Protein AF-A0A7R8VKT1-F1 (afdb_monomer)

Solvent-accessible surface area (backbone atoms only — not comparable to full-atom values): 41586 Å² total; per-residue (Å²): 107,72,68,59,52,53,40,37,74,68,46,33,39,62,60,88,63,53,74,83,79,58,71,83,88,78,96,69,90,50,70,75,56,58,56,60,56,55,73,73,61,69,80,31,70,52,97,81,28,36,50,45,56,24,13,39,73,94,34,78,64,62,48,25,39,42,39,38,41,68,52,102,74,37,32,41,41,34,40,34,48,70,44,85,89,47,74,69,26,64,50,76,47,53,55,71,70,37,42,43,81,52,91,62,98,83,56,97,67,86,50,70,47,78,37,61,58,68,59,52,48,50,54,48,36,67,52,32,42,49,56,46,51,36,50,60,31,47,77,69,74,41,81,44,99,45,88,89,26,50,57,69,69,57,54,52,54,55,46,68,76,42,54,70,66,55,44,53,56,48,30,71,73,41,73,69,46,26,49,57,46,61,74,76,43,52,74,64,57,52,49,48,56,44,46,63,59,56,71,53,59,46,29,34,38,39,39,54,42,72,36,37,29,55,59,55,38,48,52,77,75,37,94,56,59,49,48,32,44,25,16,52,52,77,70,66,91,51,84,63,21,40,59,38,47,50,57,35,45,78,70,70,33,48,73,45,55,51,42,48,56,52,44,41,59,74,39,87,89,43,50,88,44,66,20,43,31,40,36,34,63,62,78,70,61,63,50,76,89,49,57,71,55,39,28,50,49,46,26,34,22,29,43,28,45,52,78,31,46,33,91,92,24,38,42,35,40,31,38,44,45,26,36,46,48,44,93,85,29,62,65,65,48,59,60,92,77,20,42,34,46,60,47,24,27,14,70,28,28,20,27,37,51,46,75,44,75,51,65,58,83,83,34,81,67,45,61,61,51,43,50,57,68,33,97,35,55,70,72,57,74,67,12,36,32,38,35,28,33,78,40,62,74,79,74,67,94,69,61,67,67,62,53,51,55,34,65,40,77,40,80,44,81,53,88,71,48,76,43,62,39,46,41,45,55,48,52,49,61,76,62,40,41,73,79,33,86,46,15,48,43,21,45,58,54,51,52,50,52,54,51,54,57,57,48,63,71,53,81,85,73,84,67,65,67,49,69,43,82,45,67,48,68,80,53,63,60,50,39,73,42,80,84,50,100,89,50,86,54,55,54,38,68,27,69,40,79,71,75,47,41,87,70,53,58,81,66,56,66,90,53,57,39,35,23,43,33,41,42,44,70,19,35,44,81,82,54,72,56,49,83,59,61,50,57,42,46,33,38,36,39,35,14,54,50,31,65,59,53,69,57,53,49,54,51,47,53,34,64,69,53,62,55,82,63,58,67,43,77,48,76,44,79,39,89,72,80,65,90,50,96,77,39,46,67,76,46,42,33,31,38,37,37,18,34,62,94,43,67,85,52,75,47,34,53,35,42,37,38,34,35,32,44,89,92,47,59,35,21,36,34,39,37,40,39,47,43,42,36,30,60,72,60,74,49,93,53,73,60,52,70,68,21,63,78,34,28,56,42,68,92,51,88,51,65,39,75,45,55,37,28,56,84,59,62,79,46,77,51,75,48,38,33,31,44,73,99,65,76,64,63,70,59,54,34,45,46,49,38,35,69,50,35,79,35,48,54,41,63,41,84,74,46,77,49,74,44,90,89,77,71,48,32,38,41,29,32,38,38,31,34,37,44,43,45,34,28,66,32,73,70,59,52,51,45,47,52,53,70,45,50,43,47,44,42,28,74,75,69,68,28,45,76,106

Mean predicted aligned error: 15.31 Å

Organism: Timema douglasi (NCBI:txid61478)

InterPro domains:
  IPR001810 F-box domain [PF00646] (148-181)
  IPR001810 F-box domain [PS50181] (144-190)
  IPR005121 Ferrodoxin-fold anticodon-binding domain [SM00896] (661-750)
  IPR019446 25S rRNA (uridine-N(3))-methyltransferase BMT5-like [PF10354] (205-368)
  IPR029063 S-adenosyl-L-methionine-dependent methyltransferase superfamily [SSF53335] (199-322)
  IPR036047 F-box-like domain superfamily [SSF81383] (147-184)
  IPR036690 Ferrodoxin-fold anticodon-binding domain superfamily [G3DSA:3.30.70.380] (659-753)
  IPR036690 Ferrodoxin-fold anticodon-binding domain superfamily [SSF54991] (661-744)

Structure (mmCIF, N/CA/C/O backbone):
data_AF-A0A7R8VKT1-F1
#
_entry.id   AF-A0A7R8VKT1-F1
#
loop_
_atom_site.group_PDB
_atom_site.id
_atom_site.type_symbol
_atom_site.label_atom_id
_atom_site.label_alt_id
_atom_site.label_comp_id
_atom_site.label_asym_id
_atom_site.label_entity_id
_atom_site.label_seq_id
_atom_site.pdbx_PDB_ins_code
_atom_site.Cartn_x
_atom_site.Cartn_y
_atom_site.Cartn_z
_atom_site.occupancy
_atom_site.B_iso_or_equiv
_atom_site.auth_seq_id
_atom_site.auth_comp_id
_atom_site.auth_asym_id
_atom_site.auth_atom_id
_atom_site.pdbx_PDB_model_num
ATOM 1 N N . MET A 1 1 ? 58.160 -6.072 -0.728 1.00 74.44 1 MET A N 1
ATOM 2 C CA . MET A 1 1 ? 57.510 -4.891 -0.114 1.00 74.44 1 MET A CA 1
ATOM 3 C C . MET A 1 1 ? 56.003 -4.844 -0.368 1.00 74.44 1 MET A C 1
ATOM 5 O O . MET A 1 1 ? 55.272 -4.896 0.606 1.00 74.44 1 MET A O 1
ATOM 9 N N . LEU A 1 2 ? 55.513 -4.826 -1.620 1.00 81.81 2 LEU A N 1
ATOM 10 C CA . LEU A 1 2 ? 54.060 -4.818 -1.907 1.00 81.81 2 LEU A CA 1
ATOM 11 C C . LEU A 1 2 ? 53.289 -5.960 -1.220 1.00 81.81 2 LEU A C 1
ATOM 13 O O . LEU A 1 2 ? 52.277 -5.713 -0.577 1.00 81.81 2 LEU A O 1
ATOM 17 N N . LEU A 1 3 ? 53.807 -7.192 -1.287 1.00 87.00 3 LEU A N 1
ATOM 18 C CA . LEU A 1 3 ? 53.205 -8.347 -0.608 1.00 87.00 3 LEU A CA 1
ATOM 19 C C . LEU A 1 3 ? 53.095 -8.136 0.907 1.00 87.00 3 LEU A C 1
ATOM 21 O O . LEU A 1 3 ? 52.035 -8.346 1.479 1.00 87.00 3 LEU A O 1
ATOM 25 N N . PHE A 1 4 ? 54.164 -7.653 1.540 1.00 82.88 4 PHE A N 1
ATOM 26 C CA . PHE A 1 4 ? 54.177 -7.331 2.966 1.00 82.88 4 PHE A CA 1
ATOM 27 C C . PHE A 1 4 ? 53.109 -6.283 3.324 1.00 82.88 4 PHE A C 1
ATOM 29 O O . PHE A 1 4 ? 52.345 -6.498 4.259 1.00 82.88 4 PHE A O 1
ATOM 36 N N . LEU A 1 5 ? 52.982 -5.207 2.537 1.00 81.94 5 LEU A N 1
ATOM 37 C CA . LEU A 1 5 ? 51.957 -4.177 2.754 1.00 81.94 5 LEU A CA 1
ATOM 38 C C . LEU A 1 5 ? 50.534 -4.742 2.669 1.00 81.94 5 LEU A C 1
ATOM 40 O O . LEU A 1 5 ? 49.705 -4.416 3.511 1.00 81.94 5 LEU A O 1
ATOM 44 N N . LEU A 1 6 ? 50.262 -5.619 1.700 1.00 87.00 6 LEU A N 1
ATOM 45 C CA . LEU A 1 6 ? 48.952 -6.264 1.547 1.00 87.00 6 LEU A CA 1
ATOM 46 C C . LEU A 1 6 ? 48.613 -7.184 2.730 1.00 87.00 6 LEU A C 1
ATOM 48 O O . LEU A 1 6 ? 47.460 -7.236 3.168 1.00 87.00 6 LEU A O 1
ATOM 52 N N . ILE A 1 7 ? 49.607 -7.892 3.274 1.00 87.44 7 ILE A N 1
ATOM 53 C CA . ILE A 1 7 ? 49.425 -8.707 4.480 1.00 87.44 7 ILE A CA 1
ATOM 54 C C . ILE A 1 7 ? 49.178 -7.814 5.707 1.00 87.44 7 ILE A C 1
ATOM 56 O O . ILE A 1 7 ? 48.276 -8.098 6.496 1.00 87.44 7 ILE A O 1
ATOM 60 N N . VAL A 1 8 ? 49.891 -6.692 5.832 1.00 81.19 8 VAL A N 1
ATOM 61 C CA . VAL A 1 8 ? 49.675 -5.725 6.920 1.00 81.19 8 VAL A CA 1
ATOM 62 C C . VAL A 1 8 ? 48.287 -5.077 6.845 1.00 81.19 8 VAL A C 1
ATOM 64 O O . VAL A 1 8 ? 47.579 -4.995 7.850 1.00 81.19 8 VAL A O 1
ATOM 67 N N . GLU A 1 9 ? 47.842 -4.688 5.648 1.00 80.31 9 GLU A N 1
ATOM 68 C CA . GLU A 1 9 ? 46.485 -4.179 5.396 1.00 80.31 9 GLU A CA 1
ATOM 69 C C . GLU A 1 9 ? 45.405 -5.195 5.811 1.00 80.31 9 GLU A C 1
ATOM 71 O O . GLU A 1 9 ? 44.314 -4.826 6.241 1.00 80.31 9 GLU A O 1
ATOM 76 N N . SER A 1 10 ? 45.729 -6.489 5.753 1.00 83.38 10 SER A N 1
ATOM 77 C CA . SER A 1 10 ? 44.830 -7.581 6.141 1.00 83.38 10 SER A CA 1
ATOM 78 C C . SER A 1 10 ? 44.747 -7.810 7.659 1.00 83.38 10 SER A C 1
ATOM 80 O O . SER A 1 10 ? 44.007 -8.692 8.105 1.00 83.38 10 SER A O 1
ATOM 82 N N . GLY A 1 11 ? 45.448 -7.003 8.466 1.00 81.81 11 GLY A N 1
ATOM 83 C CA . GLY A 1 11 ? 45.383 -7.011 9.932 1.00 81.81 11 GLY A CA 1
ATOM 84 C C . GLY A 1 11 ? 46.581 -7.651 10.639 1.00 81.81 11 GLY A C 1
ATOM 85 O O . GLY A 1 11 ? 46.549 -7.790 11.863 1.00 81.81 11 GLY A O 1
ATOM 86 N N . PHE A 1 12 ? 47.625 -8.024 9.898 1.00 85.69 12 PHE A N 1
ATOM 87 C CA . PHE A 1 12 ? 48.885 -8.514 10.459 1.00 85.69 12 PHE A CA 1
ATOM 88 C C . PHE A 1 12 ? 49.859 -7.358 10.737 1.00 85.69 12 PHE A C 1
ATOM 90 O O . PHE A 1 12 ? 49.762 -6.290 10.137 1.00 85.69 12 PHE A O 1
ATOM 97 N N . ILE A 1 13 ? 50.807 -7.563 11.644 1.00 81.62 13 ILE A N 1
ATOM 98 C CA . ILE A 1 13 ? 51.897 -6.629 11.960 1.00 81.62 13 ILE A CA 1
ATOM 99 C C . ILE A 1 13 ? 53.204 -7.412 12.164 1.00 81.62 13 ILE A C 1
ATOM 101 O O . ILE A 1 13 ? 53.125 -8.586 12.515 1.00 81.62 13 ILE A O 1
ATOM 105 N N . PRO A 1 14 ? 54.393 -6.824 11.944 1.00 82.62 14 PRO A N 1
ATOM 106 C CA . PRO A 1 14 ? 55.668 -7.447 12.310 1.00 82.62 14 PRO A CA 1
ATOM 107 C C . PRO A 1 14 ? 55.707 -7.948 13.758 1.00 82.62 14 PRO A C 1
ATOM 109 O O . PRO A 1 14 ? 55.243 -7.251 14.658 1.00 82.62 14 PRO A O 1
ATOM 112 N N . ALA A 1 15 ? 56.280 -9.135 13.970 1.00 76.75 15 ALA A N 1
ATOM 113 C CA . ALA A 1 15 ? 56.376 -9.757 15.295 1.00 76.75 15 ALA A CA 1
ATOM 114 C C . ALA A 1 15 ? 57.289 -8.989 16.274 1.00 76.75 15 ALA A C 1
ATOM 116 O O . ALA A 1 15 ? 57.076 -9.057 17.479 1.00 76.75 15 ALA A O 1
ATOM 117 N N . ASP A 1 16 ? 58.257 -8.226 15.757 1.00 69.38 16 ASP A N 1
ATOM 118 C CA . ASP A 1 16 ? 59.292 -7.551 16.556 1.00 69.38 16 ASP A CA 1
ATOM 119 C C . ASP A 1 16 ? 58.910 -6.113 16.986 1.00 69.38 16 ASP A C 1
ATOM 121 O O . ASP A 1 16 ? 59.743 -5.374 17.510 1.00 69.38 16 ASP A O 1
ATOM 125 N N . LEU A 1 17 ? 57.664 -5.680 16.747 1.00 66.12 17 LEU A N 1
ATOM 126 C CA . LEU A 1 17 ? 57.168 -4.353 17.151 1.00 66.12 17 LEU A CA 1
ATOM 127 C C . LEU A 1 17 ? 56.748 -4.340 18.631 1.00 66.12 17 LEU A C 1
ATOM 129 O O . LEU A 1 17 ? 56.031 -5.228 19.089 1.00 66.12 17 LEU A O 1
ATOM 133 N N . THR A 1 18 ? 57.128 -3.297 19.379 1.00 56.66 18 THR A N 1
ATOM 134 C CA . THR A 1 18 ? 56.712 -3.136 20.785 1.00 56.66 18 THR A CA 1
ATOM 135 C C . THR A 1 18 ? 55.255 -2.662 20.904 1.00 56.66 18 THR A C 1
ATOM 137 O O . THR A 1 18 ? 54.708 -2.008 20.010 1.00 56.66 18 THR A O 1
ATOM 140 N N . ALA A 1 19 ? 54.603 -2.941 22.041 1.00 51.47 19 ALA A N 1
ATOM 141 C CA . ALA A 1 19 ? 53.229 -2.496 22.314 1.00 51.47 19 ALA A CA 1
ATOM 142 C C . ALA A 1 19 ? 53.057 -0.962 22.211 1.00 51.47 19 ALA A C 1
ATOM 144 O O . ALA A 1 19 ? 52.011 -0.493 21.770 1.00 51.47 19 ALA A O 1
ATOM 145 N N . GLU A 1 20 ? 54.098 -0.178 22.521 1.00 50.81 20 GLU A N 1
ATOM 146 C CA . GLU A 1 20 ? 54.108 1.289 22.374 1.00 50.81 20 GLU A CA 1
ATOM 147 C C . GLU A 1 20 ? 54.136 1.760 20.911 1.00 50.81 20 GLU A C 1
ATOM 149 O O . GLU A 1 20 ? 53.556 2.794 20.584 1.00 50.81 20 GLU A O 1
ATOM 154 N N . GLN A 1 21 ? 54.736 0.985 20.001 1.00 54.53 21 GLN A N 1
ATOM 155 C CA . GLN A 1 21 ? 54.680 1.241 18.553 1.00 54.53 21 GLN A CA 1
ATOM 156 C C . GLN A 1 21 ? 53.331 0.817 17.941 1.00 54.53 21 GLN A C 1
ATOM 158 O O . GLN A 1 21 ? 53.035 1.126 16.784 1.00 54.53 21 GLN A O 1
ATOM 163 N N . THR A 1 22 ? 52.483 0.154 18.733 1.00 54.19 22 THR A N 1
ATOM 164 C CA . THR A 1 22 ? 51.160 -0.346 18.352 1.00 54.19 22 THR A CA 1
ATOM 165 C C . THR A 1 22 ? 50.065 0.573 18.920 1.00 54.19 22 THR A C 1
ATOM 167 O O . THR A 1 22 ? 49.308 0.202 19.812 1.00 54.19 22 THR A O 1
ATOM 170 N N . LEU A 1 23 ? 49.973 1.816 18.432 1.00 48.44 23 LEU A N 1
ATOM 171 C CA . LEU A 1 23 ? 49.007 2.807 18.939 1.00 48.44 23 LEU A CA 1
ATOM 172 C C . LEU A 1 23 ? 47.580 2.647 18.366 1.00 48.44 23 LEU A C 1
ATOM 174 O O . LEU A 1 23 ? 47.381 2.325 17.193 1.00 48.44 23 LEU A O 1
ATOM 178 N N . LYS A 1 24 ? 46.596 2.882 19.252 1.00 47.28 24 LYS A N 1
ATOM 179 C CA . LYS A 1 24 ? 45.136 2.701 19.111 1.00 47.28 24 LYS A CA 1
ATOM 180 C C . LYS A 1 24 ? 44.534 3.236 17.800 1.00 47.28 24 LYS A C 1
ATOM 182 O O . LYS A 1 24 ? 44.789 4.368 17.412 1.00 47.28 24 LYS A O 1
ATOM 187 N N . ASN A 1 25 ? 43.610 2.440 17.249 1.00 52.12 25 ASN A N 1
ATOM 188 C CA . ASN A 1 25 ? 42.536 2.808 16.316 1.00 52.12 25 ASN A CA 1
ATOM 189 C C . ASN A 1 25 ? 42.935 3.607 15.066 1.00 52.12 25 ASN A C 1
ATOM 191 O O . ASN A 1 25 ? 42.801 4.825 15.045 1.00 52.12 25 ASN A O 1
ATOM 195 N N . ASP A 1 26 ? 43.270 2.915 13.969 1.00 45.19 26 ASP A N 1
ATOM 196 C CA . ASP A 1 26 ? 43.007 3.480 12.640 1.00 45.19 26 ASP A CA 1
ATOM 197 C C . ASP A 1 26 ? 42.969 2.419 11.524 1.00 45.19 26 ASP A C 1
ATOM 199 O O . ASP A 1 26 ? 43.840 1.548 11.435 1.00 45.19 26 ASP A O 1
ATOM 203 N N . LEU A 1 27 ? 41.949 2.506 10.666 1.00 49.31 27 LEU A N 1
ATOM 204 C CA . LEU A 1 27 ? 41.695 1.629 9.508 1.00 49.31 27 LEU A CA 1
ATOM 205 C C . LEU A 1 27 ? 42.434 2.093 8.235 1.00 49.31 27 LEU A C 1
ATOM 207 O O . LEU A 1 27 ? 42.359 1.428 7.205 1.00 49.31 27 LEU A O 1
ATOM 211 N N . LYS A 1 28 ? 43.146 3.228 8.285 1.00 50.75 28 LYS A N 1
ATOM 212 C CA . LYS A 1 28 ? 43.832 3.841 7.137 1.00 50.75 28 LYS A CA 1
ATOM 213 C C . LYS A 1 28 ? 45.353 3.723 7.296 1.00 50.75 28 LYS A C 1
ATOM 215 O O . LYS A 1 28 ? 45.971 4.409 8.110 1.00 50.75 28 LYS A O 1
ATOM 220 N N . LEU A 1 29 ? 45.968 2.807 6.547 1.00 56.16 29 LEU A N 1
ATOM 221 C CA . LEU A 1 29 ? 47.426 2.675 6.471 1.00 56.16 29 LEU A CA 1
ATOM 222 C C . LEU A 1 29 ? 48.002 3.928 5.768 1.00 56.16 29 LEU A C 1
ATOM 224 O O . LEU A 1 29 ? 47.835 4.074 4.562 1.00 56.16 29 LEU A O 1
ATOM 228 N N . ASN A 1 30 ? 48.640 4.851 6.498 1.00 57.78 30 ASN A N 1
ATOM 229 C CA . ASN A 1 30 ? 49.242 6.069 5.920 1.00 57.78 30 ASN A CA 1
ATOM 230 C C . ASN A 1 30 ? 50.706 5.842 5.491 1.00 57.78 30 ASN A C 1
ATOM 232 O O . ASN A 1 30 ? 51.422 5.057 6.113 1.00 57.78 30 ASN A O 1
ATOM 236 N N . LEU A 1 31 ? 51.163 6.566 4.460 1.00 55.44 31 LEU A N 1
ATOM 237 C CA . LEU A 1 31 ? 52.484 6.417 3.819 1.00 55.44 31 LEU A CA 1
ATOM 238 C C . LEU A 1 31 ? 53.666 6.524 4.805 1.00 55.44 31 LEU A C 1
ATOM 240 O O . LEU A 1 31 ? 54.539 5.661 4.812 1.00 55.44 31 LEU A O 1
ATOM 244 N N . SER A 1 32 ? 53.627 7.496 5.719 1.00 56.88 32 SER A N 1
ATOM 245 C CA . SER A 1 32 ? 54.643 7.689 6.768 1.00 56.88 32 SER A CA 1
ATOM 246 C C . SER A 1 32 ? 54.764 6.503 7.739 1.00 56.88 32 SER A C 1
ATOM 248 O O . SER A 1 32 ? 55.822 6.265 8.318 1.00 56.88 32 SER A O 1
ATOM 250 N N . ARG A 1 33 ? 53.698 5.703 7.903 1.00 60.38 33 ARG A N 1
ATOM 251 C CA . ARG A 1 33 ? 53.712 4.477 8.724 1.00 60.38 33 ARG A CA 1
ATOM 252 C C . ARG A 1 33 ? 54.333 3.299 7.974 1.00 60.38 33 ARG A C 1
ATOM 254 O O . ARG A 1 33 ? 55.044 2.506 8.583 1.00 60.38 33 ARG A O 1
ATOM 261 N N . ALA A 1 34 ? 54.093 3.196 6.664 1.00 61.66 34 ALA A N 1
ATOM 262 C CA . ALA A 1 34 ? 54.766 2.213 5.815 1.00 61.66 34 ALA A CA 1
ATOM 263 C C . ALA A 1 34 ? 56.289 2.447 5.787 1.00 61.66 34 ALA A C 1
ATOM 265 O O . ALA A 1 34 ? 57.058 1.488 5.785 1.00 61.66 34 ALA A O 1
ATOM 266 N N . GLU A 1 35 ? 56.718 3.711 5.842 1.00 59.72 35 GLU A N 1
ATOM 267 C CA . GLU A 1 35 ? 58.127 4.097 5.974 1.00 59.72 35 GLU A CA 1
ATOM 268 C C . GLU A 1 35 ? 58.716 3.716 7.340 1.00 59.72 35 GLU A C 1
ATOM 270 O O . GLU A 1 35 ? 59.794 3.130 7.386 1.00 59.72 35 GLU A O 1
ATOM 275 N N . ALA A 1 36 ? 57.993 3.929 8.447 1.00 59.06 36 ALA A N 1
ATOM 276 C CA . ALA A 1 36 ? 58.439 3.496 9.779 1.00 59.06 36 ALA A CA 1
ATOM 277 C C . ALA A 1 36 ? 58.608 1.964 9.883 1.00 59.06 36 ALA A C 1
ATOM 279 O O . ALA A 1 36 ? 59.564 1.476 10.484 1.00 59.06 36 ALA A O 1
ATOM 280 N N . MET A 1 37 ? 57.729 1.194 9.229 1.00 61.88 37 MET A N 1
ATOM 281 C CA . MET A 1 37 ? 57.812 -0.274 9.165 1.00 61.88 37 MET A CA 1
ATOM 282 C C . MET A 1 37 ? 58.984 -0.786 8.306 1.00 61.88 37 MET A C 1
ATOM 284 O O . MET A 1 37 ? 59.338 -1.961 8.402 1.00 61.88 37 MET A O 1
ATOM 288 N N . LYS A 1 38 ? 59.625 0.075 7.499 1.00 59.19 38 LYS A N 1
ATOM 289 C CA . LYS A 1 38 ? 60.808 -0.260 6.684 1.00 59.19 38 LYS A CA 1
ATOM 290 C C . LYS A 1 38 ? 62.045 -0.541 7.547 1.00 59.19 38 LYS A C 1
ATOM 292 O O . LYS A 1 38 ? 62.877 -1.352 7.152 1.00 59.19 38 LYS A O 1
ATOM 297 N N . HIS A 1 39 ? 62.147 0.081 8.726 1.00 55.41 39 HIS A N 1
ATOM 298 C CA . HIS A 1 39 ? 63.264 -0.115 9.661 1.00 55.41 39 HIS A CA 1
ATOM 299 C C . HIS A 1 39 ? 63.240 -1.480 10.370 1.00 55.41 39 HIS A C 1
ATOM 301 O O . HIS A 1 39 ? 64.290 -1.953 10.790 1.00 55.41 39 HIS A O 1
ATOM 307 N N . GLY A 1 40 ? 62.078 -2.142 10.447 1.00 55.34 40 GLY A N 1
ATOM 308 C CA . GLY A 1 40 ? 61.934 -3.504 10.984 1.00 55.34 40 GLY A CA 1
ATOM 309 C C . GLY A 1 40 ? 62.310 -4.615 9.995 1.00 55.34 40 GLY A C 1
ATOM 310 O O . GLY A 1 40 ? 62.209 -5.791 10.320 1.00 55.34 40 GLY A O 1
ATOM 311 N N . LEU A 1 41 ? 62.738 -4.268 8.777 1.00 60.34 41 LEU A N 1
ATOM 312 C CA . LEU A 1 41 ? 63.150 -5.214 7.737 1.00 60.34 41 LEU A CA 1
ATOM 313 C C . LEU A 1 41 ? 64.656 -5.503 7.806 1.00 60.34 41 LEU A C 1
ATOM 315 O O . LEU A 1 41 ? 65.353 -5.425 6.798 1.00 60.34 41 LEU A O 1
ATOM 319 N N . VAL A 1 42 ? 65.194 -5.809 8.984 1.00 59.56 42 VAL A N 1
ATOM 320 C CA . VAL A 1 42 ? 66.598 -6.231 9.125 1.00 59.56 42 VAL A CA 1
ATOM 321 C C . VAL A 1 42 ? 66.647 -7.758 9.018 1.00 59.56 42 VAL A C 1
ATOM 323 O O . VAL A 1 42 ? 65.883 -8.445 9.680 1.00 5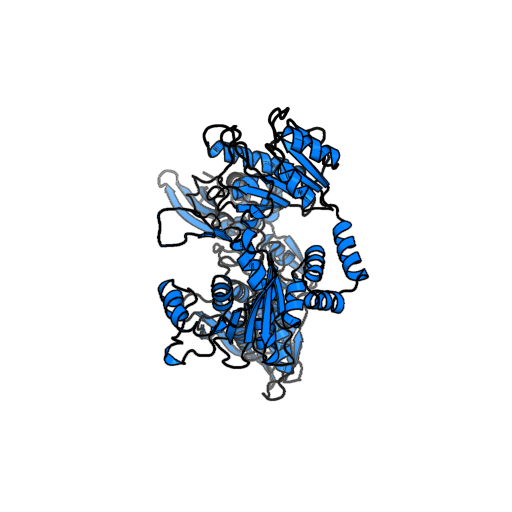9.56 42 VAL A O 1
ATOM 326 N N . GLY A 1 43 ? 67.489 -8.312 8.139 1.00 60.66 43 GLY A N 1
ATOM 327 C CA . GLY A 1 43 ? 67.652 -9.773 8.006 1.00 60.66 43 GLY A CA 1
ATOM 328 C C . GLY A 1 43 ? 66.546 -10.528 7.242 1.00 60.66 43 GLY A C 1
ATOM 329 O O . GLY A 1 43 ? 66.628 -11.739 7.103 1.00 60.66 43 GLY A O 1
ATOM 330 N N . TRP A 1 44 ? 65.548 -9.839 6.677 1.00 67.88 44 TRP A N 1
ATOM 331 C CA . TRP A 1 44 ? 64.434 -10.430 5.901 1.00 67.88 44 TRP A CA 1
ATOM 332 C C . TRP A 1 44 ? 64.834 -11.194 4.628 1.00 67.88 44 TRP A C 1
ATOM 334 O O . TRP A 1 44 ? 63.996 -11.878 4.046 1.00 67.88 44 TRP A O 1
ATOM 344 N N . ARG A 1 45 ? 66.071 -11.044 4.141 1.00 73.06 45 ARG A N 1
ATOM 345 C CA . ARG A 1 45 ? 66.588 -11.749 2.961 1.00 73.06 45 ARG A CA 1
ATOM 346 C C . ARG A 1 45 ? 67.631 -12.758 3.411 1.00 73.06 45 ARG A C 1
ATOM 348 O O . ARG A 1 45 ? 68.710 -12.367 3.842 1.00 73.06 45 ARG A O 1
ATOM 355 N N . GLU A 1 46 ? 67.340 -14.033 3.205 1.00 71.88 46 GLU A N 1
ATOM 356 C CA . GLU A 1 46 ? 68.229 -15.128 3.576 1.00 71.88 46 GLU A CA 1
ATOM 357 C C . GLU A 1 46 ? 68.284 -16.149 2.436 1.00 71.88 46 GLU A C 1
ATOM 359 O O . GLU A 1 46 ? 67.250 -16.606 1.944 1.00 71.88 46 GLU A O 1
ATOM 364 N N . SER A 1 47 ? 69.495 -16.468 1.966 1.00 72.06 47 SER A N 1
ATOM 365 C CA . SER A 1 47 ? 69.740 -17.499 0.941 1.00 72.06 47 SER A CA 1
ATOM 366 C C . SER A 1 47 ? 68.851 -17.385 -0.310 1.00 72.06 47 SER A C 1
ATOM 368 O O . SER A 1 47 ? 68.350 -18.375 -0.835 1.00 72.06 47 SER A O 1
ATOM 370 N N . GLY A 1 48 ? 68.613 -16.156 -0.784 1.00 76.50 48 GLY A N 1
ATOM 371 C CA . GLY A 1 48 ? 67.796 -15.891 -1.976 1.00 76.50 48 GLY A CA 1
ATOM 372 C C . GLY A 1 48 ? 66.280 -15.935 -1.757 1.00 76.50 48 GLY A C 1
ATOM 373 O O . GLY A 1 48 ? 65.551 -15.585 -2.677 1.00 76.50 48 GLY A O 1
ATOM 374 N N . SER A 1 49 ? 65.807 -16.279 -0.559 1.00 82.81 49 SER A N 1
ATOM 375 C CA . SER A 1 49 ? 64.396 -16.219 -0.161 1.00 82.81 49 SER A CA 1
ATOM 376 C C . SER A 1 49 ? 64.135 -15.038 0.773 1.00 82.81 49 SER A C 1
ATOM 378 O O . SER A 1 49 ? 65.062 -14.457 1.346 1.00 82.81 49 SER A O 1
ATOM 380 N N . TYR A 1 50 ? 62.865 -14.667 0.914 1.00 85.94 50 TYR A N 1
ATOM 381 C CA . TYR A 1 50 ? 62.441 -13.563 1.765 1.00 85.94 50 TYR A CA 1
ATOM 382 C C . TYR A 1 50 ? 61.495 -14.037 2.866 1.00 85.94 50 TYR A C 1
ATOM 384 O O . TYR A 1 50 ? 60.541 -14.764 2.590 1.00 85.94 50 TYR A O 1
ATOM 392 N N . TYR A 1 51 ? 61.732 -13.582 4.093 1.00 86.12 51 TYR A N 1
ATOM 393 C CA . TYR A 1 51 ? 61.024 -14.018 5.292 1.00 86.12 51 TYR A CA 1
ATOM 394 C C . TYR A 1 51 ? 60.540 -12.819 6.104 1.00 86.12 51 TYR A C 1
ATOM 396 O O . TYR A 1 51 ? 61.306 -11.899 6.383 1.00 86.12 51 TYR A O 1
ATOM 404 N N . PHE A 1 52 ? 59.271 -12.845 6.512 1.00 86.25 52 PHE A N 1
ATOM 405 C CA . PHE A 1 52 ? 58.696 -11.847 7.415 1.00 86.25 52 PHE A CA 1
ATOM 406 C C . PHE A 1 52 ? 57.914 -12.557 8.518 1.00 86.25 52 PHE A C 1
ATOM 408 O O . PHE A 1 52 ? 56.946 -13.264 8.228 1.00 86.25 52 PHE A O 1
ATOM 415 N N . ASN A 1 53 ? 58.326 -12.366 9.772 1.00 87.12 53 ASN A N 1
ATOM 416 C CA . ASN A 1 53 ? 57.565 -12.824 10.931 1.00 87.12 53 ASN A CA 1
ATOM 417 C C . ASN A 1 53 ? 56.499 -11.781 11.273 1.00 87.12 53 ASN A C 1
ATOM 419 O O . ASN A 1 53 ? 56.771 -10.583 11.356 1.00 87.12 53 ASN A O 1
ATOM 423 N N . LEU A 1 54 ? 55.271 -12.247 11.432 1.00 87.25 54 LEU A N 1
ATOM 424 C CA . LEU A 1 54 ? 54.067 -11.446 11.519 1.00 87.25 54 LEU A CA 1
ATOM 425 C C . LEU A 1 54 ? 53.166 -12.009 12.613 1.00 87.25 54 LEU A C 1
ATOM 427 O O . LEU A 1 54 ? 53.086 -13.215 12.794 1.00 87.25 54 LEU A O 1
ATOM 431 N N . VAL A 1 55 ? 52.424 -11.158 13.295 1.00 86.31 55 VAL A N 1
ATOM 432 C CA . VAL A 1 55 ? 51.391 -11.545 14.259 1.00 86.31 55 VAL A CA 1
ATOM 433 C C . VAL A 1 55 ? 50.097 -10.830 13.898 1.00 86.31 55 VAL A C 1
ATOM 435 O O . VAL A 1 55 ? 50.116 -9.797 13.222 1.00 86.31 55 VAL A O 1
ATOM 438 N N . LEU A 1 56 ? 48.947 -11.368 14.298 1.00 85.31 56 LEU A N 1
ATOM 439 C CA . LEU A 1 56 ? 47.703 -10.615 14.162 1.00 85.31 56 LEU A CA 1
ATOM 440 C C . LEU A 1 56 ? 47.733 -9.459 15.161 1.00 85.31 56 LEU A C 1
ATOM 442 O O . LEU A 1 56 ? 48.071 -9.650 16.323 1.00 85.31 56 LEU A O 1
ATOM 446 N N . ARG A 1 57 ? 47.327 -8.258 14.739 1.00 75.62 57 ARG A N 1
ATOM 447 C CA . ARG A 1 57 ? 47.378 -7.062 15.603 1.00 75.62 57 ARG A CA 1
ATOM 448 C C . ARG A 1 57 ? 46.704 -7.269 16.964 1.00 75.62 57 ARG A C 1
ATOM 450 O O . ARG A 1 57 ? 47.153 -6.736 17.967 1.00 75.62 57 ARG A O 1
ATOM 457 N N . THR A 1 58 ? 45.603 -8.012 16.983 1.00 73.75 58 THR A N 1
ATOM 458 C CA . THR A 1 58 ? 44.806 -8.283 18.185 1.00 73.75 58 THR A CA 1
ATOM 459 C C . THR A 1 58 ? 45.252 -9.539 18.937 1.00 73.75 58 THR A C 1
ATOM 461 O O . THR A 1 58 ? 44.695 -9.833 19.989 1.00 73.75 58 THR A O 1
ATOM 464 N N . LEU A 1 59 ? 46.194 -10.312 18.387 1.00 81.19 59 LEU A N 1
ATOM 465 C CA . LEU A 1 59 ? 46.635 -11.606 18.903 1.00 81.19 59 LEU A CA 1
ATOM 466 C C . LEU A 1 59 ? 48.141 -11.791 18.615 1.00 81.19 59 LEU A C 1
ATOM 468 O O . LEU A 1 59 ? 48.495 -12.234 17.519 1.00 81.19 59 LEU A O 1
ATOM 472 N N . PRO A 1 60 ? 49.025 -11.471 19.581 1.00 77.38 60 PRO A N 1
ATOM 473 C CA . PRO A 1 60 ? 50.479 -11.522 19.389 1.00 77.38 60 PRO A CA 1
ATOM 474 C C . PRO A 1 60 ? 51.029 -12.948 19.221 1.00 77.38 60 PRO A C 1
ATOM 476 O O . PRO A 1 60 ? 52.135 -13.135 18.735 1.00 77.38 60 PRO A O 1
ATOM 479 N N . GLU A 1 61 ? 50.241 -13.966 19.551 1.00 81.81 61 GLU A N 1
ATOM 480 C CA . GLU A 1 61 ? 50.511 -15.363 19.215 1.00 81.81 61 GLU A CA 1
ATOM 481 C C . GLU A 1 61 ? 49.286 -15.952 18.510 1.00 81.81 61 GLU A C 1
ATOM 483 O O . GLU A 1 61 ? 48.174 -15.504 18.814 1.00 81.81 61 GLU A O 1
ATOM 488 N N . PRO A 1 62 ? 49.428 -16.972 17.643 1.00 85.69 62 PRO A N 1
ATOM 489 C CA . PRO A 1 62 ? 50.687 -17.564 17.176 1.00 85.69 62 PRO A CA 1
ATOM 490 C C . PRO A 1 62 ? 51.413 -16.688 16.138 1.00 85.69 62 PRO A C 1
ATOM 492 O O . PRO A 1 62 ? 50.785 -15.979 15.347 1.00 85.69 62 PRO A O 1
ATOM 495 N N . VAL A 1 63 ? 52.748 -16.776 16.106 1.00 89.75 63 VAL A N 1
ATOM 496 C CA . VAL A 1 63 ? 53.567 -16.111 15.080 1.00 89.75 63 VAL A CA 1
ATOM 497 C C . VAL A 1 63 ? 53.302 -16.756 13.722 1.00 89.75 63 VAL A C 1
ATOM 499 O O . VAL A 1 63 ? 53.344 -17.973 13.560 1.00 89.75 63 VAL A O 1
ATOM 502 N N . CYS A 1 64 ? 53.033 -15.924 12.730 1.00 92.12 64 CYS A N 1
ATOM 503 C CA . CYS A 1 64 ? 52.875 -16.290 11.335 1.00 92.12 64 CYS A CA 1
ATOM 504 C C . CYS A 1 64 ? 54.126 -15.886 10.552 1.00 92.12 64 CYS A C 1
ATOM 506 O O . CYS A 1 64 ? 54.747 -14.866 10.833 1.00 92.12 64 CYS A O 1
ATOM 508 N N . ARG A 1 65 ? 54.499 -16.654 9.534 1.00 91.44 65 ARG A N 1
ATOM 509 C CA . ARG A 1 65 ? 55.659 -16.380 8.690 1.00 91.44 65 ARG A CA 1
ATOM 510 C C . ARG A 1 65 ? 55.237 -16.288 7.233 1.00 91.44 65 ARG A C 1
ATOM 512 O O . ARG A 1 65 ? 54.746 -17.260 6.664 1.00 91.44 65 ARG A O 1
ATOM 519 N N . LEU A 1 66 ? 55.449 -15.120 6.631 1.00 91.50 66 LEU A N 1
ATOM 520 C CA . LEU A 1 66 ? 55.389 -14.940 5.184 1.00 91.50 66 LEU A CA 1
ATOM 521 C C . LEU A 1 66 ? 56.736 -15.368 4.600 1.00 91.50 66 LEU A C 1
ATOM 523 O O . LEU A 1 66 ? 57.763 -14.777 4.929 1.00 91.50 66 LEU A O 1
ATOM 527 N N . VAL A 1 67 ? 56.721 -16.374 3.734 1.00 91.62 67 VAL A N 1
ATOM 528 C CA . VAL A 1 67 ? 57.888 -16.905 3.028 1.00 91.62 67 VAL A CA 1
ATOM 529 C C . VAL A 1 67 ? 57.701 -16.653 1.538 1.00 91.62 67 VAL A C 1
ATOM 531 O O . VAL A 1 67 ? 56.731 -17.122 0.949 1.00 91.62 67 VAL A O 1
ATOM 534 N N . VAL A 1 68 ? 58.620 -15.923 0.917 1.00 91.44 68 VAL A N 1
ATOM 535 C CA . VAL A 1 68 ? 58.613 -15.656 -0.524 1.00 91.44 68 VAL A CA 1
ATOM 536 C C . VAL A 1 68 ? 59.867 -16.255 -1.140 1.00 91.44 68 VAL A C 1
ATOM 538 O O . VAL A 1 68 ? 60.975 -15.806 -0.855 1.00 91.44 68 VAL A O 1
ATOM 541 N N . VAL A 1 69 ? 59.686 -17.251 -2.001 1.00 90.69 69 VAL A N 1
ATOM 542 C CA . VAL A 1 69 ? 60.771 -17.968 -2.674 1.00 90.69 69 VAL A CA 1
ATOM 543 C C . VAL A 1 69 ? 60.740 -17.626 -4.164 1.00 90.69 69 VAL A C 1
ATOM 545 O O . VAL A 1 69 ? 59.773 -17.982 -4.845 1.00 90.69 69 VAL A O 1
ATOM 548 N N . PRO A 1 70 ? 61.754 -16.928 -4.698 1.00 86.44 70 PRO A N 1
ATOM 549 C CA . PRO A 1 70 ? 61.872 -16.713 -6.131 1.00 86.44 70 PRO A CA 1
ATOM 550 C C . PRO A 1 70 ? 62.341 -17.981 -6.847 1.00 86.44 70 PRO A C 1
ATOM 552 O O . PRO A 1 70 ? 63.339 -18.595 -6.480 1.00 86.44 70 PRO A O 1
ATOM 555 N N . THR A 1 71 ? 61.631 -18.347 -7.909 1.00 81.56 71 THR A N 1
ATOM 556 C CA . THR A 1 71 ? 61.919 -19.500 -8.766 1.00 81.56 71 THR A CA 1
ATOM 557 C C . THR A 1 71 ? 62.037 -19.034 -10.214 1.00 81.56 71 THR A C 1
ATOM 559 O O . THR A 1 71 ? 61.017 -18.911 -10.879 1.00 81.56 71 THR A O 1
ATOM 562 N N . GLN A 1 72 ? 63.254 -18.773 -10.705 1.00 78.31 72 GLN A N 1
ATOM 563 C CA . GLN A 1 72 ? 63.571 -18.294 -12.070 1.00 78.31 72 GLN A CA 1
ATOM 564 C C . GLN A 1 72 ? 62.667 -17.153 -12.600 1.00 78.31 72 GLN A C 1
ATOM 566 O O . GLN A 1 72 ? 63.095 -16.004 -12.576 1.00 78.31 72 GLN A O 1
ATOM 571 N N . ALA A 1 73 ? 61.443 -17.446 -13.056 1.00 82.62 73 ALA A N 1
ATOM 572 C CA . ALA A 1 73 ? 60.451 -16.481 -13.545 1.00 82.62 73 ALA A CA 1
ATOM 573 C C . ALA A 1 73 ? 59.253 -16.217 -12.598 1.00 82.62 73 ALA A C 1
ATOM 575 O O . ALA A 1 73 ? 58.523 -15.256 -12.805 1.00 82.62 73 ALA A O 1
ATOM 576 N N . MET A 1 74 ? 59.036 -17.035 -11.563 1.00 88.81 74 MET A N 1
ATOM 577 C CA . MET A 1 74 ? 57.872 -16.969 -10.662 1.00 88.81 74 MET A CA 1
ATOM 578 C C . MET A 1 74 ? 58.275 -16.694 -9.207 1.00 88.81 74 MET A C 1
ATOM 580 O O . MET A 1 74 ? 59.419 -16.904 -8.809 1.00 88.81 74 MET A O 1
ATOM 584 N N . LEU A 1 75 ? 57.315 -16.263 -8.390 1.00 90.31 75 LEU A N 1
ATOM 585 C CA . LEU A 1 75 ? 57.406 -16.223 -6.931 1.00 90.31 75 LEU A CA 1
ATOM 586 C C . LEU A 1 75 ? 56.437 -17.232 -6.328 1.00 90.31 75 LEU A C 1
ATOM 588 O O . LEU A 1 75 ? 55.237 -17.188 -6.607 1.00 90.31 75 LEU A O 1
ATOM 592 N N . ILE A 1 76 ? 56.946 -18.076 -5.439 1.00 92.62 76 ILE A N 1
ATOM 593 C CA . ILE A 1 76 ? 56.132 -18.871 -4.523 1.00 92.62 76 ILE A CA 1
ATOM 594 C C . ILE A 1 76 ? 55.974 -18.059 -3.240 1.00 92.62 76 ILE A C 1
ATOM 596 O O . ILE A 1 76 ? 56.963 -17.680 -2.617 1.00 92.62 76 ILE A O 1
ATOM 600 N N . VAL A 1 77 ? 54.734 -17.776 -2.852 1.00 94.06 77 VAL A N 1
ATOM 601 C CA . VAL A 1 77 ? 54.404 -16.986 -1.664 1.00 94.06 77 VAL A CA 1
ATOM 602 C C . VAL A 1 77 ? 53.602 -17.856 -0.710 1.00 94.06 77 VAL A C 1
ATOM 604 O O . VAL A 1 77 ? 52.453 -18.192 -0.992 1.00 94.06 77 VAL A O 1
ATOM 607 N N . ASN A 1 78 ? 54.205 -18.188 0.426 1.00 93.56 78 ASN A N 1
ATOM 608 C CA . ASN A 1 78 ? 53.600 -18.980 1.486 1.00 93.56 78 ASN A CA 1
ATOM 609 C C . ASN A 1 78 ? 53.342 -18.107 2.710 1.00 93.56 78 ASN A C 1
ATOM 611 O O . ASN A 1 78 ? 54.174 -17.281 3.076 1.00 93.56 78 ASN A O 1
ATOM 615 N N . LEU A 1 79 ? 52.219 -18.324 3.379 1.00 93.69 79 LEU A N 1
ATOM 616 C CA . LEU A 1 79 ? 51.905 -17.736 4.670 1.00 93.69 79 LEU A CA 1
ATOM 617 C C . LEU A 1 79 ? 51.580 -18.876 5.637 1.00 93.69 79 LEU A C 1
ATOM 619 O O . LEU A 1 79 ? 50.593 -19.593 5.463 1.00 93.69 79 LEU A O 1
ATOM 623 N N . VAL A 1 80 ? 52.463 -19.073 6.612 1.00 93.06 80 VAL A N 1
ATOM 624 C CA . VAL A 1 80 ? 52.470 -20.235 7.511 1.00 93.06 80 VAL A CA 1
ATOM 625 C C . VAL A 1 80 ? 52.227 -19.773 8.939 1.00 93.06 80 VAL A C 1
ATOM 627 O O . VAL A 1 80 ? 52.704 -18.711 9.325 1.00 93.06 80 VAL A O 1
ATOM 630 N N . CYS A 1 81 ? 51.506 -20.558 9.731 1.00 91.25 81 CYS A N 1
ATOM 631 C CA . CYS A 1 81 ? 51.325 -20.320 11.158 1.00 91.25 81 CYS A CA 1
ATOM 632 C C . CYS A 1 81 ? 52.270 -21.210 11.972 1.00 91.25 81 CYS A C 1
ATOM 634 O O . CYS A 1 81 ? 52.502 -22.352 11.588 1.00 91.25 81 CYS A O 1
ATOM 636 N N . ALA A 1 82 ? 52.791 -20.724 13.100 1.00 88.75 82 ALA A N 1
ATOM 637 C CA . ALA A 1 82 ? 53.548 -21.559 14.037 1.00 88.75 82 ALA A CA 1
ATOM 638 C C . ALA A 1 82 ? 52.668 -22.604 14.752 1.00 88.75 82 ALA A C 1
ATOM 640 O O . ALA A 1 82 ? 53.183 -23.592 15.269 1.00 88.75 82 ALA A O 1
ATOM 641 N N . ASP A 1 83 ? 51.351 -22.393 14.777 1.00 86.44 83 ASP A N 1
ATOM 642 C CA . ASP A 1 83 ? 50.382 -23.362 15.280 1.00 86.44 83 ASP A CA 1
ATOM 643 C C . ASP A 1 83 ? 50.168 -24.478 14.244 1.00 86.44 83 ASP A C 1
ATOM 645 O O . ASP A 1 83 ? 49.707 -24.215 13.132 1.00 86.44 83 ASP A O 1
ATOM 649 N N . GLN A 1 84 ? 50.505 -25.718 14.613 1.00 79.00 84 GLN A N 1
ATOM 650 C CA . GLN A 1 84 ? 50.483 -26.876 13.712 1.00 79.00 84 GLN A CA 1
ATOM 651 C C . GLN A 1 84 ? 49.074 -27.286 13.261 1.00 79.00 84 GLN A C 1
ATOM 653 O O . GLN A 1 84 ? 48.948 -27.925 12.217 1.00 79.00 84 GLN A O 1
ATOM 658 N N . ASP A 1 85 ? 48.019 -26.894 13.984 1.00 81.19 85 ASP A N 1
ATOM 659 C CA . ASP A 1 85 ? 46.641 -27.189 13.567 1.00 81.19 85 ASP A CA 1
ATOM 660 C C . ASP A 1 85 ? 46.095 -26.148 12.578 1.00 81.19 85 ASP A C 1
ATOM 662 O O . ASP A 1 85 ? 44.981 -26.284 12.067 1.00 81.19 85 ASP A O 1
ATOM 666 N N . VAL A 1 86 ? 46.844 -25.070 12.325 1.00 84.25 86 VAL A N 1
ATOM 667 C CA . VAL A 1 86 ? 46.464 -24.043 11.357 1.00 84.25 86 VAL A CA 1
ATOM 668 C C . VAL A 1 86 ? 47.136 -24.355 10.015 1.00 84.25 86 VAL A C 1
ATOM 670 O O . VAL A 1 86 ? 48.365 -24.401 9.937 1.00 84.25 86 VAL A O 1
ATOM 673 N N . PRO A 1 87 ? 46.366 -24.545 8.927 1.00 85.06 87 PRO A N 1
ATOM 674 C CA . PRO A 1 87 ? 46.936 -24.893 7.634 1.00 85.06 87 PRO A CA 1
ATOM 675 C C . PRO A 1 87 ? 47.821 -23.770 7.081 1.00 85.06 87 PRO A C 1
ATOM 677 O O . PRO A 1 87 ? 47.550 -22.580 7.259 1.00 85.06 87 PRO A O 1
ATOM 680 N N . ALA A 1 88 ? 48.868 -24.158 6.354 1.00 87.94 88 ALA A N 1
ATOM 681 C CA . ALA A 1 88 ? 49.667 -23.235 5.563 1.00 87.94 88 ALA A CA 1
ATOM 682 C C . ALA A 1 88 ? 48.935 -22.864 4.267 1.00 87.94 88 ALA A C 1
ATOM 684 O O . ALA A 1 88 ? 48.338 -23.717 3.607 1.00 87.94 88 ALA A O 1
ATOM 685 N N . PHE A 1 89 ? 49.032 -21.598 3.873 1.00 91.94 89 PHE A N 1
ATOM 686 C CA . PHE A 1 89 ? 48.444 -21.098 2.635 1.00 91.94 89 PHE A CA 1
ATOM 687 C C . PHE A 1 89 ? 49.540 -20.704 1.653 1.00 91.94 89 PHE A C 1
ATOM 689 O O . PHE A 1 89 ? 50.540 -20.108 2.046 1.00 91.94 89 PHE A O 1
ATOM 696 N N . ALA A 1 90 ? 49.350 -21.025 0.375 1.00 92.19 90 ALA A N 1
ATOM 697 C CA . ALA A 1 90 ? 50.349 -20.817 -0.665 1.00 92.19 90 ALA A CA 1
ATOM 698 C C . ALA A 1 90 ? 49.715 -20.291 -1.955 1.00 92.19 90 ALA A C 1
ATOM 700 O O . ALA A 1 90 ? 48.576 -20.618 -2.293 1.00 92.19 90 ALA A O 1
ATOM 701 N N . THR A 1 91 ? 50.468 -19.486 -2.697 1.00 93.25 91 THR A N 1
ATOM 702 C CA . THR A 1 91 ? 50.109 -19.057 -4.051 1.00 93.25 91 THR A CA 1
ATOM 703 C C . THR A 1 91 ? 51.364 -18.830 -4.887 1.00 93.25 91 THR A C 1
ATOM 705 O O . THR A 1 91 ? 52.436 -18.549 -4.351 1.00 93.25 91 THR A O 1
ATOM 708 N N . VAL A 1 92 ? 51.228 -18.945 -6.207 1.00 91.44 92 VAL A N 1
ATOM 709 C CA . VAL A 1 92 ? 52.308 -18.700 -7.170 1.00 91.44 92 VAL A CA 1
ATOM 710 C C . VAL A 1 92 ? 51.939 -17.493 -8.025 1.00 91.44 92 VAL A C 1
ATOM 712 O O . VAL A 1 92 ? 50.778 -17.319 -8.408 1.00 91.44 92 VAL A O 1
ATOM 715 N N . MET A 1 93 ? 52.910 -16.631 -8.311 1.00 91.31 93 MET A N 1
ATOM 716 C CA . MET A 1 93 ? 52.679 -15.412 -9.082 1.00 91.31 93 MET A CA 1
ATOM 717 C C . MET A 1 93 ? 53.875 -15.034 -9.953 1.00 91.31 93 MET A C 1
ATOM 719 O O . MET A 1 93 ? 55.015 -15.221 -9.541 1.00 91.31 93 MET A O 1
ATOM 723 N N . ASP A 1 94 ? 53.603 -14.469 -11.128 1.00 90.81 94 ASP A N 1
ATOM 724 C CA . ASP A 1 94 ? 54.616 -13.875 -12.006 1.00 90.81 94 ASP A CA 1
ATOM 725 C C . ASP A 1 94 ? 54.848 -12.409 -11.603 1.00 90.81 94 ASP A C 1
ATOM 727 O O . ASP A 1 94 ? 53.916 -11.604 -11.704 1.00 90.81 94 ASP A O 1
ATOM 731 N N . PRO A 1 95 ? 56.053 -12.025 -11.143 1.00 87.50 95 PRO A N 1
ATOM 732 C CA . PRO A 1 95 ? 56.378 -10.635 -10.838 1.00 87.50 95 PRO A CA 1
ATOM 733 C C . PRO A 1 95 ? 56.177 -9.684 -12.013 1.00 87.50 95 PRO A C 1
ATOM 735 O O . PRO A 1 95 ? 55.744 -8.556 -11.787 1.00 87.50 95 PRO A O 1
ATOM 738 N N . HIS A 1 96 ? 56.455 -10.124 -13.245 1.00 86.25 96 HIS A N 1
ATOM 739 C CA . HIS A 1 96 ? 56.411 -9.276 -14.439 1.00 86.25 96 HIS A CA 1
ATOM 740 C C . HIS A 1 96 ? 54.982 -8.865 -14.805 1.00 86.25 96 HIS A C 1
ATOM 742 O O . HIS A 1 96 ? 54.780 -7.804 -15.392 1.00 86.25 96 HIS A O 1
ATOM 748 N N . HIS A 1 97 ? 53.982 -9.654 -14.392 1.00 88.00 97 HIS A N 1
ATOM 749 C CA . HIS A 1 97 ? 52.565 -9.301 -14.533 1.00 88.00 97 HIS A CA 1
ATOM 750 C C . HIS A 1 97 ? 52.171 -8.099 -13.662 1.00 88.00 97 HIS A C 1
ATOM 752 O O . HIS A 1 97 ? 51.222 -7.384 -13.972 1.00 88.00 97 HIS A O 1
ATOM 758 N N . TYR A 1 98 ? 52.901 -7.852 -12.570 1.00 88.00 98 TYR A N 1
ATOM 759 C CA . TYR A 1 98 ? 52.564 -6.804 -11.604 1.00 88.00 98 TYR A CA 1
ATOM 760 C C . TYR A 1 98 ? 53.567 -5.656 -11.563 1.00 88.00 98 TYR A C 1
ATOM 762 O O . TYR A 1 98 ? 53.199 -4.556 -11.153 1.00 88.00 98 TYR A O 1
ATOM 770 N N . ILE A 1 99 ? 54.822 -5.888 -11.946 1.00 84.88 99 ILE A N 1
ATOM 771 C CA . ILE A 1 99 ? 55.909 -4.915 -11.851 1.00 84.88 99 ILE A CA 1
ATOM 772 C C . ILE A 1 99 ? 56.772 -4.999 -13.109 1.00 84.88 99 ILE A C 1
ATOM 774 O O . ILE A 1 99 ? 57.302 -6.054 -13.440 1.00 84.88 99 ILE A O 1
ATOM 778 N N . THR A 1 100 ? 56.979 -3.860 -13.765 1.00 81.50 100 THR A N 1
ATOM 779 C CA . THR A 1 100 ? 57.923 -3.718 -14.883 1.00 81.50 100 THR A CA 1
ATOM 780 C C . THR A 1 100 ? 58.951 -2.638 -14.556 1.00 81.50 100 THR A C 1
ATOM 782 O O . THR A 1 100 ? 58.568 -1.533 -14.165 1.00 81.50 100 THR A O 1
ATOM 785 N N . GLU A 1 101 ? 60.240 -2.944 -14.711 1.00 73.81 101 GLU A N 1
ATOM 786 C CA . GLU A 1 101 ? 61.342 -1.989 -14.514 1.00 73.81 101 GLU A CA 1
ATOM 787 C C . GLU A 1 101 ? 61.375 -0.961 -15.658 1.00 73.81 101 GLU A C 1
ATOM 789 O O . GLU A 1 101 ? 61.273 -1.329 -16.832 1.00 73.81 101 GLU A O 1
ATOM 794 N N . ILE A 1 102 ? 61.503 0.326 -15.324 1.00 66.12 102 ILE A N 1
ATOM 795 C CA . ILE A 1 102 ? 61.693 1.400 -16.301 1.00 66.12 102 ILE A CA 1
ATOM 796 C C . ILE A 1 102 ? 63.202 1.600 -16.455 1.00 66.12 102 ILE A C 1
ATOM 798 O O . ILE A 1 102 ? 63.882 2.019 -15.523 1.00 66.12 102 ILE A O 1
ATOM 802 N N . LYS A 1 103 ? 63.749 1.271 -17.628 1.00 56.94 103 LYS A N 1
ATOM 803 C CA . LYS A 1 103 ? 65.160 1.529 -17.938 1.00 56.94 103 LYS A CA 1
ATOM 804 C C . LYS A 1 103 ? 65.327 2.991 -18.342 1.00 56.94 103 LYS A C 1
ATOM 806 O O . LYS A 1 103 ? 65.250 3.288 -19.531 1.00 56.94 103 LYS A O 1
ATOM 811 N N . ASP A 1 104 ? 65.555 3.876 -17.380 1.00 53.91 104 ASP A N 1
ATOM 812 C CA . ASP A 1 104 ? 66.076 5.212 -17.671 1.00 53.91 104 ASP A CA 1
ATOM 813 C C . ASP A 1 104 ? 67.571 5.264 -17.325 1.00 53.91 104 ASP A C 1
ATOM 815 O O . ASP A 1 104 ? 67.991 4.858 -16.243 1.00 53.91 104 ASP A O 1
ATOM 819 N N . VAL A 1 105 ? 68.407 5.673 -18.282 1.00 52.59 105 VAL A N 1
ATOM 820 C CA . VAL A 1 105 ? 69.880 5.517 -18.223 1.00 52.59 105 VAL A CA 1
ATOM 821 C C . VAL A 1 105 ? 70.549 6.669 -17.447 1.00 52.59 105 VAL A C 1
ATOM 823 O O . VAL A 1 105 ? 71.771 6.719 -17.334 1.00 52.59 105 VAL A O 1
ATOM 826 N N . SER A 1 106 ? 69.771 7.586 -16.863 1.00 56.22 106 SER A N 1
ATOM 827 C CA . SER A 1 106 ? 70.293 8.791 -16.198 1.00 56.22 106 SER A CA 1
ATOM 828 C C . SER A 1 106 ? 69.867 9.012 -14.741 1.00 56.22 106 SER A C 1
ATOM 830 O O . SER A 1 106 ? 70.273 10.020 -14.164 1.00 56.22 106 SER A O 1
ATOM 832 N N . SER A 1 107 ? 69.108 8.113 -14.106 1.00 51.22 107 SER A N 1
ATOM 833 C CA . SER A 1 107 ? 68.731 8.249 -12.688 1.00 51.22 107 SER A CA 1
ATOM 834 C C . SER A 1 107 ? 69.419 7.204 -11.804 1.00 51.22 107 SER A C 1
ATOM 836 O O . SER A 1 107 ? 69.477 6.019 -12.118 1.00 51.22 107 SER A O 1
ATOM 838 N N . VAL A 1 108 ? 69.942 7.652 -10.659 1.00 54.47 108 VAL A N 1
ATOM 839 C CA . VAL A 1 108 ? 70.494 6.780 -9.602 1.00 54.47 108 VAL A CA 1
ATOM 840 C C . VAL A 1 108 ? 69.375 5.992 -8.891 1.00 54.47 108 VAL A C 1
ATOM 842 O O . VAL A 1 108 ? 69.642 4.964 -8.268 1.00 54.47 108 VAL A O 1
ATOM 845 N N . ASP A 1 109 ? 68.119 6.420 -9.049 1.00 52.12 109 ASP A N 1
ATOM 846 C CA . ASP A 1 109 ? 66.928 5.728 -8.562 1.00 52.12 109 ASP A CA 1
ATOM 847 C C . ASP A 1 109 ? 66.305 4.838 -9.646 1.00 52.12 109 ASP A C 1
ATOM 849 O O . ASP A 1 109 ? 66.067 5.268 -10.778 1.00 52.12 109 ASP A O 1
ATOM 853 N N . ARG A 1 110 ? 66.045 3.575 -9.282 1.00 56.78 110 ARG A N 1
ATOM 854 C CA . ARG A 1 110 ? 65.322 2.613 -10.124 1.00 56.78 110 ARG A CA 1
ATOM 855 C C . ARG A 1 110 ? 63.825 2.885 -10.035 1.00 56.78 110 ARG A C 1
ATOM 857 O O . ARG A 1 110 ? 63.217 2.591 -9.005 1.00 56.78 110 ARG A O 1
ATOM 864 N N . ASP A 1 111 ? 63.235 3.364 -11.123 1.00 63.16 111 ASP A N 1
ATOM 865 C CA . ASP A 1 111 ? 61.789 3.535 -11.224 1.00 63.16 111 ASP A CA 1
ATOM 866 C C . ASP A 1 111 ? 61.095 2.244 -11.686 1.00 63.16 111 ASP A C 1
ATOM 868 O O . ASP A 1 111 ? 61.491 1.580 -12.649 1.00 63.16 111 ASP A O 1
ATOM 872 N N . PHE A 1 112 ? 60.013 1.882 -10.993 1.00 72.75 112 PHE A N 1
ATOM 873 C CA . PHE A 1 112 ? 59.191 0.713 -11.303 1.00 72.75 112 PHE A CA 1
ATOM 874 C C . PHE A 1 112 ? 57.764 1.139 -11.630 1.00 72.75 112 PHE A C 1
ATOM 876 O O . PHE A 1 112 ? 57.164 1.945 -10.917 1.00 72.75 112 PHE A O 1
ATOM 883 N N . LYS A 1 113 ? 57.169 0.525 -12.657 1.00 79.38 113 LYS A N 1
ATOM 884 C CA . LYS A 1 113 ? 55.742 0.676 -12.955 1.00 79.38 113 LYS A CA 1
ATOM 885 C C . LYS A 1 113 ? 54.960 -0.526 -12.444 1.00 79.38 113 LYS A C 1
ATOM 887 O O . LYS A 1 113 ? 55.344 -1.666 -12.694 1.00 79.38 113 LYS A O 1
ATOM 892 N N . CYS A 1 114 ? 53.864 -0.259 -11.740 1.00 84.12 114 CYS A N 1
ATOM 893 C CA . CYS A 1 114 ? 52.986 -1.286 -11.190 1.00 84.12 114 CYS A CA 1
ATOM 894 C C . CYS A 1 114 ? 51.734 -1.480 -12.056 1.00 84.12 114 CYS A C 1
ATOM 896 O O . CYS A 1 114 ? 51.103 -0.505 -12.469 1.00 84.12 114 CYS A O 1
ATOM 898 N N . TRP A 1 115 ? 51.335 -2.732 -12.259 1.00 80.38 115 TRP A N 1
ATOM 899 C CA . TRP A 1 115 ? 50.182 -3.139 -13.061 1.00 80.38 115 TRP A CA 1
ATOM 900 C C . TRP A 1 115 ? 49.307 -4.128 -12.287 1.00 80.38 115 TRP A C 1
ATOM 902 O O . TRP A 1 115 ? 49.748 -4.739 -11.316 1.00 80.38 115 TRP A O 1
ATOM 912 N N . HIS A 1 116 ? 48.036 -4.256 -12.683 1.00 87.38 116 HIS A N 1
ATOM 913 C CA . HIS A 1 116 ? 47.102 -5.255 -12.140 1.00 87.38 116 HIS A CA 1
ATOM 914 C C . HIS A 1 116 ? 47.007 -5.300 -10.595 1.00 87.38 116 HIS A C 1
ATOM 916 O O . HIS A 1 116 ? 46.678 -6.329 -10.008 1.00 87.38 116 HIS A O 1
ATOM 922 N N . LEU A 1 117 ? 47.237 -4.171 -9.908 1.00 86.25 117 LEU A N 1
ATOM 923 C CA . LEU A 1 117 ? 47.323 -4.119 -8.440 1.00 86.25 117 LEU A CA 1
ATOM 924 C C . LEU A 1 117 ? 46.041 -4.566 -7.722 1.00 86.25 117 LEU A C 1
ATOM 926 O O . LEU A 1 117 ? 46.116 -5.137 -6.636 1.00 86.25 117 LEU A O 1
ATOM 930 N N . LYS A 1 118 ? 44.863 -4.352 -8.327 1.00 79.94 118 LYS A N 1
ATOM 931 C CA . LYS A 1 118 ? 43.589 -4.864 -7.793 1.00 79.94 118 LYS A CA 1
ATOM 932 C C . LYS A 1 118 ? 43.563 -6.393 -7.795 1.00 79.94 118 LYS A C 1
ATOM 934 O O . LYS A 1 118 ? 43.162 -6.998 -6.806 1.00 79.94 118 LYS A O 1
ATOM 939 N N . GLU A 1 119 ? 44.015 -7.003 -8.887 1.00 87.75 119 GLU A N 1
ATOM 940 C CA . GLU A 1 119 ? 44.117 -8.456 -9.013 1.00 87.75 119 GLU A CA 1
ATOM 941 C C . GLU A 1 119 ? 45.148 -9.019 -8.025 1.00 87.75 119 GLU A C 1
ATOM 943 O O . GLU A 1 119 ? 44.854 -9.989 -7.332 1.00 87.75 119 GLU A O 1
ATOM 948 N N . LEU A 1 120 ? 46.316 -8.374 -7.895 1.00 88.81 120 LEU A N 1
ATOM 949 C CA . LEU A 1 120 ? 47.339 -8.742 -6.909 1.00 88.81 120 LEU A CA 1
ATOM 950 C C . LEU A 1 120 ? 46.794 -8.681 -5.477 1.00 88.81 120 LEU A C 1
ATOM 952 O O . LEU A 1 120 ? 46.996 -9.613 -4.700 1.00 88.81 120 LEU A O 1
ATOM 956 N N . SER A 1 121 ? 46.084 -7.599 -5.138 1.00 88.81 121 SER A N 1
ATOM 957 C CA . SER A 1 121 ? 45.478 -7.400 -3.819 1.00 88.81 121 SER A CA 1
ATOM 958 C C . SER A 1 121 ? 44.483 -8.511 -3.493 1.00 88.81 121 SER A C 1
ATOM 960 O O . SER A 1 121 ? 44.623 -9.156 -2.457 1.00 88.81 121 SER A O 1
ATOM 962 N N . LEU A 1 122 ? 43.542 -8.794 -4.402 1.00 83.81 122 LEU A N 1
ATOM 963 C CA . LEU A 1 122 ? 42.564 -9.873 -4.234 1.00 83.81 122 LEU A CA 1
ATOM 964 C C . LEU A 1 122 ? 43.253 -11.236 -4.130 1.00 83.81 122 LEU A C 1
ATOM 966 O O . LEU A 1 122 ? 42.999 -11.985 -3.194 1.00 83.81 122 LEU A O 1
ATOM 970 N N . ARG A 1 123 ? 44.207 -11.539 -5.020 1.00 88.44 123 ARG A N 1
ATOM 971 C CA . ARG A 1 123 ? 44.928 -12.818 -5.007 1.00 88.44 123 ARG A CA 1
ATOM 972 C C . ARG A 1 123 ? 45.661 -13.050 -3.685 1.00 88.44 123 ARG A C 1
ATOM 974 O O . ARG A 1 123 ? 45.580 -14.149 -3.148 1.00 88.44 123 ARG A O 1
ATOM 981 N N . VAL A 1 124 ? 46.363 -12.048 -3.154 1.00 89.81 124 VAL A N 1
ATOM 982 C CA . VAL A 1 124 ? 47.105 -12.167 -1.885 1.00 89.81 124 VAL A CA 1
ATOM 983 C C . VAL A 1 124 ? 46.153 -12.256 -0.690 1.00 89.81 124 VAL A C 1
ATOM 985 O O . VAL A 1 124 ? 46.337 -13.113 0.176 1.00 89.81 124 VAL A O 1
ATOM 988 N N . LYS A 1 125 ? 45.120 -11.409 -0.639 1.00 88.75 125 LYS A N 1
ATOM 989 C CA . LYS A 1 125 ? 44.161 -11.387 0.473 1.00 88.75 125 LYS A CA 1
ATOM 990 C C . LYS A 1 125 ? 43.331 -12.666 0.525 1.00 88.75 125 LYS A C 1
ATOM 992 O O . LYS A 1 125 ? 43.293 -13.309 1.571 1.00 88.75 125 LYS A O 1
ATOM 997 N N . ASP A 1 126 ? 42.756 -13.077 -0.599 1.00 85.00 126 ASP A N 1
ATOM 998 C CA . ASP A 1 126 ? 41.797 -14.182 -0.655 1.00 85.00 126 ASP A CA 1
ATOM 999 C C . ASP A 1 126 ? 42.471 -15.555 -0.584 1.00 85.00 126 ASP A C 1
ATOM 1001 O O . ASP A 1 126 ? 41.867 -16.507 -0.096 1.00 85.00 126 ASP A O 1
ATOM 1005 N N . ARG A 1 127 ? 43.721 -15.685 -1.057 1.00 86.62 127 ARG A N 1
ATOM 1006 C CA . ARG A 1 127 ? 44.448 -16.968 -1.025 1.00 86.62 127 ARG A CA 1
ATOM 1007 C C . ARG A 1 127 ? 45.303 -17.160 0.217 1.00 86.62 127 ARG A C 1
ATOM 1009 O O . ARG A 1 127 ? 45.530 -18.308 0.579 1.00 86.62 127 ARG A O 1
ATOM 1016 N N . LEU A 1 128 ? 45.790 -16.082 0.838 1.00 91.19 128 LEU A N 1
ATOM 1017 C CA . LEU A 1 128 ? 46.747 -16.165 1.946 1.00 91.19 128 LEU A CA 1
ATOM 1018 C C . LEU A 1 128 ? 46.200 -15.536 3.229 1.00 91.19 128 LEU A C 1
ATOM 1020 O O . LEU A 1 128 ? 45.999 -16.225 4.225 1.00 91.19 128 LEU A O 1
ATOM 1024 N N . ALA A 1 129 ? 45.967 -14.222 3.217 1.00 89.12 129 ALA A N 1
ATOM 1025 C CA . ALA A 1 129 ? 45.808 -13.458 4.452 1.00 89.12 129 ALA A CA 1
ATOM 1026 C C . ALA A 1 129 ? 44.458 -13.688 5.147 1.00 89.12 129 ALA A C 1
ATOM 1028 O O . ALA A 1 129 ? 44.417 -13.939 6.351 1.00 89.12 129 ALA A O 1
ATOM 1029 N N . VAL A 1 130 ? 43.353 -13.604 4.401 1.00 87.56 130 VAL A N 1
ATOM 1030 C CA . VAL A 1 130 ? 41.990 -13.751 4.933 1.00 87.56 130 VAL A CA 1
ATOM 1031 C C . VAL A 1 130 ? 41.722 -15.185 5.400 1.00 87.56 130 VAL A C 1
ATOM 1033 O O . VAL A 1 130 ? 41.242 -15.331 6.528 1.00 87.56 130 VAL A O 1
ATOM 1036 N N . PRO A 1 131 ? 42.061 -16.247 4.636 1.00 86.56 131 PRO A N 1
ATOM 1037 C CA . PRO A 1 131 ? 41.891 -17.621 5.106 1.00 86.56 131 PRO A CA 1
ATOM 1038 C C . PRO A 1 131 ? 42.677 -17.919 6.383 1.00 86.56 131 PRO A C 1
ATOM 1040 O O . PRO A 1 131 ? 42.113 -18.499 7.314 1.00 86.56 131 PRO A O 1
ATOM 1043 N N . LEU A 1 132 ? 43.941 -17.479 6.456 1.00 88.62 132 LEU A N 1
ATOM 1044 C CA . LEU A 1 132 ? 44.778 -17.691 7.634 1.00 88.62 132 LEU A CA 1
ATOM 1045 C C . LEU A 1 132 ? 44.232 -16.946 8.852 1.00 88.62 132 LEU A C 1
ATOM 1047 O O . LEU A 1 132 ? 44.053 -17.539 9.914 1.00 88.62 132 LEU A O 1
ATOM 1051 N N . ARG A 1 133 ? 43.914 -15.656 8.690 1.00 88.88 133 ARG A N 1
ATOM 1052 C CA . ARG A 1 133 ? 43.315 -14.842 9.753 1.00 88.88 133 ARG A CA 1
ATOM 1053 C C . ARG A 1 133 ? 42.023 -15.472 10.267 1.00 88.88 133 ARG A C 1
ATOM 1055 O O . ARG A 1 133 ? 41.826 -15.536 11.475 1.00 88.88 133 ARG A O 1
ATOM 1062 N N . SER A 1 134 ? 41.167 -15.951 9.368 1.00 86.25 134 SER A N 1
ATOM 1063 C CA . SER A 1 134 ? 39.893 -16.574 9.741 1.00 86.25 134 SER A CA 1
ATOM 1064 C C . SER A 1 134 ? 40.112 -17.868 10.528 1.00 86.25 134 SER A C 1
ATOM 1066 O O . SER A 1 134 ? 39.460 -18.055 11.547 1.00 86.25 134 SER A O 1
ATOM 1068 N N . HIS A 1 135 ? 41.075 -18.715 10.138 1.00 85.69 135 HIS A N 1
ATOM 1069 C CA . HIS A 1 135 ? 41.413 -19.927 10.900 1.00 85.69 135 HIS A CA 1
ATOM 1070 C C . HIS A 1 135 ? 41.928 -19.609 12.308 1.00 85.69 135 HIS A C 1
ATOM 1072 O O . HIS A 1 135 ? 41.458 -20.211 13.272 1.00 85.69 135 HIS A O 1
ATOM 1078 N N . ILE A 1 136 ? 42.840 -18.639 12.445 1.00 86.88 136 ILE A N 1
ATOM 1079 C CA . ILE A 1 136 ? 43.390 -18.246 13.753 1.00 86.88 136 ILE A CA 1
ATOM 1080 C C . ILE A 1 136 ? 42.285 -17.698 14.670 1.00 86.88 136 ILE A C 1
ATOM 1082 O O . ILE A 1 136 ? 42.226 -18.051 15.847 1.00 86.88 136 ILE A O 1
ATOM 1086 N N . LEU A 1 137 ? 41.397 -16.851 14.137 1.00 85.81 137 LEU A N 1
ATOM 1087 C CA . LEU A 1 137 ? 40.294 -16.264 14.904 1.00 85.81 137 LEU A CA 1
ATOM 1088 C C . LEU A 1 137 ? 39.241 -17.313 15.286 1.00 85.81 137 LEU A C 1
ATOM 1090 O O . LEU A 1 137 ? 38.862 -17.386 16.454 1.00 85.81 137 LEU A O 1
ATOM 1094 N N . ASN A 1 138 ? 38.840 -18.176 14.347 1.00 80.00 138 ASN A N 1
ATOM 1095 C CA . ASN A 1 138 ? 37.864 -19.239 14.594 1.00 80.00 138 ASN A CA 1
ATOM 1096 C C . ASN A 1 138 ? 38.359 -20.234 15.651 1.00 80.00 138 ASN A C 1
ATOM 1098 O O . ASN A 1 138 ? 37.598 -20.587 16.548 1.00 80.00 138 ASN A O 1
ATOM 1102 N N . LYS A 1 139 ? 39.638 -20.640 15.603 1.00 82.06 139 LYS A N 1
ATOM 1103 C CA . LYS A 1 139 ? 40.231 -21.543 16.608 1.00 82.06 139 LYS A CA 1
ATOM 1104 C C . LYS A 1 139 ? 40.165 -20.957 18.025 1.00 82.06 139 LYS A C 1
ATOM 1106 O O . LYS A 1 139 ? 40.116 -21.699 18.998 1.00 82.06 139 LYS A O 1
ATOM 1111 N N . ARG A 1 140 ? 40.127 -19.626 18.147 1.00 81.88 140 ARG A N 1
ATOM 1112 C CA . ARG A 1 140 ? 40.002 -18.901 19.422 1.00 81.88 140 ARG A CA 1
ATOM 1113 C C . ARG A 1 140 ? 38.568 -18.502 19.774 1.00 81.88 140 ARG A C 1
ATOM 1115 O O . ARG A 1 140 ? 38.377 -17.755 20.727 1.00 81.88 140 ARG A O 1
ATOM 1122 N N . GLY A 1 141 ? 37.574 -18.953 19.006 1.00 77.88 141 GLY A N 1
ATOM 1123 C CA . GLY A 1 141 ? 36.172 -18.580 19.206 1.00 77.88 141 GLY A CA 1
ATOM 1124 C C . GLY A 1 141 ? 35.880 -17.099 18.939 1.00 77.88 141 GLY A C 1
ATOM 1125 O O . GLY A 1 141 ? 34.873 -16.578 19.410 1.00 77.88 141 GLY A O 1
ATOM 1126 N N . ILE A 1 142 ? 36.751 -16.396 18.207 1.00 81.50 142 ILE A N 1
ATOM 1127 C CA . ILE A 1 142 ? 36.589 -14.971 17.907 1.00 81.50 142 ILE A CA 1
ATOM 1128 C C . ILE A 1 142 ? 35.868 -14.820 16.566 1.00 81.50 142 ILE A C 1
ATOM 1130 O O . ILE A 1 142 ? 36.395 -15.178 15.508 1.00 81.50 142 ILE A O 1
ATOM 1134 N N . LEU A 1 143 ? 34.672 -14.231 16.612 1.00 70.44 143 LEU A N 1
ATOM 1135 C CA . LEU A 1 143 ? 33.884 -13.903 15.426 1.00 70.44 143 LEU A CA 1
ATOM 1136 C C . LEU A 1 143 ? 34.646 -12.947 14.505 1.00 70.44 143 LEU A C 1
ATOM 1138 O O . LEU A 1 143 ? 35.304 -12.004 14.951 1.00 70.44 143 LEU A O 1
ATOM 1142 N N . ASN A 1 144 ? 34.527 -13.159 13.196 1.00 74.50 1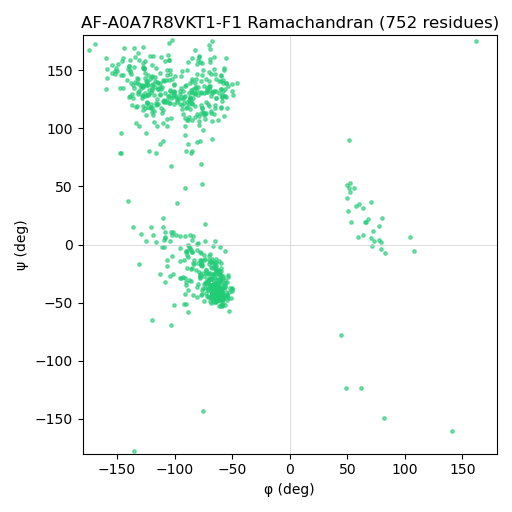44 ASN A N 1
ATOM 1143 C CA . ASN A 1 144 ? 35.136 -12.280 12.207 1.00 74.50 144 ASN A CA 1
ATOM 1144 C C . ASN A 1 144 ? 34.213 -12.043 11.010 1.00 74.50 144 ASN A C 1
ATOM 1146 O O . ASN A 1 144 ? 33.367 -12.864 10.682 1.00 74.50 144 ASN A O 1
ATOM 1150 N N . ALA A 1 145 ? 34.394 -10.896 10.351 1.00 67.69 145 ALA A N 1
ATOM 1151 C CA . ALA A 1 145 ? 33.545 -10.420 9.257 1.00 67.69 145 ALA A CA 1
ATOM 1152 C C . ALA A 1 145 ? 33.734 -11.178 7.924 1.00 67.69 145 ALA A C 1
ATOM 1154 O O . ALA A 1 145 ? 33.361 -10.668 6.869 1.00 67.69 145 ALA A O 1
ATOM 1155 N N . SER A 1 146 ? 34.340 -12.369 7.943 1.00 73.38 146 SER A N 1
ATOM 1156 C CA . SER A 1 146 ? 34.410 -13.238 6.771 1.00 73.38 146 SER A CA 1
ATOM 1157 C C . SER A 1 146 ? 33.262 -14.245 6.807 1.00 73.38 146 SER A C 1
ATOM 1159 O O . SER A 1 146 ? 32.899 -14.753 7.865 1.00 73.38 146 SER A O 1
ATOM 1161 N N . LEU A 1 147 ? 32.717 -14.594 5.640 1.00 68.38 147 LEU A N 1
ATOM 1162 C CA . LEU A 1 147 ? 31.678 -15.625 5.543 1.00 68.38 147 LEU A CA 1
ATOM 1163 C C . LEU A 1 147 ? 32.186 -17.010 6.005 1.00 68.38 147 LEU A C 1
ATOM 1165 O O . LEU A 1 147 ? 31.400 -17.857 6.407 1.00 68.38 147 LEU A O 1
ATOM 1169 N N . LEU A 1 148 ? 33.509 -17.219 5.986 1.00 67.31 148 LEU A N 1
ATOM 1170 C CA . LEU A 1 148 ? 34.188 -18.409 6.515 1.00 67.31 148 LEU A CA 1
ATOM 1171 C C . LEU A 1 148 ? 34.306 -18.413 8.051 1.00 67.31 148 LEU A C 1
ATOM 1173 O O . LEU A 1 148 ? 34.680 -19.431 8.630 1.00 67.31 148 LEU A O 1
ATOM 1177 N N . GLY A 1 149 ? 34.060 -17.276 8.702 1.00 67.50 149 GLY A N 1
ATOM 1178 C CA . GLY A 1 149 ? 34.275 -17.067 10.132 1.00 67.50 149 GLY A CA 1
ATOM 1179 C C . GLY A 1 149 ? 33.027 -16.721 10.934 1.00 67.50 149 GLY A C 1
ATOM 1180 O O . GLY A 1 149 ? 33.140 -16.386 12.112 1.00 67.50 149 GLY A O 1
ATOM 1181 N N . VAL A 1 150 ? 31.849 -16.796 10.313 1.00 73.50 150 VAL A N 1
ATOM 1182 C CA . VAL A 1 150 ? 30.564 -16.707 11.012 1.00 73.50 150 VAL A CA 1
ATOM 1183 C C . VAL A 1 150 ? 30.050 -18.111 11.374 1.00 73.50 150 VAL A C 1
ATOM 1185 O O . VAL A 1 150 ? 30.337 -19.063 10.642 1.00 73.50 150 VAL A O 1
ATOM 1188 N N . PRO A 1 151 ? 29.292 -18.269 12.476 1.00 72.38 151 PRO A N 1
ATOM 1189 C CA . PRO A 1 151 ? 28.726 -19.556 12.881 1.00 72.38 151 PRO A CA 1
ATOM 1190 C C . PRO A 1 151 ? 27.840 -20.175 11.796 1.00 72.38 151 PRO A C 1
ATOM 1192 O O . PRO A 1 151 ? 27.205 -19.458 11.013 1.00 72.38 151 PRO A O 1
ATOM 1195 N N . CYS A 1 152 ? 27.772 -21.507 11.755 1.00 68.62 152 CYS A N 1
ATOM 1196 C CA . CYS A 1 152 ? 27.033 -22.238 10.722 1.00 68.62 152 CYS A CA 1
ATOM 1197 C C . CYS A 1 152 ? 25.539 -21.877 10.695 1.00 68.62 152 CYS A C 1
ATOM 1199 O O . CYS A 1 152 ? 24.945 -21.798 9.624 1.00 68.62 152 CYS A O 1
ATOM 1201 N N . GLU A 1 153 ? 24.966 -21.528 11.843 1.00 72.12 153 GLU A N 1
ATOM 1202 C CA . GLU A 1 153 ? 23.595 -21.062 12.024 1.00 72.12 153 GLU A CA 1
ATOM 1203 C C . GLU A 1 153 ? 23.352 -19.738 11.291 1.00 72.12 153 GLU A C 1
ATOM 1205 O O . GLU A 1 153 ? 22.302 -19.532 10.679 1.00 72.12 153 GLU A O 1
ATOM 1210 N N . VAL A 1 154 ? 24.341 -18.839 11.305 1.00 74.88 154 VAL A N 1
ATOM 1211 C CA . VAL A 1 154 ? 24.287 -17.562 10.583 1.00 74.88 154 VAL A CA 1
ATOM 1212 C C . VAL A 1 154 ? 24.433 -17.803 9.084 1.00 74.88 154 VAL A C 1
ATOM 1214 O O . VAL A 1 154 ? 23.677 -17.228 8.304 1.00 74.88 154 VAL A O 1
ATOM 1217 N N . VAL A 1 155 ? 25.334 -18.701 8.671 1.00 75.25 155 VAL A N 1
ATOM 1218 C CA . VAL A 1 155 ? 25.440 -19.128 7.264 1.00 75.25 155 VAL A CA 1
ATOM 1219 C C . VAL A 1 155 ? 24.119 -19.729 6.782 1.00 75.25 155 VAL A C 1
ATOM 1221 O O . VAL A 1 155 ? 23.671 -19.423 5.680 1.00 75.25 155 VAL A O 1
ATOM 1224 N N . TRP A 1 156 ? 23.449 -20.534 7.606 1.00 76.25 156 TRP A N 1
ATOM 1225 C CA . TRP A 1 156 ? 22.152 -21.123 7.288 1.00 76.25 156 TRP A CA 1
ATOM 1226 C C . TRP A 1 156 ? 21.033 -20.094 7.167 1.00 76.25 156 TRP A C 1
ATOM 1228 O O . TRP A 1 156 ? 20.210 -20.233 6.264 1.00 76.25 156 TRP A O 1
ATOM 1238 N N . LYS A 1 157 ? 21.013 -19.061 8.017 1.00 77.19 157 LYS A N 1
ATOM 1239 C CA . LYS A 1 157 ? 20.089 -17.925 7.866 1.00 77.19 157 LYS A CA 1
ATOM 1240 C C . LYS A 1 157 ? 20.378 -17.135 6.594 1.00 77.19 157 LYS A C 1
ATOM 1242 O O . LYS A 1 157 ? 19.458 -16.806 5.859 1.00 77.19 157 LYS A O 1
ATOM 1247 N N . ILE A 1 158 ? 21.649 -16.878 6.278 1.00 77.69 158 ILE A N 1
ATOM 1248 C CA . ILE A 1 158 ? 22.038 -16.234 5.012 1.00 77.69 158 ILE A CA 1
ATOM 1249 C C . ILE A 1 158 ? 21.546 -17.070 3.827 1.00 77.69 158 ILE A C 1
ATOM 1251 O O . ILE A 1 158 ? 20.946 -16.526 2.905 1.00 77.69 158 ILE A O 1
ATOM 1255 N N . LEU A 1 159 ? 21.730 -18.392 3.877 1.00 75.75 159 LEU A N 1
ATOM 1256 C CA . LEU A 1 159 ? 21.231 -19.309 2.856 1.00 75.75 159 LEU A CA 1
ATOM 1257 C C . LEU A 1 159 ? 19.714 -19.231 2.689 1.00 75.75 159 LEU A C 1
ATOM 1259 O O . LEU A 1 159 ? 19.251 -19.328 1.562 1.00 75.75 159 LEU A O 1
ATOM 1263 N N . GLU A 1 160 ? 18.930 -19.052 3.752 1.00 75.50 160 GLU A N 1
ATOM 1264 C CA . GLU A 1 160 ? 17.468 -18.913 3.648 1.00 75.50 160 GLU A CA 1
ATOM 1265 C C . GLU A 1 160 ? 17.037 -17.698 2.816 1.00 75.50 160 GLU A C 1
ATOM 1267 O O . GLU A 1 160 ? 16.044 -17.788 2.096 1.00 75.50 160 GLU A O 1
ATOM 1272 N N . TYR A 1 161 ? 17.811 -16.609 2.831 1.00 72.81 161 TYR A N 1
ATOM 1273 C CA . TYR A 1 161 ? 17.542 -15.415 2.021 1.00 72.81 161 TYR A CA 1
ATOM 1274 C C . TYR A 1 161 ? 17.918 -15.563 0.544 1.00 72.81 161 TYR A C 1
ATOM 1276 O O . TYR A 1 161 ? 17.473 -14.775 -0.292 1.00 72.81 161 TYR A O 1
ATOM 1284 N N . LEU A 1 162 ? 18.752 -16.545 0.208 1.00 69.50 162 LEU A N 1
ATOM 1285 C CA . LEU A 1 162 ? 19.226 -16.750 -1.153 1.00 69.50 162 LEU A CA 1
ATOM 1286 C C . LEU A 1 162 ? 18.226 -17.582 -1.963 1.00 69.50 162 LEU A C 1
ATOM 1288 O O . LEU A 1 162 ? 17.657 -18.570 -1.490 1.00 69.50 162 LEU A O 1
ATOM 1292 N N . ASN A 1 163 ? 18.039 -17.219 -3.233 1.00 70.75 163 ASN A N 1
ATOM 1293 C CA . ASN A 1 163 ? 17.306 -18.076 -4.161 1.00 70.75 163 ASN A CA 1
ATOM 1294 C C . ASN A 1 163 ? 18.127 -19.344 -4.483 1.00 70.75 163 ASN A C 1
ATOM 1296 O O . ASN A 1 163 ? 19.315 -19.450 -4.174 1.00 70.75 163 ASN A O 1
ATOM 1300 N N . THR A 1 164 ? 17.495 -20.326 -5.125 1.00 66.69 164 THR A N 1
ATOM 1301 C CA . THR A 1 164 ? 18.119 -21.623 -5.435 1.00 66.69 164 THR A CA 1
ATOM 1302 C C . THR A 1 164 ? 19.404 -21.497 -6.259 1.00 66.69 164 THR A C 1
ATOM 1304 O O . THR A 1 164 ? 20.335 -22.276 -6.072 1.00 66.69 164 THR A O 1
ATOM 1307 N N . PHE A 1 165 ? 19.482 -20.513 -7.156 1.00 65.56 165 PHE A N 1
ATOM 1308 C CA . PHE A 1 165 ? 20.663 -20.284 -7.983 1.00 65.56 165 PHE A CA 1
ATOM 1309 C C . PHE A 1 165 ? 21.830 -19.718 -7.168 1.00 65.56 165 PHE A C 1
ATOM 1311 O O . PHE A 1 165 ? 22.954 -20.208 -7.276 1.00 65.56 165 PHE A O 1
ATOM 1318 N N . ASP A 1 166 ? 21.551 -18.748 -6.302 1.00 75.12 166 ASP A N 1
ATOM 1319 C CA . ASP A 1 166 ? 22.557 -18.134 -5.440 1.00 75.12 166 ASP A CA 1
ATOM 1320 C C . ASP A 1 166 ? 23.081 -19.123 -4.391 1.00 75.12 166 ASP A C 1
ATOM 1322 O O . ASP A 1 166 ? 24.283 -19.159 -4.136 1.00 75.12 166 ASP A O 1
ATOM 1326 N N . LYS A 1 167 ? 22.220 -20.005 -3.858 1.00 80.88 167 LYS A N 1
ATOM 1327 C CA . LYS A 1 167 ? 22.631 -21.126 -2.989 1.00 80.88 167 LYS A CA 1
ATOM 1328 C C . LYS A 1 167 ? 23.637 -22.045 -3.687 1.00 80.88 167 LYS A C 1
ATOM 1330 O O . LYS A 1 167 ? 24.670 -22.380 -3.108 1.00 80.88 167 LYS A O 1
ATOM 1335 N N . LEU A 1 168 ? 23.357 -22.424 -4.938 1.00 70.81 168 LEU A N 1
ATOM 1336 C CA . LEU A 1 168 ? 24.240 -23.283 -5.734 1.00 70.81 168 LEU A CA 1
ATOM 1337 C C . LEU A 1 168 ? 25.572 -22.592 -6.034 1.00 70.81 168 LEU A C 1
ATOM 1339 O O . LEU A 1 168 ? 26.620 -23.165 -5.745 1.00 70.81 168 LEU A O 1
ATOM 1343 N N . ARG A 1 169 ? 25.554 -21.340 -6.503 1.00 70.44 169 ARG A N 1
ATOM 1344 C CA . ARG A 1 169 ? 26.788 -20.569 -6.720 1.00 70.44 169 ARG A CA 1
ATOM 1345 C C . ARG A 1 169 ? 27.601 -20.408 -5.444 1.00 70.44 169 ARG A C 1
ATOM 1347 O O . ARG A 1 169 ? 28.819 -20.539 -5.477 1.00 70.44 169 ARG A O 1
ATOM 1354 N N . MET A 1 170 ? 26.953 -20.163 -4.307 1.00 75.62 170 MET A N 1
ATOM 1355 C CA . MET A 1 170 ? 27.651 -20.050 -3.028 1.00 75.62 170 MET A CA 1
ATOM 1356 C C . MET A 1 170 ? 28.319 -21.372 -2.633 1.00 75.62 170 MET A C 1
ATOM 1358 O O . MET A 1 170 ? 29.450 -21.361 -2.144 1.00 75.62 170 MET A O 1
ATOM 1362 N N . SER A 1 171 ? 27.679 -22.508 -2.928 1.00 76.75 171 SER A N 1
ATOM 1363 C CA . SER A 1 171 ? 28.257 -23.844 -2.724 1.00 76.75 171 SER A CA 1
ATOM 1364 C C . SER A 1 171 ? 29.500 -24.109 -3.591 1.00 76.75 171 SER A C 1
ATOM 1366 O O . SER A 1 171 ? 30.333 -24.937 -3.230 1.00 76.75 171 SER A O 1
ATOM 1368 N N . GLU A 1 172 ? 29.661 -23.397 -4.710 1.00 73.38 172 GLU A N 1
ATOM 1369 C CA . GLU A 1 172 ? 30.813 -23.526 -5.616 1.00 73.38 172 GLU A CA 1
ATOM 1370 C C . GLU A 1 172 ? 32.026 -22.698 -5.155 1.00 73.38 172 GLU A C 1
ATOM 1372 O O . GLU A 1 172 ? 33.140 -22.902 -5.635 1.00 73.38 172 GLU A O 1
ATOM 1377 N N . THR A 1 173 ? 31.842 -21.775 -4.205 1.00 66.88 173 THR A N 1
ATOM 1378 C CA . THR A 1 173 ? 32.909 -20.848 -3.794 1.00 66.88 173 THR A CA 1
ATOM 1379 C C . THR A 1 173 ? 33.963 -21.488 -2.893 1.00 66.88 173 THR A C 1
ATOM 1381 O O . THR A 1 173 ? 35.152 -21.187 -3.022 1.00 66.88 173 THR A O 1
ATOM 1384 N N . CYS A 1 174 ? 33.561 -22.363 -1.966 1.00 66.44 174 CYS A N 1
ATOM 1385 C CA . CYS A 1 174 ? 34.486 -23.071 -1.086 1.00 66.44 174 CYS A CA 1
ATOM 1386 C C . CYS A 1 174 ? 33.864 -24.335 -0.478 1.00 66.44 174 CYS A C 1
ATOM 1388 O O . CYS A 1 174 ? 32.647 -24.468 -0.369 1.00 66.44 174 CYS A O 1
ATOM 1390 N N . ARG A 1 175 ? 34.719 -25.246 0.003 1.00 66.25 175 ARG A N 1
ATOM 1391 C CA . ARG A 1 175 ? 34.298 -26.534 0.578 1.00 66.25 175 ARG A CA 1
ATOM 1392 C C . ARG A 1 175 ? 33.445 -26.391 1.846 1.00 66.25 175 ARG A C 1
ATOM 1394 O O . ARG A 1 175 ? 32.554 -27.199 2.068 1.00 66.25 175 ARG A O 1
ATOM 1401 N N . SER A 1 176 ? 33.689 -25.364 2.660 1.00 66.94 176 SER A N 1
ATOM 1402 C CA . SER A 1 176 ? 32.900 -25.119 3.878 1.00 66.94 176 SER A CA 1
ATOM 1403 C C . SER A 1 176 ? 31.451 -24.740 3.545 1.00 66.94 176 SER A C 1
ATOM 1405 O O . SER A 1 176 ? 30.509 -25.336 4.061 1.00 66.94 176 SER A O 1
ATOM 1407 N N . LEU A 1 177 ? 31.265 -23.815 2.599 1.00 73.50 177 LEU A N 1
ATOM 1408 C CA . LEU A 1 177 ? 29.941 -23.380 2.149 1.00 73.50 177 LEU A CA 1
ATOM 1409 C C . LEU A 1 177 ? 29.246 -24.440 1.297 1.00 73.50 177 LEU A C 1
ATOM 1411 O O . LEU A 1 177 ? 28.030 -24.583 1.387 1.00 73.50 177 LEU A O 1
ATOM 1415 N N . HIS A 1 178 ? 30.013 -25.228 0.540 1.00 77.31 178 HIS A N 1
ATOM 1416 C CA . HIS A 1 178 ? 29.523 -26.446 -0.093 1.00 77.31 178 HIS A CA 1
ATOM 1417 C C . HIS A 1 178 ? 28.856 -27.351 0.946 1.00 77.31 178 HIS A C 1
ATOM 1419 O O . HIS A 1 178 ? 27.663 -27.627 0.855 1.00 77.31 178 HIS A O 1
ATOM 1425 N N . ASN A 1 179 ? 29.593 -27.728 1.990 1.00 74.38 179 ASN A N 1
ATOM 1426 C CA . ASN A 1 179 ? 29.074 -28.595 3.040 1.00 74.38 179 ASN A CA 1
ATOM 1427 C C . ASN A 1 179 ? 27.864 -27.975 3.752 1.00 74.38 179 ASN A C 1
ATOM 1429 O O . ASN A 1 179 ? 26.903 -28.683 4.016 1.00 74.38 179 ASN A O 1
ATOM 1433 N N . ALA A 1 180 ? 27.861 -26.665 4.016 1.00 75.06 180 ALA A N 1
ATOM 1434 C CA . ALA A 1 180 ? 26.728 -25.992 4.654 1.00 75.06 180 ALA A CA 1
ATOM 1435 C C . ALA A 1 180 ? 25.441 -26.037 3.808 1.00 75.06 180 ALA A C 1
ATOM 1437 O O . ALA A 1 180 ? 24.355 -26.205 4.362 1.00 75.06 180 ALA A O 1
ATOM 1438 N N . VAL A 1 181 ? 25.554 -25.904 2.481 1.00 78.00 181 VAL A N 1
ATOM 1439 C CA . VAL A 1 181 ? 24.419 -26.032 1.552 1.00 78.00 181 VAL A CA 1
ATOM 1440 C C . VAL A 1 181 ? 23.920 -27.472 1.515 1.00 78.00 181 VAL A C 1
ATOM 1442 O O . VAL A 1 181 ? 22.732 -27.706 1.718 1.00 78.00 181 VAL A O 1
ATOM 1445 N N . TRP A 1 182 ? 24.822 -28.432 1.315 1.00 75.69 182 TRP A N 1
ATOM 1446 C CA . TRP A 1 182 ? 24.469 -29.845 1.150 1.00 75.69 182 TRP A CA 1
ATOM 1447 C C . TRP A 1 182 ? 24.116 -30.563 2.459 1.00 75.69 182 TRP A C 1
ATOM 1449 O O . TRP A 1 182 ? 23.510 -31.627 2.418 1.00 75.69 182 TRP A O 1
ATOM 1459 N N . ALA A 1 183 ? 24.445 -29.987 3.619 1.00 76.62 183 ALA A N 1
ATOM 1460 C CA . ALA A 1 183 ? 23.978 -30.464 4.921 1.00 76.62 183 ALA A CA 1
ATOM 1461 C C . ALA A 1 183 ? 22.528 -30.054 5.219 1.00 76.62 183 ALA A C 1
ATOM 1463 O O . ALA A 1 183 ? 21.863 -30.714 6.012 1.00 76.62 183 ALA A O 1
ATOM 1464 N N . LYS A 1 184 ? 22.050 -28.957 4.615 1.00 73.94 184 LYS A N 1
ATOM 1465 C CA . LYS A 1 184 ? 20.710 -28.403 4.865 1.00 73.94 184 LYS A CA 1
ATOM 1466 C C . LYS A 1 184 ? 19.713 -28.694 3.744 1.00 73.94 184 LYS A C 1
ATOM 1468 O O . LYS A 1 184 ? 18.518 -28.720 4.010 1.00 73.94 184 LYS A O 1
ATOM 1473 N N . TYR A 1 185 ? 20.184 -28.882 2.513 1.00 75.12 185 TYR A N 1
ATOM 1474 C CA . TYR A 1 185 ? 19.333 -29.084 1.345 1.00 75.12 185 TYR A CA 1
ATOM 1475 C C . TYR A 1 185 ? 19.809 -30.280 0.521 1.00 75.12 185 TYR A C 1
ATOM 1477 O O . TYR A 1 185 ? 20.981 -30.373 0.151 1.00 75.12 185 TYR A O 1
ATOM 1485 N N . THR A 1 186 ? 18.880 -31.165 0.179 1.00 75.62 186 THR A N 1
ATOM 1486 C CA . THR A 1 186 ? 19.117 -32.280 -0.740 1.00 75.62 186 THR A CA 1
ATOM 1487 C C . THR A 1 186 ? 19.107 -31.826 -2.198 1.00 75.62 186 THR A C 1
ATOM 1489 O O . THR A 1 186 ? 18.592 -30.766 -2.575 1.00 75.62 186 THR A O 1
ATOM 1492 N N . LEU A 1 187 ? 19.680 -32.667 -3.059 1.00 63.59 187 LEU A N 1
ATOM 1493 C CA . LEU A 1 187 ? 19.721 -32.429 -4.497 1.00 63.59 187 LEU A CA 1
ATOM 1494 C C . LEU A 1 187 ? 18.308 -32.468 -5.099 1.00 63.59 187 LEU A C 1
ATOM 1496 O O . LEU A 1 187 ? 18.026 -31.698 -6.018 1.00 63.59 187 LEU A O 1
ATOM 1500 N N . GLU A 1 188 ? 17.412 -33.304 -4.562 1.00 67.69 188 GLU A N 1
ATOM 1501 C CA . GLU A 1 188 ? 15.986 -33.309 -4.893 1.00 67.69 188 GLU A CA 1
ATOM 1502 C C . GLU A 1 188 ? 15.269 -32.030 -4.446 1.00 67.69 188 GLU A C 1
ATOM 1504 O O . GLU A 1 188 ? 14.574 -31.446 -5.268 1.00 67.69 188 GLU A O 1
ATOM 1509 N N . GLU A 1 189 ? 15.469 -31.532 -3.222 1.00 67.19 189 GLU A N 1
ATOM 1510 C CA . GLU A 1 189 ? 14.816 -30.300 -2.736 1.00 67.19 189 GLU A CA 1
ATOM 1511 C C . GLU A 1 189 ? 15.258 -29.061 -3.519 1.00 67.19 189 GLU A C 1
ATOM 1513 O O . GLU A 1 189 ? 14.438 -28.213 -3.873 1.00 67.19 189 GLU A O 1
ATOM 1518 N N . LEU A 1 190 ? 16.547 -28.965 -3.858 1.00 61.47 190 LEU A N 1
ATOM 1519 C CA . LEU A 1 190 ? 17.050 -27.893 -4.718 1.00 61.47 190 LEU A CA 1
ATOM 1520 C C . LEU A 1 190 ? 16.505 -28.032 -6.147 1.00 61.47 190 LEU A C 1
ATOM 1522 O O . LEU A 1 190 ? 16.169 -27.025 -6.774 1.00 61.47 190 LEU A O 1
ATOM 1526 N N . LYS A 1 191 ? 16.359 -29.260 -6.667 1.00 62.31 191 LYS A N 1
ATOM 1527 C CA . LYS A 1 191 ? 15.710 -29.523 -7.963 1.00 62.31 191 LYS A CA 1
ATOM 1528 C C . LYS A 1 191 ? 14.212 -29.236 -7.934 1.00 62.31 191 LYS A C 1
ATOM 1530 O O . LYS A 1 191 ? 13.702 -28.736 -8.928 1.00 62.31 191 LYS A O 1
ATOM 1535 N N . GLU A 1 192 ? 13.509 -29.509 -6.843 1.00 61.66 192 GLU A N 1
ATOM 1536 C CA . GLU A 1 192 ? 12.074 -29.274 -6.693 1.00 61.66 192 GLU A CA 1
ATOM 1537 C C . GLU A 1 192 ? 11.772 -27.790 -6.477 1.00 61.66 192 GLU A C 1
ATOM 1539 O O . GLU A 1 192 ? 10.885 -27.257 -7.136 1.00 61.66 192 GLU A O 1
ATOM 1544 N N . ALA A 1 193 ? 12.556 -27.084 -5.657 1.00 59.12 193 ALA A N 1
ATOM 1545 C CA . ALA A 1 193 ? 12.493 -25.630 -5.524 1.00 59.12 193 ALA A CA 1
ATOM 1546 C C . ALA A 1 193 ? 12.804 -24.941 -6.861 1.00 59.12 193 ALA A C 1
ATOM 1548 O O . ALA A 1 193 ? 12.083 -24.034 -7.279 1.00 59.12 193 ALA A O 1
ATOM 1549 N N . LYS A 1 194 ? 13.819 -25.433 -7.588 1.00 53.19 194 LYS A N 1
ATOM 1550 C CA . LYS A 1 194 ? 14.096 -25.015 -8.966 1.00 53.19 194 LYS A CA 1
ATOM 1551 C C . LYS A 1 194 ? 12.930 -25.356 -9.895 1.00 53.19 194 LYS A C 1
ATOM 1553 O O . LYS A 1 194 ? 12.528 -24.494 -10.654 1.00 53.19 194 LYS A O 1
ATOM 1558 N N . ASN A 1 195 ? 12.333 -26.544 -9.821 1.00 49.12 195 ASN A N 1
ATOM 1559 C CA . ASN A 1 195 ? 11.208 -26.952 -10.672 1.00 49.12 195 ASN A CA 1
ATOM 1560 C C . ASN A 1 195 ? 9.911 -26.190 -10.366 1.00 49.12 195 ASN A C 1
ATOM 1562 O O . ASN A 1 195 ? 9.171 -25.890 -11.296 1.00 49.12 195 ASN A O 1
ATOM 1566 N N . LYS A 1 196 ? 9.636 -25.827 -9.106 1.00 51.47 196 LYS A N 1
ATOM 1567 C CA . LYS A 1 196 ? 8.545 -24.914 -8.718 1.00 51.47 196 LYS A CA 1
ATOM 1568 C C . LYS A 1 196 ? 8.773 -23.517 -9.295 1.00 51.47 196 LYS A C 1
ATOM 1570 O O . LYS A 1 196 ? 7.833 -22.927 -9.812 1.00 51.47 196 LYS A O 1
ATOM 1575 N N . GLN A 1 197 ? 10.014 -23.030 -9.273 1.00 47.28 197 GLN A N 1
ATOM 1576 C CA . GLN A 1 197 ? 10.397 -21.734 -9.841 1.00 47.28 197 GLN A CA 1
ATOM 1577 C C . GLN A 1 197 ? 10.429 -21.743 -11.387 1.00 47.28 197 GLN A C 1
ATOM 1579 O O . GLN A 1 197 ? 10.083 -20.752 -12.020 1.00 47.28 197 GLN A O 1
ATOM 1584 N N . VAL A 1 198 ? 10.782 -22.877 -12.002 1.00 43.94 198 VAL A N 1
ATOM 1585 C CA . VAL A 1 198 ? 10.801 -23.117 -13.458 1.00 43.94 198 VAL A CA 1
ATOM 1586 C C . VAL A 1 198 ? 9.393 -23.384 -14.013 1.00 43.94 198 VAL A C 1
ATOM 1588 O O . VAL A 1 198 ? 9.131 -23.064 -15.171 1.00 43.94 198 VAL A O 1
ATOM 1591 N N . LYS A 1 199 ? 8.453 -23.918 -13.212 1.00 44.28 199 LYS A N 1
ATOM 1592 C CA . LYS A 1 199 ? 7.062 -24.187 -13.640 1.00 44.28 199 LYS A CA 1
ATOM 1593 C C . LYS A 1 199 ? 6.256 -22.927 -13.973 1.00 44.28 199 LYS A C 1
ATOM 1595 O O . LYS A 1 199 ? 5.239 -23.038 -14.650 1.00 44.28 199 LYS A O 1
ATOM 1600 N N . THR A 1 200 ? 6.710 -21.741 -13.573 1.00 52.91 200 THR A N 1
ATOM 1601 C CA . THR A 1 200 ? 6.165 -20.460 -14.035 1.00 52.91 200 THR A CA 1
ATOM 1602 C C . THR A 1 200 ? 7.211 -19.749 -14.887 1.00 52.91 200 THR A C 1
ATOM 1604 O O . THR A 1 200 ? 7.988 -18.950 -14.370 1.00 52.91 200 THR A O 1
ATOM 1607 N N . SER A 1 201 ? 7.265 -20.026 -16.195 1.00 65.38 201 SER A N 1
ATOM 1608 C CA . SER A 1 201 ? 8.057 -19.178 -17.095 1.00 65.38 201 SER A CA 1
ATOM 1609 C C . SER A 1 201 ? 7.461 -17.770 -17.066 1.00 65.38 201 SER A C 1
ATOM 1611 O O . SER A 1 201 ? 6.355 -17.539 -17.560 1.00 65.38 201 SER A O 1
ATOM 1613 N N . GLU A 1 202 ? 8.161 -16.837 -16.422 1.00 82.12 202 GLU A N 1
ATOM 1614 C CA . GLU A 1 202 ? 7.739 -15.443 -16.371 1.00 82.12 202 GLU A CA 1
ATOM 1615 C C . GLU A 1 202 ? 7.766 -14.865 -17.790 1.00 82.12 202 GLU A C 1
ATOM 1617 O O . GLU A 1 202 ? 8.781 -14.933 -18.489 1.00 82.12 202 GLU A O 1
ATOM 1622 N N . ARG A 1 203 ? 6.640 -14.289 -18.222 1.00 92.81 203 ARG A N 1
ATOM 1623 C CA . ARG A 1 203 ? 6.540 -13.592 -19.506 1.00 92.81 203 ARG A CA 1
ATOM 1624 C C . ARG A 1 203 ? 6.899 -12.133 -19.293 1.00 92.81 203 ARG A C 1
ATOM 1626 O O . ARG A 1 203 ? 6.199 -11.426 -18.567 1.00 92.81 203 ARG A O 1
ATOM 1633 N N . VAL A 1 204 ? 7.971 -11.698 -19.939 1.00 95.12 204 VAL A N 1
ATOM 1634 C CA . VAL A 1 204 ? 8.564 -10.377 -19.747 1.00 95.12 204 VAL A CA 1
ATOM 1635 C C . VAL A 1 204 ? 8.449 -9.573 -21.036 1.00 95.12 204 VAL A C 1
ATOM 1637 O O . VAL A 1 204 ? 8.914 -10.019 -22.082 1.00 95.12 204 VAL A O 1
ATOM 1640 N N . LEU A 1 205 ? 7.852 -8.387 -20.959 1.00 98.06 205 LEU A N 1
ATOM 1641 C CA . LEU A 1 205 ? 7.821 -7.413 -22.048 1.00 98.06 205 LEU A CA 1
ATOM 1642 C C . LEU A 1 205 ? 8.792 -6.272 -21.738 1.00 98.06 205 LEU A C 1
ATOM 1644 O O . LEU A 1 205 ? 8.644 -5.607 -20.713 1.00 98.06 205 LEU A O 1
ATOM 1648 N N . LEU A 1 206 ? 9.758 -6.033 -22.621 1.00 97.81 206 LEU A N 1
ATOM 1649 C CA . LEU A 1 206 ? 10.647 -4.872 -22.577 1.00 97.81 206 LEU A CA 1
ATOM 1650 C C . LEU A 1 206 ? 10.146 -3.839 -23.586 1.00 97.81 206 LEU A C 1
ATOM 1652 O O . LEU A 1 206 ? 10.017 -4.138 -24.776 1.00 97.81 206 LEU A O 1
ATOM 1656 N N . VAL A 1 207 ? 9.825 -2.643 -23.102 1.00 97.69 207 VAL A N 1
ATOM 1657 C CA . VAL A 1 207 ? 9.223 -1.559 -23.882 1.00 97.69 207 VAL A CA 1
ATOM 1658 C C . VAL A 1 207 ? 10.238 -0.451 -24.118 1.00 97.69 207 VAL A C 1
ATOM 1660 O O . VAL A 1 207 ? 10.853 0.034 -23.169 1.00 97.69 207 VAL A O 1
ATOM 1663 N N . GLY A 1 208 ? 10.370 -0.028 -25.377 1.00 94.12 208 GLY A N 1
ATOM 1664 C CA . GLY A 1 208 ? 11.224 1.096 -25.761 1.00 94.12 208 GLY A CA 1
ATOM 1665 C C . GLY A 1 208 ? 12.719 0.803 -25.641 1.00 94.12 208 GLY A C 1
ATOM 1666 O O . GLY A 1 208 ? 13.486 1.684 -25.258 1.00 94.12 208 GLY A O 1
ATOM 1667 N N . GLU A 1 209 ? 13.134 -0.428 -25.944 1.00 92.31 209 GLU A N 1
ATOM 1668 C CA . GLU A 1 209 ? 14.547 -0.759 -26.115 1.00 92.31 209 GLU A CA 1
ATOM 1669 C C . GLU A 1 209 ? 15.139 0.124 -27.221 1.00 92.31 209 GLU A C 1
ATOM 1671 O O . GLU A 1 209 ? 14.555 0.262 -28.290 1.00 92.31 209 GLU A O 1
ATOM 1676 N N . GLY A 1 210 ? 16.296 0.735 -26.963 1.00 86.88 210 GLY A N 1
ATOM 1677 C CA . GLY A 1 210 ? 16.977 1.562 -27.961 1.00 86.88 210 GLY A CA 1
ATOM 1678 C C . GLY A 1 210 ? 17.919 0.745 -28.841 1.00 86.88 210 GLY A C 1
ATOM 1679 O O . GLY A 1 210 ? 17.785 0.722 -30.053 1.00 86.88 210 GLY A O 1
ATOM 1680 N N . ASN A 1 211 ? 18.886 0.056 -28.230 1.00 91.19 211 ASN A N 1
ATOM 1681 C CA . ASN A 1 211 ? 19.858 -0.794 -28.929 1.00 91.19 211 ASN A CA 1
ATOM 1682 C C . ASN A 1 211 ? 19.818 -2.259 -28.465 1.00 91.19 211 ASN A C 1
ATOM 1684 O O . ASN A 1 211 ? 20.782 -2.985 -28.689 1.00 91.19 211 ASN A O 1
ATOM 1688 N N . PHE A 1 212 ? 18.765 -2.664 -27.750 1.00 94.56 212 PHE A N 1
ATOM 1689 C CA . PHE A 1 212 ? 18.560 -4.021 -27.225 1.00 94.56 212 PHE A CA 1
ATOM 1690 C C . PHE A 1 212 ? 19.632 -4.575 -26.264 1.00 94.56 212 PHE A C 1
ATOM 1692 O O . PHE A 1 212 ? 19.560 -5.733 -25.854 1.00 94.56 212 PHE A O 1
ATOM 1699 N N . SER A 1 213 ? 20.613 -3.768 -25.846 1.00 93.81 213 SER A N 1
ATOM 1700 C CA . SER A 1 213 ? 21.702 -4.242 -24.978 1.00 93.81 213 SER A CA 1
ATOM 1701 C C . SER A 1 213 ? 21.227 -4.689 -23.589 1.00 93.81 213 SER A C 1
ATOM 1703 O O . SER A 1 213 ? 21.830 -5.574 -22.990 1.00 93.81 213 SER A O 1
ATOM 1705 N N . PHE A 1 214 ? 20.127 -4.119 -23.079 1.00 93.19 214 PHE A N 1
ATOM 1706 C CA . PHE A 1 214 ? 19.531 -4.557 -21.814 1.00 93.19 214 PHE A CA 1
ATOM 1707 C C . PHE A 1 214 ? 18.917 -5.952 -21.945 1.00 93.19 214 PHE A C 1
ATOM 1709 O O . PHE A 1 214 ? 19.123 -6.800 -21.079 1.00 93.19 214 PHE A O 1
ATOM 1716 N N . ALA A 1 215 ? 18.184 -6.195 -23.034 1.00 94.00 215 ALA A N 1
ATOM 1717 C CA . ALA A 1 215 ? 17.600 -7.497 -23.322 1.00 94.00 215 ALA A CA 1
ATOM 1718 C C . ALA A 1 215 ? 18.671 -8.597 -23.439 1.00 94.00 215 ALA A C 1
ATOM 1720 O O . ALA A 1 215 ? 18.475 -9.676 -22.883 1.00 94.00 215 ALA A O 1
ATOM 1721 N N . VAL A 1 216 ? 19.810 -8.316 -24.089 1.00 93.50 216 VAL A N 1
ATOM 1722 C CA . VAL A 1 216 ? 20.940 -9.261 -24.197 1.00 93.50 216 VAL A CA 1
ATOM 1723 C C . VAL A 1 216 ? 21.458 -9.663 -22.813 1.00 93.50 216 VAL A C 1
ATOM 1725 O O . VAL A 1 216 ? 21.494 -10.852 -22.497 1.00 93.50 216 VAL A O 1
ATOM 1728 N N . ASP A 1 217 ? 21.777 -8.690 -21.953 1.00 89.62 217 ASP A N 1
ATOM 1729 C CA . ASP A 1 217 ? 22.239 -8.978 -20.589 1.00 89.62 217 ASP A CA 1
ATOM 1730 C C . ASP A 1 217 ? 21.172 -9.715 -19.761 1.00 89.62 217 ASP A C 1
ATOM 1732 O O . ASP A 1 217 ? 21.489 -10.598 -18.962 1.00 89.62 217 ASP A O 1
ATOM 1736 N N . LEU A 1 218 ? 19.891 -9.378 -19.942 1.00 88.12 218 LEU A N 1
ATOM 1737 C CA . LEU A 1 218 ? 18.801 -10.019 -19.211 1.00 88.12 218 LEU A CA 1
ATOM 1738 C C . LEU A 1 218 ? 18.651 -11.504 -19.577 1.00 88.12 218 LEU A C 1
ATOM 1740 O O . LEU A 1 218 ? 18.390 -12.319 -18.690 1.00 88.12 218 LEU A O 1
ATOM 1744 N N . VAL A 1 219 ? 18.834 -11.863 -20.851 1.00 87.94 219 VAL A N 1
ATOM 1745 C CA . VAL A 1 219 ? 18.830 -13.263 -21.315 1.00 87.94 219 VAL A CA 1
ATOM 1746 C C . VAL A 1 219 ? 19.965 -14.055 -20.670 1.00 87.94 219 VAL A C 1
ATOM 1748 O O . VAL A 1 219 ? 19.735 -15.165 -20.189 1.00 87.94 219 VAL A O 1
ATOM 1751 N N . GLU A 1 220 ? 21.167 -13.478 -20.599 1.00 79.81 220 GLU A N 1
ATOM 1752 C CA . GLU A 1 220 ? 22.338 -14.116 -19.976 1.00 79.81 220 GLU A CA 1
ATOM 1753 C C . GLU A 1 220 ? 22.130 -14.392 -18.480 1.00 79.81 220 GLU A C 1
ATOM 1755 O O . GLU A 1 220 ? 22.536 -15.434 -17.953 1.00 79.81 220 GLU A O 1
ATOM 1760 N N . LEU A 1 221 ? 21.448 -13.480 -17.785 1.00 73.19 221 LEU A N 1
ATOM 1761 C CA . LEU A 1 221 ? 21.135 -13.623 -16.364 1.00 73.19 221 LEU A CA 1
ATOM 1762 C C . LEU A 1 221 ? 19.957 -14.579 -16.099 1.00 73.19 221 LEU A C 1
ATOM 1764 O O . LEU A 1 221 ? 19.889 -15.185 -15.027 1.00 73.19 221 LEU A O 1
ATOM 1768 N N . GLY A 1 222 ? 19.016 -14.717 -17.040 1.00 65.69 222 GLY A N 1
ATOM 1769 C CA . GLY A 1 222 ? 17.691 -15.293 -16.799 1.00 65.69 222 GLY A CA 1
ATOM 1770 C C . GLY A 1 222 ? 17.338 -16.504 -17.665 1.00 65.69 222 GLY A C 1
ATOM 1771 O O . GLY A 1 222 ? 16.520 -16.394 -18.573 1.00 65.69 222 GLY A O 1
ATOM 1772 N N . LYS A 1 223 ? 17.825 -17.703 -17.308 1.00 58.56 223 LYS A N 1
ATOM 1773 C CA . LYS A 1 223 ? 17.591 -18.968 -18.054 1.00 58.56 223 LYS A CA 1
ATOM 1774 C C . LYS A 1 223 ? 16.126 -19.470 -18.115 1.00 58.56 223 LYS A C 1
ATOM 1776 O O . LYS A 1 223 ? 15.885 -20.554 -18.640 1.00 58.56 223 LYS A O 1
ATOM 1781 N N . CYS A 1 224 ? 15.146 -18.742 -17.567 1.00 64.12 224 CYS A N 1
ATOM 1782 C CA . CYS A 1 224 ? 13.733 -19.167 -17.480 1.00 64.12 224 CYS A CA 1
ATOM 1783 C C . CYS A 1 224 ? 12.709 -18.073 -17.850 1.00 64.12 224 CYS A C 1
ATOM 1785 O O . CYS A 1 224 ? 11.519 -18.217 -17.556 1.00 64.12 224 CYS A O 1
ATOM 1787 N N . LEU A 1 225 ? 13.147 -16.982 -18.485 1.00 79.19 225 LEU A N 1
ATOM 1788 C CA . LEU A 1 225 ? 12.278 -15.871 -18.876 1.00 79.19 225 LEU A CA 1
ATOM 1789 C C . LEU A 1 225 ? 11.822 -16.024 -20.330 1.00 79.19 225 LEU A C 1
ATOM 1791 O O . LEU A 1 225 ? 12.643 -16.223 -21.222 1.00 79.19 225 LEU A O 1
ATOM 1795 N N . LYS A 1 226 ? 10.522 -15.865 -20.593 1.00 90.69 226 LYS A N 1
ATOM 1796 C CA . LYS A 1 226 ? 10.012 -15.699 -21.958 1.00 90.69 226 LYS A CA 1
ATOM 1797 C C . LYS A 1 226 ? 9.975 -14.210 -22.283 1.00 90.69 226 LYS A C 1
ATOM 1799 O O . LYS A 1 226 ? 9.015 -13.521 -21.933 1.00 90.69 226 LYS A O 1
ATOM 1804 N N . ILE A 1 227 ? 11.036 -13.720 -22.917 1.00 94.00 227 ILE A N 1
ATOM 1805 C CA . ILE A 1 227 ? 11.235 -12.292 -23.185 1.00 94.00 227 ILE A CA 1
ATOM 1806 C C . ILE A 1 227 ? 10.633 -11.913 -24.544 1.00 94.00 227 ILE A C 1
ATOM 1808 O O . ILE A 1 227 ? 10.757 -12.627 -25.538 1.00 94.00 227 ILE A O 1
ATOM 1812 N N . THR A 1 228 ? 9.955 -10.770 -24.581 1.00 97.25 228 THR A N 1
ATOM 1813 C CA . THR A 1 228 ? 9.636 -10.021 -25.798 1.00 97.25 228 THR A CA 1
ATOM 1814 C C . THR A 1 228 ? 10.266 -8.644 -25.675 1.00 97.25 228 THR A C 1
ATOM 1816 O O . THR A 1 228 ? 9.921 -7.902 -24.757 1.00 97.25 228 THR A O 1
ATOM 1819 N N . ALA A 1 229 ? 11.190 -8.315 -26.570 1.00 97.00 229 ALA A N 1
ATOM 1820 C CA . ALA A 1 229 ? 11.880 -7.034 -26.591 1.00 97.00 229 ALA A CA 1
ATOM 1821 C C . ALA A 1 229 ? 11.310 -6.159 -27.706 1.00 97.00 229 ALA A C 1
ATOM 1823 O O . ALA A 1 229 ? 11.123 -6.627 -28.826 1.00 97.00 229 ALA A O 1
ATOM 1824 N N . THR A 1 230 ? 10.997 -4.901 -27.403 1.00 96.88 230 THR A N 1
ATOM 1825 C CA . THR A 1 230 ? 10.321 -4.011 -28.353 1.00 96.88 230 THR A CA 1
ATOM 1826 C C . THR A 1 230 ? 11.004 -2.656 -28.439 1.00 96.88 230 THR A C 1
ATOM 1828 O O . THR A 1 230 ? 11.438 -2.128 -27.417 1.00 96.88 230 THR A O 1
ATOM 1831 N N . CYS A 1 231 ? 11.063 -2.081 -29.637 1.00 93.56 231 CYS A N 1
ATOM 1832 C CA . CYS A 1 231 ? 11.555 -0.723 -29.877 1.00 93.56 231 CYS A CA 1
ATOM 1833 C C . CYS A 1 231 ? 10.517 0.107 -30.649 1.00 93.56 231 CYS A C 1
ATOM 1835 O O . CYS A 1 231 ? 9.623 -0.448 -31.297 1.00 93.56 231 CYS A O 1
ATOM 1837 N N . LEU A 1 232 ? 10.610 1.436 -30.541 1.00 92.50 232 LEU A N 1
ATOM 1838 C CA . LEU A 1 232 ? 9.675 2.359 -31.194 1.00 92.50 232 LEU A CA 1
ATOM 1839 C C . LEU A 1 232 ? 10.016 2.544 -32.677 1.00 92.50 232 LEU A C 1
ATOM 1841 O O . LEU A 1 232 ? 9.130 2.749 -33.504 1.00 92.50 232 LEU A O 1
ATOM 1845 N N . GLU A 1 233 ? 11.301 2.503 -33.008 1.00 89.00 233 GLU A N 1
ATOM 1846 C CA . GLU A 1 233 ? 11.819 2.640 -34.357 1.00 89.00 233 GLU A CA 1
ATOM 1847 C C . GLU A 1 233 ? 11.338 1.482 -35.242 1.00 89.00 233 GLU A C 1
ATOM 1849 O O . GLU A 1 233 ? 11.246 0.338 -34.801 1.00 89.00 233 GLU A O 1
ATOM 1854 N N . ALA A 1 234 ? 11.025 1.774 -36.507 1.00 86.88 234 ALA A N 1
ATOM 1855 C CA . ALA A 1 234 ? 10.604 0.751 -37.466 1.00 86.88 234 ALA A CA 1
ATOM 1856 C C . ALA A 1 234 ? 11.753 -0.199 -37.849 1.00 86.88 234 ALA A C 1
ATOM 1858 O O . ALA A 1 234 ? 11.510 -1.360 -38.159 1.00 86.88 234 ALA A O 1
ATOM 1859 N N . GLU A 1 235 ? 12.994 0.293 -37.802 1.00 80.69 235 GLU A N 1
ATOM 1860 C CA . GLU A 1 235 ? 14.220 -0.464 -38.050 1.00 80.69 235 GLU A CA 1
ATOM 1861 C C . GLU A 1 235 ? 15.370 0.133 -37.223 1.00 80.69 235 GLU A C 1
ATOM 1863 O O . GLU A 1 235 ? 15.422 1.346 -37.004 1.00 80.69 235 GLU A O 1
ATOM 1868 N N . ILE A 1 236 ? 16.332 -0.700 -36.807 1.00 79.19 236 ILE A N 1
ATOM 1869 C CA . ILE A 1 236 ? 17.584 -0.245 -36.184 1.00 79.19 236 ILE A CA 1
ATOM 1870 C C . ILE A 1 236 ? 18.729 -0.407 -37.183 1.00 79.19 236 ILE A C 1
ATOM 1872 O O . ILE A 1 236 ? 19.252 -1.499 -37.391 1.00 79.19 236 ILE A O 1
ATOM 1876 N N . GLY A 1 237 ? 19.136 0.705 -37.793 1.00 66.69 237 GLY A N 1
ATOM 1877 C CA . GLY A 1 237 ? 20.213 0.731 -38.789 1.00 66.69 237 GLY A CA 1
ATOM 1878 C C . GLY A 1 237 ? 21.628 0.920 -38.227 1.00 66.69 237 GLY A C 1
ATOM 1879 O O . GLY A 1 237 ? 22.573 0.985 -39.008 1.00 66.69 237 GLY A O 1
ATOM 1880 N N . VAL A 1 238 ? 21.797 1.057 -36.905 1.00 77.31 238 VAL A N 1
ATOM 1881 C CA . VAL A 1 238 ? 23.075 1.447 -36.274 1.00 77.31 238 VAL A CA 1
ATOM 1882 C C . VAL A 1 238 ? 23.559 0.375 -35.294 1.00 77.31 238 VAL A C 1
ATOM 1884 O O . VAL A 1 238 ? 22.811 -0.066 -34.421 1.00 77.31 238 VAL A O 1
ATOM 1887 N N . GLU A 1 239 ? 24.830 -0.018 -35.406 1.00 82.12 239 GLU A N 1
ATOM 1888 C CA . GLU A 1 239 ? 25.488 -0.925 -34.455 1.00 82.12 239 GLU A CA 1
ATOM 1889 C C . GLU A 1 239 ? 25.684 -0.270 -33.069 1.00 82.12 239 GLU A C 1
ATOM 1891 O O . GLU A 1 239 ? 25.906 0.943 -32.983 1.00 82.12 239 GLU A O 1
ATOM 1896 N N . PRO A 1 240 ? 25.619 -1.035 -31.961 1.00 87.50 240 PRO A N 1
ATOM 1897 C CA . PRO A 1 240 ? 25.447 -2.493 -31.890 1.00 87.50 240 PRO A CA 1
ATOM 1898 C C . PRO A 1 240 ? 23.977 -2.955 -31.919 1.00 87.50 240 PRO A C 1
ATOM 1900 O O . PRO A 1 240 ? 23.680 -4.110 -31.650 1.00 87.50 240 PRO A O 1
ATOM 1903 N N . GLY A 1 241 ? 23.012 -2.064 -32.174 1.00 88.88 241 GLY A N 1
ATOM 1904 C CA . GLY A 1 241 ? 21.598 -2.407 -32.003 1.00 88.88 241 GLY A CA 1
ATOM 1905 C C . GLY A 1 241 ? 21.094 -3.476 -32.977 1.00 88.88 241 GLY A C 1
ATOM 1906 O O . GLY A 1 241 ? 20.270 -4.305 -32.594 1.00 88.88 241 GLY A O 1
ATOM 1907 N N . ARG A 1 242 ? 21.623 -3.498 -34.207 1.00 88.69 242 ARG A N 1
ATOM 1908 C CA . ARG A 1 242 ? 21.288 -4.512 -35.215 1.00 88.69 242 ARG A CA 1
ATOM 1909 C C . ARG A 1 242 ? 21.829 -5.894 -34.843 1.00 88.69 242 ARG A C 1
ATOM 1911 O O . ARG A 1 242 ? 21.064 -6.853 -34.883 1.00 88.69 242 ARG A O 1
ATOM 1918 N N . SER A 1 243 ? 23.106 -5.989 -34.468 1.00 92.75 243 SER A N 1
ATOM 1919 C CA . SER A 1 243 ? 23.700 -7.247 -33.992 1.00 92.75 243 SER A CA 1
ATOM 1920 C C . SER A 1 243 ? 22.999 -7.761 -32.734 1.00 92.75 243 SER A C 1
ATOM 1922 O O . SER A 1 243 ? 22.579 -8.910 -32.710 1.00 92.75 243 SER A O 1
ATOM 1924 N N . ASN A 1 244 ? 22.726 -6.897 -31.752 1.00 95.06 244 ASN A N 1
ATOM 1925 C CA . ASN A 1 244 ? 21.987 -7.290 -30.547 1.00 95.06 244 ASN A CA 1
ATOM 1926 C C . ASN A 1 244 ? 20.586 -7.843 -30.861 1.00 95.06 244 ASN A C 1
ATOM 1928 O O . ASN A 1 244 ? 20.176 -8.838 -30.272 1.00 95.06 244 ASN A O 1
ATOM 1932 N N . ALA A 1 245 ? 19.835 -7.208 -31.769 1.00 93.25 245 ALA A N 1
ATOM 1933 C CA . ALA A 1 245 ? 18.511 -7.688 -32.168 1.00 93.25 245 ALA A CA 1
ATOM 1934 C C . ALA A 1 245 ? 18.576 -9.068 -32.840 1.00 93.25 245 ALA A C 1
ATOM 1936 O O . ALA A 1 245 ? 17.753 -9.931 -32.543 1.00 93.25 245 ALA A O 1
ATOM 1937 N N . HIS A 1 246 ? 19.562 -9.274 -33.716 1.00 92.81 246 HIS A N 1
ATOM 1938 C CA . HIS A 1 246 ? 19.796 -10.554 -34.379 1.00 92.81 246 HIS A CA 1
ATOM 1939 C C . HIS A 1 246 ? 20.171 -11.652 -33.373 1.00 92.81 246 HIS A C 1
ATOM 1941 O O . HIS A 1 246 ? 19.533 -12.700 -33.343 1.00 92.81 246 HIS A O 1
ATOM 1947 N N . ASP A 1 247 ? 21.132 -11.379 -32.489 1.00 93.62 247 ASP A N 1
ATOM 1948 C CA . ASP A 1 247 ? 21.577 -12.313 -31.452 1.00 93.62 247 ASP A CA 1
ATOM 1949 C C . ASP A 1 247 ? 20.433 -12.719 -30.508 1.00 93.62 247 ASP A C 1
ATOM 1951 O O . ASP A 1 247 ? 20.371 -13.854 -30.035 1.00 93.62 247 ASP A O 1
ATOM 1955 N N . LEU A 1 248 ? 19.513 -11.795 -30.213 1.00 94.44 248 LEU A N 1
ATOM 1956 C CA . LEU A 1 248 ? 18.324 -12.073 -29.410 1.00 94.44 248 LEU A CA 1
ATOM 1957 C C . LEU A 1 248 ? 17.349 -13.012 -30.123 1.00 94.44 248 LEU A C 1
ATOM 1959 O O . LEU A 1 248 ? 16.863 -13.955 -29.495 1.00 94.44 248 LEU A O 1
ATOM 1963 N N . ASP A 1 249 ? 17.085 -12.776 -31.408 1.00 92.69 249 ASP A N 1
ATOM 1964 C CA . ASP A 1 249 ? 16.198 -13.622 -32.211 1.00 92.69 249 ASP A CA 1
ATOM 1965 C C . ASP A 1 249 ? 16.768 -15.044 -32.357 1.00 92.69 249 ASP A C 1
ATOM 1967 O O . ASP A 1 249 ? 16.060 -16.022 -32.107 1.00 92.69 249 ASP A O 1
ATOM 1971 N N . GLU A 1 250 ? 18.081 -15.178 -32.598 1.00 93.06 250 GLU A N 1
ATOM 1972 C CA . GLU A 1 250 ? 18.779 -16.477 -32.610 1.00 93.06 250 GLU A CA 1
ATOM 1973 C C . GLU A 1 250 ? 18.679 -17.219 -31.269 1.00 93.06 250 GLU A C 1
ATOM 1975 O O . GLU A 1 250 ? 18.609 -18.450 -31.225 1.00 93.06 250 GLU A O 1
ATOM 1980 N N . ARG A 1 251 ? 18.623 -16.480 -30.155 1.00 90.50 251 ARG A N 1
ATOM 1981 C CA . ARG A 1 251 ? 18.421 -17.027 -28.801 1.00 90.50 251 ARG A CA 1
ATOM 1982 C C . ARG A 1 251 ? 16.946 -17.254 -28.453 1.00 90.50 251 ARG A C 1
ATOM 1984 O O . ARG A 1 251 ? 16.636 -17.598 -27.311 1.00 90.50 251 ARG A O 1
ATOM 1991 N N . GLY A 1 252 ? 16.035 -17.086 -29.412 1.00 89.81 252 GLY A N 1
ATOM 1992 C CA . GLY A 1 252 ? 14.602 -17.333 -29.257 1.00 89.81 252 GLY A CA 1
ATOM 1993 C C . GLY A 1 252 ? 13.842 -16.232 -28.511 1.00 89.81 252 GLY A C 1
ATOM 1994 O O . GLY A 1 252 ? 12.720 -16.467 -28.049 1.00 89.81 252 GLY A O 1
ATOM 1995 N N . VAL A 1 253 ? 14.426 -15.039 -28.365 1.00 93.88 253 VAL A N 1
ATOM 1996 C CA . VAL A 1 253 ? 13.722 -13.856 -27.855 1.00 93.88 253 VAL A CA 1
ATOM 1997 C C . VAL A 1 253 ? 12.940 -13.217 -28.987 1.00 93.88 253 VAL A C 1
ATOM 1999 O O . VAL A 1 253 ? 13.484 -12.904 -30.036 1.00 93.88 253 VAL A O 1
ATOM 2002 N N . ARG A 1 254 ? 11.655 -12.940 -28.756 1.00 95.31 254 ARG A N 1
ATOM 2003 C CA . ARG A 1 254 ? 10.842 -12.247 -29.757 1.00 95.31 254 ARG A CA 1
ATOM 2004 C C . ARG A 1 254 ? 11.193 -10.760 -29.788 1.00 95.31 254 ARG A C 1
ATOM 2006 O O . ARG A 1 254 ? 10.877 -10.052 -28.829 1.00 95.31 254 ARG A O 1
ATOM 2013 N N . VAL A 1 255 ? 11.765 -10.291 -30.892 1.00 95.88 255 VAL A N 1
ATOM 2014 C CA . VAL A 1 255 ? 12.086 -8.874 -31.121 1.00 95.88 255 VAL A CA 1
ATOM 2015 C C . VAL A 1 255 ? 11.021 -8.224 -32.010 1.00 95.88 255 VAL A C 1
ATOM 2017 O O . VAL A 1 255 ? 10.692 -8.756 -33.066 1.00 95.88 255 VAL A O 1
ATOM 2020 N N . LEU A 1 256 ? 10.457 -7.089 -31.583 1.00 95.75 256 LEU A N 1
ATOM 2021 C CA . LEU A 1 256 ? 9.436 -6.338 -32.326 1.00 95.75 256 LEU A CA 1
ATOM 2022 C C . LEU A 1 256 ? 9.859 -4.875 -32.537 1.00 95.75 256 LEU A C 1
ATOM 2024 O O . LEU A 1 256 ? 10.388 -4.229 -31.631 1.00 95.75 256 LEU A O 1
ATOM 2028 N N . PHE A 1 257 ? 9.563 -4.344 -33.719 1.00 94.25 257 PHE A N 1
ATOM 2029 C CA . PHE A 1 257 ? 9.851 -2.966 -34.126 1.00 94.25 257 PHE A CA 1
ATOM 2030 C C . PHE A 1 257 ? 8.552 -2.167 -34.288 1.00 94.25 257 PHE A C 1
ATOM 2032 O O . PHE A 1 257 ? 7.477 -2.751 -34.427 1.00 94.25 257 PHE A O 1
ATOM 2039 N N . GLY A 1 258 ? 8.632 -0.834 -34.276 1.00 93.94 258 GLY A N 1
ATOM 2040 C CA . GLY A 1 258 ? 7.461 0.028 -34.473 1.00 93.94 258 GLY A CA 1
ATOM 2041 C C . GLY A 1 258 ? 6.441 -0.014 -33.327 1.00 93.94 258 GLY A C 1
ATOM 2042 O O . GLY A 1 258 ? 5.262 0.278 -33.536 1.00 93.94 258 GLY A O 1
ATOM 2043 N N . VAL A 1 259 ? 6.857 -0.412 -32.122 1.00 96.31 259 VAL A N 1
ATOM 2044 C CA . VAL A 1 259 ? 5.964 -0.576 -30.971 1.00 96.31 259 VAL A CA 1
ATOM 2045 C C . VAL A 1 259 ? 5.883 0.725 -30.174 1.00 96.31 259 VAL A C 1
ATOM 2047 O O . VAL A 1 259 ? 6.804 1.100 -29.450 1.00 96.31 259 VAL A O 1
ATOM 2050 N N . ASP A 1 260 ? 4.736 1.399 -30.255 1.00 95.75 260 ASP A N 1
ATOM 2051 C CA . ASP A 1 260 ? 4.420 2.543 -29.398 1.00 95.75 260 ASP A CA 1
ATOM 2052 C C . ASP A 1 260 ? 4.009 2.062 -27.998 1.00 95.75 260 ASP A C 1
ATOM 2054 O O . ASP A 1 260 ? 2.953 1.455 -27.804 1.00 95.75 260 ASP A O 1
ATOM 2058 N N . GLY A 1 261 ? 4.838 2.370 -26.996 1.00 96.44 261 GLY A N 1
ATOM 2059 C CA . GLY A 1 261 ? 4.593 2.016 -25.596 1.00 96.44 261 GLY A CA 1
ATOM 2060 C C . GLY A 1 261 ? 3.297 2.592 -25.012 1.00 96.44 261 GLY A C 1
ATOM 2061 O O . GLY A 1 261 ? 2.779 2.056 -24.037 1.00 96.44 261 GLY A O 1
ATOM 2062 N N . THR A 1 262 ? 2.735 3.647 -25.608 1.00 97.50 262 THR A N 1
ATOM 2063 C CA . THR A 1 262 ? 1.435 4.217 -25.208 1.00 97.50 262 THR A CA 1
ATOM 2064 C C . THR A 1 262 ? 0.239 3.515 -25.856 1.00 97.50 262 THR A C 1
ATOM 2066 O O . THR A 1 262 ? -0.906 3.800 -25.503 1.00 97.50 262 THR A O 1
ATOM 2069 N N . LYS A 1 263 ? 0.500 2.586 -26.784 1.00 97.06 263 LYS A N 1
ATOM 2070 C CA . LYS A 1 263 ? -0.481 1.874 -27.613 1.00 97.06 263 LYS A CA 1
ATOM 2071 C C . LYS A 1 263 ? -0.115 0.397 -27.797 1.00 97.06 263 LYS A C 1
ATOM 2073 O O . LYS A 1 263 ? -0.332 -0.187 -28.855 1.00 97.06 263 LYS A O 1
ATOM 2078 N N . LEU A 1 264 ? 0.416 -0.245 -26.757 1.00 97.31 264 LEU A N 1
ATOM 2079 C CA . LEU A 1 264 ? 0.802 -1.663 -26.781 1.00 97.31 264 LEU A CA 1
ATOM 2080 C C . LEU A 1 264 ? -0.353 -2.577 -27.225 1.00 97.31 264 LEU A C 1
ATOM 2082 O O . LEU A 1 264 ? -0.122 -3.589 -27.880 1.00 97.31 264 LEU A O 1
ATOM 2086 N N . THR A 1 265 ? -1.597 -2.214 -26.900 1.00 95.19 265 THR A N 1
ATOM 2087 C CA . THR A 1 265 ? -2.796 -2.968 -27.301 1.00 95.19 265 THR A CA 1
ATOM 2088 C C . THR A 1 265 ? -3.177 -2.828 -28.770 1.00 95.19 265 THR A C 1
ATOM 2090 O O . THR A 1 265 ? -4.008 -3.596 -29.245 1.00 95.19 265 THR A O 1
ATOM 2093 N N . ASP A 1 266 ? -2.590 -1.880 -29.495 1.00 94.31 266 ASP A N 1
ATOM 2094 C CA . ASP A 1 266 ? -2.863 -1.693 -30.921 1.00 94.31 266 ASP A CA 1
ATOM 2095 C C . ASP A 1 266 ? -1.955 -2.608 -31.762 1.00 94.31 266 ASP A C 1
ATOM 2097 O O . ASP A 1 266 ? -2.280 -2.948 -32.901 1.00 94.31 266 ASP A O 1
ATOM 2101 N N . HIS A 1 267 ? -0.835 -3.068 -31.188 1.00 94.62 267 HIS A N 1
ATOM 2102 C CA . HIS A 1 267 ? 0.123 -3.915 -31.883 1.00 94.62 267 HIS A CA 1
ATOM 2103 C C . HIS A 1 267 ? -0.428 -5.346 -32.076 1.00 94.62 267 HIS A C 1
ATOM 2105 O O . HIS A 1 267 ? -0.719 -6.034 -31.086 1.00 94.62 267 HIS A O 1
ATOM 2111 N N . PRO A 1 268 ? -0.519 -5.867 -33.319 1.00 93.38 268 PRO A N 1
ATOM 2112 C CA . PRO A 1 268 ? -1.178 -7.143 -33.618 1.00 93.38 268 PRO A CA 1
ATOM 2113 C C . PRO A 1 268 ? -0.638 -8.348 -32.841 1.00 93.38 268 PRO A C 1
ATOM 2115 O O . PRO A 1 268 ? -1.405 -9.246 -32.502 1.00 93.38 268 PRO A O 1
ATOM 2118 N N . GLN A 1 269 ? 0.665 -8.354 -32.544 1.00 94.25 269 GLN A N 1
ATOM 2119 C CA . GLN A 1 269 ? 1.335 -9.449 -31.831 1.00 94.25 269 GLN A CA 1
ATOM 2120 C C . GLN A 1 269 ? 1.302 -9.314 -30.300 1.00 94.25 269 GLN A C 1
ATOM 2122 O O . GLN A 1 269 ? 1.678 -10.261 -29.615 1.00 94.25 269 GLN A O 1
ATOM 2127 N N . LEU A 1 270 ? 0.883 -8.164 -29.758 1.00 95.94 270 LEU A N 1
ATOM 2128 C CA . LEU A 1 270 ? 0.835 -7.926 -28.308 1.00 95.94 270 LEU A CA 1
ATOM 2129 C C . LEU A 1 270 ? -0.595 -7.896 -27.764 1.00 95.94 270 LEU A C 1
ATOM 2131 O O . LEU A 1 270 ? -0.816 -8.326 -26.639 1.00 95.94 270 LEU A O 1
ATOM 2135 N N . LYS A 1 271 ? -1.570 -7.435 -28.557 1.00 92.19 271 LYS A N 1
ATOM 2136 C CA . LYS A 1 271 ? -2.947 -7.146 -28.116 1.00 92.19 271 LYS A CA 1
ATOM 2137 C C . LYS A 1 271 ? -3.692 -8.280 -27.399 1.00 92.19 271 LYS A C 1
ATOM 2139 O O . LYS A 1 271 ? -4.591 -8.002 -26.617 1.00 92.19 271 LYS A O 1
ATOM 2144 N N . ASN A 1 272 ? -3.330 -9.534 -27.673 1.00 91.00 272 ASN A N 1
ATOM 2145 C CA . ASN A 1 272 ? -3.958 -10.730 -27.100 1.00 91.00 272 ASN A CA 1
ATOM 2146 C C . ASN A 1 272 ? -3.038 -11.463 -26.112 1.00 91.00 272 ASN A C 1
ATOM 2148 O O . ASN A 1 272 ? -3.260 -12.633 -25.805 1.00 91.00 272 ASN A O 1
ATOM 2152 N N . GLU A 1 273 ? -1.965 -10.818 -25.661 1.00 94.44 273 GLU A N 1
ATOM 2153 C CA . GLU A 1 273 ? -1.009 -11.412 -24.739 1.00 94.44 273 GLU A CA 1
ATOM 2154 C C . GLU A 1 273 ? -1.095 -10.821 -23.339 1.00 94.44 273 GLU A C 1
ATOM 2156 O O . GLU A 1 273 ? -1.528 -9.692 -23.132 1.00 94.44 273 GLU A O 1
ATOM 2161 N N . THR A 1 274 ? -0.605 -11.594 -22.372 1.00 95.56 274 THR A N 1
ATOM 2162 C CA . THR A 1 274 ? -0.421 -11.143 -20.996 1.00 95.56 274 THR A CA 1
ATOM 2163 C C . THR A 1 274 ? 1.011 -11.380 -20.543 1.00 95.56 274 THR A C 1
ATOM 2165 O O . THR A 1 274 ? 1.607 -12.422 -20.845 1.00 95.56 274 THR A O 1
ATOM 2168 N N . PHE A 1 275 ? 1.537 -10.451 -19.756 1.00 96.31 275 PHE A N 1
ATOM 2169 C CA . PHE A 1 275 ? 2.894 -10.467 -19.230 1.00 96.31 275 PHE A CA 1
ATOM 2170 C C . PHE A 1 275 ? 2.872 -10.377 -17.708 1.00 96.31 275 PHE A C 1
ATOM 2172 O O . PHE A 1 275 ? 2.116 -9.594 -17.136 1.00 96.31 275 PHE A O 1
ATOM 2179 N N . SER A 1 276 ? 3.727 -11.156 -17.047 1.00 94.31 276 SER A N 1
ATOM 2180 C CA . SER A 1 276 ? 3.911 -11.055 -15.597 1.00 94.31 276 SER A CA 1
ATOM 2181 C C . SER A 1 276 ? 4.797 -9.870 -15.221 1.00 94.31 276 SER A C 1
ATOM 2183 O O . SER A 1 276 ? 4.682 -9.352 -14.109 1.00 94.31 276 SER A O 1
ATOM 2185 N N . LYS A 1 277 ? 5.654 -9.411 -16.143 1.00 95.44 277 LYS A N 1
ATOM 2186 C CA . LYS A 1 277 ? 6.479 -8.210 -15.982 1.00 95.44 277 LYS A CA 1
ATOM 2187 C C . LYS A 1 277 ? 6.474 -7.374 -17.258 1.00 95.44 277 LYS A C 1
ATOM 2189 O O . LYS A 1 277 ? 6.757 -7.894 -18.334 1.00 95.44 277 LYS A O 1
ATOM 2194 N N . ILE A 1 278 ? 6.205 -6.079 -17.128 1.00 98.38 278 ILE A N 1
ATOM 2195 C CA . ILE A 1 278 ? 6.331 -5.100 -18.216 1.00 98.38 278 ILE A CA 1
ATOM 2196 C C . ILE A 1 278 ? 7.332 -4.039 -17.767 1.00 98.38 278 ILE A C 1
ATOM 2198 O O . ILE A 1 278 ? 7.108 -3.382 -16.752 1.00 98.38 278 ILE A O 1
ATOM 2202 N N . LEU A 1 279 ? 8.442 -3.889 -18.485 1.00 98.00 279 LEU A N 1
ATOM 2203 C CA . LEU A 1 279 ? 9.537 -2.993 -18.124 1.00 98.00 279 LEU A CA 1
ATOM 2204 C C . LEU A 1 279 ? 9.641 -1.843 -19.124 1.00 98.00 279 LEU A C 1
ATOM 2206 O O . LEU A 1 279 ? 9.626 -2.077 -20.329 1.00 98.00 279 LEU A O 1
ATOM 2210 N N . PHE A 1 280 ? 9.816 -0.620 -18.624 1.00 97.94 280 PHE A N 1
ATOM 2211 C CA . PHE A 1 280 ? 10.149 0.547 -19.438 1.00 97.94 280 PHE A CA 1
ATOM 2212 C C . PHE A 1 280 ? 11.327 1.293 -18.807 1.00 97.94 280 PHE A C 1
ATOM 2214 O O . PHE A 1 280 ? 11.193 1.993 -17.797 1.00 97.94 280 PHE A O 1
ATOM 2221 N N . ASN A 1 281 ? 12.515 1.103 -19.377 1.00 95.06 281 ASN A N 1
ATOM 2222 C CA . ASN A 1 281 ? 13.746 1.684 -18.858 1.00 95.06 281 ASN A CA 1
ATOM 2223 C C . ASN A 1 281 ? 13.991 3.069 -19.464 1.00 95.06 281 ASN A C 1
ATOM 2225 O O . ASN A 1 281 ? 14.119 3.209 -20.674 1.00 95.06 281 ASN A O 1
ATOM 2229 N N . PHE A 1 282 ? 14.106 4.084 -18.605 1.00 94.12 282 PHE A N 1
ATOM 2230 C CA . PHE A 1 282 ? 14.432 5.469 -18.968 1.00 94.12 282 PHE A CA 1
ATOM 2231 C C . PHE A 1 282 ? 13.545 6.048 -20.096 1.00 94.12 282 PHE A C 1
ATOM 2233 O O . PHE A 1 282 ? 14.065 6.639 -21.053 1.00 94.12 282 PHE A O 1
ATOM 2240 N N . PRO A 1 283 ? 12.204 5.907 -19.991 1.00 93.69 283 PRO A N 1
ATOM 2241 C CA . PRO A 1 283 ? 11.272 6.423 -20.989 1.00 93.69 283 PRO A CA 1
ATOM 2242 C C . PRO A 1 283 ? 11.453 7.925 -21.161 1.00 93.69 283 PRO A C 1
ATOM 2244 O O . PRO A 1 283 ? 11.612 8.643 -20.182 1.00 93.69 283 PRO A O 1
ATOM 2247 N N . HIS A 1 284 ? 11.401 8.437 -22.383 1.00 87.81 284 HIS A N 1
ATOM 2248 C CA . HIS A 1 284 ? 11.460 9.877 -22.607 1.00 87.81 284 HIS A CA 1
ATOM 2249 C C . HIS A 1 284 ? 10.876 10.240 -23.966 1.00 87.81 284 HIS A C 1
ATOM 2251 O O . HIS A 1 284 ? 10.956 9.470 -24.921 1.00 87.81 284 HIS A O 1
ATOM 2257 N N . VAL A 1 285 ? 10.330 11.450 -24.070 1.00 87.56 285 VAL A N 1
ATOM 2258 C CA . VAL A 1 285 ? 10.059 12.044 -25.376 1.00 87.56 285 VAL A CA 1
ATOM 2259 C C . VAL A 1 285 ? 11.354 12.622 -25.946 1.00 87.56 285 VAL A C 1
ATOM 2261 O O . VAL A 1 285 ? 12.134 13.262 -25.234 1.00 87.56 285 VAL A O 1
ATOM 2264 N N . GLY A 1 286 ? 11.602 12.376 -27.230 1.00 79.12 286 GLY A N 1
ATOM 2265 C CA . GLY A 1 286 ? 12.766 12.899 -27.940 1.00 79.12 286 GLY A CA 1
ATOM 2266 C C . GLY A 1 286 ? 12.901 14.428 -27.871 1.00 79.12 286 GLY A C 1
ATOM 2267 O O . GLY A 1 286 ? 11.941 15.161 -27.629 1.00 79.12 286 GLY A O 1
ATOM 2268 N N . GLY A 1 287 ? 14.110 14.938 -28.124 1.00 77.00 287 GLY A N 1
ATOM 2269 C CA . GLY A 1 287 ? 14.389 16.380 -28.163 1.00 77.00 287 GLY A CA 1
ATOM 2270 C C . GLY A 1 287 ? 14.621 17.047 -26.796 1.00 77.00 287 GLY A C 1
ATOM 2271 O O . GLY A 1 287 ? 15.209 16.462 -25.886 1.00 77.00 287 GLY A O 1
ATOM 2272 N N . LYS A 1 288 ? 14.259 18.336 -26.665 1.00 73.25 288 LYS A N 1
ATOM 2273 C CA . LYS A 1 288 ? 14.411 19.082 -25.398 1.00 73.25 288 LYS A CA 1
ATOM 2274 C C . LYS A 1 288 ? 13.423 18.545 -24.361 1.00 73.25 288 LYS A C 1
ATOM 2276 O O . LYS A 1 288 ? 12.247 18.374 -24.664 1.00 73.25 288 LYS A O 1
ATOM 2281 N N . MET A 1 289 ? 13.896 18.357 -23.130 1.00 72.12 289 MET A N 1
ATOM 2282 C CA . MET A 1 289 ? 13.092 17.851 -22.018 1.00 72.12 289 MET A CA 1
ATOM 2283 C C . MET A 1 289 ? 11.861 18.737 -21.776 1.00 72.12 289 MET A C 1
ATOM 2285 O O . MET A 1 289 ? 11.980 19.871 -21.316 1.00 72.12 289 MET A O 1
ATOM 2289 N N . LYS A 1 290 ? 10.677 18.197 -22.084 1.00 85.56 290 LYS A N 1
ATOM 2290 C CA . LYS A 1 290 ? 9.370 18.807 -21.822 1.00 85.56 290 LYS A CA 1
ATOM 2291 C C . LYS A 1 290 ? 8.625 17.933 -20.818 1.00 85.56 290 LYS A C 1
ATOM 2293 O O . LYS A 1 290 ? 8.090 16.889 -21.177 1.00 85.56 290 LYS A O 1
ATOM 2298 N N . ILE A 1 291 ? 8.596 18.363 -19.558 1.00 90.88 291 ILE A N 1
ATOM 2299 C CA . ILE A 1 291 ? 8.060 17.573 -18.434 1.00 90.88 291 ILE A CA 1
ATOM 2300 C C . ILE A 1 291 ? 6.624 17.100 -18.691 1.00 90.88 291 ILE A C 1
ATOM 2302 O O . ILE A 1 291 ? 6.327 15.929 -18.480 1.00 90.88 291 ILE A O 1
ATOM 2306 N N . HIS A 1 292 ? 5.753 17.969 -19.211 1.00 93.56 292 HIS A N 1
ATOM 2307 C CA . HIS A 1 292 ? 4.364 17.612 -19.516 1.00 93.56 292 HIS A CA 1
ATOM 2308 C C . HIS A 1 292 ? 4.242 16.500 -20.575 1.00 93.56 292 HIS A C 1
ATOM 2310 O O . HIS A 1 292 ? 3.342 15.674 -20.477 1.00 93.56 292 HIS A O 1
ATOM 2316 N N . LEU A 1 293 ? 5.161 16.428 -21.547 1.00 95.19 293 LEU A N 1
ATOM 2317 C CA . LEU A 1 293 ? 5.167 15.358 -22.549 1.00 95.19 293 LEU A CA 1
ATOM 2318 C C . LEU A 1 293 ? 5.681 14.034 -21.974 1.00 95.19 293 LEU A C 1
ATOM 2320 O O . LEU A 1 293 ? 5.125 12.989 -22.285 1.00 95.19 293 LEU A O 1
ATOM 2324 N N . ASN A 1 294 ? 6.687 14.062 -21.093 1.00 95.06 294 ASN A N 1
ATOM 2325 C CA . ASN A 1 294 ? 7.138 12.851 -20.390 1.00 95.06 294 ASN A CA 1
ATOM 2326 C C . ASN A 1 294 ? 6.053 12.306 -19.448 1.00 95.06 294 ASN A C 1
ATOM 2328 O O . ASN A 1 294 ? 5.867 11.096 -19.350 1.00 95.06 294 ASN A O 1
ATOM 2332 N N . ARG A 1 295 ? 5.288 13.195 -18.801 1.00 97.00 295 ARG A N 1
ATOM 2333 C CA . ARG A 1 295 ? 4.090 12.820 -18.037 1.00 97.00 295 ARG A CA 1
ATOM 2334 C C . ARG A 1 295 ? 3.039 12.160 -18.928 1.00 97.00 295 ARG A C 1
ATOM 2336 O O . ARG A 1 295 ? 2.552 11.088 -18.591 1.00 97.00 295 ARG A O 1
ATOM 2343 N N . ALA A 1 296 ? 2.741 12.751 -20.088 1.00 97.62 296 ALA A N 1
ATOM 2344 C CA . ALA A 1 296 ? 1.807 12.170 -21.053 1.00 97.62 296 ALA A CA 1
ATOM 2345 C C . ALA A 1 296 ? 2.269 10.790 -21.562 1.00 97.62 296 ALA A C 1
ATOM 2347 O O . ALA A 1 296 ? 1.450 9.877 -21.640 1.00 97.62 296 ALA A O 1
ATOM 2348 N N . LEU A 1 297 ? 3.571 10.617 -21.829 1.00 97.62 297 LEU A N 1
ATOM 2349 C CA . LEU A 1 297 ? 4.177 9.333 -22.196 1.00 97.62 297 LEU A CA 1
ATOM 2350 C C . LEU A 1 297 ? 3.959 8.276 -21.107 1.00 97.62 297 LEU A C 1
ATOM 2352 O O . LEU A 1 297 ? 3.443 7.202 -21.399 1.00 97.62 297 LEU A O 1
ATOM 2356 N N . LEU A 1 298 ? 4.306 8.584 -19.853 1.00 98.50 298 LEU A N 1
ATOM 2357 C CA . LEU A 1 298 ? 4.104 7.661 -18.734 1.00 98.50 298 LEU A CA 1
ATOM 2358 C C . LEU A 1 298 ? 2.620 7.332 -18.536 1.00 98.50 298 LEU A C 1
ATOM 2360 O O . LEU A 1 298 ? 2.270 6.164 -18.411 1.00 98.50 298 LEU A O 1
ATOM 2364 N N . CYS A 1 299 ? 1.744 8.339 -18.557 1.00 98.38 299 CYS A N 1
ATOM 2365 C CA . CYS A 1 299 ? 0.299 8.153 -18.417 1.00 98.38 299 CYS A CA 1
ATOM 2366 C C . CYS A 1 299 ? -0.262 7.228 -19.512 1.00 98.38 299 CYS A C 1
ATOM 2368 O O . CYS A 1 299 ? -0.983 6.277 -19.209 1.00 98.38 299 CYS A O 1
ATOM 2370 N N . GLY A 1 300 ? 0.100 7.465 -20.778 1.00 98.44 300 GLY A N 1
ATOM 2371 C CA . GLY A 1 300 ? -0.296 6.608 -21.897 1.00 98.44 300 GLY A CA 1
ATOM 2372 C C . GLY A 1 300 ? 0.248 5.185 -21.763 1.00 98.44 300 GLY A C 1
ATOM 2373 O O . GLY A 1 300 ? -0.491 4.221 -21.953 1.00 98.44 300 GLY A O 1
ATOM 2374 N N . PHE A 1 301 ? 1.514 5.050 -21.362 1.00 98.69 301 PHE A N 1
ATOM 2375 C CA . PHE A 1 301 ? 2.145 3.756 -21.125 1.00 98.69 301 PHE A CA 1
ATOM 2376 C C . PHE A 1 301 ? 1.432 2.949 -20.039 1.00 98.69 301 PHE A C 1
ATOM 2378 O O . PHE A 1 301 ? 1.039 1.817 -20.302 1.00 98.69 301 PHE A O 1
ATOM 2385 N N . PHE A 1 302 ? 1.203 3.513 -18.849 1.00 98.62 302 PHE A N 1
ATOM 2386 C CA . PHE A 1 302 ? 0.544 2.782 -17.761 1.00 98.62 302 PHE A CA 1
ATOM 2387 C C . PHE A 1 302 ? -0.880 2.358 -18.135 1.00 98.62 302 PHE A C 1
ATOM 2389 O O . PHE A 1 302 ? -1.249 1.209 -17.900 1.00 98.62 302 PHE A O 1
ATOM 2396 N N . LYS A 1 303 ? -1.651 3.224 -18.807 1.00 97.56 303 LYS A N 1
ATOM 2397 C CA . LYS A 1 303 ? -2.975 2.859 -19.341 1.00 97.56 303 LYS A CA 1
ATOM 2398 C C . LYS A 1 303 ? -2.910 1.693 -20.325 1.00 97.56 303 LYS A C 1
ATOM 2400 O O . LYS A 1 303 ? -3.760 0.806 -20.290 1.00 97.56 303 LYS A O 1
ATOM 2405 N N . SER A 1 304 ? -1.917 1.688 -21.213 1.00 98.00 304 SER A N 1
ATOM 2406 C CA . SER A 1 304 ? -1.763 0.609 -22.184 1.00 98.00 304 SER A CA 1
ATOM 2407 C C . SER A 1 304 ? -1.241 -0.683 -21.552 1.00 98.00 304 SER A C 1
ATOM 2409 O O . SER A 1 304 ? -1.674 -1.763 -21.947 1.00 98.00 304 SER A O 1
ATOM 2411 N N . ALA A 1 305 ? -0.325 -0.586 -20.586 1.00 98.06 305 ALA A N 1
ATOM 2412 C CA . ALA A 1 305 ? 0.281 -1.720 -19.896 1.00 98.06 305 ALA A CA 1
ATOM 2413 C C . ALA A 1 305 ? -0.724 -2.457 -19.001 1.00 98.06 305 ALA A C 1
ATOM 24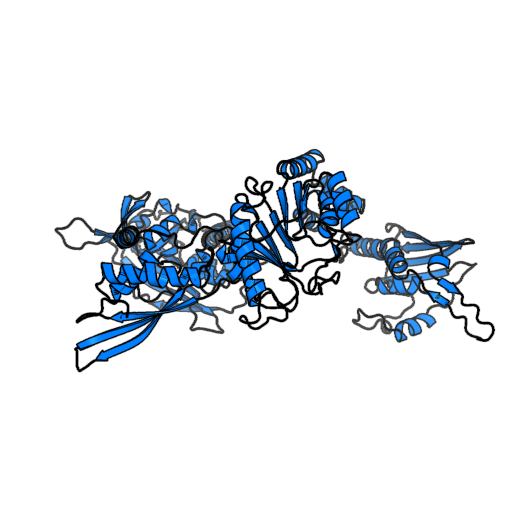15 O O . ALA A 1 305 ? -0.677 -3.683 -18.940 1.00 98.06 305 ALA A O 1
ATOM 2416 N N . ALA A 1 306 ? -1.667 -1.738 -18.373 1.00 96.88 306 ALA A N 1
ATOM 2417 C CA . ALA A 1 306 ? -2.731 -2.320 -17.547 1.00 96.88 306 ALA A CA 1
ATOM 2418 C C . ALA A 1 306 ? -3.478 -3.462 -18.255 1.00 96.88 306 ALA A C 1
ATOM 2420 O O . ALA A 1 306 ? -3.759 -4.492 -17.652 1.00 96.88 306 ALA A O 1
ATOM 2421 N N . ARG A 1 307 ? -3.737 -3.311 -19.560 1.00 95.75 307 ARG A N 1
ATOM 2422 C CA . ARG A 1 307 ? -4.486 -4.286 -20.370 1.00 95.75 307 ARG A CA 1
ATOM 2423 C C . ARG A 1 307 ? -3.694 -5.537 -20.750 1.00 95.75 307 ARG A C 1
ATOM 2425 O O . ARG A 1 307 ? -4.300 -6.526 -21.141 1.00 95.75 307 ARG A O 1
ATOM 2432 N N . LEU A 1 308 ? -2.366 -5.488 -20.661 1.00 96.88 308 LEU A N 1
ATOM 2433 C CA . LEU A 1 308 ? -1.476 -6.601 -21.007 1.00 96.88 308 LEU A CA 1
ATOM 2434 C C . LEU A 1 308 ? -0.823 -7.231 -19.772 1.00 96.88 308 LEU A C 1
ATOM 2436 O O . LEU A 1 308 ? 0.027 -8.110 -19.908 1.00 96.88 308 LEU A O 1
ATOM 2440 N N . LEU A 1 309 ? -1.161 -6.784 -18.564 1.00 96.56 309 LEU A N 1
ATOM 2441 C CA . LEU A 1 309 ? -0.577 -7.313 -17.340 1.00 96.56 309 LEU A CA 1
ATOM 2442 C C . LEU A 1 309 ? -1.372 -8.527 -16.853 1.00 96.56 309 LEU A C 1
ATOM 2444 O O . LEU A 1 309 ? -2.593 -8.477 -16.736 1.00 96.56 309 LEU A O 1
ATOM 2448 N N . SER A 1 310 ? -0.686 -9.627 -16.542 1.00 94.56 310 SER A N 1
ATOM 2449 C CA . SER A 1 310 ? -1.335 -10.784 -15.922 1.00 94.56 310 SER A CA 1
ATOM 2450 C C . SER A 1 310 ? -1.760 -10.471 -14.478 1.00 94.56 310 SER A C 1
ATOM 2452 O O . SER A 1 310 ? -1.124 -9.633 -13.827 1.00 94.56 310 SER A O 1
ATOM 2454 N N . PRO A 1 311 ? -2.751 -11.189 -13.914 1.00 91.06 311 PRO A N 1
ATOM 2455 C CA . PRO A 1 311 ? -3.068 -11.098 -12.490 1.00 91.06 311 PRO A CA 1
ATOM 2456 C C . PRO A 1 311 ? -1.813 -11.266 -11.626 1.00 91.06 311 PRO A C 1
ATOM 2458 O O . PRO A 1 311 ? -0.988 -12.147 -11.874 1.00 91.06 311 PRO A O 1
ATOM 2461 N N . GLY A 1 312 ? -1.628 -10.379 -10.648 1.00 88.62 312 GLY A N 1
ATOM 2462 C CA . GLY A 1 312 ? -0.438 -10.367 -9.793 1.00 88.62 312 GLY A CA 1
ATOM 2463 C C . GLY A 1 312 ? 0.864 -9.925 -10.479 1.00 88.62 312 GLY A C 1
ATOM 2464 O O . GLY A 1 312 ? 1.910 -9.965 -9.832 1.00 88.62 312 GLY A O 1
ATOM 2465 N N . GLY A 1 313 ? 0.826 -9.479 -11.739 1.00 93.06 313 GLY A N 1
ATOM 2466 C CA . GLY A 1 313 ? 1.990 -8.978 -12.470 1.00 93.06 313 GLY A CA 1
ATOM 2467 C C . GLY A 1 313 ? 2.547 -7.658 -11.924 1.00 93.06 313 GLY A C 1
ATOM 2468 O O . GLY A 1 313 ? 2.002 -7.051 -10.993 1.00 93.06 313 GLY A O 1
ATOM 2469 N N . ARG A 1 314 ? 3.673 -7.213 -12.491 1.00 96.62 314 ARG A N 1
ATOM 2470 C CA . ARG A 1 314 ? 4.355 -5.961 -12.129 1.00 96.62 314 ARG A CA 1
ATOM 2471 C C . ARG A 1 314 ? 4.690 -5.116 -13.353 1.00 96.62 314 ARG A C 1
ATOM 2473 O O . ARG A 1 314 ? 5.207 -5.629 -14.344 1.00 96.62 314 ARG A O 1
ATOM 2480 N N . VAL A 1 315 ? 4.478 -3.809 -13.244 1.00 98.50 315 VAL A N 1
ATOM 2481 C CA . VAL A 1 315 ? 5.036 -2.831 -14.188 1.00 98.50 315 VAL A CA 1
ATOM 2482 C C . VAL A 1 315 ? 6.256 -2.193 -13.541 1.00 98.50 315 VAL A C 1
ATOM 2484 O O . VAL A 1 315 ? 6.201 -1.794 -12.382 1.00 98.50 315 VAL A O 1
ATOM 2487 N N . ILE A 1 316 ? 7.373 -2.124 -14.255 1.00 98.44 316 ILE A N 1
ATOM 2488 C CA . ILE A 1 316 ? 8.652 -1.667 -13.715 1.00 98.44 316 ILE A CA 1
ATOM 2489 C C . ILE A 1 316 ? 9.150 -0.510 -14.574 1.00 98.44 316 ILE A C 1
ATOM 2491 O O . ILE A 1 316 ? 9.336 -0.662 -15.779 1.00 98.44 316 ILE A O 1
ATOM 2495 N N . VAL A 1 317 ? 9.377 0.645 -13.957 1.00 98.62 317 VAL A N 1
ATOM 2496 C CA . VAL A 1 317 ? 9.858 1.844 -14.652 1.00 98.62 317 VAL A CA 1
ATOM 2497 C C . VAL A 1 317 ? 11.144 2.338 -14.005 1.00 98.62 317 VAL A C 1
ATOM 2499 O O . VAL A 1 317 ? 11.172 2.650 -12.813 1.00 98.62 317 VAL A O 1
ATOM 2502 N N . SER A 1 318 ? 12.209 2.445 -14.797 1.00 96.88 318 SER A N 1
ATOM 2503 C CA . SER A 1 318 ? 13.497 2.981 -14.339 1.00 96.88 318 SER A CA 1
ATOM 2504 C C . SER A 1 318 ? 13.620 4.443 -14.750 1.00 96.88 318 SER A C 1
ATOM 2506 O O . SER A 1 318 ? 13.440 4.761 -15.924 1.00 96.88 318 SER A O 1
ATOM 2508 N N . LEU A 1 319 ? 13.932 5.336 -13.811 1.00 95.94 319 LEU A N 1
ATOM 2509 C CA . LEU A 1 319 ? 14.063 6.775 -14.053 1.00 95.94 319 LEU A CA 1
ATOM 2510 C C . LEU A 1 319 ? 15.414 7.299 -13.556 1.00 95.94 319 LEU A C 1
ATOM 2512 O O . LEU A 1 319 ? 15.986 6.774 -12.599 1.00 95.94 319 LEU A O 1
ATOM 2516 N N . CYS A 1 320 ? 15.931 8.354 -14.190 1.00 93.94 320 CYS A N 1
ATOM 2517 C CA . CYS A 1 320 ? 17.138 9.028 -13.711 1.00 93.94 320 CYS A CA 1
ATOM 2518 C C . CYS A 1 320 ? 16.871 9.773 -12.395 1.00 93.94 320 CYS A C 1
ATOM 2520 O O . CYS A 1 320 ? 15.737 10.149 -12.089 1.00 93.94 320 CYS A O 1
ATOM 2522 N N . ARG A 1 321 ? 17.944 10.055 -11.647 1.00 93.19 321 ARG A N 1
ATOM 2523 C CA . ARG A 1 321 ? 17.877 10.734 -10.346 1.00 93.19 321 ARG A CA 1
ATOM 2524 C C . ARG A 1 321 ? 17.022 12.013 -10.377 1.00 93.19 321 ARG A C 1
ATOM 2526 O O . ARG A 1 321 ? 17.227 12.900 -11.219 1.00 93.19 321 ARG A O 1
ATOM 2533 N N . GLY A 1 322 ? 16.077 12.132 -9.447 1.00 92.94 322 GLY A N 1
ATOM 2534 C CA . GLY A 1 322 ? 15.242 13.324 -9.295 1.00 92.94 322 GLY A CA 1
ATOM 2535 C C . GLY A 1 322 ? 14.077 13.427 -10.280 1.00 92.94 322 GLY A C 1
ATOM 2536 O O . GLY A 1 322 ? 13.385 14.443 -10.271 1.00 92.94 322 GLY A O 1
ATOM 2537 N N . GLN A 1 323 ? 13.860 12.440 -11.157 1.00 94.56 323 GLN A N 1
ATOM 2538 C CA . GLN A 1 323 ? 12.752 12.472 -12.116 1.00 94.56 323 GLN A CA 1
ATOM 2539 C C . GLN A 1 323 ? 11.446 11.926 -11.533 1.00 94.56 323 GLN A C 1
ATOM 2541 O O . GLN A 1 323 ? 10.389 12.402 -11.938 1.00 94.56 323 GLN A O 1
ATOM 2546 N N . GLY A 1 324 ? 11.479 10.966 -10.602 1.00 95.31 324 GLY A N 1
ATOM 2547 C CA . GLY A 1 324 ? 10.277 10.246 -10.159 1.00 95.31 324 GLY A CA 1
ATOM 2548 C C . GLY A 1 324 ? 9.235 11.141 -9.482 1.00 95.31 324 GLY A C 1
ATOM 2549 O O . GLY A 1 324 ? 8.033 10.998 -9.720 1.00 95.31 324 GLY A O 1
ATOM 2550 N N . GLY A 1 325 ? 9.686 12.110 -8.685 1.00 94.75 325 GLY A N 1
ATOM 2551 C CA . GLY A 1 325 ? 8.818 12.952 -7.858 1.00 94.75 325 GLY A CA 1
ATOM 2552 C C . GLY A 1 325 ? 8.383 12.265 -6.563 1.00 94.75 325 GLY A C 1
ATOM 2553 O O . GLY A 1 325 ? 7.340 12.618 -5.997 1.00 94.75 325 GLY A O 1
ATOM 2554 N N . THR A 1 326 ? 9.158 11.274 -6.119 1.00 94.88 326 THR A N 1
ATOM 2555 C CA . THR A 1 326 ? 8.939 10.516 -4.883 1.00 94.88 326 THR A CA 1
ATOM 2556 C C . THR A 1 326 ? 9.929 10.961 -3.800 1.00 94.88 326 THR A C 1
ATOM 2558 O O . THR A 1 326 ? 10.986 11.498 -4.126 1.00 94.88 326 THR A O 1
ATOM 2561 N N . PRO A 1 327 ? 9.642 10.723 -2.509 1.00 95.06 327 PRO A N 1
ATOM 2562 C CA . PRO A 1 327 ? 10.616 10.932 -1.435 1.00 95.06 327 PRO A CA 1
ATOM 2563 C C . PRO A 1 327 ? 11.901 10.094 -1.559 1.00 95.06 327 PRO A C 1
ATOM 2565 O O . PRO A 1 327 ? 12.880 10.403 -0.893 1.00 95.06 327 PRO A O 1
ATOM 2568 N N . ALA A 1 328 ? 11.919 9.049 -2.397 1.00 93.56 328 ALA A N 1
ATOM 2569 C CA . ALA A 1 328 ? 13.119 8.249 -2.652 1.00 93.56 328 ALA A CA 1
ATOM 2570 C C . ALA A 1 328 ? 14.130 8.947 -3.585 1.00 93.56 328 ALA A C 1
ATOM 2572 O O . ALA A 1 328 ? 15.287 8.537 -3.656 1.00 93.56 328 ALA A O 1
ATOM 2573 N N . ASP A 1 329 ? 13.710 9.984 -4.319 1.00 94.19 329 ASP A N 1
ATOM 2574 C CA . ASP A 1 329 ? 14.576 10.727 -5.232 1.00 94.19 329 ASP A CA 1
ATOM 2575 C C . ASP A 1 329 ? 15.628 11.562 -4.482 1.00 94.19 329 ASP A C 1
ATOM 2577 O O . ASP A 1 329 ? 15.300 12.349 -3.595 1.00 94.19 329 ASP A O 1
ATOM 2581 N N . VAL A 1 330 ? 16.891 11.480 -4.917 1.00 90.94 330 VAL A N 1
ATOM 2582 C CA . VAL A 1 330 ? 17.989 12.312 -4.401 1.00 90.94 330 VAL A CA 1
ATOM 2583 C C . VAL A 1 330 ? 18.723 13.006 -5.564 1.00 90.94 330 VAL A C 1
ATOM 2585 O O . VAL A 1 330 ? 19.333 12.324 -6.392 1.00 90.94 330 VAL A O 1
ATOM 2588 N N . PRO A 1 331 ? 18.699 14.353 -5.661 1.00 91.44 331 PRO A N 1
ATOM 2589 C CA . PRO A 1 331 ? 17.917 15.278 -4.837 1.00 91.44 331 PRO A CA 1
ATOM 2590 C C . PRO A 1 331 ? 16.415 15.181 -5.137 1.00 91.44 331 PRO A C 1
ATOM 2592 O O . PRO A 1 331 ? 16.008 14.975 -6.286 1.00 91.44 331 PRO A O 1
ATOM 2595 N N . GLN A 1 332 ? 15.592 15.415 -4.117 1.00 92.25 332 GLN A N 1
ATOM 2596 C CA . GLN A 1 332 ? 14.149 15.523 -4.282 1.00 92.25 332 GLN A CA 1
ATOM 2597 C C . GLN A 1 332 ? 13.811 16.869 -4.939 1.00 92.25 332 GLN A C 1
ATOM 2599 O O . GLN A 1 332 ? 14.029 17.933 -4.360 1.00 92.25 332 GLN A O 1
ATOM 2604 N N . ARG A 1 333 ? 13.291 16.837 -6.171 1.00 92.06 333 ARG A N 1
ATOM 2605 C CA . ARG A 1 333 ? 12.859 18.048 -6.888 1.00 92.06 333 ARG A CA 1
ATOM 2606 C C . ARG A 1 333 ? 11.495 18.531 -6.408 1.00 92.06 333 ARG A C 1
ATOM 2608 O O . ARG A 1 333 ? 10.705 17.760 -5.859 1.00 92.06 333 ARG A O 1
ATOM 2615 N N . ALA A 1 334 ? 11.184 19.795 -6.705 1.00 92.75 334 ALA A N 1
ATOM 2616 C CA . ALA A 1 334 ? 9.823 20.301 -6.584 1.00 92.75 334 ALA A CA 1
ATOM 2617 C C . ALA A 1 334 ? 8.865 19.401 -7.378 1.00 92.75 334 ALA A C 1
ATOM 2619 O O . ALA A 1 334 ? 9.150 19.003 -8.507 1.00 92.75 334 ALA A O 1
ATOM 2620 N N . TRP A 1 335 ? 7.711 19.081 -6.798 1.00 91.06 335 TRP A N 1
ATOM 2621 C CA . TRP A 1 335 ? 6.790 18.116 -7.398 1.00 91.06 335 TRP A CA 1
ATOM 2622 C C . TRP A 1 335 ? 6.318 18.521 -8.802 1.00 91.06 335 TRP A C 1
ATOM 2624 O O . TRP A 1 335 ? 6.228 17.676 -9.697 1.00 91.06 335 TRP A O 1
ATOM 2634 N N . SER A 1 336 ? 6.075 19.815 -9.016 1.00 91.88 336 SER A N 1
ATOM 2635 C CA . SER A 1 336 ? 5.717 20.391 -10.317 1.00 91.88 336 SER A CA 1
ATOM 2636 C C . SER A 1 336 ? 6.834 20.289 -11.363 1.00 91.88 336 SER A C 1
ATOM 2638 O O . SER A 1 336 ? 6.521 20.293 -12.551 1.00 91.88 336 SER A O 1
ATOM 2640 N N . ASP A 1 337 ? 8.090 20.116 -10.943 1.00 92.94 337 ASP A N 1
ATOM 2641 C CA . ASP A 1 337 ? 9.283 19.942 -11.789 1.00 92.94 337 ASP A CA 1
ATOM 2642 C C . ASP A 1 337 ? 9.733 18.464 -11.899 1.00 92.94 337 ASP A C 1
ATOM 2644 O O . ASP A 1 337 ? 10.809 18.136 -12.399 1.00 92.94 337 ASP A O 1
ATOM 2648 N N . SER A 1 338 ? 8.897 17.532 -11.435 1.00 94.75 338 SER A N 1
ATOM 2649 C CA . SER A 1 338 ? 9.133 16.086 -11.537 1.00 94.75 338 SER A CA 1
ATOM 2650 C C . SER A 1 338 ? 8.259 15.433 -12.609 1.00 94.75 338 SER A C 1
ATOM 2652 O O . SER A 1 338 ? 7.366 16.057 -13.183 1.00 94.75 338 SER A O 1
ATOM 2654 N N . TRP A 1 339 ? 8.467 14.152 -12.886 1.00 95.94 339 TRP A N 1
ATOM 2655 C CA . TRP A 1 339 ? 7.628 13.386 -13.809 1.00 95.94 339 TRP A CA 1
ATOM 2656 C C . TRP A 1 339 ? 6.415 12.755 -13.128 1.00 95.94 339 TRP A C 1
ATOM 2658 O O . TRP A 1 339 ? 5.587 12.171 -13.818 1.00 95.94 339 TRP A O 1
ATOM 2668 N N . GLN A 1 340 ? 6.274 12.925 -11.808 1.00 96.56 340 GLN A N 1
ATOM 2669 C CA . GLN A 1 340 ? 5.087 12.526 -11.049 1.00 96.56 340 GLN A CA 1
ATOM 2670 C C . GLN A 1 340 ? 4.706 11.061 -11.306 1.00 96.56 340 GLN A C 1
ATOM 2672 O O . GLN A 1 340 ? 3.542 10.751 -11.547 1.00 96.56 340 GLN A O 1
ATOM 2677 N N . VAL A 1 341 ? 5.692 10.157 -11.283 1.00 97.75 341 VAL A N 1
ATOM 2678 C CA . VAL A 1 341 ? 5.534 8.782 -11.785 1.00 97.75 341 VAL A CA 1
ATOM 2679 C C . VAL A 1 341 ? 4.379 8.040 -11.109 1.00 97.75 341 VAL A C 1
ATOM 2681 O O . VAL A 1 341 ? 3.637 7.339 -11.785 1.00 97.75 341 VAL A O 1
ATOM 2684 N N . VAL A 1 342 ? 4.163 8.265 -9.808 1.00 97.38 342 VAL A N 1
ATOM 2685 C CA . VAL A 1 342 ? 3.047 7.677 -9.047 1.00 97.38 342 VAL A CA 1
ATOM 2686 C C . VAL A 1 342 ? 1.689 8.181 -9.546 1.00 97.38 342 VAL A C 1
ATOM 2688 O O . VAL A 1 342 ? 0.770 7.388 -9.706 1.00 97.38 342 VAL A O 1
ATOM 2691 N N . GLU A 1 343 ? 1.559 9.475 -9.859 1.00 96.56 343 GLU A N 1
ATOM 2692 C CA . GLU A 1 343 ? 0.303 10.026 -10.387 1.00 96.56 343 GLU A CA 1
ATOM 2693 C C . GLU A 1 343 ? 0.040 9.555 -11.821 1.00 96.56 343 GLU A C 1
ATOM 2695 O O . GLU A 1 343 ? -1.094 9.240 -12.175 1.00 96.56 343 GLU A O 1
ATOM 2700 N N . MET A 1 344 ? 1.087 9.458 -12.645 1.00 98.19 344 MET A N 1
ATOM 2701 C CA . MET A 1 344 ? 0.959 8.948 -14.012 1.00 98.19 344 MET A CA 1
ATOM 2702 C C . MET A 1 344 ? 0.613 7.456 -14.031 1.00 98.19 344 MET A C 1
ATOM 2704 O O . MET A 1 344 ? -0.162 7.029 -14.882 1.00 98.19 344 MET A O 1
ATOM 2708 N N . ALA A 1 345 ? 1.136 6.681 -13.078 1.00 98.25 345 ALA A N 1
ATOM 2709 C CA . ALA A 1 345 ? 0.799 5.273 -12.900 1.00 98.25 345 ALA A CA 1
ATOM 2710 C C . ALA A 1 345 ? -0.653 5.072 -12.454 1.00 98.25 345 ALA A C 1
ATOM 2712 O O . ALA A 1 345 ? -1.348 4.205 -12.984 1.00 98.25 345 ALA A O 1
ATOM 2713 N N . ALA A 1 346 ? -1.148 5.927 -11.557 1.00 97.50 346 ALA A N 1
ATOM 2714 C CA . ALA A 1 346 ? -2.509 5.833 -11.045 1.00 97.50 346 ALA A CA 1
ATOM 2715 C C . ALA A 1 346 ? -3.594 5.980 -12.132 1.00 97.50 346 ALA A C 1
ATOM 2717 O O . ALA A 1 346 ? -4.692 5.454 -11.973 1.00 97.50 346 ALA A O 1
ATOM 2718 N N . HIS A 1 347 ? -3.289 6.618 -13.268 1.00 96.81 347 HIS A N 1
ATOM 2719 C CA . HIS A 1 347 ? -4.180 6.659 -14.434 1.00 96.81 347 HIS A CA 1
ATOM 2720 C C . HIS A 1 347 ? -4.421 5.297 -15.111 1.00 96.81 347 HIS A C 1
ATOM 2722 O O . HIS A 1 347 ? -5.359 5.189 -15.900 1.00 96.81 347 HIS A O 1
ATOM 2728 N N . GLY A 1 348 ? -3.559 4.307 -14.863 1.00 96.44 348 GLY A N 1
ATOM 2729 C CA . GLY A 1 348 ? -3.721 2.911 -15.278 1.00 96.44 348 GLY A CA 1
ATOM 2730 C C . GLY A 1 348 ? -3.999 1.974 -14.099 1.00 96.44 348 GLY A C 1
ATOM 2731 O O . GLY A 1 348 ? -3.686 0.794 -14.191 1.00 96.44 348 GLY A O 1
ATOM 2732 N N . ASP A 1 349 ? -4.514 2.507 -12.987 1.00 96.44 349 ASP A N 1
ATOM 2733 C CA . ASP A 1 349 ? -4.850 1.762 -11.766 1.00 96.44 349 ASP A CA 1
ATOM 2734 C C . ASP A 1 349 ? -3.667 1.109 -11.050 1.00 96.44 349 ASP A C 1
ATOM 2736 O O . ASP A 1 349 ? -3.798 0.087 -10.374 1.00 96.44 349 ASP A O 1
ATOM 2740 N N . PHE A 1 350 ? -2.497 1.737 -11.153 1.00 97.62 350 PHE A N 1
ATOM 2741 C CA . PHE A 1 350 ? -1.284 1.273 -10.500 1.00 97.62 350 PHE A CA 1
ATOM 2742 C C . PHE A 1 350 ? -0.958 2.036 -9.216 1.00 97.62 350 PHE A C 1
ATOM 2744 O O . PHE A 1 350 ? -0.970 3.268 -9.194 1.00 97.62 350 PHE A O 1
ATOM 2751 N N . VAL A 1 351 ? -0.550 1.298 -8.183 1.00 97.44 351 VAL A N 1
ATOM 2752 C CA . VAL A 1 351 ? 0.120 1.839 -6.990 1.00 97.44 351 VAL A CA 1
ATOM 2753 C C . VAL A 1 351 ? 1.600 1.480 -7.005 1.00 97.44 351 VAL A C 1
ATOM 2755 O O . VAL A 1 351 ? 2.010 0.458 -7.566 1.00 97.44 351 VAL A O 1
ATOM 2758 N N . LEU A 1 352 ? 2.423 2.338 -6.408 1.00 97.94 352 LEU A N 1
ATOM 2759 C CA . LEU A 1 352 ? 3.855 2.101 -6.275 1.00 97.94 352 LEU A CA 1
ATOM 2760 C C . LEU A 1 352 ? 4.098 1.153 -5.100 1.00 97.94 352 LEU A C 1
ATOM 2762 O O . LEU A 1 352 ? 3.902 1.547 -3.961 1.00 97.94 352 LEU A O 1
ATOM 2766 N N . ALA A 1 353 ? 4.563 -0.064 -5.354 1.00 93.69 353 ALA A N 1
ATOM 2767 C CA . ALA A 1 353 ? 4.797 -1.048 -4.297 1.00 93.69 353 ALA A CA 1
ATOM 2768 C C . ALA A 1 353 ? 6.245 -1.065 -3.792 1.00 93.69 353 ALA A C 1
ATOM 2770 O O . ALA A 1 353 ? 6.497 -1.425 -2.647 1.00 93.69 353 ALA A O 1
ATOM 2771 N N . GLN A 1 354 ? 7.212 -0.710 -4.643 1.00 92.12 354 GLN A N 1
ATOM 2772 C CA . GLN A 1 354 ? 8.630 -0.743 -4.282 1.00 92.12 354 GLN A CA 1
ATOM 2773 C C . GLN A 1 354 ? 9.430 0.290 -5.075 1.00 92.12 354 GLN A C 1
ATOM 2775 O O . GLN A 1 354 ? 9.148 0.552 -6.246 1.00 92.12 354 GLN A O 1
ATOM 2780 N N . VAL A 1 355 ? 10.466 0.837 -4.440 1.00 91.56 355 VAL A N 1
ATOM 2781 C CA . VAL A 1 355 ? 11.502 1.648 -5.087 1.00 91.56 355 VAL A CA 1
ATOM 2782 C C . VAL A 1 355 ? 12.865 1.104 -4.688 1.00 91.56 355 VAL A C 1
ATOM 2784 O O . VAL A 1 355 ? 13.091 0.814 -3.516 1.00 91.56 355 VAL A O 1
ATOM 2787 N N . GLN A 1 356 ? 13.771 0.961 -5.651 1.00 90.00 356 GLN A N 1
ATOM 2788 C CA . GLN A 1 356 ? 15.134 0.492 -5.400 1.00 90.00 356 GLN A CA 1
ATOM 2789 C C . GLN A 1 356 ? 16.146 1.165 -6.337 1.00 90.00 356 GLN A C 1
ATOM 2791 O O . GLN A 1 356 ? 15.760 1.622 -7.415 1.00 90.00 356 GLN A O 1
ATOM 2796 N N . PRO A 1 357 ? 17.440 1.222 -5.983 1.00 87.94 357 PRO A N 1
ATOM 2797 C CA . PRO A 1 357 ? 18.469 1.725 -6.886 1.00 87.94 357 PRO A CA 1
ATOM 2798 C C . PRO A 1 357 ? 18.560 0.915 -8.187 1.00 87.94 357 PRO A C 1
ATOM 2800 O O . PRO A 1 357 ? 18.414 -0.308 -8.197 1.00 87.94 357 PRO A O 1
ATOM 2803 N N . PHE A 1 358 ? 18.856 1.589 -9.298 1.00 84.56 358 PHE A N 1
ATOM 2804 C CA . PHE A 1 358 ? 19.189 0.920 -10.552 1.00 84.56 358 PHE A CA 1
ATOM 2805 C C . PHE A 1 358 ? 20.644 0.431 -10.518 1.00 84.56 358 PHE A C 1
ATOM 2807 O O . PHE A 1 358 ? 21.597 1.207 -10.633 1.00 84.56 358 PHE A O 1
ATOM 2814 N N . HIS A 1 359 ? 20.836 -0.878 -10.377 1.00 81.44 359 HIS A N 1
ATOM 2815 C CA . HIS A 1 359 ? 22.160 -1.489 -10.287 1.00 81.44 359 HIS A CA 1
ATOM 2816 C C . HIS A 1 359 ? 22.759 -1.777 -11.670 1.00 81.44 359 HIS A C 1
ATOM 2818 O O . HIS A 1 359 ? 22.784 -2.918 -12.120 1.00 81.44 359 HIS A O 1
ATOM 2824 N N . LYS A 1 360 ? 23.301 -0.744 -12.334 1.00 80.00 360 LYS A N 1
ATOM 2825 C CA . LYS A 1 360 ? 23.927 -0.878 -13.668 1.00 80.00 360 LYS A CA 1
ATOM 2826 C C . LYS A 1 360 ? 24.955 -2.015 -13.744 1.00 80.00 360 LYS A C 1
ATOM 2828 O O . LYS A 1 360 ? 25.017 -2.702 -14.747 1.00 80.00 360 LYS A O 1
ATOM 2833 N N . HIS A 1 361 ? 25.752 -2.225 -12.698 1.00 76.69 361 HIS A N 1
ATOM 2834 C CA . HIS A 1 361 ? 26.825 -3.228 -12.687 1.00 76.69 361 HIS A CA 1
ATOM 2835 C C . HIS A 1 361 ? 26.337 -4.681 -12.821 1.00 76.69 361 HIS A C 1
ATOM 2837 O O . HIS A 1 361 ? 27.139 -5.548 -13.148 1.00 76.69 361 HIS A O 1
ATOM 2843 N N . VAL A 1 362 ? 25.049 -4.945 -12.566 1.00 74.75 362 VAL A N 1
ATOM 2844 C CA . VAL A 1 362 ? 24.422 -6.255 -12.808 1.00 74.75 362 VAL A CA 1
ATOM 2845 C C . VAL A 1 362 ? 24.276 -6.521 -14.311 1.00 74.75 362 VAL A C 1
ATOM 2847 O O . VAL A 1 362 ? 24.271 -7.674 -14.723 1.00 74.75 362 VAL A O 1
ATOM 2850 N N . PHE A 1 363 ? 24.231 -5.461 -15.122 1.00 81.44 363 PHE A N 1
ATOM 2851 C CA . PHE A 1 363 ? 24.089 -5.487 -16.575 1.00 81.44 363 PHE A CA 1
ATOM 2852 C C . PHE A 1 363 ? 25.358 -4.884 -17.223 1.00 81.44 363 PHE A C 1
ATOM 2854 O O . PHE A 1 363 ? 25.384 -3.693 -17.559 1.00 81.44 363 PHE A O 1
ATOM 2861 N N . PRO A 1 364 ? 26.466 -5.649 -17.314 1.00 80.44 364 PRO A N 1
ATOM 2862 C CA . PRO A 1 364 ? 27.750 -5.131 -17.785 1.00 80.44 364 PRO A CA 1
ATOM 2863 C C . PRO A 1 364 ? 27.759 -4.745 -19.274 1.00 80.44 364 PRO A C 1
ATOM 2865 O O . PRO A 1 364 ? 28.509 -3.838 -19.642 1.00 80.44 364 PRO A O 1
ATOM 2868 N N . GLY A 1 365 ? 26.948 -5.396 -20.113 1.00 85.00 365 GLY A N 1
ATOM 2869 C CA . GLY A 1 365 ? 26.770 -5.082 -21.533 1.00 85.00 365 GLY A CA 1
ATOM 2870 C C . GLY A 1 365 ? 25.753 -3.964 -21.793 1.00 85.00 365 GLY A C 1
ATOM 2871 O O . GLY A 1 365 ? 25.756 -3.361 -22.870 1.00 85.00 365 GLY A O 1
ATOM 2872 N N . TYR A 1 366 ? 24.918 -3.624 -20.806 1.00 88.50 366 TYR A N 1
ATOM 2873 C CA . TYR A 1 366 ? 23.884 -2.609 -20.955 1.00 88.50 366 TYR A CA 1
ATOM 2874 C C . TYR A 1 366 ? 24.454 -1.207 -21.203 1.00 88.50 366 TYR A C 1
ATOM 2876 O O . TYR A 1 366 ? 25.092 -0.560 -20.357 1.00 88.50 366 TYR A O 1
ATOM 2884 N N . THR A 1 367 ? 24.106 -0.683 -22.373 1.00 88.19 367 THR A N 1
ATOM 2885 C CA . THR A 1 367 ? 24.393 0.677 -22.807 1.00 88.19 367 THR A CA 1
ATOM 2886 C C . THR A 1 367 ? 23.082 1.408 -23.045 1.00 88.19 367 THR A C 1
ATOM 2888 O O . THR A 1 367 ? 22.380 1.201 -24.029 1.00 88.19 367 THR A O 1
ATOM 2891 N N . CYS A 1 368 ? 22.740 2.293 -22.112 1.00 84.94 368 CYS A N 1
ATOM 2892 C CA . CYS A 1 368 ? 21.580 3.158 -22.260 1.00 84.94 368 CYS A CA 1
ATOM 2893 C C . CYS A 1 368 ? 21.820 4.137 -23.419 1.00 84.94 368 CYS A C 1
ATOM 2895 O O . CYS A 1 368 ? 22.877 4.767 -23.468 1.00 84.94 368 CYS A O 1
ATOM 2897 N N . VAL A 1 369 ? 20.852 4.273 -24.324 1.00 82.44 369 VAL A N 1
ATOM 2898 C CA . VAL A 1 369 ? 20.914 5.141 -25.512 1.00 82.44 369 VAL A CA 1
ATOM 2899 C C . VAL A 1 369 ? 19.602 5.913 -25.670 1.00 82.44 369 VAL A C 1
ATOM 2901 O O . VAL A 1 369 ? 18.622 5.629 -24.985 1.00 82.44 369 VAL A O 1
ATOM 2904 N N . GLY A 1 370 ? 19.579 6.904 -26.562 1.00 71.88 370 GLY A N 1
ATOM 2905 C CA . GLY A 1 370 ? 18.366 7.639 -26.921 1.00 71.88 370 GLY A CA 1
ATOM 2906 C C . GLY A 1 370 ? 18.307 9.072 -26.399 1.00 71.88 370 GLY A C 1
ATOM 2907 O O . GLY A 1 370 ? 17.415 9.810 -26.801 1.00 71.88 370 GLY A O 1
ATOM 2908 N N . TYR A 1 371 ? 19.261 9.546 -25.586 1.00 68.06 371 TYR A N 1
ATOM 2909 C CA . TYR A 1 371 ? 19.209 10.906 -25.038 1.00 68.06 371 TYR A CA 1
ATOM 2910 C C . TYR A 1 371 ? 19.070 11.968 -26.146 1.00 68.06 371 TYR A C 1
ATOM 2912 O O . TYR A 1 371 ? 19.949 12.138 -26.993 1.00 68.06 371 TYR A O 1
ATOM 2920 N N . ARG A 1 372 ? 17.952 12.710 -26.122 1.00 59.12 372 ARG A N 1
ATOM 2921 C CA . ARG A 1 372 ? 17.545 13.685 -27.157 1.00 59.12 372 ARG A CA 1
ATOM 2922 C C . ARG A 1 372 ? 17.417 13.083 -28.564 1.00 59.12 372 ARG A C 1
ATOM 2924 O O . ARG A 1 372 ? 17.704 13.780 -29.537 1.00 59.12 372 ARG A O 1
ATOM 2931 N N . SER A 1 373 ? 17.001 11.822 -28.666 1.00 62.88 373 SER A N 1
ATOM 2932 C CA . SER A 1 373 ? 16.943 11.062 -29.924 1.00 62.88 373 SER A CA 1
ATOM 2933 C C . SER A 1 373 ? 18.312 10.928 -30.598 1.00 62.88 373 SER A C 1
ATOM 2935 O O . SER A 1 373 ? 18.433 10.996 -31.817 1.00 62.88 373 SER A O 1
ATOM 2937 N N . ARG A 1 374 ? 19.371 10.803 -29.791 1.00 64.06 374 ARG A N 1
ATOM 2938 C CA . ARG A 1 374 ? 20.747 10.572 -30.246 1.00 64.06 374 ARG A CA 1
ATOM 2939 C C . ARG A 1 374 ? 21.279 9.282 -29.635 1.00 64.06 374 ARG A C 1
ATOM 2941 O O . ARG A 1 374 ? 20.796 8.841 -28.593 1.00 64.06 374 ARG A O 1
ATOM 2948 N N . ASN A 1 375 ? 22.345 8.738 -30.218 1.00 67.88 375 ASN A N 1
ATOM 2949 C CA . ASN A 1 375 ? 23.080 7.599 -29.664 1.00 67.88 375 ASN A CA 1
ATOM 2950 C C . ASN A 1 375 ? 23.979 8.024 -28.477 1.00 67.88 375 ASN A C 1
ATOM 2952 O O . ASN A 1 375 ? 25.191 7.836 -28.482 1.00 67.88 375 ASN A O 1
ATOM 2956 N N . ILE A 1 376 ? 23.385 8.715 -27.498 1.00 71.94 376 ILE A N 1
ATOM 2957 C CA . ILE A 1 376 ? 24.020 9.217 -26.276 1.00 71.94 376 ILE A CA 1
ATOM 2958 C C . ILE A 1 376 ? 23.252 8.634 -25.090 1.00 71.94 376 ILE A C 1
ATOM 2960 O O . ILE A 1 376 ? 22.020 8.598 -25.101 1.00 71.94 376 ILE A O 1
ATOM 2964 N N . GLY A 1 377 ? 23.979 8.182 -24.071 1.00 77.38 377 GLY A N 1
ATOM 2965 C CA . GLY A 1 377 ? 23.382 7.599 -22.877 1.00 77.38 377 GLY A CA 1
ATOM 2966 C C . GLY A 1 377 ? 22.955 8.607 -21.819 1.00 77.38 377 GLY A C 1
ATOM 2967 O O . GLY A 1 377 ? 23.416 9.748 -21.774 1.00 77.38 377 GLY A O 1
ATOM 2968 N N . PHE A 1 378 ? 22.070 8.152 -20.938 1.00 82.06 378 PHE A N 1
ATOM 2969 C CA . PHE A 1 378 ? 21.653 8.886 -19.750 1.00 82.06 378 PHE A CA 1
ATOM 2970 C C . PHE A 1 378 ? 22.679 8.743 -18.617 1.00 82.06 378 PHE A C 1
ATOM 2972 O O . PHE A 1 378 ? 23.396 7.745 -18.520 1.00 82.06 378 PHE A O 1
ATOM 2979 N N . HIS A 1 379 ? 22.708 9.715 -17.703 1.00 84.38 379 HIS A N 1
ATOM 2980 C CA . HIS A 1 379 ? 23.427 9.566 -16.438 1.00 84.38 379 HIS A CA 1
ATOM 2981 C C . HIS A 1 379 ? 22.643 8.622 -15.516 1.00 84.38 379 HIS A C 1
ATOM 2983 O O . HIS A 1 379 ? 21.578 8.977 -15.012 1.00 84.38 379 HIS A O 1
ATOM 2989 N N . LEU A 1 380 ? 23.172 7.410 -15.325 1.00 87.50 380 LEU A N 1
ATOM 2990 C CA . LEU A 1 380 ? 22.520 6.343 -14.553 1.00 87.50 380 LEU A CA 1
ATOM 2991 C C . LEU A 1 380 ? 22.869 6.362 -13.058 1.00 87.50 380 LEU A C 1
ATOM 2993 O O . LEU A 1 380 ? 22.271 5.631 -12.274 1.00 87.50 380 LEU A O 1
ATOM 2997 N N . GLU A 1 381 ? 23.838 7.178 -12.648 1.00 89.00 381 GLU A N 1
ATOM 2998 C CA . GLU A 1 381 ? 24.193 7.322 -11.238 1.00 89.00 381 GLU A CA 1
ATOM 2999 C C . GLU A 1 381 ? 23.019 7.913 -10.443 1.00 89.00 381 GLU A C 1
ATOM 3001 O O . GLU A 1 381 ? 22.478 8.965 -10.796 1.00 89.00 381 GLU A O 1
ATOM 3006 N N . GLY A 1 382 ? 22.617 7.222 -9.373 1.00 87.81 382 GLY A N 1
ATOM 3007 C CA . GLY A 1 382 ? 21.456 7.593 -8.559 1.00 87.81 382 GLY A CA 1
ATOM 3008 C C . GLY A 1 382 ? 20.102 7.348 -9.235 1.00 87.81 382 GLY A C 1
ATOM 3009 O O . GLY A 1 382 ? 19.091 7.855 -8.756 1.00 87.81 382 GLY A O 1
ATOM 3010 N N . ALA A 1 383 ? 20.058 6.618 -10.354 1.00 92.62 383 ALA A N 1
ATOM 3011 C CA . ALA A 1 383 ? 18.802 6.204 -10.969 1.00 92.62 383 ALA A CA 1
ATOM 3012 C C . ALA A 1 383 ? 18.026 5.223 -10.076 1.00 92.62 383 ALA A C 1
ATOM 3014 O O . ALA A 1 383 ? 18.614 4.446 -9.319 1.00 92.62 383 ALA A O 1
ATOM 3015 N N . LEU A 1 384 ? 16.700 5.243 -10.208 1.00 94.56 384 LEU A N 1
ATOM 3016 C CA . LEU A 1 384 ? 15.773 4.456 -9.399 1.00 94.56 384 LEU A CA 1
ATOM 3017 C C . LEU A 1 384 ? 14.874 3.590 -10.279 1.00 94.56 384 LEU A C 1
ATOM 3019 O O . LEU A 1 384 ? 14.378 4.034 -11.314 1.00 94.56 384 LEU A O 1
ATOM 3023 N N . VAL A 1 385 ? 14.627 2.370 -9.820 1.00 95.38 385 VAL A N 1
ATOM 3024 C CA . VAL A 1 385 ? 13.647 1.422 -10.345 1.00 95.38 385 VAL A CA 1
ATOM 3025 C C . VAL A 1 385 ? 12.389 1.522 -9.492 1.00 95.38 385 VAL A C 1
ATOM 3027 O O . VAL A 1 385 ? 12.445 1.331 -8.278 1.00 95.38 385 VAL A O 1
ATOM 3030 N N . HIS A 1 386 ? 11.259 1.789 -10.132 1.00 98.06 386 HIS A N 1
ATOM 3031 C CA . HIS A 1 386 ? 9.943 1.893 -9.514 1.00 98.06 386 HIS A CA 1
ATOM 3032 C C . HIS A 1 386 ? 9.113 0.683 -9.934 1.00 98.06 386 HIS A C 1
ATOM 3034 O O . HIS A 1 386 ? 8.940 0.441 -11.129 1.00 98.06 386 HIS A O 1
ATOM 3040 N N . VAL A 1 387 ? 8.606 -0.079 -8.969 1.00 97.31 387 VAL A N 1
ATOM 3041 C CA . VAL A 1 387 ? 7.811 -1.285 -9.212 1.00 97.31 387 VAL A CA 1
ATOM 3042 C C . VAL A 1 387 ? 6.368 -1.015 -8.821 1.00 97.31 387 VAL A C 1
ATOM 3044 O O . VAL A 1 387 ? 6.070 -0.678 -7.676 1.00 97.31 387 VAL A O 1
ATOM 3047 N N . PHE A 1 388 ? 5.473 -1.208 -9.777 1.00 98.19 388 PHE A N 1
ATOM 3048 C CA . PHE A 1 388 ? 4.054 -0.928 -9.665 1.00 98.19 388 PHE A CA 1
ATOM 3049 C C . PHE A 1 388 ? 3.222 -2.205 -9.706 1.00 98.19 388 PHE A C 1
ATOM 3051 O O . PHE A 1 388 ? 3.559 -3.167 -10.407 1.00 98.19 388 PHE A O 1
ATOM 3058 N N . LYS A 1 389 ? 2.106 -2.185 -8.980 1.00 95.25 389 LYS A N 1
ATOM 3059 C CA . LYS A 1 389 ? 1.090 -3.240 -8.968 1.00 95.25 389 LYS A CA 1
ATOM 3060 C C . LYS A 1 389 ? -0.254 -2.675 -9.388 1.00 95.25 389 LYS A C 1
ATOM 3062 O O . LYS A 1 389 ? -0.570 -1.545 -9.027 1.00 95.25 389 LYS A O 1
ATOM 3067 N N . SER A 1 390 ? -1.013 -3.458 -10.145 1.00 94.88 390 SER A N 1
ATOM 3068 C CA . SER A 1 390 ? -2.391 -3.108 -10.482 1.00 94.88 390 SER A CA 1
ATOM 3069 C C . SER A 1 390 ? -3.282 -3.273 -9.251 1.00 94.88 390 SER A C 1
ATOM 3071 O O . SER A 1 390 ? -3.083 -4.190 -8.452 1.00 94.88 390 SER A O 1
ATOM 3073 N N . THR A 1 391 ? -4.236 -2.363 -9.112 1.00 93.19 391 THR A N 1
ATOM 3074 C CA . THR A 1 391 ? -5.231 -2.290 -8.041 1.00 93.19 391 THR A CA 1
ATOM 3075 C C . THR A 1 391 ? -6.611 -2.092 -8.654 1.00 93.19 391 THR A C 1
ATOM 3077 O O . THR A 1 391 ? -6.730 -1.746 -9.827 1.00 93.19 391 THR A O 1
ATOM 3080 N N . ASN A 1 392 ? -7.663 -2.313 -7.871 1.00 88.62 392 ASN A N 1
ATOM 3081 C CA . ASN A 1 392 ? -9.022 -2.009 -8.309 1.00 88.62 392 ASN A CA 1
ATOM 3082 C C . ASN A 1 392 ? -9.300 -0.503 -8.216 1.00 88.62 392 ASN A C 1
ATOM 3084 O O . ASN A 1 392 ? -8.696 0.196 -7.397 1.00 88.62 392 ASN A O 1
ATOM 3088 N N . ASP A 1 393 ? -10.268 -0.016 -8.998 1.00 86.50 393 ASP A N 1
ATOM 3089 C CA . ASP A 1 393 ? -10.745 1.361 -8.864 1.00 86.50 393 ASP A CA 1
ATOM 3090 C C . ASP A 1 393 ? -11.278 1.592 -7.429 1.00 86.50 393 ASP A C 1
ATOM 3092 O O . ASP A 1 393 ? -12.100 0.801 -6.944 1.00 86.50 393 ASP A O 1
ATOM 3096 N N . PRO A 1 394 ? -10.809 2.627 -6.702 1.00 84.38 394 PRO A N 1
ATOM 3097 C CA . PRO A 1 394 ? -11.326 2.942 -5.373 1.00 84.38 394 PRO A CA 1
ATOM 3098 C C . PRO A 1 394 ? -12.797 3.361 -5.357 1.00 84.38 394 PRO A C 1
ATOM 3100 O O . PRO A 1 394 ? -13.438 3.208 -4.320 1.00 84.38 394 PRO A O 1
ATOM 3103 N N . CYS A 1 395 ? -13.317 3.891 -6.464 1.00 83.44 395 CYS A N 1
ATOM 3104 C CA . CYS A 1 395 ? -14.690 4.359 -6.590 1.00 83.44 395 CYS A CA 1
ATOM 3105 C C . CYS A 1 395 ? -15.159 4.123 -8.038 1.00 83.44 395 CYS A C 1
ATOM 3107 O O . CYS A 1 395 ? -15.114 5.045 -8.855 1.00 83.44 395 CYS A O 1
ATOM 3109 N N . PRO A 1 396 ? -15.538 2.879 -8.391 1.00 81.12 396 PRO A N 1
ATOM 3110 C CA . PRO A 1 396 ? -15.921 2.543 -9.756 1.00 81.12 396 PRO A CA 1
ATOM 3111 C C . PRO A 1 396 ? -17.116 3.383 -10.216 1.00 81.12 396 PRO A C 1
ATOM 3113 O O . PRO A 1 396 ? -18.008 3.708 -9.432 1.00 81.12 396 PRO A O 1
ATOM 3116 N N . ALA A 1 397 ? -17.135 3.726 -11.506 1.00 81.19 397 ALA A N 1
ATOM 3117 C CA . ALA A 1 397 ? -18.224 4.496 -12.092 1.00 81.19 397 ALA A CA 1
ATOM 3118 C C . ALA A 1 397 ? -19.553 3.741 -11.934 1.00 81.19 397 ALA A C 1
ATOM 3120 O O . ALA A 1 397 ? -19.724 2.650 -12.475 1.00 81.19 397 ALA A O 1
ATOM 3121 N N . ALA A 1 398 ? -20.488 4.351 -11.210 1.00 86.00 398 ALA A N 1
ATOM 3122 C CA . ALA A 1 398 ? -21.799 3.790 -10.916 1.00 86.00 398 ALA A CA 1
ATOM 3123 C C . ALA A 1 398 ? -22.883 4.881 -10.993 1.00 86.00 398 ALA A C 1
ATOM 3125 O O . ALA A 1 398 ? -22.580 6.057 -10.741 1.00 86.00 398 ALA A O 1
ATOM 3126 N N . PRO A 1 399 ? -24.136 4.528 -11.341 1.00 87.94 399 PRO A N 1
ATOM 3127 C CA . PRO A 1 399 ? -25.260 5.461 -11.318 1.00 87.94 399 PRO A CA 1
ATOM 3128 C C . PRO A 1 399 ? -25.461 6.084 -9.931 1.00 87.94 399 PRO A C 1
ATOM 3130 O O . PRO A 1 399 ? -25.162 5.469 -8.905 1.00 87.94 399 PRO A O 1
ATOM 3133 N N . VAL A 1 400 ? -26.004 7.305 -9.878 1.00 87.56 400 VAL A N 1
ATOM 3134 C CA . VAL A 1 400 ? -26.226 8.012 -8.602 1.00 87.56 400 VAL A CA 1
ATOM 3135 C C . VAL A 1 400 ? -27.171 7.234 -7.681 1.00 87.56 400 VAL A C 1
ATOM 3137 O O . VAL A 1 400 ? -27.029 7.295 -6.465 1.00 87.56 400 VAL A O 1
ATOM 3140 N N . GLU A 1 401 ? -28.089 6.452 -8.245 1.00 91.31 401 GLU A N 1
ATOM 3141 C CA . GLU A 1 401 ? -29.038 5.594 -7.538 1.00 91.31 401 GLU A CA 1
ATOM 3142 C C . GLU A 1 401 ? -28.332 4.513 -6.709 1.00 91.31 401 GLU A C 1
ATOM 3144 O O . GLU A 1 401 ? -28.745 4.223 -5.585 1.00 91.31 401 GLU A O 1
ATOM 3149 N N . GLU A 1 402 ? -27.235 3.955 -7.224 1.00 91.44 402 GLU A N 1
ATOM 3150 C CA . GLU A 1 402 ? -26.433 2.960 -6.508 1.00 91.44 402 GLU A CA 1
ATOM 3151 C C . GLU A 1 402 ? -25.738 3.595 -5.297 1.00 91.44 402 GLU 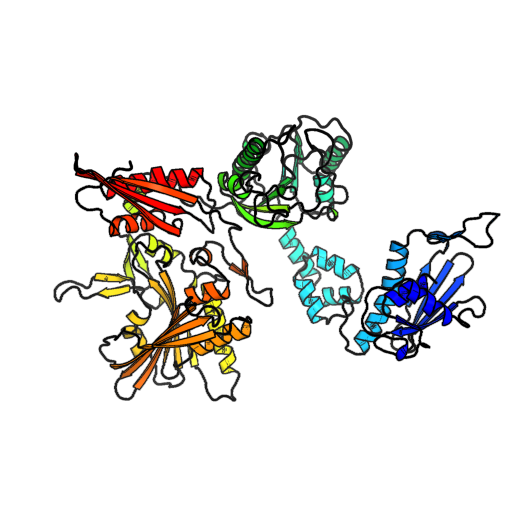A C 1
ATOM 3153 O O . GLU A 1 402 ? -25.776 3.060 -4.184 1.00 91.44 402 GLU A O 1
ATOM 3158 N N . TRP A 1 403 ? -25.200 4.804 -5.473 1.00 92.06 403 TRP A N 1
ATOM 3159 C CA . TRP A 1 403 ? -24.624 5.581 -4.378 1.00 92.06 403 TRP A CA 1
ATOM 3160 C C . TRP A 1 403 ? -25.672 6.022 -3.355 1.00 92.06 403 TRP A C 1
ATOM 3162 O O . TRP A 1 403 ? -25.416 5.969 -2.153 1.00 92.06 403 TRP A O 1
ATOM 3172 N N . LEU A 1 404 ? -26.871 6.403 -3.800 1.00 93.25 404 LEU A N 1
ATOM 3173 C CA . LEU A 1 404 ? -27.993 6.729 -2.921 1.00 93.25 404 LEU A CA 1
ATOM 3174 C C . LEU A 1 404 ? -28.410 5.521 -2.080 1.00 93.25 404 LEU A C 1
ATOM 3176 O O . LEU A 1 404 ? -28.652 5.679 -0.880 1.00 93.25 404 LEU A O 1
ATOM 3180 N N . ASN A 1 405 ? -28.418 4.318 -2.661 1.00 92.94 405 ASN A N 1
ATOM 3181 C CA . ASN A 1 405 ? -28.692 3.085 -1.931 1.00 92.94 405 ASN A CA 1
ATOM 3182 C C . ASN A 1 405 ? -27.659 2.835 -0.820 1.00 92.94 405 ASN A C 1
ATOM 3184 O O . ASN A 1 405 ? -28.036 2.479 0.296 1.00 92.94 405 ASN A O 1
ATOM 3188 N N . ARG A 1 406 ? -26.367 3.118 -1.055 1.00 92.94 406 ARG A N 1
ATOM 3189 C CA . ARG A 1 406 ? -25.334 3.014 -0.002 1.00 92.94 406 ARG A CA 1
ATOM 3190 C C . ARG A 1 406 ? -25.629 3.884 1.217 1.00 92.94 406 ARG A C 1
ATOM 3192 O O . ARG A 1 406 ? -25.232 3.535 2.323 1.00 92.94 406 ARG A O 1
ATOM 3199 N N . THR A 1 407 ? -26.365 4.979 1.046 1.00 92.19 407 THR A N 1
ATOM 3200 C CA . THR A 1 407 ? -26.717 5.870 2.154 1.00 92.19 407 THR A CA 1
ATOM 3201 C C . THR A 1 407 ? -27.864 5.365 3.044 1.00 92.19 407 THR A C 1
ATOM 3203 O O . THR A 1 407 ? -28.173 6.012 4.048 1.00 92.19 407 THR A O 1
ATOM 3206 N N . GLN A 1 408 ? -28.521 4.262 2.674 1.00 91.25 408 GLN A N 1
ATOM 3207 C CA . GLN A 1 408 ? -29.540 3.593 3.486 1.00 91.25 408 GLN A CA 1
ATOM 3208 C C . GLN A 1 408 ? -28.898 2.668 4.529 1.00 91.25 408 GLN A C 1
ATOM 3210 O O . GLN A 1 408 ? -27.703 2.378 4.477 1.00 91.25 408 GLN A O 1
ATOM 3215 N N . LEU A 1 409 ? -29.691 2.201 5.498 1.00 90.94 409 LEU A N 1
ATOM 3216 C CA . LEU A 1 409 ? -29.253 1.142 6.408 1.00 90.94 409 LEU A CA 1
ATOM 3217 C C . LEU A 1 409 ? -29.326 -0.221 5.712 1.00 90.94 409 LEU A C 1
ATOM 3219 O O . LEU A 1 409 ? -30.370 -0.605 5.183 1.00 90.94 409 LEU A O 1
ATOM 3223 N N . HIS A 1 410 ? -28.237 -0.974 5.799 1.00 87.94 410 HIS A N 1
ATOM 3224 C CA . HIS A 1 410 ? -28.065 -2.304 5.224 1.00 87.94 410 HIS A CA 1
ATOM 3225 C C . HIS A 1 410 ? -28.168 -3.369 6.304 1.00 87.94 410 HIS A C 1
ATOM 3227 O O . HIS A 1 410 ? -27.831 -3.129 7.461 1.00 87.94 410 HIS A O 1
ATOM 3233 N N . THR A 1 411 ? -28.633 -4.560 5.929 1.00 90.94 411 THR A N 1
ATOM 3234 C CA . THR A 1 411 ? -28.650 -5.704 6.848 1.00 90.94 411 THR A CA 1
ATOM 3235 C C . THR A 1 411 ? -27.314 -6.426 6.772 1.00 90.94 411 THR A C 1
ATOM 3237 O O . THR A 1 411 ? -27.029 -7.094 5.782 1.00 90.94 411 THR A O 1
ATOM 3240 N N . LEU A 1 412 ? -26.523 -6.322 7.834 1.00 89.25 412 LEU A N 1
ATOM 3241 C CA . LEU A 1 412 ? -25.309 -7.097 8.028 1.00 89.25 412 LEU A CA 1
ATOM 3242 C C . LEU A 1 412 ? -25.661 -8.436 8.684 1.00 89.25 412 LEU A C 1
ATOM 3244 O O . LEU A 1 412 ? -26.326 -8.478 9.724 1.00 89.25 412 LEU A O 1
ATOM 3248 N N . VAL A 1 413 ? -25.221 -9.530 8.064 1.00 87.75 413 VAL A N 1
ATOM 3249 C CA . VAL A 1 413 ? -25.368 -10.892 8.589 1.00 87.75 413 VAL A CA 1
ATOM 3250 C C . VAL A 1 413 ? -24.063 -11.290 9.267 1.00 87.75 413 VAL A C 1
ATOM 3252 O O . VAL A 1 413 ? -23.004 -11.213 8.653 1.00 87.75 413 VAL A O 1
ATOM 3255 N N . THR A 1 414 ? -24.149 -11.718 10.523 1.00 84.75 414 THR A N 1
ATOM 3256 C CA . THR A 1 414 ? -23.022 -12.210 11.320 1.00 84.75 414 THR A CA 1
ATOM 3257 C C . THR A 1 414 ? -23.347 -13.578 11.906 1.00 84.75 414 THR A C 1
ATOM 3259 O O . THR A 1 414 ? -24.503 -14.011 11.898 1.00 84.75 414 THR A O 1
ATOM 3262 N N . ASN A 1 415 ? -22.343 -14.237 12.482 1.00 80.31 415 ASN A N 1
ATOM 3263 C CA . ASN A 1 415 ? -22.524 -15.522 13.164 1.00 80.31 415 ASN A CA 1
ATOM 3264 C C . ASN A 1 415 ? -23.474 -15.426 14.370 1.00 80.31 415 ASN A C 1
ATOM 3266 O O . ASN A 1 415 ? -24.131 -16.401 14.724 1.00 80.31 415 ASN A O 1
ATOM 3270 N N . CYS A 1 416 ? -23.616 -14.237 14.964 1.00 78.44 416 CYS A N 1
ATOM 3271 C CA . CYS A 1 416 ? -24.492 -14.011 16.112 1.00 78.44 416 CYS A CA 1
ATOM 3272 C C . CYS A 1 416 ? -25.886 -13.481 15.739 1.00 78.44 416 CYS A C 1
ATOM 3274 O O . CYS A 1 416 ? -26.706 -13.283 16.636 1.00 78.44 416 CYS A O 1
ATOM 3276 N N . GLY A 1 417 ? -26.169 -13.207 14.459 1.00 82.81 417 GLY A N 1
ATOM 3277 C CA . GLY A 1 417 ? -27.478 -12.736 14.005 1.00 82.81 417 GLY A CA 1
ATOM 3278 C C . GLY A 1 417 ? -27.422 -11.673 12.909 1.00 82.81 417 GLY A C 1
ATOM 3279 O O . GLY A 1 417 ? -26.437 -11.522 12.194 1.00 82.81 417 GLY A O 1
ATOM 3280 N N . ARG A 1 418 ? -28.523 -10.932 12.749 1.00 86.25 418 ARG A N 1
ATOM 3281 C CA . ARG A 1 418 ? -28.661 -9.872 11.739 1.00 86.25 418 ARG A CA 1
ATOM 3282 C C . ARG A 1 418 ? -28.797 -8.515 12.415 1.00 86.25 418 ARG A C 1
ATOM 3284 O O . ARG A 1 418 ? -29.604 -8.374 13.331 1.00 86.25 418 ARG A O 1
ATOM 3291 N N . VAL A 1 419 ? -28.064 -7.517 11.932 1.00 87.44 419 VAL A N 1
ATOM 3292 C CA . VAL A 1 419 ? -28.117 -6.137 12.439 1.00 87.44 419 VAL A CA 1
ATOM 3293 C C . VAL A 1 419 ? -28.222 -5.152 11.281 1.00 87.44 419 VAL A C 1
ATOM 3295 O O . VAL A 1 419 ? -27.633 -5.366 10.225 1.00 87.44 419 VAL A O 1
ATOM 3298 N N . LYS A 1 420 ? -28.986 -4.071 11.460 1.00 89.88 420 LYS A N 1
ATOM 3299 C CA . LYS A 1 420 ? -29.001 -2.968 10.497 1.00 89.88 420 LYS A CA 1
ATOM 3300 C C . LYS A 1 420 ? -27.881 -1.987 10.821 1.00 89.88 420 LYS A C 1
ATOM 3302 O O . LYS A 1 420 ? -27.813 -1.491 11.942 1.00 89.88 420 LYS A O 1
ATOM 3307 N N . CYS A 1 421 ? -27.030 -1.684 9.852 1.00 91.69 421 CYS A N 1
ATOM 3308 C CA . CYS A 1 421 ? -25.947 -0.718 10.000 1.00 91.69 421 CYS A CA 1
ATOM 3309 C C . CYS A 1 421 ? -25.735 0.067 8.706 1.00 91.69 421 CYS A C 1
ATOM 3311 O O . CYS A 1 421 ? -26.325 -0.230 7.670 1.00 91.69 421 CYS A O 1
ATOM 3313 N N . SER A 1 422 ? -24.931 1.122 8.769 1.00 93.69 422 SER A N 1
ATOM 3314 C CA . SER A 1 422 ? -24.589 1.882 7.572 1.00 93.69 422 SER A CA 1
ATOM 3315 C C . SER A 1 422 ? -23.493 1.184 6.757 1.00 93.69 422 SER A C 1
ATOM 3317 O O . SER A 1 422 ? -22.763 0.342 7.288 1.00 93.69 422 SER A O 1
ATOM 3319 N N . ALA A 1 423 ? -23.387 1.514 5.467 1.00 93.69 423 ALA A N 1
ATOM 3320 C CA . ALA A 1 423 ? -22.470 0.859 4.534 1.00 93.69 423 ALA A CA 1
ATOM 3321 C C . ALA A 1 423 ? -21.016 0.867 5.030 1.00 93.69 423 ALA A C 1
ATOM 3323 O O . ALA A 1 423 ? -20.374 -0.175 5.012 1.00 93.69 423 ALA A O 1
ATOM 3324 N N . ILE A 1 424 ? -20.522 1.984 5.576 1.00 95.00 424 ILE A N 1
ATOM 3325 C CA . ILE A 1 424 ? -19.146 2.056 6.093 1.00 95.00 424 ILE A CA 1
ATOM 3326 C C . ILE A 1 424 ? -18.878 1.072 7.241 1.00 95.00 424 ILE A C 1
ATOM 3328 O O . ILE A 1 424 ? -17.818 0.457 7.280 1.00 95.00 424 ILE A O 1
ATOM 3332 N N . HIS A 1 425 ? -19.823 0.872 8.165 1.00 95.19 425 HIS A N 1
ATOM 3333 C CA . HIS A 1 425 ? -19.630 -0.089 9.256 1.00 95.19 425 HIS A CA 1
ATOM 3334 C C . HIS A 1 425 ? -19.683 -1.529 8.742 1.00 95.19 425 HIS A C 1
ATOM 3336 O O . HIS A 1 425 ? -18.937 -2.377 9.228 1.00 95.19 425 HIS A O 1
ATOM 3342 N N . SER A 1 426 ? -20.540 -1.797 7.750 1.00 94.00 426 SER A N 1
ATOM 3343 C CA . SER A 1 426 ? -20.570 -3.086 7.057 1.00 94.00 426 SER A CA 1
ATOM 3344 C C . SER A 1 426 ? -19.237 -3.360 6.359 1.00 94.00 426 SER A C 1
ATOM 3346 O O . SER A 1 426 ? -18.664 -4.427 6.554 1.00 94.00 426 SER A O 1
ATOM 3348 N N . ASP A 1 427 ? -18.706 -2.390 5.612 1.00 93.81 427 ASP A N 1
ATOM 3349 C CA . ASP A 1 427 ? -17.426 -2.512 4.908 1.00 93.81 427 ASP A CA 1
ATOM 3350 C C . ASP A 1 427 ? -16.276 -2.779 5.893 1.00 93.81 427 ASP A C 1
ATOM 3352 O O . ASP A 1 427 ? -15.481 -3.690 5.676 1.00 93.81 427 ASP A O 1
ATOM 3356 N N . MET A 1 428 ? -16.227 -2.047 7.013 1.00 94.25 428 MET A N 1
ATOM 3357 C CA . MET A 1 428 ? -15.213 -2.242 8.059 1.00 94.25 428 MET A CA 1
ATOM 3358 C C . MET A 1 428 ? -15.331 -3.615 8.739 1.00 94.25 428 MET A C 1
ATOM 3360 O O . MET A 1 428 ? -14.317 -4.238 9.041 1.00 94.25 428 MET A O 1
ATOM 3364 N N . TYR A 1 429 ? -16.544 -4.127 8.963 1.00 93.31 429 TYR A N 1
ATOM 3365 C CA . TYR A 1 429 ? -16.717 -5.482 9.494 1.00 93.31 429 TYR A CA 1
ATOM 3366 C C . TYR A 1 429 ? -16.249 -6.552 8.499 1.00 93.31 429 TYR A C 1
ATOM 3368 O O . TYR A 1 429 ? -15.568 -7.497 8.888 1.00 93.31 429 TYR A O 1
ATOM 3376 N N . LEU A 1 430 ? -16.576 -6.399 7.214 1.00 92.00 430 LEU A N 1
ATOM 3377 C CA . LEU A 1 430 ? -16.174 -7.349 6.174 1.00 92.00 430 LEU A CA 1
ATOM 3378 C C . LEU A 1 430 ? -14.660 -7.328 5.919 1.00 92.00 430 LEU A C 1
ATOM 3380 O O . LEU A 1 430 ? -14.087 -8.357 5.573 1.00 92.00 430 LEU A O 1
ATOM 3384 N N . SER A 1 431 ? -14.000 -6.186 6.129 1.00 92.12 431 SER A N 1
ATOM 3385 C CA . SER A 1 431 ? -12.544 -6.041 6.045 1.00 92.12 431 SER A CA 1
ATOM 3386 C C . SER A 1 431 ? -11.855 -6.116 7.416 1.00 92.12 431 SER A C 1
ATOM 3388 O O . SER A 1 431 ? -10.900 -5.377 7.659 1.00 92.12 431 SER A O 1
ATOM 3390 N N . ASN A 1 432 ? -12.359 -6.943 8.338 1.00 92.94 432 ASN A N 1
ATOM 3391 C CA . ASN A 1 432 ? -11.847 -7.024 9.706 1.00 92.94 432 ASN A CA 1
ATOM 3392 C C . ASN A 1 432 ? -10.350 -7.417 9.736 1.00 92.94 432 ASN A C 1
ATOM 3394 O O . ASN A 1 432 ? -9.987 -8.530 9.333 1.00 92.94 432 ASN A O 1
ATOM 3398 N N . PRO A 1 433 ? -9.451 -6.556 10.253 1.00 93.94 433 PRO A N 1
ATOM 3399 C CA . PRO A 1 433 ? -8.029 -6.867 10.288 1.00 93.94 433 PRO A CA 1
ATOM 3400 C C . PRO A 1 433 ? -7.706 -7.967 11.309 1.00 93.94 433 PRO A C 1
ATOM 3402 O O . PRO A 1 433 ? -6.739 -8.694 11.105 1.00 93.94 433 PRO A O 1
ATOM 3405 N N . LEU A 1 434 ? -8.519 -8.168 12.355 1.00 92.12 434 LEU A N 1
ATOM 3406 C CA . LEU A 1 434 ? -8.295 -9.216 13.364 1.00 92.12 434 LEU A CA 1
ATOM 3407 C C . LEU A 1 434 ? -8.383 -10.636 12.794 1.00 92.12 434 LEU A C 1
ATOM 3409 O O . LEU A 1 434 ? -7.830 -11.556 13.381 1.00 92.12 434 LEU A O 1
ATOM 3413 N N . THR A 1 435 ? -9.063 -10.818 11.662 1.00 89.62 435 THR A N 1
ATOM 3414 C CA . THR A 1 435 ? -9.223 -12.118 10.992 1.00 89.62 435 THR A CA 1
ATOM 3415 C C . THR A 1 435 ? -8.338 -12.253 9.755 1.00 89.62 435 THR A C 1
ATOM 3417 O O . THR A 1 435 ? -8.424 -13.250 9.044 1.00 89.62 435 THR A O 1
ATOM 3420 N N . THR A 1 436 ? -7.499 -11.254 9.467 1.00 90.62 436 THR A N 1
ATOM 3421 C CA . THR A 1 436 ? -6.625 -11.234 8.290 1.00 90.62 436 THR A CA 1
ATOM 3422 C C . THR A 1 436 ? -5.193 -11.578 8.712 1.00 90.62 436 THR A C 1
ATOM 3424 O O . THR A 1 436 ? -4.542 -10.738 9.339 1.00 90.62 436 THR A O 1
ATOM 3427 N N . PRO A 1 437 ? -4.664 -12.771 8.372 1.00 90.50 437 PRO A N 1
ATOM 3428 C CA . PRO A 1 437 ? -3.315 -13.168 8.763 1.00 90.50 437 PRO A CA 1
ATOM 3429 C C . PRO A 1 437 ? -2.259 -12.163 8.308 1.00 90.50 437 PRO A C 1
ATOM 3431 O O . PRO A 1 437 ? -2.299 -11.663 7.180 1.00 90.50 437 PRO A O 1
ATOM 3434 N N . HIS A 1 438 ? -1.291 -11.902 9.185 1.00 90.12 438 HIS A N 1
ATOM 3435 C CA . HIS A 1 438 ? -0.229 -10.907 8.999 1.00 90.12 438 HIS A CA 1
ATOM 3436 C C . HIS A 1 438 ? -0.699 -9.450 8.899 1.00 90.12 438 HIS A C 1
ATOM 3438 O O . HIS A 1 438 ? 0.126 -8.585 8.603 1.00 90.12 438 HIS A O 1
ATOM 3444 N N . SER A 1 439 ? -1.976 -9.136 9.139 1.00 95.00 439 SER A N 1
ATOM 3445 C CA . SER A 1 439 ? -2.384 -7.738 9.297 1.00 95.00 439 SER A CA 1
ATOM 3446 C C . SER A 1 439 ? -1.755 -7.133 10.566 1.00 95.00 439 SER A C 1
ATOM 3448 O O . SER A 1 439 ? -1.363 -7.869 11.478 1.00 95.00 439 SER A O 1
ATOM 3450 N N . PRO A 1 440 ? -1.695 -5.796 10.684 1.00 94.44 440 PRO A N 1
ATOM 3451 C CA . PRO A 1 440 ? -1.187 -5.131 11.882 1.00 94.44 440 PRO A CA 1
ATOM 3452 C C . PRO A 1 440 ? -1.942 -5.515 13.161 1.00 94.44 440 PRO A C 1
ATOM 3454 O O . PRO A 1 440 ? -1.318 -5.803 14.178 1.00 94.44 440 PRO A O 1
ATOM 3457 N N . ALA A 1 441 ? -3.278 -5.558 13.114 1.00 94.44 441 ALA A N 1
ATOM 3458 C CA . ALA A 1 441 ? -4.089 -5.909 14.280 1.00 94.44 441 ALA A CA 1
ATOM 3459 C C . ALA A 1 441 ? -3.971 -7.399 14.627 1.00 94.44 441 ALA A C 1
ATOM 3461 O O . ALA A 1 441 ? -3.865 -7.745 15.800 1.00 94.44 441 ALA A O 1
ATOM 3462 N N . TYR A 1 442 ? -3.934 -8.271 13.612 1.00 93.88 442 TYR A N 1
ATOM 3463 C CA . TYR A 1 442 ? -3.704 -9.703 13.804 1.00 93.88 442 TYR A CA 1
ATOM 3464 C C . TYR A 1 442 ? -2.355 -9.950 14.478 1.00 93.88 442 TYR A C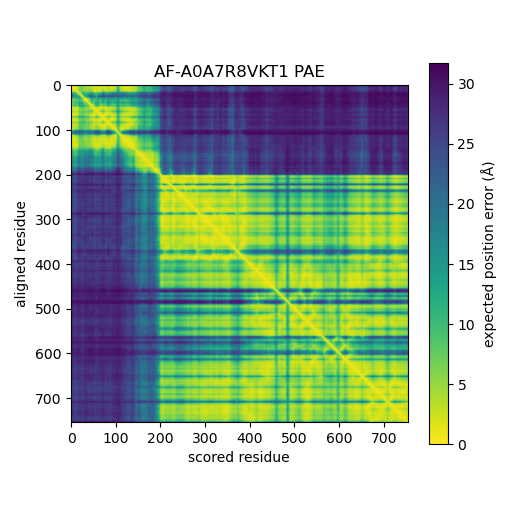 1
ATOM 3466 O O . TYR A 1 442 ? -2.294 -10.685 15.454 1.00 93.88 442 TYR A O 1
ATOM 3474 N N . PHE A 1 443 ? -1.292 -9.287 14.009 1.00 93.88 443 PHE A N 1
ATOM 3475 C CA . PHE A 1 443 ? 0.040 -9.392 14.602 1.00 93.88 443 PHE A CA 1
ATOM 3476 C C . PHE A 1 443 ? 0.039 -8.995 16.080 1.00 93.88 443 PHE A C 1
ATOM 3478 O O . PHE A 1 443 ? 0.591 -9.712 16.907 1.00 93.88 443 PHE A O 1
ATOM 3485 N N . VAL A 1 444 ? -0.624 -7.892 16.442 1.00 92.50 444 VAL A N 1
ATOM 3486 C CA . VAL A 1 444 ? -0.745 -7.490 17.852 1.00 92.50 444 VAL A CA 1
ATOM 3487 C C . VAL A 1 444 ? -1.522 -8.532 18.670 1.00 92.50 444 VAL A C 1
ATOM 3489 O O . VAL A 1 444 ? -1.179 -8.773 19.818 1.00 92.50 444 VAL A O 1
ATOM 3492 N N . CYS A 1 445 ? -2.536 -9.204 18.133 1.00 91.88 445 CYS A N 1
ATOM 3493 C CA . CYS A 1 445 ? -3.202 -10.289 18.868 1.00 91.88 445 CYS A CA 1
ATOM 3494 C C . CYS A 1 445 ? -2.363 -11.583 18.931 1.00 91.88 445 CYS A C 1
ATOM 3496 O O . CYS A 1 445 ? -2.387 -12.295 19.933 1.00 91.88 445 CYS A O 1
ATOM 3498 N N . GLU A 1 446 ? -1.587 -11.880 17.892 1.00 90.81 446 GLU A N 1
ATOM 3499 C CA . GLU A 1 446 ? -0.662 -13.017 17.852 1.00 90.81 446 GLU A CA 1
ATOM 3500 C C . GLU A 1 446 ? 0.460 -12.853 18.888 1.00 90.81 446 GLU A C 1
ATOM 3502 O O . GLU A 1 446 ? 0.731 -13.773 19.658 1.00 90.81 446 GLU A O 1
ATOM 3507 N N . GLN A 1 447 ? 1.048 -11.656 18.992 1.00 90.62 447 GLN A N 1
ATOM 3508 C CA . GLN A 1 447 ? 2.056 -11.351 20.013 1.00 90.62 447 GLN A CA 1
ATOM 3509 C C . GLN A 1 447 ? 1.492 -11.411 21.439 1.00 90.62 447 GLN A C 1
ATOM 3511 O O . GLN A 1 447 ? 2.221 -11.770 22.359 1.00 90.62 447 GLN A O 1
ATOM 3516 N N . PHE A 1 448 ? 0.200 -11.129 21.635 1.00 90.31 448 PHE A N 1
ATOM 3517 C CA . PHE A 1 448 ? -0.452 -11.330 22.933 1.00 90.31 448 PHE A CA 1
ATOM 3518 C C . PHE A 1 448 ? -0.466 -12.811 23.328 1.00 90.31 448 PHE A C 1
ATOM 3520 O O . PHE A 1 448 ? -0.195 -13.152 24.476 1.00 90.31 448 PHE A O 1
ATOM 3527 N N . THR A 1 449 ? -0.724 -13.700 22.367 1.00 87.12 449 THR A N 1
ATOM 3528 C CA . THR A 1 449 ? -0.693 -15.151 22.606 1.00 87.12 449 THR A CA 1
ATOM 3529 C C . THR A 1 449 ? 0.722 -15.604 22.979 1.00 87.12 449 THR A C 1
ATOM 3531 O O . THR A 1 449 ? 0.902 -16.270 23.994 1.00 87.12 449 THR A O 1
ATOM 3534 N N . ALA A 1 450 ? 1.739 -15.146 22.239 1.00 86.94 450 ALA A N 1
ATOM 3535 C CA . ALA A 1 450 ? 3.143 -15.439 22.544 1.00 86.94 450 ALA A CA 1
ATOM 3536 C C . ALA A 1 450 ? 3.587 -14.893 23.917 1.00 86.94 450 ALA A C 1
ATOM 3538 O O . ALA A 1 450 ? 4.329 -15.554 24.645 1.00 86.94 450 ALA A O 1
ATOM 3539 N N . PHE A 1 451 ? 3.115 -13.701 24.297 1.00 88.50 451 PHE A N 1
ATOM 3540 C CA . PHE A 1 451 ? 3.344 -13.124 25.621 1.00 88.50 451 PHE A CA 1
ATOM 3541 C C . PHE A 1 451 ? 2.805 -14.041 26.721 1.00 88.50 451 PHE A C 1
ATOM 3543 O O . PHE A 1 451 ? 3.552 -14.424 27.619 1.00 88.50 451 PHE A O 1
ATOM 3550 N N . VAL A 1 452 ? 1.543 -14.450 26.619 1.00 83.88 452 VAL A N 1
ATOM 3551 C CA . VAL A 1 452 ? 0.899 -15.352 27.578 1.00 83.88 452 VAL A CA 1
ATOM 3552 C C . VAL A 1 452 ? 1.652 -16.680 27.701 1.00 83.88 452 VAL A C 1
ATOM 3554 O O . VAL A 1 452 ? 1.944 -17.116 28.814 1.00 83.88 452 VAL A O 1
ATOM 3557 N N . GLU A 1 453 ? 2.019 -17.298 26.576 1.00 82.12 453 GLU A N 1
ATOM 3558 C CA . GLU A 1 453 ? 2.787 -18.551 26.557 1.00 82.12 453 GLU A CA 1
ATOM 3559 C C . GLU A 1 453 ? 4.154 -18.394 27.240 1.00 82.12 453 GLU A C 1
ATOM 3561 O O . GLU A 1 453 ? 4.591 -19.279 27.978 1.00 82.12 453 GLU A O 1
ATOM 3566 N N . SER A 1 454 ? 4.817 -17.244 27.062 1.00 79.19 454 SER A N 1
ATOM 3567 C CA . SER A 1 454 ? 6.106 -16.971 27.707 1.00 79.19 454 SER A CA 1
ATOM 3568 C C . SER A 1 454 ? 6.010 -16.904 29.237 1.00 79.19 454 SER A C 1
ATOM 3570 O O . SER A 1 454 ? 6.936 -17.341 29.919 1.00 79.19 454 SER A O 1
ATOM 3572 N N . GLN A 1 455 ? 4.884 -16.424 29.779 1.00 73.69 455 GLN A N 1
ATOM 3573 C CA . GLN A 1 455 ? 4.662 -16.334 31.226 1.00 73.69 455 GLN A CA 1
ATOM 3574 C C . GLN A 1 455 ? 4.382 -17.707 31.862 1.00 73.69 455 GLN A C 1
ATOM 3576 O O . GLN A 1 455 ? 4.707 -17.924 33.023 1.00 73.69 455 GLN A O 1
ATOM 3581 N N . GLN A 1 456 ? 3.837 -18.672 31.112 1.00 65.75 456 GLN A N 1
ATOM 3582 C CA . GLN A 1 456 ? 3.548 -20.023 31.626 1.00 65.75 456 GLN A CA 1
ATOM 3583 C C . GLN A 1 456 ? 4.805 -20.886 31.850 1.00 65.75 456 GLN A C 1
ATOM 3585 O O . GLN A 1 456 ? 4.771 -21.840 32.636 1.00 65.75 456 GLN A O 1
ATOM 3590 N N . CYS A 1 457 ? 5.912 -20.563 31.172 1.00 52.12 457 CYS A N 1
ATOM 3591 C CA . CYS A 1 457 ? 7.193 -21.267 31.295 1.00 52.12 457 CYS A CA 1
ATOM 3592 C C . CYS A 1 457 ? 8.027 -20.821 32.508 1.00 52.12 457 CYS A C 1
ATOM 3594 O O . CYS A 1 457 ? 8.877 -21.586 32.968 1.00 52.12 457 CYS A O 1
ATOM 3596 N N . ASP A 1 458 ? 7.794 -19.622 33.049 1.00 50.00 458 ASP A N 1
ATOM 3597 C CA . ASP A 1 458 ? 8.519 -19.109 34.213 1.00 50.00 458 ASP A CA 1
ATOM 3598 C C . ASP A 1 458 ? 7.800 -19.501 35.516 1.00 50.00 458 ASP A C 1
ATOM 3600 O O . ASP A 1 458 ? 7.052 -18.738 36.120 1.00 50.00 458 ASP A O 1
ATOM 3604 N N . GLN A 1 459 ? 8.011 -20.743 35.960 1.00 48.28 459 GLN A N 1
ATOM 3605 C CA . GLN A 1 459 ? 7.372 -21.302 37.163 1.00 48.28 459 GLN A CA 1
ATOM 3606 C C . GLN A 1 459 ? 7.825 -20.637 38.482 1.00 48.28 459 GLN A C 1
ATOM 3608 O O . GLN A 1 459 ? 7.357 -21.022 39.553 1.00 48.28 459 GLN A O 1
ATOM 3613 N N . SER A 1 460 ? 8.743 -19.664 38.436 1.00 45.25 460 SER A N 1
ATOM 3614 C CA . SER A 1 460 ? 9.402 -19.102 39.619 1.00 45.25 460 SER A CA 1
ATOM 3615 C C . SER A 1 460 ? 8.751 -17.825 40.180 1.00 45.25 460 SER A C 1
ATOM 3617 O O . SER A 1 460 ? 9.023 -17.465 41.326 1.00 45.25 460 SER A O 1
ATOM 3619 N N . SER A 1 461 ? 7.858 -17.168 39.429 1.00 47.78 461 SER A N 1
ATOM 3620 C CA . SER A 1 461 ? 7.354 -15.813 39.724 1.00 47.78 461 SER A CA 1
ATOM 3621 C C . SER A 1 461 ? 5.895 -15.732 40.211 1.00 47.78 461 SER A C 1
ATOM 3623 O O . SER A 1 461 ? 5.386 -14.640 40.451 1.00 47.78 461 SER A O 1
ATOM 3625 N N . GLY A 1 462 ? 5.221 -16.862 40.456 1.00 48.97 462 GLY A N 1
ATOM 3626 C CA . GLY A 1 462 ? 3.957 -16.901 41.214 1.00 48.97 462 GLY A CA 1
ATOM 3627 C C . GLY A 1 462 ? 2.700 -16.362 40.510 1.00 48.97 462 GLY A C 1
ATOM 3628 O O . GLY A 1 462 ? 1.635 -16.365 41.123 1.00 48.97 462 GLY A O 1
ATOM 3629 N N . GLY A 1 463 ? 2.780 -15.949 39.242 1.00 54.72 463 GLY A N 1
ATOM 3630 C CA . GLY A 1 463 ? 1.625 -15.545 38.431 1.00 54.72 463 GLY A CA 1
ATOM 3631 C C . GLY A 1 463 ? 1.339 -16.552 37.320 1.00 54.72 463 GLY A C 1
ATOM 3632 O O . GLY A 1 463 ? 1.862 -16.413 36.221 1.00 54.72 463 GLY A O 1
ATOM 3633 N N . TYR A 1 464 ? 0.524 -17.577 37.583 1.00 62.34 464 TYR A N 1
ATOM 3634 C CA . TYR A 1 464 ? 0.109 -18.514 36.533 1.00 62.34 464 TYR A CA 1
ATOM 3635 C C . TYR A 1 464 ? -1.172 -17.999 35.872 1.00 62.34 464 TYR A C 1
ATOM 3637 O O . TYR A 1 464 ? -2.242 -18.039 36.473 1.00 62.34 464 TYR A O 1
ATOM 3645 N N . TRP A 1 465 ? -1.068 -17.500 34.641 1.00 72.00 465 TRP A N 1
ATOM 3646 C CA . TRP A 1 465 ? -2.226 -17.129 33.831 1.00 72.00 465 TRP A CA 1
ATOM 3647 C C . TRP A 1 465 ? -2.704 -18.340 33.029 1.00 72.00 465 TRP A C 1
ATOM 3649 O O . TRP A 1 465 ? -2.076 -18.732 32.041 1.00 72.00 465 TRP A O 1
ATOM 3659 N N . ASN A 1 466 ? -3.834 -18.929 33.412 1.00 76.25 466 ASN A N 1
ATOM 3660 C CA . ASN A 1 466 ? -4.494 -19.943 32.593 1.00 76.25 466 ASN A CA 1
ATOM 3661 C C . ASN A 1 466 ? -5.391 -19.245 31.558 1.00 76.25 466 ASN A C 1
ATOM 3663 O O . ASN A 1 466 ? -6.591 -19.048 31.768 1.00 76.25 466 ASN A O 1
ATOM 3667 N N . VAL A 1 467 ? -4.784 -18.777 30.465 1.00 80.00 467 VAL A N 1
ATOM 3668 C CA . VAL A 1 467 ? -5.487 -17.971 29.462 1.00 80.00 467 VAL A CA 1
ATOM 3669 C C . VAL A 1 467 ? -6.219 -18.848 28.459 1.00 80.00 467 VAL A C 1
ATOM 3671 O O . VAL A 1 467 ? -5.628 -19.675 27.766 1.00 80.00 467 VAL A O 1
ATOM 3674 N N . LYS A 1 468 ? -7.517 -18.594 28.314 1.00 82.00 468 LYS A N 1
ATOM 3675 C CA . LYS A 1 468 ? -8.364 -19.169 27.276 1.00 82.00 468 LYS A CA 1
ATOM 3676 C C . LYS A 1 468 ? -8.678 -18.104 26.229 1.00 82.00 468 LYS A C 1
ATOM 3678 O O . LYS A 1 468 ? -9.478 -17.201 26.476 1.00 82.00 468 LYS A O 1
ATOM 3683 N N . MET A 1 469 ? -8.078 -18.232 25.049 1.00 79.94 469 MET A N 1
ATOM 3684 C CA . MET A 1 469 ? -8.444 -17.413 23.891 1.00 79.94 469 MET A CA 1
ATOM 3685 C C . MET A 1 469 ? -9.819 -17.842 23.368 1.00 79.94 469 MET A C 1
ATOM 3687 O O . MET A 1 469 ? -10.074 -19.033 23.176 1.00 79.94 469 MET A O 1
ATOM 3691 N N . VAL A 1 470 ? -10.705 -16.878 23.135 1.00 75.19 470 VAL A N 1
ATOM 3692 C CA . VAL A 1 470 ? -12.048 -17.102 22.591 1.00 75.19 470 VAL A CA 1
ATOM 3693 C C . VAL A 1 470 ? -12.155 -16.469 21.210 1.00 75.19 470 VAL A C 1
ATOM 3695 O O . VAL A 1 470 ? -11.653 -15.366 20.976 1.00 75.19 470 VAL A O 1
ATOM 3698 N N . SER A 1 471 ? -12.806 -17.177 20.283 1.00 69.25 471 SER A N 1
ATOM 3699 C CA . SER A 1 471 ? -12.955 -16.714 18.906 1.00 69.25 471 SER A CA 1
ATOM 3700 C C . SER A 1 471 ? -13.727 -15.397 18.843 1.00 69.25 471 SER A C 1
ATOM 3702 O O . SER A 1 471 ? -14.733 -15.200 19.527 1.00 69.25 471 SER A O 1
ATOM 3704 N N . CYS A 1 472 ? -13.284 -14.504 17.958 1.00 65.00 472 CYS A N 1
ATOM 3705 C CA . CYS A 1 472 ? -13.954 -13.232 17.694 1.00 65.00 472 CYS A CA 1
ATOM 3706 C C . CYS A 1 472 ? -15.387 -13.389 17.156 1.00 65.00 472 CYS A C 1
ATOM 3708 O O . CYS A 1 472 ? -16.213 -12.489 17.323 1.00 65.00 472 CYS A O 1
ATOM 3710 N N . ASP A 1 473 ? -15.685 -14.543 16.556 1.00 66.56 473 ASP A N 1
ATOM 3711 C CA . ASP A 1 473 ? -16.980 -14.875 15.964 1.00 66.56 473 ASP A CA 1
ATOM 3712 C C . ASP A 1 473 ? -18.049 -15.259 16.993 1.00 66.56 473 ASP A C 1
ATOM 3714 O O . ASP A 1 473 ? -19.242 -15.209 16.685 1.00 66.56 473 ASP A O 1
ATOM 3718 N N . ASP A 1 474 ? -17.636 -15.590 18.217 1.00 69.50 474 ASP A N 1
ATOM 3719 C CA . ASP A 1 474 ? -18.537 -16.051 19.277 1.00 69.50 474 ASP A CA 1
ATOM 3720 C C . ASP A 1 474 ? -19.169 -14.884 20.059 1.00 69.50 474 ASP A C 1
ATOM 3722 O O . ASP A 1 474 ? -20.039 -15.086 20.911 1.00 69.50 474 ASP A O 1
ATOM 3726 N N . ILE A 1 475 ? -18.761 -13.641 19.768 1.00 76.69 475 ILE A N 1
ATOM 3727 C CA . ILE A 1 475 ? -19.188 -12.450 20.506 1.00 76.69 475 ILE A CA 1
ATOM 3728 C C . ILE A 1 475 ? -20.078 -11.552 19.636 1.00 76.69 475 ILE A C 1
ATOM 3730 O O . ILE A 1 475 ? -19.593 -10.930 18.683 1.00 76.69 475 ILE A O 1
ATOM 3734 N N . PRO A 1 476 ? -21.347 -11.331 20.018 1.00 82.75 476 PRO A N 1
ATOM 3735 C CA . PRO A 1 476 ? -22.265 -10.494 19.258 1.00 82.75 476 PRO A CA 1
ATOM 3736 C C . PRO A 1 476 ? -21.753 -9.071 19.098 1.00 82.75 476 PRO A C 1
ATOM 3738 O O . PRO A 1 476 ? -21.532 -8.366 20.082 1.00 82.75 476 PRO A O 1
ATOM 3741 N N . ILE A 1 477 ? -21.629 -8.616 17.854 1.00 86.69 477 ILE A N 1
ATOM 3742 C CA . ILE A 1 477 ? -21.193 -7.250 17.525 1.00 86.69 477 ILE A CA 1
ATOM 3743 C C . ILE A 1 477 ? -22.249 -6.172 17.796 1.00 86.69 477 ILE A C 1
ATOM 3745 O O . ILE A 1 477 ? -22.047 -5.003 17.475 1.00 86.69 477 ILE A O 1
ATOM 3749 N N . PHE A 1 478 ? -23.391 -6.564 18.350 1.00 82.94 478 PHE A N 1
ATOM 3750 C CA . PHE A 1 478 ? -24.541 -5.709 18.567 1.00 82.94 478 PHE A CA 1
ATOM 3751 C C . PHE A 1 478 ? -25.121 -5.914 19.963 1.00 82.94 478 PHE A C 1
ATOM 3753 O O . PHE A 1 478 ? -25.054 -7.004 20.535 1.00 82.94 478 PHE A O 1
ATOM 3760 N N . VAL A 1 479 ? -25.757 -4.866 20.473 1.00 80.56 479 VAL A N 1
ATOM 3761 C CA . VAL A 1 479 ? -26.470 -4.870 21.749 1.00 80.56 479 VAL A CA 1
ATOM 3762 C C . VAL A 1 479 ? -27.920 -4.459 21.564 1.00 80.56 479 VAL A C 1
ATOM 3764 O O . VAL A 1 479 ? -28.251 -3.646 20.700 1.00 80.56 479 VAL A O 1
ATOM 3767 N N . ALA A 1 480 ? -28.805 -5.048 22.368 1.00 71.31 480 ALA A N 1
ATOM 3768 C CA . ALA A 1 480 ? -30.204 -4.649 22.408 1.00 71.31 480 ALA A CA 1
ATOM 3769 C C . ALA A 1 480 ? -30.324 -3.338 23.190 1.00 71.31 480 ALA A C 1
ATOM 3771 O O . ALA A 1 480 ? -30.044 -3.310 24.388 1.00 71.31 480 ALA A O 1
ATOM 3772 N N . ARG A 1 481 ? -30.787 -2.264 22.547 1.00 64.44 481 ARG A N 1
ATOM 3773 C CA . ARG A 1 481 ? -31.175 -1.042 23.256 1.00 64.44 481 ARG A CA 1
ATOM 3774 C C . ARG A 1 481 ? -32.666 -1.095 23.572 1.00 64.44 481 ARG A C 1
ATOM 3776 O O . ARG A 1 481 ? -33.499 -1.282 22.682 1.00 64.44 481 ARG A O 1
ATOM 3783 N N . ARG A 1 482 ? -33.018 -0.934 24.851 1.00 53.44 482 ARG A N 1
ATOM 3784 C CA . ARG A 1 482 ? -34.412 -0.713 25.259 1.00 53.44 482 ARG A CA 1
ATOM 3785 C C . ARG A 1 482 ? -34.786 0.721 24.899 1.00 53.44 482 ARG A C 1
ATOM 3787 O O . ARG A 1 482 ? -34.257 1.653 25.489 1.00 53.44 482 ARG A O 1
ATOM 3794 N N . VAL A 1 483 ? -35.671 0.880 23.917 1.00 45.84 483 VAL A N 1
ATOM 3795 C CA . VAL A 1 483 ? -36.199 2.193 23.503 1.00 45.84 483 VAL A CA 1
ATOM 3796 C C . VAL A 1 483 ? -37.477 2.535 24.288 1.00 45.84 483 VAL A C 1
ATOM 3798 O O . VAL A 1 483 ? -37.721 3.699 24.580 1.00 45.84 483 VAL A O 1
ATOM 3801 N N . SER A 1 484 ? -38.248 1.525 24.711 1.00 45.09 484 SER A N 1
ATOM 3802 C CA . SER A 1 484 ? -39.370 1.610 25.663 1.00 45.09 484 SER A CA 1
ATOM 3803 C C . SER A 1 484 ? -39.813 0.193 26.079 1.00 45.09 484 SER A C 1
ATOM 3805 O O . SER A 1 484 ? -39.323 -0.791 25.521 1.00 45.09 484 SER A O 1
ATOM 3807 N N . SER A 1 485 ? -40.727 0.061 27.050 1.00 46.00 485 SER A N 1
ATOM 3808 C CA . SER A 1 485 ? -41.287 -1.230 27.504 1.00 46.00 485 SER A CA 1
ATOM 3809 C C . SER A 1 485 ? -42.164 -1.948 26.468 1.00 46.00 485 SER A C 1
ATOM 3811 O O . SER A 1 485 ? -42.471 -3.120 26.658 1.00 46.00 485 SER A O 1
ATOM 3813 N N . GLU A 1 486 ? -42.554 -1.275 25.382 1.00 39.06 486 GLU A N 1
ATOM 3814 C CA . GLU A 1 486 ? -43.580 -1.754 24.438 1.00 39.06 486 GLU A CA 1
ATOM 3815 C C . GLU A 1 486 ? -43.055 -2.018 23.015 1.00 39.06 486 GLU A C 1
ATOM 3817 O O . GLU A 1 486 ? -43.819 -2.407 22.137 1.00 39.06 486 GLU A O 1
ATOM 3822 N N . SER A 1 487 ? -41.749 -1.852 22.765 1.00 39.94 487 SER A N 1
ATOM 3823 C CA . SER A 1 487 ? -41.138 -2.103 21.447 1.00 39.94 487 SER A CA 1
ATOM 3824 C C . SER A 1 487 ? -40.070 -3.199 21.538 1.00 39.94 487 SER A C 1
ATOM 3826 O O . SER A 1 487 ? -39.213 -3.112 22.423 1.00 39.94 487 SER A O 1
ATOM 3828 N N . PRO A 1 488 ? -40.039 -4.206 20.638 1.00 45.59 488 PRO A N 1
ATOM 3829 C CA . PRO A 1 488 ? -38.913 -5.134 20.570 1.00 45.59 488 PRO A CA 1
ATOM 3830 C C . PRO A 1 488 ? -37.610 -4.348 20.355 1.00 45.59 488 PRO A C 1
ATOM 3832 O O . PRO A 1 488 ? -37.557 -3.417 19.551 1.00 45.59 488 PRO A O 1
ATOM 3835 N N . GLY A 1 489 ? -36.580 -4.692 21.136 1.00 57.38 489 GLY A N 1
ATOM 3836 C CA . GLY A 1 489 ? -35.348 -3.911 21.257 1.00 57.38 489 GLY A CA 1
ATOM 3837 C C . GLY A 1 489 ? -34.671 -3.661 19.912 1.00 57.38 489 GLY A C 1
ATOM 3838 O O . GLY A 1 489 ? -34.388 -4.595 19.162 1.00 57.38 489 GLY A O 1
ATOM 3839 N N . VAL A 1 490 ? -34.387 -2.394 19.613 1.00 62.09 490 VAL A N 1
ATOM 3840 C CA . VAL A 1 490 ? -33.582 -2.026 18.448 1.00 62.09 490 VAL A CA 1
ATOM 3841 C C . VAL A 1 490 ? -32.149 -2.467 18.732 1.00 62.09 490 VAL A C 1
ATOM 3843 O O . VAL A 1 490 ? -31.538 -2.026 19.706 1.00 62.09 490 VAL A O 1
ATOM 3846 N N . PHE A 1 491 ? -31.618 -3.365 17.904 1.00 73.06 491 PHE A N 1
ATOM 3847 C CA . PHE A 1 491 ? -30.219 -3.768 17.985 1.00 73.06 491 PHE A CA 1
ATOM 3848 C C . PHE A 1 491 ? -29.338 -2.716 17.309 1.00 73.06 491 PHE A C 1
ATOM 3850 O O . PHE A 1 491 ? -29.582 -2.352 16.158 1.00 73.06 491 PHE A O 1
ATOM 3857 N N . SER A 1 492 ? -28.310 -2.245 18.011 1.00 82.25 492 SER A N 1
ATOM 3858 C CA . SER A 1 492 ? -27.282 -1.353 17.466 1.00 82.25 492 SER A CA 1
ATOM 3859 C C . SER A 1 492 ? -25.912 -2.003 17.569 1.00 82.25 492 SER A C 1
ATOM 3861 O O . SER A 1 492 ? -25.690 -2.824 18.457 1.00 82.25 492 SER A O 1
ATOM 3863 N N . LEU A 1 493 ? -24.984 -1.612 16.696 1.00 89.88 493 LEU A N 1
ATOM 3864 C CA . LEU A 1 493 ? -23.580 -1.999 16.838 1.00 89.88 493 LEU A CA 1
ATOM 3865 C C . LEU A 1 493 ? -23.034 -1.536 18.198 1.00 89.88 493 LEU A C 1
ATOM 3867 O O . LEU A 1 493 ? -23.403 -0.461 18.675 1.00 89.88 493 LEU A O 1
ATOM 3871 N N . ARG A 1 494 ? -22.193 -2.369 18.818 1.00 90.81 494 ARG A N 1
ATOM 3872 C CA . ARG A 1 494 ? -21.577 -2.086 20.122 1.00 90.81 494 ARG A CA 1
ATOM 3873 C C . ARG A 1 494 ? -20.460 -1.047 19.992 1.00 90.81 494 ARG A C 1
ATOM 3875 O O . ARG A 1 494 ? -19.628 -1.162 19.091 1.00 90.81 494 ARG A O 1
ATO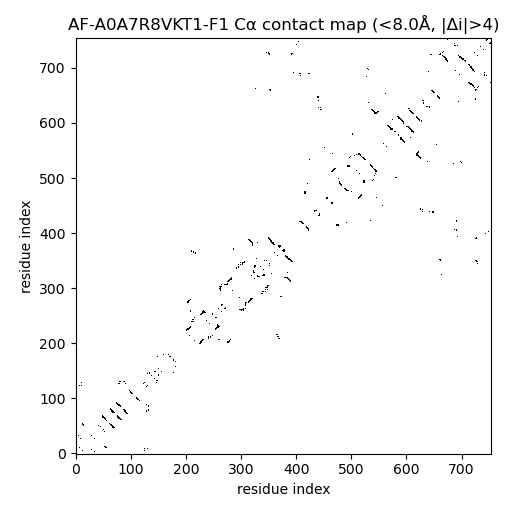M 3882 N N . GLY A 1 495 ? -20.405 -0.076 20.900 1.00 89.69 495 GLY A N 1
ATOM 3883 C CA . GLY A 1 495 ? -19.345 0.937 20.955 1.00 89.69 495 GLY A CA 1
ATOM 3884 C C . GLY A 1 495 ? -18.075 0.473 21.674 1.00 89.69 495 GLY A C 1
ATOM 3885 O O . GLY A 1 495 ? -17.016 1.065 21.501 1.00 89.69 495 GLY A O 1
ATOM 3886 N N . SER A 1 496 ? -18.157 -0.611 22.446 1.00 89.56 496 SER A N 1
ATOM 3887 C CA . SER A 1 496 ? -17.033 -1.208 23.176 1.00 89.56 496 SER A CA 1
ATOM 3888 C C . SER A 1 496 ? -17.274 -2.700 23.412 1.00 89.56 496 SER A C 1
ATOM 3890 O O . SER A 1 496 ? -18.425 -3.141 23.495 1.00 89.56 496 SER A O 1
ATOM 3892 N N . LEU A 1 497 ? -16.205 -3.487 23.569 1.00 89.81 497 LEU A N 1
ATOM 3893 C CA . LEU A 1 497 ? -16.304 -4.858 24.085 1.00 89.81 497 LEU A CA 1
ATOM 3894 C C . LEU A 1 497 ? -16.821 -4.916 25.534 1.00 89.81 497 LEU A C 1
ATOM 3896 O O . LEU A 1 497 ? -17.310 -5.959 25.957 1.00 89.81 497 LEU A O 1
ATOM 3900 N N . LEU A 1 498 ? -16.826 -3.805 26.276 1.00 87.94 498 LEU A N 1
ATOM 3901 C CA . LEU A 1 498 ? -17.494 -3.746 27.581 1.00 87.94 498 LEU A CA 1
ATOM 3902 C C . LEU A 1 498 ? -19.019 -3.914 27.489 1.00 87.94 498 LEU A C 1
ATOM 3904 O O . LEU A 1 498 ? -19.650 -4.404 28.423 1.00 87.94 498 LEU A O 1
ATOM 3908 N N . GLU A 1 499 ? -19.635 -3.585 26.351 1.00 87.00 499 GLU A N 1
ATOM 3909 C CA . GLU A 1 499 ? -21.092 -3.692 26.189 1.00 87.00 499 GLU A CA 1
ATOM 3910 C C . GLU A 1 499 ? -21.595 -5.146 26.135 1.00 87.00 499 GLU A C 1
ATOM 3912 O O . GLU A 1 499 ? -22.800 -5.389 26.202 1.00 87.00 499 GLU A O 1
ATOM 3917 N N . VAL A 1 500 ? -20.693 -6.129 26.029 1.00 84.44 500 VAL A N 1
ATOM 3918 C CA . VAL A 1 500 ? -21.041 -7.559 26.053 1.00 84.44 500 VAL A CA 1
ATOM 3919 C C . VAL A 1 500 ? -20.755 -8.227 27.400 1.00 84.44 500 VAL A C 1
ATOM 3921 O O . VAL A 1 500 ? -20.908 -9.445 27.508 1.00 84.44 500 VAL A O 1
ATOM 3924 N N . LEU A 1 501 ? -20.396 -7.456 28.435 1.00 86.06 501 LEU A N 1
ATOM 3925 C CA . LEU A 1 501 ? -20.042 -7.983 29.756 1.00 86.06 501 LEU A CA 1
ATOM 3926 C C . LEU A 1 501 ? -21.100 -8.912 30.350 1.00 86.06 501 LEU A C 1
ATOM 3928 O O . LEU A 1 501 ? -20.746 -9.973 30.852 1.00 86.06 501 LEU A O 1
ATOM 3932 N N . GLU A 1 502 ? -22.392 -8.595 30.219 1.00 82.62 502 GLU A N 1
ATOM 3933 C CA . GLU A 1 502 ? -23.473 -9.459 30.728 1.00 82.62 502 GLU A CA 1
ATOM 3934 C C . GLU A 1 502 ? -23.473 -10.870 30.116 1.00 82.62 502 GLU A C 1
ATOM 3936 O O . GLU A 1 502 ? -24.017 -11.795 30.711 1.00 82.62 502 GLU A O 1
ATOM 3941 N N . ARG A 1 503 ? -22.875 -11.053 28.932 1.00 81.25 503 ARG A N 1
ATOM 3942 C CA . ARG A 1 503 ? -22.765 -12.364 28.277 1.00 81.25 503 ARG A CA 1
ATOM 3943 C C . ARG A 1 503 ? -21.501 -13.119 28.663 1.00 81.25 503 ARG A C 1
ATOM 3945 O O . ARG A 1 503 ? -21.535 -14.343 28.692 1.00 81.25 503 ARG A O 1
ATOM 3952 N N . VAL A 1 504 ? -20.404 -12.409 28.926 1.00 84.06 504 VAL A N 1
ATOM 3953 C CA . VAL A 1 504 ? -19.095 -13.030 29.192 1.00 84.06 504 VAL A CA 1
ATOM 3954 C C . VAL A 1 504 ? -18.805 -13.204 30.681 1.00 84.06 504 VAL A C 1
ATOM 3956 O O . VAL A 1 504 ? -18.136 -14.163 31.047 1.00 84.06 504 VAL A O 1
ATOM 3959 N N . LEU A 1 505 ? -19.347 -12.348 31.554 1.00 85.00 505 LEU A N 1
ATOM 3960 C CA . LEU A 1 505 ? -19.188 -12.461 33.009 1.00 85.00 505 LEU A CA 1
ATOM 3961 C C . LEU A 1 505 ? -19.703 -13.793 33.577 1.00 85.00 505 LEU A C 1
ATOM 3963 O O . LEU A 1 505 ? -19.006 -14.376 34.403 1.00 85.00 505 LEU A O 1
ATOM 3967 N N . PRO A 1 506 ? -20.856 -14.339 33.133 1.00 83.94 506 PRO A N 1
ATOM 3968 C CA . PRO A 1 506 ? -21.304 -15.658 33.582 1.00 83.94 506 PRO A CA 1
ATOM 3969 C C . PRO A 1 506 ? -20.384 -16.814 33.161 1.00 83.94 506 PRO A C 1
ATOM 3971 O O . PRO A 1 506 ? -20.530 -17.912 33.685 1.00 83.94 506 PRO A O 1
ATOM 3974 N N . LEU A 1 507 ? -19.476 -16.587 32.205 1.00 79.25 507 LEU A N 1
ATOM 3975 C CA . LEU A 1 507 ? -18.513 -17.583 31.725 1.00 79.25 507 LEU A CA 1
ATOM 3976 C C . LEU A 1 507 ? -17.197 -17.561 32.513 1.00 79.25 507 LEU A C 1
ATOM 3978 O O . LEU A 1 507 ? -16.340 -18.407 32.264 1.00 79.25 507 LEU A O 1
ATOM 3982 N N . VAL A 1 508 ? -17.017 -16.602 33.429 1.00 79.25 508 VAL A N 1
ATOM 3983 C CA . VAL A 1 508 ? -15.867 -16.582 34.338 1.00 79.25 508 VAL A CA 1
ATOM 3984 C C . VAL A 1 508 ? -15.992 -17.791 35.264 1.00 79.25 508 VAL A C 1
ATOM 3986 O O . VAL A 1 508 ? -16.939 -17.885 36.044 1.00 79.25 508 VAL A O 1
ATOM 3989 N N . GLY A 1 509 ? -15.075 -18.747 35.105 1.00 71.94 509 GLY A N 1
ATOM 3990 C CA . GLY A 1 509 ? -15.043 -19.970 35.901 1.00 71.94 509 GLY A CA 1
ATOM 3991 C C . GLY A 1 509 ? -14.638 -19.718 37.354 1.00 71.94 509 GLY A C 1
ATOM 3992 O O . GLY A 1 509 ? -14.207 -18.628 37.715 1.00 71.94 509 GLY A O 1
ATOM 3993 N N . GLU A 1 510 ? -14.746 -20.758 38.181 1.00 74.88 510 GLU A N 1
ATOM 3994 C CA . GLU A 1 510 ? -14.326 -20.719 39.592 1.00 74.88 510 GLU A CA 1
ATOM 3995 C C . GLU A 1 510 ? -12.799 -20.768 39.770 1.00 74.88 510 GLU A C 1
ATOM 3997 O O . GLU A 1 510 ? -12.300 -20.509 40.862 1.00 74.88 510 GLU A O 1
ATOM 4002 N N . ASP A 1 511 ? -12.051 -21.112 38.714 1.00 79.81 511 ASP A N 1
ATOM 4003 C CA . ASP A 1 511 ? -10.590 -21.143 38.737 1.00 79.81 511 ASP A CA 1
ATOM 4004 C C . ASP A 1 511 ? -10.034 -19.709 38.861 1.00 79.81 511 ASP A C 1
ATOM 4006 O O . ASP A 1 511 ? -10.151 -18.920 37.915 1.00 79.81 511 ASP A O 1
ATOM 4010 N N . PRO A 1 512 ? -9.389 -19.356 39.991 1.00 78.00 512 PRO A N 1
ATOM 4011 C CA . PRO A 1 512 ? -8.893 -18.005 40.226 1.00 78.00 512 PRO A CA 1
ATOM 4012 C C . PRO A 1 512 ? -7.731 -17.624 39.296 1.00 78.00 512 PRO A C 1
ATOM 4014 O O . PRO A 1 512 ? -7.403 -16.446 39.176 1.00 78.00 512 PRO A O 1
ATOM 4017 N N . THR A 1 513 ? -7.108 -18.602 38.634 1.00 77.31 513 THR A N 1
ATOM 4018 C CA . THR A 1 513 ? -6.000 -18.395 37.689 1.00 77.31 513 THR A CA 1
ATOM 4019 C C . THR A 1 513 ? -6.472 -18.238 36.244 1.00 77.31 513 THR A C 1
ATOM 4021 O O . THR A 1 513 ? -5.702 -17.814 35.377 1.00 77.31 513 THR A O 1
ATOM 4024 N N . GLN A 1 514 ? -7.739 -18.561 35.964 1.00 82.62 514 GLN A N 1
ATOM 4025 C CA . GLN A 1 514 ? -8.274 -18.529 34.613 1.00 82.62 514 GLN A CA 1
ATOM 4026 C C . GLN A 1 514 ? -8.581 -17.100 34.159 1.00 82.62 514 GLN A C 1
ATOM 4028 O O . GLN A 1 514 ? -9.278 -16.335 34.831 1.00 82.62 514 GLN A O 1
ATOM 4033 N N . VAL A 1 515 ? -8.114 -16.767 32.955 1.00 87.06 515 VAL A N 1
ATOM 4034 C CA . VAL A 1 515 ? -8.474 -15.533 32.252 1.00 87.06 515 VAL A CA 1
ATOM 4035 C C . VAL A 1 515 ? -8.997 -15.880 30.872 1.00 87.06 515 VAL A C 1
ATOM 4037 O O . VAL A 1 515 ? -8.353 -16.586 30.106 1.00 87.06 515 VAL A O 1
ATOM 4040 N N . SER A 1 516 ? -10.173 -15.375 30.526 1.00 88.25 516 SER A N 1
ATOM 4041 C CA . SER A 1 516 ? -10.688 -15.468 29.163 1.00 88.25 516 SER A CA 1
ATOM 4042 C C . SER A 1 516 ? -10.325 -14.207 28.393 1.00 88.25 516 SER A C 1
ATOM 4044 O O . SER A 1 516 ? -10.484 -13.100 28.907 1.00 88.25 516 SER A O 1
ATOM 4046 N N . VAL A 1 517 ? -9.844 -14.371 27.163 1.00 89.62 517 VAL A N 1
ATOM 4047 C CA . VAL A 1 517 ? -9.463 -13.254 26.296 1.00 89.62 517 VAL A CA 1
ATOM 4048 C C . VAL A 1 517 ? -10.249 -13.311 25.001 1.00 89.62 517 VAL A C 1
ATOM 4050 O O . VAL A 1 517 ? -10.370 -14.352 24.360 1.00 89.62 517 VAL A O 1
ATOM 4053 N N . TYR A 1 518 ? -10.783 -12.161 24.627 1.00 89.88 518 TYR A N 1
ATOM 4054 C CA . TYR A 1 518 ? -11.734 -11.974 23.554 1.00 89.88 518 TYR A CA 1
ATOM 4055 C C . TYR A 1 518 ? -11.227 -10.870 22.629 1.00 89.88 518 TYR A C 1
ATOM 4057 O O . TYR A 1 518 ? -10.975 -9.755 23.078 1.00 89.88 518 TYR A O 1
ATOM 4065 N N . CYS A 1 519 ? -11.128 -11.141 21.332 1.00 90.44 519 CYS A N 1
ATOM 4066 C CA . CYS A 1 519 ? -10.795 -10.118 20.340 1.00 90.44 519 CYS A CA 1
ATOM 4067 C C . CYS A 1 519 ? -12.035 -9.767 19.521 1.00 90.44 519 CYS A C 1
ATOM 4069 O O . CYS A 1 519 ? -12.815 -10.644 19.157 1.00 90.44 519 CYS A O 1
ATOM 4071 N N . GLY A 1 520 ? -12.233 -8.497 19.185 1.00 91.00 520 GLY A N 1
ATOM 4072 C CA . GLY A 1 520 ? -13.362 -8.115 18.347 1.00 91.00 520 GLY A CA 1
ATOM 4073 C C . GLY A 1 520 ? -13.368 -6.650 17.957 1.00 91.00 520 GLY A C 1
ATOM 4074 O O . GLY A 1 520 ? -12.633 -5.836 18.504 1.00 91.00 520 GLY A O 1
ATOM 4075 N N . LEU A 1 521 ? -14.225 -6.313 16.996 1.00 92.88 521 LEU A N 1
ATOM 4076 C CA . LEU A 1 521 ? -14.445 -4.924 16.607 1.00 92.88 521 LEU A CA 1
ATOM 4077 C C . LEU A 1 521 ? -15.431 -4.241 17.562 1.00 92.88 521 LEU A C 1
ATOM 4079 O O . LEU A 1 521 ? -16.453 -4.832 17.937 1.00 92.88 521 LEU A O 1
ATOM 4083 N N . SER A 1 522 ? -15.137 -2.994 17.909 1.00 92.75 522 SER A N 1
ATOM 4084 C CA . SER A 1 522 ? -16.102 -2.002 18.381 1.00 92.75 522 SER A CA 1
ATOM 4085 C C . SER A 1 522 ? -16.380 -0.980 17.278 1.00 92.75 522 SER A C 1
ATOM 4087 O O . SER A 1 522 ? -15.590 -0.854 16.342 1.00 92.75 522 SER A O 1
ATOM 4089 N N . PHE A 1 523 ? -17.515 -0.284 17.347 1.00 93.81 523 PHE A N 1
ATOM 4090 C CA . PHE A 1 523 ? -17.983 0.603 16.282 1.00 93.81 523 PHE A CA 1
ATOM 4091 C C . PHE A 1 523 ? -18.301 1.998 16.816 1.00 93.81 523 PHE A C 1
ATOM 4093 O O . PHE A 1 523 ? -19.198 2.175 17.642 1.00 93.81 523 PHE A O 1
ATOM 4100 N N . ASN A 1 524 ? -17.585 2.995 16.302 1.00 92.56 524 ASN A N 1
ATOM 4101 C CA . ASN A 1 524 ? -17.808 4.396 16.630 1.00 92.56 524 ASN A CA 1
ATOM 4102 C C . ASN A 1 524 ? -18.885 4.982 15.713 1.00 92.56 524 ASN A C 1
ATOM 4104 O O . ASN A 1 524 ? -18.842 4.745 14.506 1.00 92.56 524 ASN A O 1
ATOM 4108 N N . PRO A 1 525 ? -19.810 5.811 16.226 1.00 90.94 525 PRO A N 1
ATOM 4109 C CA . PRO A 1 525 ? -20.717 6.560 15.370 1.00 90.94 525 PRO A CA 1
ATOM 4110 C C . PRO A 1 525 ? -19.949 7.406 14.349 1.00 90.94 525 PRO A C 1
ATOM 4112 O O . PRO A 1 525 ? -18.962 8.063 14.679 1.00 90.94 525 PRO A O 1
ATOM 4115 N N . THR A 1 526 ? -20.442 7.452 13.112 1.00 92.06 526 THR A N 1
ATOM 4116 C CA . THR A 1 526 ? -19.913 8.373 12.100 1.00 92.06 526 THR A CA 1
ATOM 4117 C C . THR A 1 526 ? -20.097 9.815 12.560 1.00 92.06 526 THR A C 1
ATOM 4119 O O . THR A 1 526 ? -21.203 10.208 12.938 1.00 92.06 526 THR A O 1
ATOM 4122 N N . SER A 1 527 ? -19.035 10.612 12.488 1.00 92.44 527 SER A N 1
ATOM 4123 C CA . SER A 1 527 ? -19.038 12.019 12.895 1.00 92.44 527 SER A CA 1
ATOM 4124 C C . SER A 1 527 ? -18.318 12.898 11.866 1.00 92.44 527 SER A C 1
ATOM 4126 O O . SER A 1 527 ? -17.875 12.410 10.825 1.00 92.44 527 SER A O 1
ATOM 4128 N N . GLY A 1 528 ? -18.215 14.200 12.149 1.00 93.25 528 GLY A N 1
ATOM 4129 C CA . GLY A 1 528 ? -17.393 15.118 11.355 1.00 93.25 528 GLY A CA 1
ATOM 4130 C C . GLY A 1 528 ? -15.888 14.976 11.586 1.00 93.25 528 GLY A C 1
ATOM 4131 O O . GLY A 1 528 ? -15.115 15.574 10.845 1.00 93.25 528 GLY A O 1
ATOM 4132 N N . ASP A 1 529 ? -15.469 14.193 12.583 1.00 93.62 529 ASP A N 1
ATOM 4133 C CA . ASP A 1 529 ? -14.065 13.902 12.843 1.00 93.62 529 ASP A CA 1
ATOM 4134 C C . ASP A 1 529 ? -13.633 12.634 12.093 1.00 93.62 529 ASP A C 1
ATOM 4136 O O . ASP A 1 529 ? -13.923 11.508 12.499 1.00 93.62 529 ASP A O 1
ATOM 4140 N N . PHE A 1 530 ? -12.934 12.829 10.974 1.00 94.69 530 PHE A N 1
ATOM 4141 C CA . PHE A 1 530 ? -12.409 11.748 10.135 1.00 94.69 530 PHE A CA 1
ATOM 4142 C C . PHE A 1 530 ? -11.097 11.150 10.663 1.00 94.69 530 PHE A C 1
ATOM 4144 O O . PHE A 1 530 ? -10.615 10.158 10.101 1.00 94.69 530 PHE A O 1
ATOM 4151 N N . SER A 1 531 ? -10.524 11.706 11.736 1.00 90.44 531 SER A N 1
ATOM 4152 C CA . SER A 1 531 ? -9.382 11.097 12.422 1.00 90.44 531 SER A CA 1
ATOM 4153 C C . SER A 1 531 ? -9.802 9.892 13.268 1.00 90.44 531 SER A C 1
ATOM 4155 O O . SER A 1 531 ? -9.007 8.973 13.454 1.00 90.44 531 SER A O 1
ATOM 4157 N N . LEU A 1 532 ? -11.070 9.838 13.693 1.00 90.25 532 LEU A N 1
ATOM 4158 C CA . LEU A 1 532 ? -11.624 8.717 14.443 1.00 90.25 532 LEU A CA 1
ATOM 4159 C C . LEU A 1 532 ? -12.115 7.610 13.492 1.00 90.25 532 LEU A C 1
ATOM 4161 O O . LEU A 1 532 ? -12.948 7.868 12.617 1.00 90.25 532 LEU A O 1
ATOM 4165 N N . PRO A 1 533 ? -11.630 6.365 13.634 1.00 93.81 533 PRO A N 1
ATOM 4166 C CA . PRO A 1 533 ? -12.080 5.254 12.803 1.00 93.81 533 PRO A CA 1
ATOM 4167 C C . PRO A 1 533 ? -13.527 4.841 13.141 1.00 93.81 533 PRO A C 1
ATOM 4169 O O . PRO A 1 533 ? -13.865 4.748 14.323 1.00 93.81 533 PRO A O 1
ATOM 4172 N N . PRO A 1 534 ? -14.374 4.493 12.148 1.00 95.31 534 PRO A N 1
ATOM 4173 C CA . PRO A 1 534 ? -15.723 3.961 12.389 1.00 95.31 534 PRO A CA 1
ATOM 4174 C C . PRO A 1 534 ? -15.745 2.593 13.084 1.00 95.31 534 PRO A C 1
ATOM 4176 O O . PRO A 1 534 ? -16.767 2.202 13.642 1.00 95.31 534 PRO A O 1
ATOM 4179 N N . ALA A 1 535 ? -14.638 1.848 13.045 1.00 94.94 535 ALA A N 1
ATOM 4180 C CA . ALA A 1 535 ? -14.480 0.608 13.794 1.00 94.94 535 ALA A CA 1
ATOM 4181 C C . ALA A 1 535 ? -13.062 0.479 14.357 1.00 94.94 535 ALA A C 1
ATOM 4183 O O . ALA A 1 535 ? -12.091 0.827 13.683 1.00 94.94 535 ALA A O 1
ATOM 4184 N N . VAL A 1 536 ? -12.943 -0.044 15.575 1.00 93.44 536 VAL A N 1
ATOM 4185 C CA . VAL A 1 536 ? -11.672 -0.207 16.290 1.00 93.44 536 VAL A CA 1
ATOM 4186 C C . VAL A 1 536 ? -11.497 -1.673 16.684 1.00 93.44 536 VAL A C 1
ATOM 4188 O O . VAL A 1 536 ? -12.396 -2.248 17.298 1.00 93.44 536 VAL A O 1
ATOM 4191 N N . PRO A 1 537 ? -10.356 -2.306 16.363 1.00 94.06 537 PRO A N 1
ATOM 4192 C CA . PRO A 1 537 ? -10.009 -3.607 16.913 1.00 94.06 537 PRO A CA 1
ATOM 4193 C C . PRO A 1 537 ? -9.709 -3.476 18.407 1.00 94.06 537 PRO A C 1
ATOM 4195 O O . PRO A 1 537 ? -8.885 -2.648 18.801 1.00 94.06 537 PRO A O 1
ATOM 4198 N N . GLN A 1 538 ? -10.360 -4.296 19.225 1.00 92.88 538 GLN A N 1
ATOM 4199 C CA . GLN A 1 538 ? -10.190 -4.333 20.673 1.00 92.88 538 GLN A CA 1
ATOM 4200 C C . GLN A 1 538 ? -9.861 -5.748 21.151 1.00 92.88 538 GLN A C 1
ATOM 4202 O O . GLN A 1 538 ? -10.271 -6.740 20.541 1.00 92.88 538 GLN A O 1
ATOM 4207 N N . LEU A 1 539 ? -9.142 -5.809 22.268 1.00 92.38 539 LEU A N 1
ATOM 4208 C CA . LEU A 1 539 ? -8.895 -7.012 23.052 1.00 92.38 539 LEU A CA 1
ATOM 4209 C C . LEU A 1 539 ? -9.512 -6.803 24.435 1.00 92.38 539 LEU A C 1
ATOM 4211 O O . LEU A 1 539 ? -9.271 -5.779 25.062 1.00 92.38 539 LEU A O 1
ATOM 4215 N N . LEU A 1 540 ? -10.322 -7.754 24.884 1.00 91.75 540 LEU A N 1
ATOM 4216 C CA . LEU A 1 540 ? -10.967 -7.794 26.192 1.00 91.75 540 LEU A CA 1
ATOM 4217 C C . LEU A 1 540 ? -10.394 -8.978 26.972 1.00 91.75 540 LEU A C 1
ATOM 4219 O O . LEU A 1 540 ? -10.540 -10.115 26.529 1.00 91.75 540 LEU A O 1
ATOM 4223 N N . SER A 1 541 ? -9.794 -8.732 28.131 1.00 91.12 541 SER A N 1
ATOM 4224 C CA . SER A 1 541 ? -9.437 -9.771 29.100 1.00 91.12 541 SER A CA 1
ATOM 4225 C C . SER A 1 541 ? -10.399 -9.742 30.284 1.00 91.12 541 SER A C 1
ATOM 4227 O O . SER A 1 541 ? -10.839 -8.679 30.726 1.00 91.12 541 SER A O 1
ATOM 4229 N N . ILE A 1 542 ? -10.756 -10.922 30.791 1.00 90.25 542 ILE A N 1
ATOM 4230 C CA . ILE A 1 542 ? -11.658 -11.055 31.934 1.00 90.25 542 ILE A CA 1
ATOM 4231 C C . ILE A 1 542 ? -11.322 -12.272 32.791 1.00 90.25 542 ILE A C 1
ATOM 4233 O O . ILE A 1 542 ? -11.119 -13.371 32.275 1.00 90.25 542 ILE A O 1
ATOM 4237 N N . GLY A 1 543 ? -11.290 -12.090 34.107 1.00 88.88 543 GLY A N 1
ATOM 4238 C CA . GLY A 1 543 ? -11.050 -13.174 35.055 1.00 88.88 543 GLY A CA 1
ATOM 4239 C C . GLY A 1 543 ? -10.624 -12.674 36.429 1.00 88.88 543 GLY A C 1
ATOM 4240 O O . GLY A 1 543 ? -10.409 -11.480 36.636 1.00 88.88 543 GLY A O 1
ATOM 4241 N N . HIS A 1 544 ? -10.484 -13.603 37.368 1.00 84.62 544 HIS A N 1
ATOM 4242 C CA . HIS A 1 544 ? -10.026 -13.324 38.732 1.00 84.62 544 HIS A CA 1
ATOM 4243 C C . HIS A 1 544 ? -8.595 -12.801 38.779 1.00 84.62 544 HIS A C 1
ATOM 4245 O O . HIS A 1 544 ? -8.285 -11.922 39.577 1.00 84.62 544 HIS A O 1
ATOM 4251 N N . ALA A 1 545 ? -7.740 -13.320 37.902 1.00 83.06 545 ALA A N 1
ATOM 4252 C CA . ALA A 1 545 ? -6.369 -12.870 37.817 1.00 83.06 545 ALA A CA 1
ATOM 4253 C C . ALA A 1 545 ? -6.219 -11.627 36.933 1.00 83.06 545 ALA A C 1
ATOM 4255 O O . ALA A 1 545 ? -5.222 -10.957 37.104 1.00 83.06 545 ALA A O 1
ATOM 4256 N N . ALA A 1 546 ? -7.153 -11.295 36.016 1.00 84.00 546 ALA A N 1
ATOM 4257 C CA . ALA A 1 546 ? -6.957 -10.434 34.815 1.00 84.00 546 ALA A CA 1
ATOM 4258 C C . ALA A 1 546 ? -6.406 -9.009 35.034 1.00 84.00 546 ALA A C 1
ATOM 4260 O O . ALA A 1 546 ? -6.138 -8.295 34.068 1.00 84.00 546 ALA A O 1
ATOM 4261 N N . GLN A 1 547 ? -6.241 -8.594 36.284 1.00 82.25 547 GLN A N 1
ATOM 4262 C CA . GLN A 1 547 ? -5.642 -7.332 36.673 1.00 82.25 547 GLN A CA 1
ATOM 4263 C C . GLN A 1 547 ? -4.232 -7.182 36.080 1.00 82.25 547 GLN A C 1
ATOM 4265 O O . GLN A 1 547 ? -3.387 -8.045 36.278 1.00 82.25 547 GLN A O 1
ATOM 4270 N N . HIS A 1 548 ? -3.962 -6.065 35.404 1.00 78.50 548 HIS A N 1
ATOM 4271 C CA . HIS A 1 548 ? -2.658 -5.729 34.815 1.00 78.50 548 HIS A CA 1
ATOM 4272 C C . HIS A 1 548 ? -2.245 -6.539 33.578 1.00 78.50 548 HIS A C 1
ATOM 4274 O O . HIS A 1 548 ? -1.224 -6.223 32.971 1.00 78.50 548 HIS A O 1
ATOM 4280 N N . LEU A 1 549 ? -3.041 -7.503 33.111 1.00 84.75 549 LEU A N 1
ATOM 4281 C CA . LEU A 1 549 ? -2.649 -8.345 31.978 1.00 84.75 549 LEU A CA 1
ATOM 4282 C C . LEU A 1 549 ? -2.389 -7.529 30.699 1.00 84.75 549 LEU A C 1
ATOM 4284 O O . LEU A 1 549 ? -1.402 -7.748 29.998 1.00 84.75 549 LEU A O 1
ATOM 4288 N N . CYS A 1 550 ? -3.251 -6.558 30.395 1.00 85.44 550 CYS A N 1
ATOM 4289 C CA . CYS A 1 550 ? -3.066 -5.675 29.248 1.00 85.44 550 CYS A CA 1
ATOM 4290 C C . CYS A 1 550 ? -1.913 -4.691 29.465 1.00 85.44 550 CYS A C 1
ATOM 4292 O O . CYS A 1 550 ? -1.260 -4.316 28.492 1.00 85.44 550 CYS A O 1
ATOM 4294 N N . SER A 1 551 ? -1.655 -4.256 30.706 1.00 79.81 551 SER A N 1
ATOM 4295 C CA . SER A 1 551 ? -0.518 -3.370 30.978 1.00 79.81 551 SER A CA 1
ATOM 4296 C C . SER A 1 551 ? 0.812 -4.079 30.796 1.00 79.81 551 SER A C 1
ATOM 4298 O O . SER A 1 551 ? 1.681 -3.558 30.100 1.00 79.81 551 SER A O 1
ATOM 4300 N N . ASP A 1 552 ? 0.919 -5.289 31.331 1.00 84.38 552 ASP A N 1
ATOM 4301 C CA . ASP A 1 552 ? 2.118 -6.114 31.238 1.00 84.38 552 ASP A CA 1
ATOM 4302 C C . ASP A 1 552 ? 2.380 -6.506 29.783 1.00 84.38 552 ASP A C 1
ATOM 4304 O O . ASP A 1 552 ? 3.523 -6.522 29.331 1.00 84.38 552 ASP A O 1
ATOM 4308 N N . TYR A 1 553 ? 1.315 -6.726 29.006 1.00 87.56 553 TYR A N 1
ATOM 4309 C CA . TYR A 1 553 ? 1.430 -6.957 27.574 1.00 87.56 553 TYR A CA 1
ATOM 4310 C C . TYR A 1 553 ? 1.983 -5.745 26.802 1.00 87.56 553 TYR A C 1
ATOM 4312 O O . TYR A 1 553 ? 2.846 -5.893 25.932 1.00 87.56 553 TYR A O 1
ATOM 4320 N N . VAL A 1 554 ? 1.510 -4.533 27.107 1.00 84.19 554 VAL A N 1
ATOM 4321 C CA . VAL A 1 554 ? 2.038 -3.309 26.481 1.00 84.19 554 VAL A CA 1
ATOM 4322 C C . VAL A 1 554 ? 3.523 -3.133 26.820 1.00 84.19 554 VAL A C 1
ATOM 4324 O O . VAL A 1 554 ? 4.319 -2.822 25.930 1.00 84.19 554 VAL A O 1
ATOM 4327 N N . ASP A 1 555 ? 3.916 -3.393 28.069 1.00 80.75 555 ASP A N 1
ATOM 4328 C CA . ASP A 1 555 ? 5.318 -3.346 28.493 1.00 80.75 555 ASP A CA 1
ATOM 4329 C C . ASP A 1 555 ? 6.165 -4.455 27.843 1.00 80.75 555 ASP A C 1
ATOM 4331 O O . ASP A 1 555 ? 7.295 -4.199 27.422 1.00 80.75 555 ASP A O 1
ATOM 4335 N N . TYR A 1 556 ? 5.612 -5.657 27.659 1.00 86.50 556 TYR A N 1
ATOM 4336 C CA . TYR A 1 556 ? 6.252 -6.741 26.912 1.00 86.50 556 TYR A CA 1
ATOM 4337 C C . TYR A 1 556 ? 6.577 -6.325 25.474 1.00 86.50 556 TYR A C 1
ATOM 4339 O O . TYR A 1 556 ? 7.721 -6.461 25.042 1.00 86.50 556 TYR A O 1
ATOM 4347 N N . LEU A 1 557 ? 5.611 -5.761 24.740 1.00 84.75 557 LEU A N 1
ATOM 4348 C CA . LEU A 1 557 ? 5.846 -5.282 23.373 1.00 84.75 557 LEU A CA 1
ATOM 4349 C C . LEU A 1 557 ? 6.897 -4.173 23.327 1.00 84.75 557 LEU A C 1
ATOM 4351 O O . LEU A 1 557 ? 7.720 -4.130 22.409 1.00 84.75 557 LEU A O 1
ATOM 4355 N N . ARG A 1 558 ? 6.877 -3.278 24.320 1.00 79.06 558 ARG A N 1
ATOM 4356 C CA . ARG A 1 558 ? 7.864 -2.207 24.448 1.00 79.06 558 ARG A CA 1
ATOM 4357 C C . ARG A 1 558 ? 9.275 -2.768 24.605 1.00 79.06 558 ARG A C 1
ATOM 4359 O O . ARG A 1 558 ? 10.181 -2.280 23.931 1.00 79.06 558 ARG A O 1
ATOM 4366 N N . LEU A 1 559 ? 9.453 -3.760 25.478 1.00 81.00 559 LEU A N 1
ATOM 4367 C CA . LEU A 1 559 ? 10.739 -4.419 25.715 1.00 81.00 559 LEU A CA 1
ATOM 4368 C C . LEU A 1 559 ? 11.188 -5.233 24.499 1.00 81.00 559 LEU A C 1
ATOM 4370 O O . LEU A 1 559 ? 12.353 -5.169 24.116 1.00 81.00 559 LEU A O 1
ATOM 4374 N N . LEU A 1 560 ? 10.265 -5.964 23.871 1.00 83.25 560 LEU A N 1
ATOM 4375 C CA . LEU A 1 560 ? 10.559 -6.836 22.738 1.00 83.25 560 LEU A CA 1
ATOM 4376 C C . LEU A 1 560 ? 10.995 -6.052 21.495 1.00 83.25 560 LEU A C 1
ATOM 4378 O O . LEU A 1 560 ? 11.907 -6.476 20.787 1.00 83.25 560 LEU A O 1
ATOM 4382 N N . PHE A 1 561 ? 10.356 -4.911 21.227 1.00 79.88 561 PHE A N 1
ATOM 4383 C CA . PHE A 1 561 ? 10.591 -4.124 20.012 1.00 79.88 561 PHE A CA 1
ATOM 4384 C C . PHE A 1 561 ? 11.347 -2.813 20.249 1.00 79.88 561 PHE A C 1
ATOM 4386 O O . PHE A 1 561 ? 11.466 -2.007 19.322 1.00 79.88 561 PHE A O 1
ATOM 4393 N N . ASP A 1 562 ? 11.894 -2.625 21.454 1.00 68.31 562 ASP A N 1
ATOM 4394 C CA . ASP A 1 562 ? 12.748 -1.496 21.834 1.00 68.31 562 ASP A CA 1
ATOM 4395 C C . ASP A 1 562 ? 12.104 -0.134 21.511 1.00 68.31 562 ASP A C 1
ATOM 4397 O O . ASP A 1 562 ? 12.636 0.734 20.812 1.00 68.31 562 ASP A O 1
ATOM 4401 N N . PHE A 1 563 ? 10.878 0.057 21.992 1.00 64.12 563 PHE A N 1
ATOM 4402 C CA . PHE A 1 563 ? 10.228 1.361 21.939 1.00 64.12 563 PHE A CA 1
ATOM 4403 C C . PHE A 1 563 ? 10.966 2.336 22.876 1.00 64.12 563 PHE A C 1
ATOM 4405 O O . PHE A 1 563 ? 10.647 2.435 24.059 1.00 64.12 563 PHE A O 1
ATOM 4412 N N . GLU A 1 564 ? 11.966 3.053 22.345 1.00 52.22 564 GLU A N 1
ATOM 4413 C CA . GLU A 1 564 ? 12.834 4.031 23.045 1.00 52.22 564 GLU A CA 1
ATOM 4414 C C . GLU A 1 564 ? 12.095 5.226 23.669 1.00 52.22 564 GLU A C 1
ATOM 4416 O O . GLU A 1 564 ? 12.687 6.082 24.331 1.00 52.22 564 GLU A O 1
ATOM 4421 N N . ASP A 1 565 ? 10.786 5.300 23.495 1.00 54.03 565 ASP A N 1
ATOM 4422 C CA . ASP A 1 565 ? 9.995 6.309 24.153 1.00 54.03 565 ASP A CA 1
ATOM 4423 C C . ASP A 1 565 ? 9.881 5.936 25.629 1.00 54.03 565 ASP A C 1
ATOM 4425 O O . ASP A 1 565 ? 9.284 4.937 26.009 1.00 54.03 565 ASP A O 1
ATOM 4429 N N . SER A 1 566 ? 10.484 6.723 26.514 1.00 52.69 566 SER A N 1
ATOM 4430 C CA . SER A 1 566 ? 10.107 6.661 27.918 1.00 52.69 566 SER A CA 1
ATOM 4431 C C . SER A 1 566 ? 8.610 6.996 27.996 1.00 52.69 566 SER A C 1
ATOM 4433 O O . SER A 1 566 ? 8.158 7.980 27.407 1.00 52.69 566 SER A O 1
ATOM 4435 N N . TYR A 1 567 ? 7.818 6.134 28.637 1.00 60.94 567 TYR A N 1
ATOM 4436 C CA . TYR A 1 567 ? 6.364 6.289 28.746 1.00 60.94 567 TYR A CA 1
ATOM 4437 C C . TYR A 1 567 ? 5.976 6.716 30.156 1.00 60.94 567 TYR A C 1
ATOM 4439 O O . TYR A 1 567 ? 6.591 6.285 31.132 1.00 60.94 567 TYR A O 1
ATOM 4447 N N . VAL A 1 568 ? 4.928 7.531 30.254 1.00 57.09 568 VAL A N 1
ATOM 4448 C CA . VAL A 1 568 ? 4.203 7.757 31.506 1.00 57.09 568 VAL A CA 1
ATOM 4449 C C . VAL A 1 568 ? 2.822 7.145 31.352 1.00 57.09 568 VAL A C 1
ATOM 4451 O O . VAL A 1 568 ? 2.152 7.345 30.341 1.00 57.09 568 VAL A O 1
ATOM 4454 N N . CYS A 1 569 ? 2.406 6.399 32.365 1.00 67.75 569 CYS A N 1
ATOM 4455 C CA . CYS A 1 569 ? 1.039 5.939 32.514 1.00 67.75 569 CYS A CA 1
ATOM 4456 C C . CYS A 1 569 ? 0.294 6.953 33.388 1.00 67.75 569 CYS A C 1
ATOM 4458 O O . CYS A 1 569 ? 0.667 7.166 34.543 1.00 67.75 569 CYS A O 1
ATOM 4460 N N . THR A 1 570 ? -0.770 7.555 32.863 1.00 68.00 570 THR A N 1
ATOM 4461 C CA . THR A 1 570 ? -1.749 8.274 33.682 1.00 68.00 570 THR A CA 1
ATOM 4462 C C . THR A 1 570 ? -2.970 7.386 33.857 1.00 68.00 570 THR A C 1
ATOM 4464 O O . THR A 1 570 ? -3.515 6.859 32.891 1.00 68.00 570 THR A O 1
ATOM 4467 N N . THR A 1 571 ? -3.384 7.174 35.104 1.00 76.94 571 THR A N 1
ATOM 4468 C CA . THR A 1 571 ? -4.642 6.482 35.402 1.00 76.94 571 THR A CA 1
ATOM 4469 C C . THR A 1 571 ? -5.635 7.507 35.909 1.00 76.94 571 THR A C 1
ATOM 4471 O O . THR A 1 571 ? -5.367 8.200 36.889 1.00 76.94 571 THR A O 1
ATOM 4474 N N . GLU A 1 572 ? -6.765 7.606 35.227 1.00 79.88 572 GLU A N 1
ATOM 4475 C CA . GLU A 1 572 ? -7.866 8.495 35.578 1.00 79.88 572 GLU A CA 1
ATOM 4476 C C . GLU A 1 572 ? -9.121 7.679 35.927 1.00 79.88 572 GLU A C 1
ATOM 4478 O O . GLU A 1 572 ? -9.279 6.553 35.441 1.00 79.88 572 GLU A O 1
ATOM 4483 N N . PRO A 1 573 ? -10.019 8.194 36.788 1.00 75.00 573 PRO A N 1
ATOM 4484 C CA . PRO A 1 573 ? -11.330 7.589 36.987 1.00 75.00 573 PRO A CA 1
ATOM 4485 C C . PRO A 1 573 ? -12.077 7.556 35.655 1.00 75.00 573 PRO A C 1
ATOM 4487 O O . PRO A 1 573 ? -12.194 8.582 34.984 1.00 75.00 573 PRO A O 1
ATOM 4490 N N . SER A 1 574 ? -12.592 6.391 35.270 1.00 69.75 574 SER A N 1
ATOM 4491 C CA . SER A 1 574 ? -13.421 6.313 34.072 1.00 69.75 574 SER A CA 1
ATOM 4492 C C . SER A 1 574 ? -14.839 6.779 34.419 1.00 69.75 574 SER A C 1
ATOM 4494 O O . SER A 1 574 ? -15.407 6.313 35.410 1.00 69.75 574 SER A O 1
ATOM 4496 N N . PRO A 1 575 ? -15.451 7.674 33.623 1.00 56.12 575 PRO A N 1
ATOM 4497 C CA . PRO A 1 575 ? -16.839 8.086 33.826 1.00 56.12 575 PRO A CA 1
ATOM 4498 C C . PRO A 1 575 ? -17.844 6.963 33.509 1.00 56.12 575 PRO A C 1
ATOM 4500 O O . PRO A 1 575 ? -19.039 7.116 33.766 1.00 56.12 575 PRO A O 1
ATOM 4503 N N . ALA A 1 576 ? -17.390 5.839 32.943 1.00 56.41 576 ALA A N 1
ATOM 4504 C CA . ALA A 1 576 ? -18.237 4.718 32.567 1.00 56.41 576 ALA A CA 1
ATOM 4505 C C . ALA A 1 576 ? -18.617 3.863 33.792 1.00 56.41 576 ALA A C 1
ATOM 4507 O O . ALA A 1 576 ? -17.953 2.886 34.130 1.00 56.41 576 ALA A O 1
ATOM 4508 N N . CYS A 1 577 ? -19.721 4.213 34.456 1.00 57.38 577 CYS A N 1
ATOM 4509 C CA . CYS A 1 577 ? -20.369 3.328 35.423 1.00 57.38 577 CYS A CA 1
ATOM 4510 C C . CYS A 1 577 ? -21.318 2.380 34.678 1.00 57.38 577 CYS A C 1
ATOM 4512 O O . CYS A 1 577 ? -22.369 2.796 34.185 1.00 57.38 577 CYS A O 1
ATOM 4514 N N . TRP A 1 578 ? -20.939 1.107 34.561 1.00 67.38 578 TRP A N 1
ATOM 4515 C CA . TRP A 1 578 ? -21.763 0.100 33.898 1.00 67.38 578 TRP A CA 1
ATOM 4516 C C . TRP A 1 578 ? -22.771 -0.474 34.892 1.00 67.38 578 TRP A C 1
ATOM 4518 O O . TRP A 1 578 ? -22.396 -1.016 35.934 1.00 67.38 578 TRP A O 1
ATOM 4528 N N . SER A 1 579 ? -24.060 -0.353 34.569 1.00 65.25 579 SER A N 1
ATOM 4529 C CA . SER A 1 579 ? -25.124 -1.054 35.289 1.00 65.25 579 SER A CA 1
ATOM 4530 C C . SER A 1 579 ? -25.216 -2.476 34.743 1.00 65.25 579 SER A C 1
ATOM 4532 O O . SER A 1 579 ? -25.620 -2.678 33.599 1.00 65.25 579 SER A O 1
ATOM 4534 N N . LEU A 1 580 ? -24.799 -3.448 35.552 1.00 74.44 580 LEU A N 1
ATOM 4535 C CA . LEU A 1 580 ? -24.857 -4.873 35.238 1.00 74.44 580 LEU A CA 1
ATOM 4536 C C . LEU A 1 580 ? -25.939 -5.515 36.113 1.00 74.44 580 LEU A C 1
ATOM 4538 O O . LEU A 1 580 ? -26.079 -5.162 37.282 1.00 74.44 580 LEU A O 1
ATOM 4542 N N . ARG A 1 581 ? -26.723 -6.454 35.569 1.00 73.62 581 ARG A N 1
ATOM 4543 C CA . ARG A 1 581 ? -27.852 -7.056 36.313 1.00 73.62 581 ARG A CA 1
ATOM 4544 C C . ARG A 1 581 ? -27.455 -7.790 37.591 1.00 73.62 581 ARG A C 1
ATOM 4546 O O . ARG A 1 581 ? -28.124 -7.638 38.605 1.00 73.62 581 ARG A O 1
ATOM 4553 N N . GLU A 1 582 ? -26.426 -8.629 37.507 1.00 77.81 582 GLU A N 1
ATOM 4554 C CA . GLU A 1 582 ? -26.005 -9.524 38.598 1.00 77.81 582 GLU A CA 1
ATOM 4555 C C . GLU A 1 582 ? -24.675 -9.112 39.240 1.00 77.81 582 GLU A C 1
ATOM 4557 O O . GLU A 1 582 ? -24.209 -9.782 40.156 1.00 77.81 582 GLU A O 1
ATOM 4562 N N . TRP A 1 583 ? -24.038 -8.051 38.742 1.00 81.00 583 TRP A N 1
ATOM 4563 C CA . TRP A 1 583 ? -22.690 -7.655 39.141 1.00 81.00 583 TRP A CA 1
ATOM 4564 C C . TRP A 1 583 ? -22.668 -6.188 39.567 1.00 81.00 583 TRP A C 1
ATOM 4566 O O . TRP A 1 583 ? -23.223 -5.320 38.900 1.00 81.00 583 TRP A O 1
ATOM 4576 N N . GLU A 1 584 ? -21.994 -5.900 40.671 1.00 81.88 584 GLU A N 1
ATOM 4577 C CA . GLU A 1 584 ? -21.742 -4.546 41.150 1.00 81.88 584 GLU A CA 1
ATOM 4578 C C . GLU A 1 584 ? -20.402 -4.054 40.596 1.00 81.88 584 GLU A C 1
ATOM 4580 O O . GLU A 1 584 ? -19.379 -4.718 40.768 1.00 81.88 584 GLU A O 1
ATOM 4585 N N . THR A 1 585 ? -20.382 -2.883 39.954 1.00 80.88 585 THR A N 1
ATOM 4586 C CA . THR A 1 585 ? -19.124 -2.218 39.581 1.00 80.88 585 THR A CA 1
ATOM 4587 C C . THR A 1 585 ? -18.472 -1.654 40.844 1.00 80.88 585 THR A C 1
ATOM 4589 O O . THR A 1 585 ? -19.004 -0.732 41.459 1.00 80.88 585 THR A O 1
ATOM 4592 N N . VAL A 1 586 ? -17.321 -2.207 41.229 1.00 81.06 586 VAL A N 1
ATOM 4593 C CA . VAL A 1 586 ? -16.554 -1.805 42.419 1.00 81.06 586 VAL A CA 1
ATOM 4594 C C . VAL A 1 586 ? -15.662 -0.611 42.105 1.00 81.06 586 VAL A C 1
ATOM 4596 O O . VAL A 1 586 ? -15.578 0.340 42.880 1.00 81.06 586 VAL A O 1
ATOM 4599 N N . SER A 1 587 ? -14.992 -0.649 40.954 1.00 81.81 587 SER A N 1
ATOM 4600 C CA . SER A 1 587 ? -14.158 0.446 40.471 1.00 81.81 587 SER A CA 1
ATOM 4601 C C . SER A 1 587 ? -14.116 0.464 38.948 1.00 81.81 587 SER A C 1
ATOM 4603 O O . SER A 1 587 ? -14.262 -0.566 38.287 1.00 81.81 587 SER A O 1
ATOM 4605 N N . SER A 1 588 ? -13.918 1.657 38.391 1.00 84.50 588 SER A N 1
ATOM 4606 C CA . SER A 1 588 ? -13.691 1.852 36.965 1.00 84.50 588 SER A CA 1
ATOM 4607 C C . SER A 1 588 ? -12.601 2.893 36.766 1.00 84.50 588 SER A C 1
ATOM 4609 O O . SER A 1 588 ? -12.646 3.990 37.330 1.00 84.50 588 SER A O 1
ATOM 4611 N N . SER A 1 589 ? -11.597 2.541 35.980 1.00 82.00 589 SER A N 1
ATOM 4612 C CA . SER A 1 589 ? -10.484 3.419 35.661 1.00 82.00 589 SER A CA 1
ATOM 4613 C C . SER A 1 589 ? -10.117 3.301 34.195 1.00 82.00 589 SER A C 1
ATOM 4615 O O . SER A 1 589 ? -10.446 2.335 33.507 1.00 82.00 589 SER A O 1
ATOM 4617 N N . ARG A 1 590 ? -9.443 4.327 33.699 1.00 81.38 590 ARG A N 1
ATOM 4618 C CA . ARG A 1 590 ? -8.866 4.349 32.368 1.00 81.38 590 ARG A CA 1
ATOM 4619 C C . ARG A 1 590 ? -7.388 4.633 32.515 1.00 81.38 590 ARG A C 1
ATOM 4621 O O . ARG A 1 590 ? -6.995 5.649 33.083 1.00 81.38 590 ARG A O 1
ATOM 4628 N N . THR A 1 591 ? -6.570 3.724 32.012 1.00 77.75 591 THR A N 1
ATOM 4629 C CA . THR A 1 591 ? -5.130 3.914 31.933 1.00 77.75 591 THR A CA 1
ATOM 4630 C C . THR A 1 591 ? -4.769 4.374 30.531 1.00 77.75 591 THR A C 1
ATOM 4632 O O . THR A 1 591 ? -5.072 3.700 29.547 1.00 77.75 591 THR A O 1
ATOM 4635 N N . ILE A 1 592 ? -4.120 5.531 30.447 1.00 73.31 592 ILE A N 1
ATOM 4636 C CA . ILE A 1 592 ? -3.623 6.111 29.206 1.00 73.31 592 ILE A CA 1
ATOM 4637 C C . ILE A 1 592 ? -2.102 6.022 29.224 1.00 73.31 592 ILE A C 1
ATOM 4639 O O . ILE A 1 592 ? -1.437 6.508 30.141 1.00 73.31 592 ILE A O 1
ATOM 4643 N N . TYR A 1 593 ? -1.554 5.397 28.189 1.00 70.12 593 TYR A N 1
ATOM 4644 C CA . TYR A 1 593 ? -0.121 5.371 27.936 1.00 70.12 593 TYR A CA 1
ATOM 4645 C C . TYR A 1 593 ? 0.243 6.601 27.102 1.00 70.12 593 TYR A C 1
ATOM 4647 O O . TYR A 1 593 ? -0.332 6.808 26.032 1.00 70.12 593 TYR A O 1
ATOM 4655 N N . CYS A 1 594 ? 1.187 7.413 27.580 1.00 61.78 594 CYS A N 1
ATOM 4656 C CA . CYS A 1 594 ? 1.666 8.620 26.900 1.00 61.78 594 CYS A CA 1
ATOM 4657 C C . CYS A 1 594 ? 3.190 8.607 26.747 1.00 61.78 594 CYS A C 1
ATOM 4659 O O . CYS A 1 594 ? 3.909 8.055 27.581 1.00 61.78 594 CYS A O 1
ATOM 4661 N N . LYS A 1 595 ? 3.702 9.280 25.710 1.00 58.47 595 LYS A N 1
ATOM 4662 C CA . LYS A 1 595 ? 5.143 9.517 25.531 1.00 58.47 595 LYS A CA 1
ATOM 4663 C C . LYS A 1 595 ? 5.605 10.566 26.543 1.00 58.47 595 LYS A C 1
ATOM 4665 O O . LYS A 1 595 ? 5.020 11.646 26.591 1.00 58.47 595 LYS A O 1
ATOM 4670 N N . VAL A 1 596 ? 6.697 10.327 27.272 1.00 54.22 596 VAL A N 1
ATOM 4671 C CA . VAL A 1 596 ? 7.298 11.308 28.204 1.00 54.22 596 VAL A CA 1
ATOM 4672 C C . VAL A 1 596 ? 7.620 12.620 27.489 1.00 54.22 596 VAL A C 1
ATOM 4674 O O . VAL A 1 596 ? 7.366 13.694 28.025 1.00 54.22 596 VAL A O 1
ATOM 4677 N N . SER A 1 597 ? 8.136 12.557 26.258 1.00 49.59 597 SER A N 1
ATOM 4678 C CA . SER A 1 597 ? 8.492 13.757 25.488 1.00 49.59 597 SER A CA 1
ATOM 4679 C C . SER A 1 597 ? 7.299 14.474 24.843 1.00 49.59 597 SER A C 1
ATOM 4681 O O . SER A 1 597 ? 7.462 15.616 24.411 1.00 49.59 597 SER A O 1
ATOM 4683 N N . ARG A 1 598 ? 6.110 13.850 24.779 1.00 54.56 598 ARG A N 1
ATOM 4684 C CA . ARG A 1 598 ? 4.859 14.449 24.271 1.00 54.56 598 ARG A CA 1
ATOM 4685 C C . ARG A 1 598 ? 3.631 13.914 25.030 1.00 54.56 598 ARG A C 1
ATOM 4687 O O . ARG A 1 598 ? 2.905 13.077 24.499 1.00 54.56 598 ARG A O 1
ATOM 4694 N N . PRO A 1 599 ? 3.357 14.412 26.249 1.00 47.66 599 PRO A N 1
ATOM 4695 C CA . PRO A 1 599 ? 2.283 13.888 27.100 1.00 47.66 599 PRO A CA 1
ATOM 4696 C C . PRO A 1 599 ? 0.865 14.053 26.527 1.00 47.66 599 PRO A C 1
ATOM 4698 O O . PRO A 1 599 ? -0.043 13.343 26.945 1.00 47.66 599 PRO A O 1
ATOM 4701 N N . ALA A 1 600 ? 0.678 14.986 25.584 1.00 43.94 600 ALA A N 1
ATOM 4702 C CA . ALA A 1 600 ? -0.601 15.263 24.926 1.00 43.94 600 ALA A CA 1
ATOM 4703 C C . ALA A 1 600 ? -0.956 14.268 23.802 1.00 43.94 600 ALA A C 1
ATOM 4705 O O . ALA A 1 600 ? -2.113 14.205 23.396 1.00 43.94 600 ALA A O 1
ATOM 4706 N N . ASP A 1 601 ? 0.009 13.481 23.316 1.00 54.59 601 ASP A N 1
ATOM 4707 C CA . ASP A 1 601 ? -0.232 12.453 22.303 1.00 54.59 601 ASP A CA 1
ATOM 4708 C C . ASP A 1 601 ? -0.609 11.144 23.019 1.00 54.59 601 ASP A C 1
ATOM 4710 O O . ASP A 1 601 ? 0.263 10.323 23.311 1.00 54.59 601 ASP A O 1
ATOM 4714 N N . SER A 1 602 ? -1.896 10.940 23.335 1.00 55.94 602 SER A N 1
ATOM 4715 C CA . SER A 1 602 ? -2.376 9.664 23.893 1.00 55.94 602 SER A CA 1
ATOM 4716 C C . SER A 1 602 ? -2.041 8.509 22.940 1.00 55.94 602 SER A C 1
ATOM 4718 O O . SER A 1 602 ? -2.343 8.586 21.746 1.00 55.94 602 SER A O 1
ATOM 4720 N N . ILE A 1 603 ? -1.401 7.450 23.446 1.00 62.69 603 ILE A N 1
ATOM 4721 C CA . ILE A 1 603 ? -0.825 6.371 22.625 1.00 62.69 603 ILE A CA 1
ATOM 4722 C C . ILE A 1 603 ? -1.724 5.151 22.606 1.00 62.69 603 ILE A C 1
ATOM 4724 O O . ILE A 1 603 ? -2.056 4.665 21.532 1.00 62.69 603 ILE A O 1
ATOM 4728 N N . VAL A 1 604 ? -2.116 4.677 23.784 1.00 73.56 604 VAL A N 1
ATOM 4729 C CA . VAL A 1 604 ? -2.997 3.524 23.962 1.00 73.56 604 VAL A CA 1
ATOM 4730 C C . VAL A 1 604 ? -3.877 3.798 25.171 1.00 73.56 604 VAL A C 1
ATOM 4732 O O . VAL A 1 604 ? -3.380 4.250 26.204 1.00 73.56 604 VAL A O 1
ATOM 4735 N N . ALA A 1 605 ? -5.174 3.532 25.049 1.00 76.38 605 ALA A N 1
ATOM 4736 C CA . ALA A 1 605 ? -6.091 3.521 26.179 1.00 76.38 605 ALA A CA 1
ATOM 4737 C C . ALA A 1 605 ? -6.420 2.073 26.556 1.00 76.38 605 ALA A C 1
ATOM 4739 O O . ALA A 1 605 ? -6.738 1.254 25.690 1.00 76.38 605 ALA A O 1
ATOM 4740 N N . CYS A 1 606 ? -6.349 1.787 27.852 1.00 84.69 606 CYS A N 1
ATOM 4741 C CA . CYS A 1 606 ? -6.829 0.555 28.456 1.00 84.69 606 CYS A CA 1
ATOM 4742 C C . CYS A 1 606 ? -7.911 0.912 29.480 1.00 84.69 606 CYS A C 1
ATOM 4744 O O . CYS A 1 606 ? -7.631 1.593 30.470 1.00 84.69 606 CYS A O 1
ATOM 4746 N N . GLU A 1 607 ? -9.152 0.509 29.224 1.00 86.81 607 GLU A N 1
ATOM 4747 C CA . GLU A 1 607 ? -10.234 0.642 30.202 1.00 86.81 607 GLU A CA 1
ATOM 4748 C C . GLU A 1 607 ? -10.199 -0.542 31.157 1.00 86.81 607 GLU A C 1
ATOM 4750 O O . GLU A 1 607 ? -10.076 -1.680 30.714 1.00 86.81 607 GLU A O 1
ATOM 4755 N N . ARG A 1 608 ? -10.316 -0.283 32.460 1.00 87.56 608 ARG A N 1
ATOM 4756 C CA . ARG A 1 608 ? -10.308 -1.314 33.496 1.00 87.56 608 ARG A CA 1
ATOM 4757 C C . ARG A 1 608 ? -11.537 -1.210 34.373 1.00 87.56 608 ARG A C 1
ATOM 4759 O O . ARG A 1 608 ? -11.927 -0.119 34.795 1.00 87.56 608 ARG A O 1
ATOM 4766 N N . LEU A 1 609 ? -12.120 -2.359 34.685 1.00 87.94 609 LEU A N 1
ATOM 4767 C CA . LEU A 1 609 ? -13.220 -2.474 35.628 1.00 87.94 609 LEU A CA 1
ATOM 4768 C C . LEU A 1 609 ? -12.957 -3.601 36.612 1.00 87.94 609 LEU A C 1
ATOM 4770 O O . LEU A 1 609 ? -12.505 -4.682 36.241 1.00 87.94 609 LEU A O 1
ATOM 4774 N N . SER A 1 610 ? -13.290 -3.342 37.869 1.00 88.50 610 SER A N 1
ATOM 4775 C CA . SER A 1 610 ? -13.448 -4.376 38.881 1.00 88.50 610 SER A CA 1
ATOM 4776 C C . SER A 1 610 ? -14.935 -4.542 39.145 1.00 88.50 610 SER A C 1
ATOM 4778 O O . SER A 1 610 ? -15.630 -3.568 39.447 1.00 88.50 610 SER A O 1
ATOM 4780 N N . VAL A 1 611 ? -15.428 -5.767 39.000 1.00 87.94 611 VAL A N 1
ATOM 4781 C CA . VAL A 1 611 ? -16.836 -6.106 39.204 1.00 87.94 611 VAL A CA 1
ATOM 4782 C C . VAL A 1 611 ? -16.9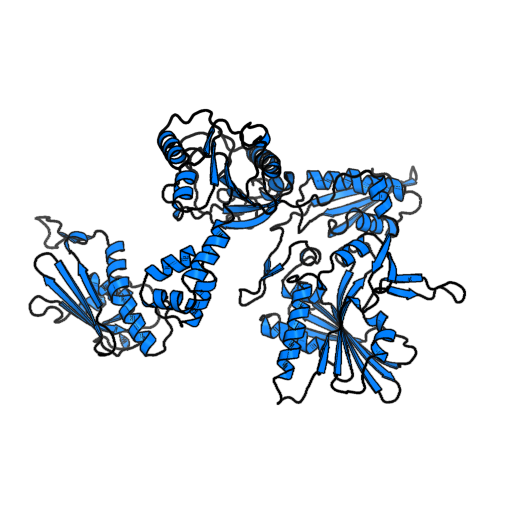64 -7.234 40.214 1.00 87.94 611 VAL A C 1
ATOM 4784 O O . VAL A 1 611 ? -16.099 -8.107 40.299 1.00 87.94 611 VAL A O 1
ATOM 4787 N N . ARG A 1 612 ? -18.051 -7.225 40.983 1.00 86.81 612 ARG A N 1
ATOM 4788 C CA . ARG A 1 612 ? -18.269 -8.171 42.078 1.00 86.81 612 ARG A CA 1
ATOM 4789 C C . ARG A 1 612 ? -19.678 -8.757 42.068 1.00 86.81 612 ARG A C 1
ATOM 4791 O O . ARG A 1 612 ? -20.641 -8.030 41.856 1.00 86.81 612 ARG A O 1
ATOM 4798 N N . ARG A 1 613 ? -19.805 -10.054 42.354 1.00 85.75 613 ARG A N 1
ATOM 4799 C CA . ARG A 1 613 ? -21.082 -10.750 42.590 1.00 85.75 613 ARG A CA 1
ATOM 4800 C C . ARG A 1 613 ? -20.960 -11.621 43.840 1.00 85.75 613 ARG A C 1
ATOM 4802 O O . ARG A 1 613 ? -20.332 -12.676 43.800 1.00 85.75 613 ARG A O 1
ATOM 4809 N N . GLY A 1 614 ? -21.551 -11.183 44.952 1.00 84.44 614 GLY A N 1
ATOM 4810 C CA . GLY A 1 614 ? -21.313 -11.816 46.255 1.00 84.44 614 GLY A CA 1
ATOM 4811 C C . GLY A 1 614 ? -19.834 -11.708 46.644 1.00 84.44 614 GLY A C 1
ATOM 4812 O O . GLY A 1 614 ? -19.289 -10.605 46.649 1.00 84.44 614 GLY A O 1
ATOM 4813 N N . ASP A 1 615 ? -19.185 -12.846 46.899 1.00 82.00 615 ASP A N 1
ATOM 4814 C CA . ASP A 1 615 ? -17.755 -12.922 47.247 1.00 82.00 615 ASP A CA 1
ATOM 4815 C C . ASP A 1 615 ? -16.826 -13.046 46.021 1.00 82.00 615 ASP A C 1
ATOM 4817 O O . ASP A 1 615 ? -15.602 -12.989 46.139 1.00 82.00 615 ASP A O 1
ATOM 4821 N N . ILE A 1 616 ? -17.393 -13.191 44.820 1.00 82.12 616 ILE A N 1
ATOM 4822 C CA . ILE A 1 616 ? -16.645 -13.347 43.567 1.00 82.12 616 ILE A CA 1
ATOM 4823 C C . ILE A 1 616 ? -16.281 -11.962 43.032 1.00 82.12 616 ILE A C 1
ATOM 4825 O O . ILE A 1 616 ? -17.168 -11.161 42.739 1.00 82.12 616 ILE A O 1
ATOM 4829 N N . THR A 1 617 ? -14.983 -11.695 42.860 1.00 87.38 617 THR A N 1
ATOM 4830 C CA . THR A 1 617 ? -14.465 -10.480 42.206 1.00 87.38 617 THR A CA 1
ATOM 4831 C C . THR A 1 617 ? -13.785 -10.846 40.894 1.00 87.38 617 THR A C 1
ATOM 4833 O O . THR A 1 617 ? -12.915 -11.712 40.886 1.00 87.38 617 THR A O 1
ATOM 4836 N N . ALA A 1 618 ? -14.153 -10.170 39.809 1.00 88.31 618 ALA A N 1
ATOM 4837 C CA . ALA A 1 618 ? -13.518 -10.311 38.505 1.00 88.31 618 ALA A CA 1
ATOM 4838 C C . ALA A 1 618 ? -12.934 -8.971 38.046 1.00 88.31 618 ALA A C 1
ATOM 4840 O O . ALA A 1 618 ? -13.518 -7.905 38.269 1.00 88.31 618 ALA A O 1
ATOM 4841 N N . PHE A 1 619 ? -11.789 -9.040 37.373 1.00 90.06 619 PHE A N 1
ATOM 4842 C CA . PHE A 1 619 ? -11.175 -7.907 36.696 1.00 90.06 619 PHE A CA 1
ATOM 4843 C C . PHE A 1 619 ? -11.443 -8.002 35.202 1.00 90.06 619 PHE A C 1
ATOM 4845 O O . PHE A 1 619 ? -11.459 -9.088 34.621 1.00 90.06 619 PHE A O 1
ATOM 4852 N N . VAL A 1 620 ? -11.678 -6.846 34.602 1.00 90.38 620 VAL A N 1
ATOM 4853 C CA . VAL A 1 620 ? -11.986 -6.669 33.190 1.00 90.38 620 VAL A CA 1
ATOM 4854 C C . VAL A 1 620 ? -11.038 -5.612 32.653 1.00 90.38 620 VAL A C 1
ATOM 4856 O O . VAL A 1 620 ? -10.989 -4.517 33.214 1.00 90.38 620 VAL A O 1
ATOM 4859 N N . GLU A 1 621 ? -10.341 -5.892 31.557 1.00 90.44 621 GLU A N 1
ATOM 4860 C CA . GLU A 1 621 ? -9.543 -4.888 30.852 1.00 90.44 621 GLU A CA 1
ATOM 4861 C C . GLU A 1 621 ? -9.873 -4.885 29.355 1.00 90.44 621 GLU A C 1
ATOM 4863 O O . GLU A 1 621 ? -10.002 -5.943 28.743 1.00 90.44 621 GLU A O 1
ATOM 4868 N N . VAL A 1 622 ? -10.018 -3.701 28.754 1.00 91.06 622 VAL A N 1
ATOM 4869 C CA . VAL A 1 622 ? -10.211 -3.525 27.307 1.00 91.06 622 VAL A CA 1
ATOM 4870 C C . VAL A 1 622 ? -9.104 -2.660 26.737 1.00 91.06 622 VAL A C 1
ATOM 4872 O O . VAL A 1 622 ? -8.988 -1.481 27.068 1.00 91.06 622 VAL A O 1
ATOM 4875 N N . LEU A 1 623 ? -8.328 -3.247 25.833 1.00 91.06 623 LEU A N 1
ATOM 4876 C CA . LEU A 1 623 ? -7.206 -2.634 25.141 1.00 91.06 623 LEU A CA 1
ATOM 4877 C C . LEU A 1 623 ? -7.580 -2.298 23.692 1.00 91.06 623 LEU A C 1
ATOM 4879 O O . LEU A 1 623 ? -8.010 -3.169 22.931 1.00 91.06 623 LEU A O 1
ATOM 4883 N N . ASN A 1 624 ? -7.350 -1.050 23.276 1.00 90.88 624 ASN A N 1
ATOM 4884 C CA . ASN A 1 624 ? -7.477 -0.655 21.871 1.00 90.88 624 ASN A CA 1
ATOM 4885 C C . ASN A 1 624 ? -6.276 -1.157 21.053 1.00 90.88 624 ASN A C 1
ATOM 4887 O O . ASN A 1 624 ? -5.217 -0.528 21.003 1.00 90.88 624 ASN A O 1
ATOM 4891 N N . VAL A 1 625 ? -6.466 -2.277 20.357 1.00 91.69 625 VAL A N 1
ATOM 4892 C CA . VAL A 1 625 ? -5.450 -2.901 19.497 1.00 91.69 625 VAL A CA 1
ATOM 4893 C C . VAL A 1 625 ? -5.100 -2.008 18.304 1.00 91.69 625 VAL A C 1
ATOM 4895 O O . VAL A 1 625 ? -3.940 -1.951 17.905 1.00 91.69 625 VAL A O 1
ATOM 4898 N N . GLY A 1 626 ? -6.077 -1.280 17.751 1.00 89.75 626 GLY A N 1
ATOM 4899 C CA . GLY A 1 626 ? -5.838 -0.337 16.651 1.00 89.75 626 GLY A CA 1
ATOM 4900 C C . GLY A 1 626 ? -4.846 0.772 17.016 1.00 89.75 626 GLY A C 1
ATOM 4901 O O . GLY A 1 626 ? -3.892 1.010 16.277 1.00 89.75 626 GLY A O 1
ATOM 4902 N N . ASP A 1 627 ? -5.029 1.397 18.180 1.00 86.94 627 ASP A N 1
ATOM 4903 C CA . ASP A 1 627 ? -4.157 2.473 18.668 1.00 86.94 627 ASP A CA 1
ATOM 4904 C C . ASP A 1 627 ? -2.741 1.950 18.941 1.00 86.94 627 ASP A C 1
ATOM 4906 O O . ASP A 1 627 ? -1.755 2.531 18.482 1.00 86.94 627 ASP A O 1
ATOM 4910 N N . LEU A 1 628 ? -2.648 0.791 19.600 1.00 86.88 628 LEU A N 1
ATOM 4911 C CA . LEU A 1 628 ? -1.383 0.104 19.850 1.00 86.88 628 LEU A CA 1
ATOM 4912 C C . LEU A 1 628 ? -0.652 -0.236 18.542 1.00 86.88 628 LEU A C 1
ATOM 4914 O O . LEU A 1 628 ? 0.546 0.016 18.434 1.00 86.88 628 LEU A O 1
ATOM 4918 N N . ALA A 1 629 ? -1.362 -0.727 17.523 1.00 90.12 629 ALA A N 1
ATOM 4919 C CA . ALA A 1 629 ? -0.784 -1.015 16.213 1.00 90.12 629 ALA A CA 1
ATOM 4920 C C . ALA A 1 629 ? -0.258 0.252 15.512 1.00 90.12 629 ALA A C 1
ATOM 4922 O O . ALA A 1 629 ? 0.846 0.225 14.969 1.00 90.12 629 ALA A O 1
ATOM 4923 N N . GLN A 1 630 ? -0.981 1.382 15.552 1.00 87.06 630 GLN A N 1
ATOM 4924 C CA . GLN A 1 630 ? -0.496 2.634 14.938 1.00 87.06 630 GLN A CA 1
ATOM 4925 C C . GLN A 1 630 ? 0.861 3.035 15.509 1.00 87.06 630 GLN A C 1
ATOM 4927 O O . GLN A 1 630 ? 1.744 3.502 14.795 1.00 87.06 630 GLN A O 1
ATOM 4932 N N . LYS A 1 631 ? 1.041 2.811 16.807 1.00 81.75 631 LYS A N 1
ATOM 4933 C CA . LYS A 1 631 ? 2.245 3.198 17.531 1.00 81.75 631 LYS A CA 1
ATOM 4934 C C . LYS A 1 631 ? 3.363 2.193 17.304 1.00 81.75 631 LYS A C 1
ATOM 4936 O O . LYS A 1 631 ? 4.456 2.616 16.935 1.00 81.75 631 LYS A O 1
ATOM 4941 N N . LEU A 1 632 ? 3.051 0.896 17.379 1.00 84.12 632 LEU A N 1
ATOM 4942 C CA . LEU A 1 632 ? 3.949 -0.214 17.041 1.00 84.12 632 LEU A CA 1
ATOM 4943 C C . LEU A 1 632 ? 4.609 -0.037 15.663 1.00 84.12 632 LEU A C 1
ATOM 4945 O O . LEU A 1 632 ? 5.787 -0.336 15.482 1.00 84.12 632 LEU A O 1
ATOM 4949 N N . PHE A 1 633 ? 3.858 0.494 14.700 1.00 86.44 633 PHE A N 1
ATOM 4950 C CA . PHE A 1 633 ? 4.301 0.627 13.316 1.00 86.44 633 PHE A CA 1
ATOM 4951 C C . PHE A 1 633 ? 4.607 2.060 12.860 1.00 86.44 633 PHE A C 1
ATOM 4953 O O . PHE A 1 633 ? 4.892 2.261 11.677 1.00 86.44 633 PHE A O 1
ATOM 4960 N N . ALA A 1 634 ? 4.565 3.040 13.769 1.00 83.50 634 ALA A N 1
ATOM 4961 C CA . ALA A 1 634 ? 4.753 4.464 13.472 1.00 83.50 634 ALA A CA 1
ATOM 4962 C C . ALA A 1 634 ? 3.883 4.959 12.294 1.00 83.50 634 ALA A C 1
ATOM 4964 O O . ALA A 1 634 ? 4.374 5.549 11.330 1.00 83.50 634 ALA A O 1
ATOM 4965 N N . VAL A 1 635 ? 2.584 4.671 12.371 1.00 87.50 635 VAL A N 1
ATOM 4966 C CA . VAL A 1 635 ? 1.561 5.073 11.403 1.00 87.50 635 VAL A CA 1
ATOM 4967 C C . VAL A 1 635 ? 0.764 6.259 11.942 1.00 87.50 635 VAL A C 1
ATOM 4969 O O . VAL A 1 635 ? 0.255 6.210 13.061 1.00 87.50 635 VAL A O 1
ATOM 4972 N N . ASP A 1 636 ? 0.625 7.298 11.116 1.00 86.00 636 ASP A N 1
ATOM 4973 C CA . ASP A 1 636 ? -0.091 8.530 11.472 1.00 86.00 636 ASP A CA 1
ATOM 4974 C C . ASP A 1 636 ? -1.604 8.471 11.184 1.00 86.00 636 ASP A C 1
ATOM 4976 O O . ASP A 1 636 ? -2.380 9.139 11.862 1.00 86.00 636 ASP A O 1
ATOM 4980 N N . ASP A 1 637 ? -2.034 7.712 10.167 1.00 92.38 637 ASP A N 1
ATOM 4981 C CA . ASP A 1 637 ? -3.442 7.593 9.755 1.00 92.38 637 ASP A CA 1
ATOM 4982 C C . ASP A 1 637 ? -3.896 6.133 9.841 1.00 92.38 637 ASP A C 1
ATOM 4984 O O . ASP A 1 637 ? -3.350 5.259 9.160 1.00 92.38 637 ASP A O 1
ATOM 4988 N N . TRP A 1 638 ? -4.930 5.869 10.642 1.00 93.69 638 TRP A N 1
ATOM 4989 C CA . TRP A 1 638 ? -5.458 4.524 10.878 1.00 93.69 638 TRP A CA 1
ATOM 4990 C C . TRP A 1 638 ? -5.815 3.790 9.582 1.00 93.69 638 TRP A C 1
ATOM 4992 O O . TRP A 1 638 ? -5.739 2.561 9.531 1.00 93.69 638 TRP A O 1
ATOM 5002 N N . ARG A 1 639 ? -6.174 4.517 8.515 1.00 95.44 639 ARG A N 1
ATOM 5003 C CA . ARG A 1 639 ? -6.535 3.935 7.213 1.00 95.44 639 ARG A CA 1
ATOM 5004 C C . ARG A 1 639 ? -5.402 3.127 6.599 1.00 95.44 639 ARG A C 1
ATOM 5006 O O . ARG A 1 639 ? -5.686 2.205 5.844 1.00 95.44 639 ARG A O 1
ATOM 5013 N N . GLU A 1 640 ? -4.150 3.437 6.926 1.00 94.94 640 GLU A N 1
ATOM 5014 C CA . GLU A 1 640 ? -2.989 2.672 6.469 1.00 94.94 640 GLU A CA 1
ATOM 5015 C C . GLU A 1 640 ? -2.935 1.278 7.113 1.00 94.94 640 GLU A C 1
ATOM 5017 O O . GLU A 1 640 ? -2.577 0.311 6.446 1.00 94.94 640 GLU A O 1
ATOM 5022 N N . LEU A 1 641 ? -3.367 1.134 8.374 1.00 94.56 641 LEU A N 1
ATOM 5023 C CA . LEU A 1 641 ? -3.478 -0.176 9.035 1.00 94.56 641 LEU A CA 1
ATOM 5024 C C . LEU A 1 641 ? -4.643 -1.017 8.501 1.00 94.56 641 LEU A C 1
ATOM 5026 O O . LEU A 1 641 ? -4.632 -2.240 8.614 1.00 94.56 641 LEU A O 1
ATOM 5030 N N . TRP A 1 642 ? -5.650 -0.342 7.949 1.00 95.25 642 TRP A N 1
ATOM 5031 C CA . TRP A 1 642 ? -6.852 -0.924 7.352 1.00 95.25 642 TRP A CA 1
ATOM 5032 C C . TRP A 1 642 ? -6.775 -1.014 5.820 1.00 95.25 642 TRP A C 1
ATOM 5034 O O . TRP A 1 642 ? -7.789 -1.284 5.164 1.00 95.25 642 TRP A O 1
ATOM 5044 N N . ALA A 1 643 ? -5.609 -0.726 5.242 1.00 94.56 643 ALA A N 1
ATOM 5045 C CA . ALA A 1 643 ? -5.371 -0.771 3.809 1.00 94.56 643 ALA A CA 1
ATOM 5046 C C . ALA A 1 643 ? -5.324 -2.228 3.331 1.00 94.56 643 ALA A C 1
ATOM 5048 O O . ALA A 1 643 ? -4.681 -3.081 3.942 1.00 94.56 643 ALA A O 1
ATOM 5049 N N . GLU A 1 644 ? -5.999 -2.533 2.229 1.00 91.62 644 GLU A N 1
ATOM 5050 C CA . GLU A 1 644 ? -5.949 -3.856 1.618 1.00 91.62 644 GLU A CA 1
ATOM 5051 C C . GLU A 1 644 ? -4.504 -4.208 1.225 1.00 91.62 644 GLU A C 1
ATOM 5053 O O . GLU A 1 644 ? -3.780 -3.394 0.657 1.00 91.62 644 GLU A O 1
ATOM 5058 N N . GLY A 1 645 ? -4.060 -5.423 1.557 1.00 88.69 645 GLY A N 1
ATOM 5059 C CA . GLY A 1 645 ? -2.710 -5.895 1.231 1.00 88.69 645 GLY A CA 1
ATOM 5060 C C . GLY A 1 645 ? -1.603 -5.466 2.201 1.00 88.69 645 GLY A C 1
ATOM 5061 O O . GLY A 1 645 ? -0.498 -6.006 2.098 1.00 88.69 645 GLY A O 1
ATOM 5062 N N . VAL A 1 646 ? -1.880 -4.591 3.179 1.00 92.69 646 VAL A N 1
ATOM 5063 C CA . VAL A 1 646 ? -0.899 -4.238 4.218 1.00 92.69 646 VAL A CA 1
ATOM 5064 C C . VAL A 1 646 ? -0.552 -5.457 5.073 1.00 92.69 646 VAL A C 1
ATOM 5066 O O . VAL A 1 646 ? -1.427 -6.207 5.513 1.00 92.69 646 VAL A O 1
ATOM 5069 N N . ARG A 1 647 ? 0.746 -5.682 5.293 1.00 92.50 647 ARG A N 1
ATOM 5070 C CA . ARG A 1 647 ? 1.247 -6.840 6.047 1.00 92.50 647 ARG A CA 1
ATOM 5071 C C . ARG A 1 647 ? 2.385 -6.460 6.973 1.00 92.50 647 ARG A C 1
ATOM 5073 O O . ARG A 1 647 ? 3.185 -5.583 6.654 1.00 92.50 647 ARG A O 1
ATOM 5080 N N . VAL A 1 648 ? 2.506 -7.179 8.078 1.00 92.38 648 VAL A N 1
ATOM 5081 C CA . VAL A 1 648 ? 3.653 -7.103 8.981 1.00 92.38 648 VAL A CA 1
ATOM 5082 C C . VAL A 1 648 ? 4.740 -8.058 8.497 1.00 92.38 648 VAL A C 1
ATOM 5084 O O . VAL A 1 648 ? 4.495 -9.245 8.292 1.00 92.38 648 VAL A O 1
ATOM 5087 N N . ASN A 1 649 ? 5.947 -7.532 8.309 1.00 85.12 649 ASN A N 1
ATOM 5088 C CA . ASN A 1 649 ? 7.147 -8.309 8.039 1.00 85.12 649 ASN A CA 1
ATOM 5089 C C . ASN A 1 649 ? 8.011 -8.376 9.306 1.00 85.12 649 ASN A C 1
ATOM 5091 O O . ASN A 1 649 ? 8.436 -7.345 9.827 1.00 85.12 649 ASN A O 1
ATOM 5095 N N . THR A 1 650 ? 8.283 -9.593 9.769 1.00 81.56 650 THR A N 1
ATOM 5096 C CA . THR A 1 650 ? 9.035 -9.906 10.992 1.00 81.56 650 THR A CA 1
ATOM 5097 C C . THR A 1 650 ? 10.477 -10.353 10.725 1.00 81.56 650 THR A C 1
ATOM 5099 O O . THR A 1 650 ? 11.153 -10.818 11.634 1.00 81.56 650 THR A O 1
ATOM 5102 N N . SER A 1 651 ? 10.989 -10.218 9.494 1.00 69.12 651 SER A N 1
ATOM 5103 C CA . SER A 1 651 ? 12.342 -10.679 9.138 1.00 69.12 651 SER A CA 1
ATOM 5104 C C . SER A 1 651 ? 13.482 -9.870 9.781 1.00 69.12 651 SER A C 1
ATOM 5106 O O . SER A 1 651 ? 14.638 -10.284 9.722 1.00 69.12 651 SER A O 1
ATOM 5108 N N . GLY A 1 652 ? 13.188 -8.687 10.330 1.00 65.31 652 GLY A N 1
ATOM 5109 C CA . GLY A 1 652 ? 14.150 -7.813 11.007 1.00 65.31 652 GLY A CA 1
ATOM 5110 C C . GLY A 1 652 ? 14.055 -7.884 12.533 1.00 65.31 652 GLY A C 1
ATOM 5111 O O . GLY A 1 652 ? 13.167 -8.524 13.080 1.00 65.31 652 GLY A O 1
ATOM 5112 N N . GLN A 1 653 ? 14.951 -7.174 13.231 1.00 66.06 653 GLN A N 1
ATOM 5113 C CA . GLN A 1 653 ? 14.875 -7.030 14.696 1.00 66.06 653 GLN A CA 1
ATOM 5114 C C . GLN A 1 653 ? 13.594 -6.317 15.158 1.00 66.06 653 GLN A C 1
ATOM 5116 O O . GLN A 1 653 ? 13.097 -6.605 16.239 1.00 66.06 653 GLN A O 1
ATOM 5121 N N . ARG A 1 654 ? 13.052 -5.405 14.337 1.00 76.88 654 ARG A N 1
ATOM 5122 C CA . ARG A 1 654 ? 11.756 -4.753 14.563 1.00 76.88 654 ARG A CA 1
ATOM 5123 C C . ARG A 1 654 ? 10.783 -5.104 13.438 1.00 76.88 654 ARG A C 1
ATOM 5125 O O . ARG A 1 654 ? 11.208 -5.144 12.278 1.00 76.88 654 ARG A O 1
ATOM 5132 N N . PRO A 1 655 ? 9.497 -5.331 13.750 1.00 84.88 655 PRO A N 1
ATOM 5133 C CA . PRO A 1 655 ? 8.494 -5.624 12.746 1.00 84.88 655 PRO A CA 1
ATOM 5134 C C . PRO A 1 655 ? 8.219 -4.367 11.911 1.00 84.88 655 PRO A C 1
ATOM 5136 O O . PRO A 1 655 ? 8.089 -3.264 12.440 1.00 84.88 655 PRO A O 1
ATOM 5139 N N . LEU A 1 656 ? 8.146 -4.523 10.590 1.00 86.69 656 LEU A N 1
ATOM 5140 C CA . LEU A 1 656 ? 7.929 -3.420 9.650 1.00 86.69 656 LEU A CA 1
ATOM 5141 C C . LEU A 1 656 ? 6.650 -3.629 8.847 1.00 86.69 656 LEU A C 1
ATOM 5143 O O . LEU A 1 656 ? 6.333 -4.749 8.447 1.00 86.69 656 LEU A O 1
ATOM 5147 N N . LEU A 1 657 ? 5.953 -2.536 8.532 1.00 90.12 657 LEU A N 1
ATOM 5148 C CA . LEU A 1 657 ? 4.834 -2.590 7.598 1.00 90.12 657 LEU A CA 1
ATOM 5149 C C . LEU A 1 657 ? 5.323 -2.670 6.159 1.00 90.12 657 LEU A C 1
ATOM 5151 O O . LEU A 1 657 ? 5.955 -1.752 5.629 1.00 90.12 657 LEU A O 1
ATOM 5155 N N . THR A 1 658 ? 4.938 -3.756 5.504 1.00 90.31 658 THR A N 1
ATOM 5156 C CA . THR A 1 658 ? 4.900 -3.836 4.051 1.00 90.31 658 THR A CA 1
ATOM 5157 C C . THR A 1 658 ? 3.631 -3.134 3.591 1.00 90.31 658 THR A C 1
ATOM 5159 O O . THR A 1 658 ? 2.528 -3.659 3.737 1.00 90.31 658 THR A O 1
ATOM 5162 N N . ARG A 1 659 ? 3.799 -1.912 3.084 1.00 90.62 659 ARG A N 1
ATOM 5163 C CA . ARG A 1 659 ? 2.716 -1.080 2.549 1.00 90.62 659 ARG A CA 1
ATOM 5164 C C . ARG A 1 659 ? 2.301 -1.568 1.167 1.00 90.62 659 ARG A C 1
ATOM 5166 O O . ARG A 1 659 ? 3.156 -1.973 0.381 1.00 90.62 659 ARG A O 1
ATOM 5173 N N . GLU A 1 660 ? 1.013 -1.453 0.855 1.00 89.44 660 GLU A N 1
ATOM 5174 C CA . GLU A 1 660 ? 0.525 -1.751 -0.494 1.00 89.44 660 GLU A CA 1
ATOM 5175 C C . GLU A 1 660 ? 0.841 -0.606 -1.470 1.00 89.44 660 GLU A C 1
ATOM 5177 O O . GLU A 1 660 ? 1.356 -0.853 -2.560 1.00 89.44 660 GLU A O 1
ATOM 5182 N N . SER A 1 661 ? 0.635 0.650 -1.045 1.00 94.19 661 SER A N 1
ATOM 5183 C CA . SER A 1 661 ? 1.044 1.848 -1.783 1.00 94.19 661 SER A CA 1
ATOM 5184 C C . SER A 1 661 ? 2.096 2.660 -1.025 1.00 94.19 661 SER A C 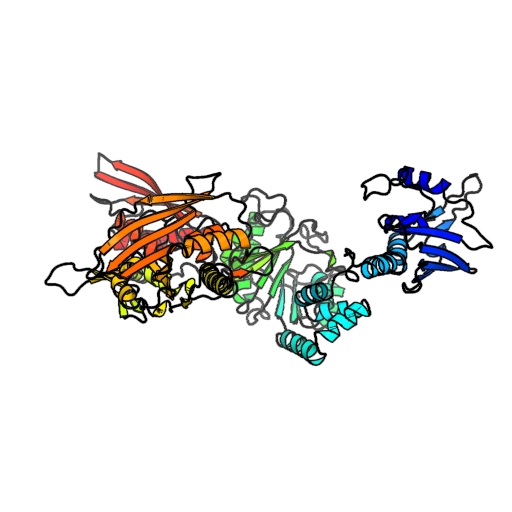1
ATOM 5186 O O . SER A 1 661 ? 1.862 3.171 0.070 1.00 94.19 661 SER A O 1
ATOM 5188 N N . LEU A 1 662 ? 3.250 2.866 -1.652 1.00 94.12 662 LEU A N 1
ATOM 5189 C CA . LEU A 1 662 ? 4.283 3.792 -1.210 1.00 94.12 662 LEU A CA 1
ATOM 5190 C C . LEU A 1 662 ? 3.957 5.216 -1.664 1.00 94.12 662 LEU A C 1
ATOM 5192 O O . LEU A 1 662 ? 3.633 5.470 -2.824 1.00 94.12 662 LEU A O 1
ATOM 5196 N N . TYR A 1 663 ? 4.118 6.159 -0.737 1.00 93.62 663 TYR A N 1
ATOM 5197 C CA . TYR A 1 663 ? 3.949 7.598 -0.961 1.00 93.62 663 TYR A CA 1
ATOM 5198 C C . TYR A 1 663 ? 2.568 8.008 -1.526 1.00 93.62 663 TYR A C 1
ATOM 5200 O O . TYR A 1 663 ? 2.512 8.782 -2.492 1.00 93.62 663 TYR A O 1
ATOM 5208 N N . PRO A 1 664 ? 1.448 7.530 -0.944 1.00 94.12 664 PRO A N 1
ATOM 5209 C CA . PRO A 1 664 ? 0.112 7.893 -1.406 1.00 94.12 664 PRO A CA 1
ATOM 5210 C C . PRO A 1 664 ? -0.113 9.406 -1.311 1.00 94.12 664 PRO A C 1
ATOM 5212 O O . PRO A 1 664 ? 0.206 10.040 -0.302 1.00 94.12 664 PRO A O 1
ATOM 5215 N N . ARG A 1 665 ? -0.660 10.007 -2.372 1.00 93.19 665 ARG A N 1
ATOM 5216 C CA . ARG A 1 665 ? -0.845 11.462 -2.477 1.00 93.19 665 ARG A CA 1
ATOM 5217 C C . ARG A 1 665 ? -2.139 11.923 -1.810 1.00 93.19 665 ARG A C 1
ATOM 5219 O O . ARG A 1 665 ? -3.170 11.270 -1.927 1.00 93.19 665 ARG A O 1
ATOM 5226 N N . LYS A 1 666 ? -2.070 13.094 -1.170 1.00 95.44 666 LYS A N 1
ATOM 5227 C CA . LYS A 1 666 ? -3.229 13.829 -0.650 1.00 95.44 666 LYS A CA 1
ATOM 5228 C C . LYS A 1 666 ? -3.750 14.802 -1.707 1.00 95.44 666 LYS A C 1
ATOM 5230 O O . LYS A 1 666 ? -2.961 15.526 -2.317 1.00 95.44 666 LYS A O 1
ATOM 5235 N N . TYR A 1 667 ? -5.065 14.854 -1.874 1.00 97.31 667 TYR A N 1
ATOM 5236 C CA . TYR A 1 667 ? -5.762 15.783 -2.762 1.00 97.31 667 TYR A CA 1
ATOM 5237 C C . TYR A 1 667 ? -6.787 16.584 -1.965 1.00 97.31 667 TYR A C 1
ATOM 5239 O O . TYR A 1 667 ? -7.481 16.014 -1.134 1.00 97.31 667 TYR A O 1
ATOM 5247 N N . GLN A 1 668 ? -6.893 17.889 -2.205 1.00 97.88 668 GLN A N 1
ATOM 5248 C CA . GLN A 1 668 ? -7.822 18.761 -1.483 1.00 97.88 668 GLN A CA 1
ATOM 5249 C C . GLN A 1 668 ? -8.711 19.508 -2.464 1.00 97.88 668 GLN A C 1
ATOM 5251 O O . GLN A 1 668 ? -8.207 20.108 -3.415 1.00 97.88 668 GLN A O 1
ATOM 5256 N N . PHE A 1 669 ? -10.017 19.465 -2.216 1.00 97.75 669 PHE A N 1
ATOM 5257 C CA . PHE A 1 669 ? -11.017 20.156 -3.020 1.00 97.75 669 PHE A CA 1
ATOM 5258 C C . PHE A 1 669 ? -12.067 20.795 -2.124 1.00 97.75 669 PHE A C 1
ATOM 5260 O O . PHE A 1 669 ? -12.504 20.195 -1.139 1.00 97.75 669 PHE A O 1
ATOM 5267 N N . ASP A 1 670 ? -12.453 22.010 -2.492 1.00 97.69 670 ASP A N 1
ATOM 5268 C CA . ASP A 1 670 ? -13.482 22.774 -1.805 1.00 97.69 670 ASP A CA 1
ATOM 5269 C C . ASP A 1 670 ? -14.834 22.505 -2.479 1.00 97.69 670 ASP A C 1
ATOM 5271 O O . ASP A 1 670 ? -14.935 22.567 -3.705 1.00 97.69 670 ASP A O 1
ATOM 5275 N N . ILE A 1 671 ? -15.862 22.218 -1.679 1.00 96.56 671 ILE A N 1
ATOM 5276 C CA . ILE A 1 671 ? -17.252 22.088 -2.119 1.00 96.56 671 ILE A CA 1
ATOM 5277 C C . ILE A 1 671 ? -18.103 23.169 -1.457 1.00 96.56 671 ILE A C 1
ATOM 5279 O O . ILE A 1 671 ? -18.196 23.242 -0.229 1.00 96.56 671 ILE A O 1
ATOM 5283 N N . CYS A 1 672 ? -18.722 24.012 -2.279 1.00 96.56 672 CYS A N 1
ATOM 5284 C CA . CYS A 1 672 ? -19.658 25.045 -1.850 1.00 96.56 672 CYS A CA 1
ATOM 5285 C C . CYS A 1 672 ? -21.084 24.516 -1.981 1.00 96.56 672 CYS A C 1
ATOM 5287 O O . CYS A 1 672 ? -21.479 24.060 -3.049 1.00 96.56 672 CYS A O 1
ATOM 5289 N N . LEU A 1 673 ? -21.850 24.567 -0.895 1.00 96.44 673 LEU A N 1
ATOM 5290 C CA . LEU A 1 673 ? -23.196 24.010 -0.817 1.00 96.44 673 LEU A CA 1
ATOM 5291 C C . LEU A 1 673 ? -24.159 25.095 -0.357 1.00 96.44 673 LEU A C 1
ATOM 5293 O O . LEU A 1 673 ? -24.024 25.593 0.766 1.00 96.44 673 LEU A O 1
ATOM 5297 N N . SER A 1 674 ? -25.132 25.443 -1.196 1.00 94.69 674 SER A N 1
ATOM 5298 C CA . SER A 1 674 ? -26.275 26.232 -0.753 1.00 94.69 674 SER A CA 1
ATOM 5299 C C . SER A 1 674 ? -27.297 25.350 -0.050 1.00 94.69 674 SER A C 1
ATOM 5301 O O . SER A 1 674 ? -27.444 24.158 -0.341 1.00 94.69 674 SER A O 1
ATOM 5303 N N . TYR A 1 675 ? -27.969 25.937 0.933 1.00 93.56 675 TYR A N 1
ATOM 5304 C CA . TYR A 1 675 ? -28.893 25.227 1.802 1.00 93.56 675 TYR A CA 1
ATOM 5305 C C . TYR A 1 675 ? -30.080 26.108 2.185 1.00 93.56 675 TYR A C 1
ATOM 5307 O O . TYR A 1 675 ? -30.032 27.332 2.070 1.00 93.56 675 TYR A O 1
ATOM 5315 N N . GLY A 1 676 ? -31.158 25.460 2.629 1.00 88.56 676 GLY A N 1
ATOM 5316 C CA . GLY A 1 676 ? -32.368 26.134 3.091 1.00 88.56 676 GLY A CA 1
ATOM 5317 C C . GLY A 1 676 ? -32.213 26.760 4.489 1.00 88.56 676 GLY A C 1
ATOM 5318 O O . GLY A 1 676 ? -31.154 27.274 4.846 1.00 88.56 676 GLY A O 1
ATOM 5319 N N . PRO A 1 677 ? -33.256 26.730 5.335 1.00 87.62 677 PRO A N 1
ATOM 5320 C CA . PRO A 1 677 ? -33.215 27.395 6.638 1.00 87.62 677 PRO A CA 1
ATOM 5321 C C . PRO A 1 677 ? -32.220 26.759 7.622 1.00 87.62 677 PRO A C 1
ATOM 5323 O O . PRO A 1 677 ? -31.711 27.450 8.502 1.00 87.62 677 PRO A O 1
ATOM 5326 N N . THR A 1 678 ? -31.916 25.467 7.491 1.00 91.00 678 THR A N 1
ATOM 5327 C CA . THR A 1 678 ? -30.980 24.750 8.366 1.00 91.00 678 THR A CA 1
ATOM 5328 C C . THR A 1 678 ? -30.056 23.856 7.545 1.00 91.00 678 THR A C 1
ATOM 5330 O O . THR A 1 678 ? -30.490 23.194 6.604 1.00 91.00 678 THR A O 1
ATOM 5333 N N . PHE A 1 679 ? -28.762 23.839 7.885 1.00 94.56 679 PHE A N 1
ATOM 5334 C CA . PHE A 1 679 ? -27.800 22.945 7.239 1.00 94.56 679 PHE A CA 1
ATOM 5335 C C . PHE A 1 679 ? -27.786 21.580 7.952 1.00 94.56 679 PHE A C 1
ATOM 5337 O O . PHE A 1 679 ? -27.492 21.537 9.156 1.00 94.56 679 PHE A O 1
ATOM 5344 N N . PRO A 1 680 ? -28.048 20.457 7.253 1.00 94.94 680 PRO A N 1
ATOM 5345 C CA . PRO A 1 680 ? -28.108 19.121 7.847 1.00 94.94 680 PRO A CA 1
ATOM 5346 C C . PRO A 1 680 ? -26.698 18.566 8.126 1.00 94.94 680 PRO A C 1
ATOM 5348 O O . PRO A 1 680 ? -26.230 17.635 7.479 1.00 94.94 680 PRO A O 1
ATOM 5351 N N . THR A 1 681 ? -26.001 19.153 9.104 1.00 94.88 681 THR A N 1
ATOM 5352 C CA . THR A 1 681 ? -24.566 18.918 9.361 1.00 94.88 681 THR A CA 1
ATOM 5353 C C . THR A 1 681 ? -24.231 17.445 9.628 1.00 94.88 681 THR A C 1
ATOM 5355 O O . THR A 1 681 ? -23.278 16.923 9.055 1.00 94.88 681 THR A O 1
ATOM 5358 N N . ALA A 1 682 ? -25.010 16.756 10.468 1.00 94.25 682 ALA A N 1
ATOM 5359 C CA . ALA A 1 682 ? -24.764 15.346 10.785 1.00 94.25 682 ALA A CA 1
ATOM 5360 C C . ALA A 1 682 ? -24.952 14.437 9.557 1.00 94.25 682 ALA A C 1
ATOM 5362 O O . ALA A 1 682 ? -24.106 13.588 9.279 1.00 94.25 682 ALA A O 1
ATOM 5363 N N . GLU A 1 683 ? -26.017 14.659 8.781 1.00 94.50 683 GLU A N 1
ATOM 5364 C CA . GLU A 1 683 ? -26.283 13.876 7.570 1.00 94.50 683 GLU A CA 1
ATOM 5365 C C . GLU A 1 683 ? -25.298 14.180 6.440 1.00 94.50 683 GLU A C 1
ATOM 5367 O O . GLU A 1 683 ? -24.939 13.278 5.689 1.00 94.50 683 GLU A O 1
ATOM 5372 N N . PHE A 1 684 ? -24.795 15.414 6.346 1.00 96.75 684 PHE A N 1
ATOM 5373 C CA . PHE A 1 684 ? -23.708 15.764 5.432 1.00 96.75 684 PHE A CA 1
ATOM 5374 C C . PHE A 1 684 ? -22.477 14.878 5.674 1.00 96.75 684 PHE A C 1
ATOM 5376 O O . PHE A 1 684 ? -21.999 14.225 4.746 1.00 96.75 684 PHE A O 1
ATOM 5383 N N . TYR A 1 685 ? -22.005 14.782 6.922 1.00 97.12 685 TYR A N 1
ATOM 5384 C CA . TYR A 1 685 ? -20.874 13.912 7.254 1.00 97.12 685 TYR A CA 1
ATOM 5385 C C . TYR A 1 685 ? -21.201 12.429 7.058 1.00 97.12 685 TYR A C 1
ATOM 5387 O O . TYR A 1 685 ? -20.370 11.683 6.541 1.00 97.12 685 TYR A O 1
ATOM 5395 N N . ASN A 1 686 ? -22.415 12.001 7.412 1.00 95.00 686 ASN A N 1
ATOM 5396 C CA . ASN A 1 686 ? -22.862 10.628 7.193 1.00 95.00 686 ASN A CA 1
ATOM 5397 C C . ASN A 1 686 ? -22.797 10.245 5.703 1.00 95.00 686 ASN A C 1
ATOM 5399 O O . ASN A 1 686 ? -22.257 9.194 5.367 1.00 95.00 686 ASN A O 1
ATOM 5403 N N . VAL A 1 687 ? -23.262 11.113 4.795 1.00 95.62 687 VAL A N 1
ATOM 5404 C CA . VAL A 1 687 ? -23.164 10.889 3.342 1.00 95.62 687 VAL A CA 1
ATOM 5405 C C . VAL A 1 687 ? -21.713 10.702 2.902 1.00 95.62 687 VAL A C 1
ATOM 5407 O O . VAL A 1 687 ? -21.428 9.752 2.174 1.00 95.62 687 VAL A O 1
ATOM 5410 N N . LEU A 1 688 ? -20.787 11.544 3.371 1.00 96.81 688 LEU A N 1
ATOM 5411 C CA . LEU A 1 688 ? -19.365 11.409 3.034 1.00 96.81 688 LEU A CA 1
ATOM 5412 C C . LEU A 1 688 ? -18.799 10.050 3.472 1.00 96.81 688 LEU A C 1
ATOM 5414 O O . LEU A 1 688 ? -18.120 9.390 2.683 1.00 96.81 688 LEU A O 1
ATOM 5418 N N . TRP A 1 689 ? -19.136 9.589 4.680 1.00 96.06 689 TRP A N 1
ATOM 5419 C CA . TRP A 1 689 ? -18.745 8.263 5.159 1.00 96.06 689 TRP A CA 1
ATOM 5420 C C . TRP A 1 689 ? -19.345 7.121 4.330 1.00 96.06 689 TRP A C 1
ATOM 5422 O O . TRP A 1 689 ? -18.636 6.166 4.030 1.00 96.06 689 TRP A O 1
ATOM 5432 N N . GLN A 1 690 ? -20.619 7.202 3.930 1.00 93.00 690 GLN A N 1
ATOM 5433 C CA . GLN A 1 690 ? -21.263 6.119 3.168 1.00 93.00 690 GLN A CA 1
ATOM 5434 C C . GLN A 1 690 ? -20.782 6.017 1.717 1.00 93.00 690 GLN A C 1
ATOM 5436 O O . GLN A 1 690 ? -20.743 4.920 1.147 1.00 93.00 690 GLN A O 1
ATOM 5441 N N . VAL A 1 691 ? -20.446 7.158 1.115 1.00 92.44 691 VAL A N 1
ATOM 5442 C CA . VAL A 1 691 ? -20.103 7.260 -0.307 1.00 92.44 691 VAL A CA 1
ATOM 5443 C C . VAL A 1 691 ? -18.602 7.117 -0.531 1.00 92.44 691 VAL A C 1
ATOM 5445 O O . VAL A 1 691 ? -18.185 6.306 -1.348 1.00 92.44 691 VAL A O 1
ATOM 5448 N N . ALA A 1 692 ? -17.789 7.884 0.195 1.00 91.94 692 ALA A N 1
ATOM 5449 C CA . ALA A 1 692 ? -16.344 7.935 -0.015 1.00 91.94 692 ALA A CA 1
ATOM 5450 C C . ALA A 1 692 ? -15.547 7.215 1.085 1.00 91.94 692 ALA A C 1
ATOM 5452 O O . ALA A 1 692 ? -14.394 6.851 0.858 1.00 91.94 692 ALA A O 1
ATOM 5453 N N . GLY A 1 693 ? -16.150 6.965 2.253 1.00 92.50 693 GLY A N 1
ATOM 5454 C CA . GLY A 1 693 ? -15.601 6.100 3.299 1.00 92.50 693 GLY A CA 1
ATOM 5455 C C . GLY A 1 693 ? -14.143 6.403 3.642 1.00 92.50 693 GLY A C 1
ATOM 5456 O O . GLY A 1 693 ? -13.789 7.535 3.969 1.00 92.50 693 GLY A O 1
ATOM 5457 N N . LYS A 1 694 ? -13.282 5.382 3.523 1.00 94.12 694 LYS A N 1
ATOM 5458 C CA . LYS A 1 694 ? -11.841 5.481 3.812 1.00 94.12 694 LYS A CA 1
ATOM 5459 C C . LYS A 1 694 ? -11.081 6.441 2.882 1.00 94.12 694 LYS A C 1
ATOM 5461 O 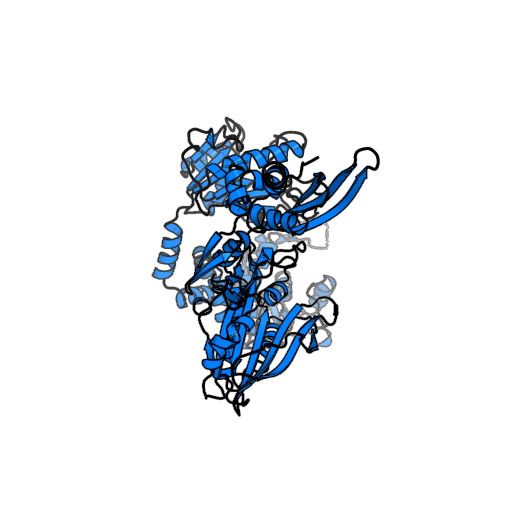O . LYS A 1 694 ? -9.955 6.782 3.210 1.00 94.12 694 LYS A O 1
ATOM 5466 N N . LEU A 1 695 ? -11.653 6.903 1.764 1.00 95.75 695 LEU A N 1
ATOM 5467 C CA . LEU A 1 695 ? -10.980 7.863 0.876 1.00 95.75 695 LEU A CA 1
ATOM 5468 C C . LEU A 1 695 ? -10.892 9.264 1.477 1.00 95.75 695 LEU A C 1
ATOM 5470 O O . LEU A 1 695 ? -9.962 9.994 1.147 1.00 95.75 695 LEU A O 1
ATOM 5474 N N . VAL A 1 696 ? -11.852 9.656 2.319 1.00 97.25 696 VAL A N 1
ATOM 5475 C CA . VAL A 1 696 ? -11.859 10.973 2.966 1.00 97.25 696 VAL A CA 1
ATOM 5476 C C . VAL A 1 696 ? -11.056 10.892 4.254 1.00 97.25 696 VAL A C 1
ATOM 5478 O O . VAL A 1 696 ? -11.402 10.117 5.145 1.00 97.25 696 VAL A O 1
ATOM 5481 N N . THR A 1 697 ? -10.001 11.699 4.364 1.00 96.88 697 THR A N 1
ATOM 5482 C CA . THR A 1 697 ? -9.139 11.754 5.557 1.00 96.88 697 THR A CA 1
ATOM 5483 C C . THR A 1 697 ? -9.439 12.944 6.461 1.00 96.88 697 THR A C 1
ATOM 5485 O O . THR A 1 697 ? -9.129 12.897 7.643 1.00 96.88 697 THR A O 1
ATOM 5488 N N . ASP A 1 698 ? -9.996 14.030 5.915 1.00 97.25 698 ASP A N 1
ATOM 5489 C CA . ASP A 1 698 ? -10.255 15.272 6.654 1.00 97.25 698 ASP A CA 1
ATOM 5490 C C . ASP A 1 698 ? -11.337 16.104 5.953 1.00 97.25 698 ASP A C 1
ATOM 5492 O O . ASP A 1 698 ? -11.369 16.169 4.719 1.00 97.25 698 ASP A O 1
ATOM 5496 N N . VAL A 1 699 ? -12.195 16.765 6.733 1.00 97.88 699 VAL A N 1
ATOM 5497 C CA . VAL A 1 699 ? -13.242 17.673 6.241 1.00 97.88 699 VAL A CA 1
ATOM 5498 C C . VAL A 1 699 ? -13.269 18.916 7.118 1.00 97.88 699 VAL A C 1
ATOM 5500 O O . VAL A 1 699 ? -13.524 18.833 8.315 1.00 97.88 699 VAL A O 1
ATOM 5503 N N . LYS A 1 700 ? -13.039 20.088 6.523 1.00 97.25 700 LYS A N 1
ATOM 5504 C CA . LYS A 1 700 ? -12.968 21.365 7.247 1.00 97.25 700 LYS A CA 1
ATOM 5505 C C . LYS A 1 700 ? -13.965 22.364 6.696 1.00 97.25 700 LYS A C 1
ATOM 5507 O O . LYS A 1 700 ? -13.968 22.616 5.496 1.00 97.25 700 LYS A O 1
ATOM 5512 N N . LEU A 1 701 ? -14.772 22.970 7.564 1.00 97.25 701 LEU A N 1
ATOM 5513 C CA . LEU A 1 701 ? -15.564 24.143 7.197 1.00 97.25 701 LEU A CA 1
ATOM 5514 C C . LEU A 1 701 ? -14.603 25.316 6.956 1.00 97.25 701 LEU A C 1
ATOM 5516 O O . LEU A 1 701 ? -13.905 25.745 7.870 1.00 97.25 701 LEU A O 1
ATOM 5520 N N . VAL A 1 702 ? -14.543 25.797 5.716 1.00 97.12 702 VAL A N 1
ATOM 5521 C CA . VAL A 1 702 ? -13.665 26.899 5.294 1.00 97.12 702 VAL A CA 1
ATOM 5522 C C . VAL A 1 702 ? -14.376 28.236 5.431 1.00 97.12 702 VAL A C 1
ATOM 5524 O O . VAL A 1 702 ? -13.771 29.214 5.860 1.00 97.12 702 VAL A O 1
ATOM 5527 N N . ASN A 1 703 ? -15.646 28.287 5.029 1.00 95.62 703 ASN A N 1
ATOM 5528 C CA . ASN A 1 703 ? -16.421 29.519 5.010 1.00 95.62 703 ASN A CA 1
ATOM 5529 C C . ASN A 1 703 ? -17.918 29.234 5.188 1.00 95.62 703 ASN A C 1
ATOM 5531 O O . ASN A 1 703 ? -18.420 28.207 4.730 1.00 95.62 703 ASN A O 1
ATOM 5535 N N . GLU A 1 704 ? -18.631 30.175 5.794 1.00 94.94 704 GLU A N 1
ATOM 5536 C CA . GLU A 1 704 ? -20.088 30.215 5.855 1.00 94.94 704 GLU A CA 1
ATOM 5537 C C . GLU A 1 704 ? -20.553 31.622 5.471 1.00 94.94 704 GLU A C 1
ATOM 5539 O O . GLU A 1 704 ? -20.060 32.619 5.994 1.00 94.94 704 GLU A O 1
ATOM 5544 N N . TYR A 1 705 ? -21.492 31.697 4.533 1.00 92.31 705 TYR A N 1
ATOM 5545 C CA . TYR A 1 705 ? -22.021 32.950 4.013 1.00 92.31 705 TYR A CA 1
ATOM 5546 C C . TYR A 1 705 ? -23.542 32.964 4.101 1.00 92.31 705 TYR A C 1
ATOM 5548 O O . TYR A 1 705 ? -24.202 31.982 3.753 1.00 92.31 705 TYR A O 1
ATOM 5556 N N . VAL A 1 706 ? -24.082 34.100 4.541 1.00 90.06 706 VAL A N 1
ATOM 5557 C CA . VAL A 1 706 ? -25.515 34.387 4.597 1.00 90.06 706 VAL A CA 1
ATOM 5558 C C . VAL A 1 706 ? -25.728 35.777 4.010 1.00 90.06 706 VAL A C 1
ATOM 5560 O O . VAL A 1 706 ? -25.208 36.762 4.533 1.00 90.06 706 VAL A O 1
ATOM 5563 N N . SER A 1 707 ? -26.481 35.859 2.920 1.00 87.56 707 SER A N 1
ATOM 5564 C CA . SER A 1 707 ? -26.861 37.125 2.302 1.00 87.56 707 SER A CA 1
ATOM 5565 C C . SER A 1 707 ? -28.115 37.689 2.964 1.00 87.56 707 SER A C 1
ATOM 5567 O O . SER A 1 707 ? -29.123 37.001 3.131 1.00 87.56 707 SER A O 1
ATOM 5569 N N . ALA A 1 708 ? -28.055 38.973 3.320 1.00 79.44 708 ALA A N 1
ATOM 5570 C CA . ALA A 1 708 ? -29.170 39.698 3.924 1.00 79.44 708 ALA A CA 1
ATOM 5571 C C . ALA A 1 708 ? -30.249 40.117 2.906 1.00 79.44 708 ALA A C 1
ATOM 5573 O O . ALA A 1 708 ? -31.356 40.461 3.312 1.00 79.44 708 ALA A O 1
ATOM 5574 N N . ALA A 1 709 ? -29.936 40.117 1.604 1.00 81.06 709 ALA A N 1
ATOM 5575 C CA . ALA A 1 709 ? -30.815 40.655 0.563 1.00 81.06 709 ALA A CA 1
ATOM 5576 C C . ALA A 1 709 ? -31.786 39.612 -0.019 1.00 81.06 709 ALA A C 1
ATOM 5578 O O . ALA A 1 709 ? -32.920 39.942 -0.350 1.00 81.06 709 ALA A O 1
ATOM 5579 N N . ASP A 1 710 ? -31.350 38.358 -0.134 1.00 82.00 710 ASP A N 1
ATOM 5580 C CA . ASP A 1 710 ? -32.065 37.270 -0.817 1.00 82.00 710 ASP A CA 1
ATOM 5581 C C . ASP A 1 710 ? -32.192 36.000 0.046 1.00 82.00 710 ASP A C 1
ATOM 5583 O O . ASP A 1 710 ? -32.632 34.960 -0.440 1.00 82.00 710 ASP A O 1
ATOM 5587 N N . ASN A 1 711 ? -31.827 36.071 1.336 1.00 81.19 711 ASN A N 1
ATOM 5588 C CA . ASN A 1 711 ? -31.769 34.929 2.258 1.00 81.19 711 ASN A CA 1
ATOM 5589 C C . ASN A 1 711 ? -30.921 33.751 1.740 1.00 81.19 711 ASN A C 1
ATOM 5591 O O . ASN A 1 711 ? -31.061 32.632 2.242 1.00 81.19 711 ASN A O 1
ATOM 5595 N N . PHE A 1 712 ? -30.027 33.978 0.772 1.00 87.81 712 PHE A N 1
ATOM 5596 C CA . PHE A 1 712 ? -29.128 32.947 0.277 1.00 87.81 712 PHE A CA 1
ATOM 5597 C C . PHE A 1 712 ? -28.143 32.535 1.372 1.00 87.81 712 PHE A C 1
ATOM 5599 O O . PHE A 1 712 ? -27.516 33.380 2.016 1.00 87.81 712 PHE A O 1
ATOM 5606 N N . ARG A 1 713 ? -27.986 31.226 1.578 1.00 93.81 713 ARG A N 1
ATOM 5607 C CA . ARG A 1 713 ? -27.048 30.664 2.553 1.00 93.81 713 ARG A CA 1
ATOM 5608 C C . ARG A 1 713 ? -26.166 29.632 1.890 1.00 93.81 713 ARG A C 1
ATOM 5610 O O . ARG A 1 713 ? -26.659 28.794 1.138 1.00 93.81 713 ARG A O 1
ATOM 5617 N N . SER A 1 714 ? -24.876 29.659 2.206 1.00 95.44 714 SER A N 1
ATOM 5618 C CA . SER A 1 714 ? -23.924 28.671 1.707 1.00 95.44 714 SER A CA 1
ATOM 5619 C C . SER A 1 714 ? -22.850 28.325 2.727 1.00 95.44 714 SER A C 1
ATOM 5621 O O . SER A 1 714 ? -22.407 29.186 3.488 1.00 95.44 714 SER A O 1
ATOM 5623 N N . ARG A 1 715 ? -22.406 27.069 2.714 1.00 96.88 715 ARG A N 1
ATOM 5624 C CA . ARG A 1 715 ? -21.208 26.610 3.422 1.00 96.88 715 ARG A CA 1
ATOM 5625 C C . ARG A 1 715 ? -20.206 26.058 2.428 1.00 96.88 715 ARG A C 1
ATOM 5627 O O . ARG A 1 715 ? -20.580 25.318 1.523 1.00 96.88 715 ARG A O 1
ATOM 5634 N N . CYS A 1 716 ? -18.940 26.395 2.620 1.00 97.56 716 CYS A N 1
ATOM 5635 C CA . CYS A 1 716 ? -17.829 25.856 1.852 1.00 97.56 716 CYS A CA 1
ATOM 5636 C C . CYS A 1 716 ? -17.005 24.922 2.734 1.00 97.56 716 CYS A C 1
ATOM 5638 O O . CYS A 1 716 ? -16.507 25.340 3.782 1.00 97.56 716 CYS A O 1
ATOM 5640 N N . TYR A 1 717 ? -16.853 23.671 2.307 1.00 97.88 717 TYR A N 1
ATOM 5641 C CA . TYR A 1 717 ? -16.061 22.659 2.996 1.00 97.88 717 TYR A CA 1
ATOM 5642 C C . TYR A 1 717 ? -14.855 22.249 2.156 1.00 97.88 717 TYR A C 1
ATOM 5644 O O . TYR A 1 717 ? -15.010 21.916 0.986 1.00 97.88 717 TYR A O 1
ATOM 5652 N N . ARG A 1 718 ? -13.671 22.179 2.765 1.00 98.31 718 ARG A N 1
ATOM 5653 C CA . ARG A 1 718 ? -12.481 21.555 2.182 1.00 98.31 718 ARG A CA 1
ATOM 5654 C C . ARG A 1 718 ? -12.449 20.086 2.552 1.00 98.31 718 ARG A C 1
ATOM 5656 O O . ARG A 1 718 ? -12.337 19.761 3.732 1.00 98.31 718 ARG A O 1
ATOM 5663 N N . ILE A 1 719 ? -12.500 19.214 1.553 1.00 98.38 719 ILE A N 1
ATOM 5664 C CA . ILE A 1 719 ? -12.402 17.765 1.733 1.00 98.38 719 ILE A CA 1
ATOM 5665 C C . ILE A 1 719 ? -11.020 17.302 1.268 1.00 98.38 719 ILE A C 1
ATOM 5667 O O . ILE A 1 719 ? -10.601 17.608 0.148 1.00 98.38 719 ILE A O 1
ATOM 5671 N N . THR A 1 720 ? -10.317 16.566 2.128 1.00 98.38 720 THR A N 1
ATOM 5672 C CA . THR A 1 720 ? -9.026 15.939 1.819 1.00 98.38 720 THR A CA 1
ATOM 5673 C C . THR A 1 720 ? -9.221 14.459 1.507 1.00 98.38 720 THR A C 1
ATOM 5675 O O . THR A 1 720 ? -9.852 13.739 2.280 1.00 98.38 720 THR A O 1
ATOM 5678 N N . TYR A 1 721 ? -8.638 14.013 0.396 1.00 98.00 721 TYR A N 1
ATOM 5679 C CA . TYR A 1 721 ? -8.695 12.644 -0.099 1.00 98.00 721 TYR A CA 1
ATOM 5680 C C . TYR A 1 721 ? -7.308 12.009 -0.126 1.00 98.00 721 TYR A C 1
ATOM 5682 O O . TYR A 1 721 ? -6.356 12.627 -0.613 1.00 98.00 721 TYR A O 1
ATOM 5690 N N . GLN A 1 722 ? -7.204 10.765 0.331 1.00 96.94 722 GLN A N 1
ATOM 5691 C CA . GLN A 1 722 ? -6.007 9.932 0.227 1.00 96.94 722 GLN A CA 1
ATOM 5692 C C . GLN A 1 722 ? -6.415 8.458 0.248 1.00 96.94 722 GLN A C 1
ATOM 5694 O O . GLN A 1 722 ? -7.394 8.087 0.887 1.00 96.94 722 GLN A O 1
ATOM 5699 N N . CYS A 1 723 ? -5.667 7.609 -0.451 1.00 96.00 723 CYS A N 1
ATOM 5700 C CA . CYS A 1 723 ? -5.902 6.170 -0.474 1.00 96.00 723 CYS A CA 1
ATOM 5701 C C . CYS A 1 723 ? -4.568 5.433 -0.315 1.00 96.00 723 CYS A C 1
ATOM 5703 O O . CYS A 1 723 ? -3.583 5.831 -0.935 1.00 96.00 723 CYS A O 1
ATOM 5705 N N . PHE A 1 724 ? -4.527 4.412 0.542 1.00 95.50 724 PHE A N 1
ATOM 5706 C CA . PHE A 1 724 ? -3.293 3.726 0.959 1.00 95.50 724 PHE A CA 1
ATOM 5707 C C . PHE A 1 724 ? -3.075 2.373 0.261 1.00 95.50 724 PHE A C 1
ATOM 5709 O O . PHE A 1 724 ? -1.992 1.797 0.354 1.00 95.50 724 PHE A O 1
ATOM 5716 N N . ASP A 1 725 ? -4.082 1.889 -0.461 1.00 94.31 725 ASP A N 1
ATOM 5717 C CA . ASP A 1 725 ? -4.122 0.584 -1.127 1.00 94.31 725 ASP A CA 1
ATOM 5718 C C . ASP A 1 725 ? -4.571 0.653 -2.592 1.00 94.31 725 ASP A C 1
ATOM 5720 O O . ASP A 1 725 ? -4.328 -0.291 -3.340 1.00 94.31 725 ASP A O 1
ATOM 5724 N N . LYS A 1 726 ? -5.191 1.754 -3.034 1.00 94.94 726 LYS A N 1
ATOM 5725 C CA . LYS A 1 726 ? -5.698 1.897 -4.406 1.00 94.94 726 LYS A CA 1
ATOM 5726 C C . LYS A 1 726 ? -5.203 3.163 -5.090 1.00 94.94 726 LYS A C 1
ATOM 5728 O O . LYS A 1 726 ? -4.926 4.191 -4.468 1.00 94.94 726 LYS A O 1
ATOM 5733 N N . ALA A 1 727 ? -5.119 3.083 -6.413 1.00 95.31 727 ALA A N 1
ATOM 5734 C CA . ALA A 1 727 ? -4.638 4.159 -7.262 1.00 95.31 727 ALA A CA 1
ATOM 5735 C C . ALA A 1 727 ? -5.552 5.397 -7.223 1.00 95.31 727 ALA A C 1
ATOM 5737 O O . ALA A 1 727 ? -6.717 5.355 -7.633 1.00 95.31 727 ALA A O 1
ATOM 5738 N N . LEU A 1 728 ? -4.993 6.535 -6.805 1.00 95.31 728 LEU A N 1
ATOM 5739 C CA . LEU A 1 728 ? -5.683 7.821 -6.766 1.00 95.31 728 LEU A CA 1
ATOM 5740 C C . LEU A 1 728 ? -4.869 8.891 -7.505 1.00 95.31 728 LEU A C 1
ATOM 5742 O O . LEU A 1 728 ? -3.688 9.086 -7.227 1.00 95.31 728 LEU A O 1
ATOM 5746 N N . PHE A 1 729 ? -5.512 9.592 -8.439 1.00 95.38 729 PHE A N 1
ATOM 5747 C CA . PHE A 1 729 ? -4.941 10.720 -9.183 1.00 95.38 729 PHE A CA 1
ATOM 5748 C C . PHE A 1 729 ? -5.933 11.881 -9.229 1.00 95.38 729 PHE A C 1
ATOM 5750 O O . PHE A 1 729 ? -7.138 11.681 -9.056 1.00 95.38 729 PHE A O 1
ATOM 5757 N N . ARG A 1 730 ? -5.453 13.100 -9.514 1.00 95.19 730 ARG A N 1
ATOM 5758 C CA . ARG A 1 730 ? -6.276 14.318 -9.426 1.00 95.19 730 ARG A CA 1
ATOM 5759 C C . ARG A 1 730 ? -7.604 14.214 -10.185 1.00 95.19 730 ARG A C 1
ATOM 5761 O O . ARG A 1 730 ? -8.636 14.597 -9.650 1.00 95.19 730 ARG A O 1
ATOM 5768 N N . GLY A 1 731 ? -7.578 13.717 -11.423 1.00 94.50 731 GLY A N 1
ATOM 5769 C CA . GLY A 1 731 ? -8.774 13.590 -12.266 1.00 94.50 731 GLY A CA 1
ATOM 5770 C C . GLY A 1 731 ? -9.841 12.668 -11.668 1.00 94.50 731 GLY A C 1
ATOM 5771 O O . GLY A 1 731 ? -11.006 13.044 -11.642 1.00 94.50 731 GLY A O 1
ATOM 5772 N N . ARG A 1 732 ? -9.438 11.518 -11.112 1.00 94.31 732 ARG A N 1
ATOM 5773 C CA . ARG A 1 732 ? -10.347 10.595 -10.416 1.00 94.31 732 ARG A CA 1
ATOM 5774 C C . ARG A 1 732 ? -10.945 11.229 -9.164 1.00 94.31 732 ARG A C 1
ATOM 5776 O O . ARG A 1 732 ? -12.138 11.103 -8.935 1.00 94.31 732 ARG A O 1
ATOM 5783 N N . VAL A 1 733 ? -10.151 11.956 -8.375 1.00 96.00 733 VAL A N 1
ATOM 5784 C CA . VAL A 1 733 ? -10.684 12.639 -7.183 1.00 96.00 733 VAL A CA 1
ATOM 5785 C C . VAL A 1 733 ? -11.689 13.723 -7.562 1.00 96.00 733 VAL A C 1
ATOM 5787 O O . VAL A 1 733 ? -12.707 13.843 -6.895 1.00 96.00 733 VAL A O 1
ATOM 5790 N N . VAL A 1 734 ? -11.442 14.484 -8.635 1.00 95.62 734 VAL A N 1
ATOM 5791 C CA . VAL A 1 734 ? -12.408 15.475 -9.143 1.00 95.62 734 VAL A CA 1
ATOM 5792 C C . VAL A 1 734 ? -13.725 14.807 -9.527 1.00 95.62 734 VAL A C 1
ATOM 5794 O O . VAL A 1 734 ? -14.781 15.315 -9.161 1.00 95.62 734 VAL A O 1
ATOM 5797 N N . ASP A 1 735 ? -13.669 13.664 -10.211 1.00 93.38 735 ASP A N 1
ATOM 5798 C CA . ASP A 1 735 ? -14.864 12.909 -10.586 1.00 93.38 735 ASP A CA 1
ATOM 5799 C C . ASP A 1 735 ? -15.650 12.428 -9.355 1.00 93.38 735 ASP A C 1
ATOM 5801 O O . ASP A 1 735 ? -16.840 12.714 -9.233 1.00 93.38 735 ASP A O 1
ATOM 5805 N N . ILE A 1 736 ? -14.974 11.826 -8.371 1.00 93.94 736 ILE A N 1
ATOM 5806 C CA . ILE A 1 736 ? -15.587 11.428 -7.091 1.00 93.94 736 ILE A CA 1
ATOM 5807 C C . ILE A 1 736 ? -16.199 12.642 -6.377 1.00 93.94 736 ILE A C 1
ATOM 5809 O O . ILE A 1 736 ? -17.325 12.589 -5.886 1.00 93.94 736 ILE A O 1
ATOM 5813 N N . HIS A 1 737 ? -15.470 13.754 -6.326 1.00 95.31 737 HIS A N 1
ATOM 5814 C CA . HIS A 1 737 ? -15.883 14.969 -5.635 1.00 95.31 737 HIS A CA 1
ATOM 5815 C C . HIS A 1 737 ? -17.138 15.597 -6.257 1.00 95.31 737 HIS A C 1
ATOM 5817 O O . HIS A 1 737 ? -18.080 15.948 -5.547 1.00 95.31 737 HIS A O 1
ATOM 5823 N N . GLN A 1 738 ? -17.170 15.717 -7.585 1.00 91.38 738 GLN A N 1
ATOM 5824 C CA . GLN A 1 738 ? -18.229 16.422 -8.307 1.00 91.38 738 GLN A CA 1
ATOM 5825 C C . GLN A 1 738 ? -19.386 15.498 -8.699 1.00 91.38 738 GLN A C 1
ATOM 5827 O O . GLN A 1 738 ? -20.548 15.804 -8.431 1.00 91.38 738 GLN A O 1
ATOM 5832 N N . ASN A 1 739 ? -19.082 14.366 -9.335 1.00 90.12 739 ASN A N 1
ATOM 5833 C CA . ASN A 1 739 ? -20.083 13.496 -9.950 1.00 90.12 739 ASN A CA 1
ATOM 5834 C C . ASN A 1 739 ? -20.641 12.439 -9.000 1.00 90.12 739 ASN A C 1
ATOM 5836 O O . ASN A 1 739 ? -21.745 11.957 -9.245 1.00 90.12 739 ASN A O 1
ATOM 5840 N N . VAL A 1 740 ? -19.937 12.121 -7.912 1.00 93.19 740 VAL A N 1
ATOM 5841 C CA . VAL A 1 740 ? -20.435 11.187 -6.896 1.00 93.19 740 VAL A CA 1
ATOM 5842 C C . VAL A 1 740 ? -20.925 11.953 -5.667 1.00 93.19 740 VAL A C 1
ATOM 5844 O O . VAL A 1 740 ? -22.130 12.041 -5.438 1.00 93.19 740 VAL A O 1
ATOM 5847 N N . ILE A 1 741 ? -20.020 12.572 -4.904 1.00 94.88 741 ILE A N 1
ATOM 5848 C CA . ILE A 1 741 ? -20.353 13.254 -3.644 1.00 94.88 741 ILE A CA 1
ATOM 5849 C C . ILE A 1 741 ? -21.338 14.401 -3.881 1.00 94.88 741 ILE A C 1
ATOM 5851 O O . ILE A 1 741 ? -22.395 14.426 -3.252 1.00 94.88 741 ILE A O 1
ATOM 5855 N N . GLY A 1 742 ? -21.030 15.319 -4.804 1.00 94.56 742 GLY A N 1
ATOM 5856 C CA . GLY A 1 742 ? -21.896 16.461 -5.108 1.00 94.56 742 GLY A CA 1
ATOM 5857 C C . GLY A 1 742 ? -23.323 16.046 -5.478 1.00 94.56 742 GLY A C 1
ATOM 5858 O O . GLY A 1 742 ? -24.284 16.544 -4.894 1.00 94.56 742 GLY A O 1
ATOM 5859 N N . ARG A 1 743 ? -23.473 15.063 -6.375 1.00 94.25 743 ARG A N 1
ATOM 5860 C CA . ARG A 1 743 ? -24.794 14.579 -6.813 1.00 94.25 743 ARG A CA 1
ATOM 5861 C C . ARG A 1 743 ? -25.573 13.878 -5.706 1.00 94.25 743 ARG A C 1
ATOM 5863 O O . ARG A 1 743 ? -26.775 14.104 -5.589 1.00 94.25 743 ARG A O 1
ATOM 5870 N N . VAL A 1 744 ? -24.916 13.057 -4.884 1.00 95.31 744 VAL A N 1
ATOM 5871 C CA . VAL A 1 744 ? -25.579 12.380 -3.757 1.00 95.31 744 VAL A CA 1
ATOM 5872 C C . VAL A 1 744 ? -26.016 13.391 -2.699 1.00 95.31 744 VAL A C 1
ATOM 5874 O O . VAL A 1 744 ? -27.126 13.279 -2.184 1.00 95.31 744 VAL A O 1
ATOM 5877 N N . LEU A 1 745 ? -25.195 14.404 -2.402 1.00 96.00 745 LEU A N 1
ATOM 5878 C CA . LEU A 1 745 ? -25.569 15.487 -1.488 1.00 96.00 745 LEU A CA 1
ATOM 5879 C C . LEU A 1 745 ? -26.792 16.257 -2.000 1.00 96.00 745 LEU A C 1
ATOM 5881 O O . LEU A 1 745 ? -27.719 16.500 -1.227 1.00 96.00 745 LEU A O 1
ATOM 5885 N N . SER A 1 746 ? -26.839 16.576 -3.296 1.00 94.31 746 SER A N 1
ATOM 5886 C CA . SER A 1 746 ? -28.007 17.223 -3.899 1.00 94.31 746 SER A CA 1
ATOM 5887 C C . SER A 1 746 ? -29.254 16.353 -3.861 1.00 94.31 746 SER A C 1
ATOM 5889 O O . SER A 1 746 ? -30.301 16.811 -3.409 1.00 94.31 746 SER A O 1
ATOM 5891 N N . ALA A 1 747 ? -29.146 15.090 -4.268 1.00 94.06 747 ALA A N 1
ATOM 5892 C CA . ALA A 1 747 ? -30.289 14.188 -4.330 1.00 94.06 747 ALA A CA 1
ATOM 5893 C C . ALA A 1 747 ? -30.822 13.791 -2.942 1.00 94.06 747 ALA A C 1
ATOM 5895 O O . ALA A 1 747 ? -32.032 13.675 -2.766 1.00 94.06 747 ALA A O 1
ATOM 5896 N N . LYS A 1 748 ? -29.945 13.592 -1.947 1.00 94.00 748 LYS A N 1
ATOM 5897 C CA . LYS A 1 748 ? -30.344 13.135 -0.607 1.00 94.00 748 LYS A CA 1
ATOM 5898 C C . LYS A 1 748 ? -30.699 14.268 0.351 1.00 94.00 748 LYS A C 1
ATOM 5900 O O . LYS A 1 748 ? -31.608 14.107 1.159 1.00 94.00 748 LYS A O 1
ATOM 5905 N N . LEU A 1 749 ? -29.956 15.374 0.314 1.00 94.81 749 LEU A N 1
ATOM 5906 C CA . LEU A 1 749 ? -30.066 16.449 1.308 1.00 94.81 749 LEU A CA 1
ATOM 5907 C C . LEU A 1 749 ? -30.670 17.736 0.738 1.00 94.81 749 LEU A C 1
ATOM 5909 O O . LEU A 1 749 ? -30.833 18.701 1.482 1.00 94.81 749 LEU A O 1
ATOM 5913 N N . GLY A 1 750 ? -30.981 17.777 -0.563 1.00 92.25 750 GLY A N 1
ATOM 5914 C CA . GLY A 1 750 ? -31.491 18.980 -1.225 1.00 92.25 750 GLY A CA 1
ATOM 5915 C C . GLY A 1 750 ? -30.477 20.129 -1.273 1.00 92.25 750 GLY A C 1
ATOM 5916 O O . GLY A 1 750 ? -30.870 21.282 -1.431 1.00 92.25 750 GLY A O 1
ATOM 5917 N N . LEU A 1 751 ? -29.182 19.839 -1.099 1.00 93.25 751 LEU A N 1
ATOM 5918 C CA . LEU A 1 751 ? -28.109 20.834 -1.142 1.00 93.25 751 LEU A CA 1
ATOM 5919 C C . LEU A 1 751 ? -27.714 21.116 -2.591 1.00 93.25 751 LEU A C 1
ATOM 5921 O O . LEU A 1 751 ? -27.423 20.185 -3.336 1.00 93.25 751 LEU A O 1
ATOM 5925 N N . THR A 1 752 ? -27.636 22.376 -3.006 1.00 90.38 752 THR A N 1
ATOM 5926 C CA . THR A 1 752 ? -27.170 22.685 -4.370 1.00 90.38 752 THR A CA 1
ATOM 5927 C C . THR A 1 752 ? -25.679 22.983 -4.337 1.00 90.38 752 THR A C 1
ATOM 5929 O O . THR A 1 752 ? -25.237 23.818 -3.549 1.00 90.38 752 THR A O 1
ATOM 5932 N N . VAL A 1 753 ? -24.899 22.288 -5.166 1.00 87.94 753 VAL A N 1
ATOM 5933 C CA . VAL A 1 753 ? -23.475 22.600 -5.350 1.00 87.94 753 VAL A CA 1
ATOM 5934 C C . VAL A 1 753 ? -23.375 23.911 -6.132 1.00 87.94 753 VAL A C 1
ATOM 5936 O O . VAL A 1 753 ? -23.928 23.998 -7.229 1.00 87.94 753 VAL A O 1
ATOM 5939 N N . CYS A 1 754 ? -22.734 24.920 -5.540 1.00 79.88 754 CYS A N 1
ATOM 5940 C CA . CYS A 1 754 ? -22.599 26.267 -6.105 1.00 79.88 754 CYS A CA 1
ATOM 5941 C C . CYS A 1 754 ? -21.418 26.399 -7.066 1.00 79.88 754 CYS A C 1
ATOM 5943 O O . CYS A 1 754 ? -20.358 25.789 -6.785 1.00 79.88 754 CYS A O 1
#

Secondary structure (DSSP, 8-state):
-HHHHHHHHTTEEETT--GGGS-S--S---HHHHHHGGGG-SS-EETTEEEEEEEETTEEEEEEEEEEEEETTEEEEEEEESSTTSPPEEEEE-HHHHEEE---TT-SS--EEE--HHHHHHHHIIIIIHHHHHHHHHHTT---SSTTSS-HHHHHHHHHHS-HHHHHHHHHH-HHHHHHHHHH--HHHHHHHHHHHHTS-EEEEEES-SSSHHHHHHHHH-TTEEEEEE-SSS---STTHHHHHHHHHHTT-EEE-S--TT-GGGSTTTTT--EEEEEEES---SSS--HHHHHHHHHHHHHHHHTTEEEEEEEEEEE-TT-S-STT-SS---GGGS--HHHHHHTTTEEEEEEEE--GGG-SS-----GGGSS-----TT-EEEEEEE---SS----HHHHHHHTSPEEEEETTEEEEE-HHHHHHHHT-GGGSTT-HHHHHHHHHHHHHHHHHH-TTSS---EEEEE-GGGS-SEEEE---TTSPPEEEE-SSGGGGHHHHGGG--S-TTEEEEEEEEEEPPP-S-TTS-SEEEEEEEEESS-TTHHHHHHHHHHHHHT----EEEEEEE-S-----SS-EEEEEEEEEEEETTEEEEEEEEEEEEEEEETTEEEEEEEEEHHHHHHHHTT-SSHHHHTSTT-EEE-SSSS-EEE-SSSSPPPEEEEEEEE-SSS--HHHHHHHHHHHTGGGEEEEEEEEEEE-TTT--EEEEEEEEE--SSS---HHHHHHIIIIIIIHHHHHHH-PEE-

pLDDT: mean 83.39, std 13.39, range [39.06, 98.69]

Radius of gyration: 35.04 Å; Cα contacts (8 Å, |Δi|>4): 1395; chains: 1; bounding box: 114×74×86 Å

Sequence (754 aa):
MLLFLLIVESGFIPADLTAEQTLKNDLKLNLSRAEAMKHGLVGWRESGSYYFNLVLRTLPEPVCRLVVVPTQAMLIVNLVCADQDVPAFATVMDPHHYITEIKDVSSVDRDFKCWHLKELSLRVKDRLAVPLRSHILNKRGILNASLLGVPCEVVWKILEYLNTFDKLRMSETCRSLHNAVWAKYTLEELKEAKNKQVKTSERVLLVGEGNFSFAVDLVELGKCLKITATCLEAEIGVEPGRSNAHDLDERGVRVLFGVDGTKLTDHPQLKNETFSKILFNFPHVGGKMKIHLNRALLCGFFKSAARLLSPGGRVIVSLCRGQGGTPADVPQRAWSDSWQVVEMAAHGDFVLAQVQPFHKHVFPGYTCVGYRSRNIGFHLEGALVHVFKSTNDPCPAAPVEEWLNRTQLHTLVTNCGRVKCSAIHSDMYLSNPLTTPHSPAYFVCEQFTAFVESQQCDQSSGGYWNVKMVSCDDIPIFVARRVSSESPGVFSLRGSLLEVLERVLPLVGEDPTQVSVYCGLSFNPTSGDFSLPPAVPQLLSIGHAAQHLCSDYVDYLRLLFDFEDSYVCTTEPSPACWSLREWETVSSSRTIYCKVSRPADSIVACERLSVRRGDITAFVEVLNVGDLAQKLFAVDDWRELWAEGVRVNTSGQRPLLTRESLYPRKYQFDICLSYGPTFPTAEFYNVLWQVAGKLVTDVKLVNEYVSAADNFRSRCYRITYQCFDKALFRGRVVDIHQNVIGRVLSAKLGLTVC

Foldseek 3Di:
DLLVVLLVLLQKDALPDDVVLLDDDDNDDDPVNVVVSVVVLPPQDDPQKGKTWIDGSVGSPDIWIWIWHDDPQKIKTKIGTPDPVQDIFIDMGGVCQFKDWDDDPPDPDTDIDGDPSVVVSCCSCVGHRVSRVLRVCQVVVHADPDLSNDDLVVLVLVLVPDQLVVLVVQLVPDVVSVCSSVVVDPPVRSVVSVVVVLVDQFEEEEEADDLLLQVQLCVVVDVRHQYEYEHLAQDDPDPPSVVNQVVCVVVVHHYYYNQQLLPQLVDPVQVPAAGLEYEYEADADAADHDLVVLLVSLLSNLQNNLNRYDVNGKYKYKHAACACQAPLGVVPDDNVPHNVNQQSNLSNWKFFQDKDQDDCVSSVSDDAAQHNHGRDHDDRVRMMMTMIDHDDDLADDDDLVVLLVQLAWDWAQALVGIATDHNLVSVCQVLPQCPPPQFLLVVLVVLLVVVLVVVCPCPPPPQNAQEDEDDQRVADQWDFDPPDPPDGTHIDGAQFPVRRCLVCVVVADPPLRYKYKYWYKHADDQDQALLDARIFIKMKIKYNSRPCSVVVSLVVLCVQAVVVFDKDKDKDFDPDQDDHDQKHWPGKIKIWIAGPVGRPPTQKIKIWTWIDHVPDIMIMIMIGSLSNSCSLAVNDGSLQSSAPPWGWDPSDSGIYISFQHDPWDKDKDKWKWKDDPDDPNGSLSSSCCSNNNSQWRHKDFPDWDADPPPRITMTMIMTMGTHRNIRDHPVSVVCCVCVHSQVSCCVPVVIHTD

Nearest PDB structures (foldseek):
  5mgw-assembly1_A  TM=7.095E-01  e=1.020E-14  Homo sapiens
  8p8x-assembly1_A  TM=6.964E-01  e=1.190E-14  Homo sapiens
  5mgu-assembly1_A  TM=6.724E-01  e=2.141E-13  Homo sapiens
  3ldf-assembly1_A  TM=5.925E-01  e=4.417E-05  Streptococcus mutans UA159
  4m6x-assembly1_B  TM=4.520E-01  e=3.305E-04  Streptomyces hygroscopicus